Protein AF-A0A316QFT1-F1 (afdb_monomer_lite)

Radius of gyration: 55.77 Å; chains: 1; bounding box: 128×112×162 Å

Foldseek 3Di:
DVVVVVVVVVVVVVVVVVVVVPDDDDDDDDDDDDDDDDDDDDDDDDDDDPDDWDPLLPLPQDKDWPQQLDDQFWIKIQGSQRWIKIWGAFFGQWDADPVRGTDGQAQDWDFDADPNFIWTADPRRQKTAHQFADPDFGIWGDPPNKIKTKHWDDDPPFADPDTFGKDKDGDDDPVVLLVVDDPPDDRVSNVVSNPDGDRKMKIKGPCRGPQWIWMWIDDRNKIKIKTWRFDDDPFQKIKMKIAMDQWDWDQDPQQKIFTAGPPPRDGQKIWFQKWKAAPVGDIDSQKHWDWAAPDVRIIMIMIHHDSVVVPDPPGHDGMIIMTMIDGTQWFKFKEFPVDQQDQVRRPQKQKAFPGMKMFIFGDDDRDDQPWQFPWKKKKWWWADAPPQQWKKWKKFKWAQQDADDSRDYNVNLVVDDVSSTDPDTQFMDIDTSNVRCHPVRIDMDMTIDNVNVRCCSVDGPGRGMMMHTDDMPDGMMIIGDSNNDSVRGMMMMIIIRDDDDFFKWWWQQSGLRWTWFFDDVSAAFFGFTATAHDDQDDPNHGRQRRMWTWAWADDDDNFTKIWIAGQSFLQWTWFADLDDPFRFITTHGFDLASYPVRGDQRGIWTWRFRRARPVRFTKTWIWGHDLPRIFTFFHDNDNHTPGTIGGDNDDDSRRIITIGGDPDDKDWDKDWPFDDQEDEAQDKGFTDIGIGTRDHSGRWDKFKDKAAPVRHRDPQWGADGRRRIIHGHHFDKMWIWIDGPPDPDIDIHIHGYDYADDALFKKWWAQQPPRFTWFFPDLDAFGFIWTDHDDLQDLQSIWGWHDDDRQKTWTAGPPSRWTWFADPDPDAPATITTHHDDPQTRIWHWDADPVGWTWIFTPNQCVPDVPFGWTFFDDPTGTTTHGDDSRRTIDMGTLEAEAEEAEAPLQQVVVVVVVDGSVNLVVLLFDDDDVDDDDGAGPQRCCSNLASYGYDYHYDSDHQPQQQDDPPDPCSPPPVDDPQDQDDDDDPDDDPVVCLVVCPRPHALVSSQVSFDADPQHATEYEYQDQRGWDDPPDHIDRPQDDQKDFDEDDRGGTIYGHQPNQVDSVLSQVVSLVVVLRVLVRLVFAEDEDDPVCPQASRHPPDPDDDSRGYNDHDPSSSVSSSSRSCVRRVSSVD

pLDDT: mean 81.19, std 16.32, range [25.12, 98.06]

Sequence (1136 aa):
MKRRRQFKVIAFLLALVMLFGMMPVTALELETTTGEISTPEAETAVPSVDIFPNSDYVEENQTYEVIERREANVKHFRLEDGSCVAVSYGYPVHRKDANGEWQDIDNRLFSAAVSGKNVYSTADNRVTFSEHIGNGELMTLNENGYTVRLGYLAPSTGMIATRPAVAINNHISRETQLQTISPNSSEAEKLEQLHTVNNTTSVLYESVQQGIDLKYVLQANDIKEYIVVETPQSSYVYRFGLMLEGLEAELTAQGSIILRDTETDEEPYMIPAPFMVDANGVISTDVCYELEQIEDGAYILTVEADAAWFGQTERAYPVMIDPTIQQRAHTDTYITAANPDMAPFDDVVLWVGTNKIAYIRPSLNSIPQGSEVDFATLNIAYYFLNNVVDGTINVGIYQVNQNWNSSLTWNIASSMSNYGLSTTRLSYRTLRGDSGAYVSTPKWQSFVITDAVNSWFNGSTNNGVAIKRESGTLLDVVVYSLNYTTTYAPYFIIFYTEPVEEGVYRLRNAYSGLYLTTAGINYKTGAPLQQSSKTETVNGEINRAQLFKISYIQSYGYDQYYDIRPMTNSALGLDAPITGTDRSVKANTIATTDEWFDIPQTQRWVIETDGYSGNDLRRITLQNAFSDNGGYLTAPSSFTSGGAITTTTTPTLNSEWYLEPYTGEEMKGVRMTSYTYSLECGKTFDYDAFMYSSSVGVNGPVTYYVTNEDYSTTDKATIDTTTGLLTAIQPGTIRVRFTYAGTSTYWSIVVTLTTPFEDGIIHTLKNVSNNMLMKPQTADLNSTIIVNTYSNSQTSMMWKFEYVSDGYYKIKNDITGYYLRAPANNTSGASVTQSTYSSTYGLWRFIETTDGYYMIQSKNQYERNASSPLYISVSENDVVQSSYSTASKWDIRALTMNLTLYHDQAFSDMYSEIGVNAVDALNNILSYNKNNEEDYRSVEQFFKEEFGIKINLQINTTIYESFPYANDCLYKDDPDALCDNCKNEGSTTDTPYSHCVANHHHKSANKFVTCTPQSNISINVLLTGHMASCGYDGTSHTSKTTVLGRAEGVGYGNRCALFLSTFGDISDYNAVKLTFVHEILHLLNASHHYTSDDNIYCIHGSRRHSEDVTVPLLICDQCIDKVDAYKLRTFYNHNA

Secondary structure (DSSP, 8-state):
--HHHHHHHHHHHHHHHHHHTT----------------------PPP----PSPTT-------EE-GGG-BTTEEEEE-TTS-EEEEE-SS--EEE-TTS-EEE----EEEEEETTEEEEEETTSSEEEESS-SSS-SEEEEETTEEEEEEE---SS---SSPPPEEEEPPPPHHHHHHTS-TTS-HHHHHHHHS-----EEEEEEEEETTEEEEEEEETTEEEEEEEE-S--S--EEEEEEEEESEEEEE-TTS-EEEEETTT----EEEPPPEEEETT--EE--EEEEEEEEETTEEEEEEEE-HHHHT-TT--S-EEEE-EEB--SSEEEEEETTSTT---SS-SEEEEETTEEEEEE-----SPTT-EEEEEEEEEEEE--TT--S-EEEEEEEEE-S---TT--HHHHHHSGGGGEEEEEEEEEEEEGGG--BTTB-EEEEEE-HHHHHHHHTT-----EEEEEEEES--EEEEE-TTT-GGG--EEEEEEEPPPPSEEEEEEETTT--EEEE-SSTTSTTEEEEEE---SEETTEE-GGG-EEEEEEEEETTEEEEEEEETT-TTEEEE--SSSS--B-EEEE--SS--TTTS-GGG-EEEEEEEE-TT-PEEEEEEESSTTT-EEEE--S--STTPBPEEESS--GGGEEEEEE--SS--EEEEEEE--SEEETT-EEE-EEEEEESSTT----EEEEEE-TTS---SSEEE-TTT-EEEE-SSEEEEEEEEETT----EEEEEEEEPPPPTT-EEEEEETTT-PEEEESSSSTTPBEEEE---TT--TTEEEEEEEETTEEEEEETTT-PEEE--SS--TTPBPEEES--TTTS-EEEEE-TTS-EEEEEHHHHHH-TTS--EEEEETTEEEEESSSGGG-EEEEE-EEEEEEEE-HHHHHHHHTTT--HHHHHHHHHH---TT-S----HHHHHHHHH-PEEEEEE--SPP----SPTT-TTTT-TT---S-------TTS-HHHHHHTTSSS--THHHHHHSPP-SSSEEEEEE-S-S-EEE-SSSEEE----SEEEE-TTS-SEEEEEGGGSS-TT-HHHHHHHHHHHHHHHTT---B---GGGTTBTTBTT-SSS--SS--B--HHHHHHHHHHHHHHHHHH--

Structure (mmCIF, N/CA/C/O backbone):
data_AF-A0A316QFT1-F1
#
_entry.id   AF-A0A316QFT1-F1
#
loop_
_atom_site.group_PDB
_atom_site.id
_atom_site.type_symbol
_atom_site.label_atom_id
_atom_site.label_alt_id
_atom_site.label_comp_id
_atom_site.label_asym_id
_atom_site.label_entity_id
_atom_site.label_seq_id
_atom_site.pdbx_PDB_ins_code
_atom_site.Cartn_x
_atom_site.Cartn_y
_atom_site.Cartn_z
_atom_site.occupancy
_atom_site.B_iso_or_equiv
_atom_site.auth_seq_id
_atom_site.auth_comp_id
_atom_site.auth_asym_id
_atom_site.auth_atom_id
_atom_site.pdbx_PDB_model_num
ATOM 1 N N . MET A 1 1 ? -29.902 9.682 -53.697 1.00 46.84 1 MET A N 1
ATOM 2 C CA . MET A 1 1 ? -30.318 10.996 -53.141 1.00 46.84 1 MET A CA 1
ATOM 3 C C . MET A 1 1 ? -29.553 11.430 -51.871 1.00 46.84 1 MET A C 1
ATOM 5 O O . MET A 1 1 ? -29.430 12.629 -51.667 1.00 46.84 1 MET A O 1
ATOM 9 N N . LYS A 1 2 ? -28.952 10.525 -51.067 1.00 39.00 2 LYS A N 1
ATOM 10 C CA . LYS A 1 2 ? -28.128 10.876 -49.877 1.00 39.00 2 LYS A CA 1
ATOM 11 C C . LYS A 1 2 ? -26.758 11.533 -50.177 1.00 39.00 2 LYS A C 1
ATOM 13 O O . LYS A 1 2 ? -26.383 12.469 -49.482 1.00 39.00 2 LYS A O 1
ATOM 18 N N . ARG A 1 3 ? -26.065 11.161 -51.265 1.00 38.56 3 ARG A N 1
ATOM 19 C CA . ARG A 1 3 ? -24.744 11.739 -51.631 1.00 38.56 3 ARG A CA 1
ATOM 20 C C . ARG A 1 3 ? -24.765 13.238 -51.986 1.00 38.56 3 ARG A C 1
ATOM 22 O O . ARG A 1 3 ? -23.789 13.936 -51.753 1.00 38.56 3 ARG A O 1
ATOM 29 N N . ARG A 1 4 ? -25.889 13.769 -52.493 1.00 39.94 4 ARG A N 1
ATOM 30 C CA . ARG A 1 4 ? -26.030 15.201 -52.846 1.00 39.94 4 ARG A CA 1
ATOM 31 C C . ARG A 1 4 ? -26.276 16.117 -51.637 1.00 39.94 4 ARG A C 1
ATOM 33 O O . ARG A 1 4 ? -26.152 17.327 -51.785 1.00 39.94 4 ARG A O 1
ATOM 40 N N . ARG A 1 5 ? -26.634 15.570 -50.465 1.00 46.25 5 ARG A N 1
ATOM 41 C CA . ARG A 1 5 ? -26.865 16.347 -49.231 1.00 46.25 5 ARG A CA 1
ATOM 42 C C . ARG A 1 5 ? -25.566 16.534 -48.433 1.00 46.25 5 ARG A C 1
ATOM 44 O O . ARG A 1 5 ? -25.338 17.624 -47.935 1.00 46.25 5 ARG A O 1
ATOM 51 N N . GLN A 1 6 ? -24.680 15.532 -48.427 1.00 50.81 6 GLN A N 1
ATOM 52 C CA . GLN A 1 6 ? -23.357 15.602 -47.779 1.00 50.81 6 GLN A CA 1
ATOM 53 C C . GLN A 1 6 ? -22.409 16.599 -48.470 1.00 50.81 6 GLN A C 1
ATOM 55 O O . GLN A 1 6 ? -21.781 17.403 -47.792 1.00 50.81 6 GLN A O 1
ATOM 60 N N . PHE A 1 7 ? -22.401 16.660 -49.809 1.00 53.50 7 PHE A N 1
ATOM 61 C CA . PHE A 1 7 ? -21.609 17.666 -50.535 1.00 53.50 7 PHE A CA 1
ATOM 62 C C . PHE A 1 7 ? -22.077 19.111 -50.298 1.00 53.50 7 PHE A C 1
ATOM 64 O O . PHE A 1 7 ? -21.257 20.021 -50.320 1.00 53.50 7 PHE A O 1
ATOM 71 N N . LYS A 1 8 ? -23.373 19.339 -50.033 1.00 53.22 8 LYS A N 1
ATOM 72 C CA . LYS A 1 8 ? -23.894 20.683 -49.724 1.00 53.22 8 LYS A CA 1
ATOM 73 C C . LYS A 1 8 ? -23.515 21.152 -48.318 1.00 53.22 8 LYS A C 1
ATOM 75 O O . LYS A 1 8 ? -23.302 22.341 -48.139 1.00 53.22 8 LYS A O 1
ATOM 80 N N . VAL A 1 9 ? -23.409 20.237 -47.352 1.00 63.53 9 VAL A N 1
ATOM 81 C CA . VAL A 1 9 ? -22.991 20.556 -45.974 1.00 63.53 9 VAL A CA 1
ATOM 82 C C . VAL A 1 9 ? -21.488 20.826 -45.912 1.00 63.53 9 VAL A C 1
ATOM 84 O O . VAL A 1 9 ? -21.077 21.810 -45.309 1.00 63.53 9 VAL A O 1
ATOM 87 N N . ILE A 1 10 ? -20.682 20.027 -46.619 1.00 67.25 10 ILE A N 1
ATOM 88 C CA . ILE A 1 10 ? -19.230 20.240 -46.718 1.00 67.25 10 ILE A CA 1
ATOM 89 C C . ILE A 1 10 ? -18.922 21.551 -47.454 1.00 67.25 10 ILE A C 1
ATOM 91 O O . ILE A 1 10 ? -18.099 22.331 -46.988 1.00 67.25 10 ILE A O 1
ATOM 95 N N . ALA A 1 11 ? -19.632 21.850 -48.549 1.00 64.81 11 ALA A N 1
ATOM 96 C CA . ALA A 1 11 ? -19.480 23.123 -49.254 1.00 64.81 11 ALA A CA 1
ATOM 97 C C . ALA A 1 11 ? -19.944 24.333 -48.418 1.00 64.81 11 ALA A C 1
ATOM 99 O O . ALA A 1 11 ? -19.357 25.403 -48.534 1.00 64.81 11 ALA A O 1
ATOM 100 N N . PHE A 1 12 ? -20.962 24.173 -47.564 1.00 70.19 12 PHE A N 1
ATOM 101 C CA . PHE A 1 12 ? -21.423 25.232 -46.660 1.00 70.19 12 PHE A CA 1
ATOM 102 C C . PHE A 1 12 ? -20.420 25.500 -45.527 1.00 70.19 12 PHE A C 1
ATOM 104 O O . PHE A 1 12 ? -20.143 26.657 -45.236 1.00 70.19 12 PHE A O 1
ATOM 111 N N . LEU A 1 13 ? -19.815 24.453 -44.950 1.00 68.12 13 LEU A N 1
ATOM 112 C CA . LEU A 1 13 ? -18.750 24.575 -43.944 1.00 68.12 13 LEU A CA 1
ATOM 113 C C . LEU A 1 13 ? -17.473 25.199 -44.524 1.00 68.12 13 LEU A C 1
ATOM 115 O O . LEU A 1 13 ? -16.915 26.107 -43.919 1.00 68.12 13 LEU A O 1
ATOM 119 N N . LEU A 1 14 ? -17.057 24.787 -45.726 1.00 66.19 14 LEU A N 1
ATOM 120 C CA . LEU A 1 14 ? -15.913 25.391 -46.423 1.00 66.19 14 LEU A CA 1
ATOM 121 C C . LEU A 1 14 ? -16.162 26.860 -46.791 1.00 66.19 14 LEU A C 1
ATOM 123 O O . LEU A 1 14 ? -15.256 27.678 -46.661 1.00 66.19 14 LEU A O 1
ATOM 127 N N . ALA A 1 15 ? -17.387 27.217 -47.192 1.00 64.38 15 ALA A N 1
ATOM 128 C CA . ALA A 1 15 ? -17.753 28.610 -47.439 1.00 64.38 15 ALA A CA 1
ATOM 129 C C . ALA A 1 15 ? -17.742 29.451 -46.150 1.00 64.38 15 ALA A C 1
ATOM 131 O O . ALA A 1 15 ? -17.328 30.605 -46.194 1.00 64.38 15 ALA A O 1
ATOM 132 N N . LEU A 1 16 ? -18.142 28.877 -45.007 1.00 63.72 16 LEU A N 1
ATOM 133 C CA . LEU A 1 16 ? -18.109 29.557 -43.709 1.00 63.72 16 LEU A CA 1
ATOM 134 C C . LEU A 1 16 ? -16.666 29.816 -43.246 1.00 63.72 16 LEU A C 1
ATOM 136 O O . LEU A 1 16 ? -16.352 30.924 -42.827 1.00 63.72 16 LEU A O 1
ATOM 140 N N . VAL A 1 17 ? -15.772 28.833 -43.402 1.00 69.25 17 VAL A N 1
ATOM 141 C CA . VAL A 1 17 ? -14.338 28.966 -43.078 1.00 69.25 17 VAL A CA 1
ATOM 142 C C . VAL A 1 17 ? -13.660 30.013 -43.967 1.00 69.25 17 VAL A C 1
ATOM 144 O O . VAL A 1 17 ? -12.893 30.835 -43.470 1.00 69.25 17 VAL A O 1
ATOM 147 N N . MET A 1 18 ? -13.992 30.061 -45.262 1.00 62.19 18 MET A N 1
ATOM 148 C CA . MET A 1 18 ? -13.487 31.119 -46.147 1.00 62.19 18 MET A CA 1
ATOM 149 C C . MET A 1 18 ? -14.058 32.505 -45.800 1.00 62.19 18 MET A C 1
ATOM 151 O O . MET A 1 18 ? -13.341 33.491 -45.926 1.00 62.19 18 MET A O 1
ATOM 155 N N . LEU A 1 19 ? -15.305 32.599 -45.319 1.00 50.22 19 LEU A N 1
ATOM 156 C CA . LEU A 1 19 ? -15.924 33.861 -44.880 1.00 50.22 19 LEU A CA 1
ATOM 157 C C . LEU A 1 19 ? -15.293 34.424 -43.595 1.00 50.22 19 LEU A C 1
ATOM 159 O O . LEU A 1 19 ? -15.159 35.641 -43.482 1.00 50.22 19 LEU A O 1
ATOM 163 N N . PHE A 1 20 ? -14.859 33.568 -42.664 1.00 51.25 20 PHE A N 1
ATOM 164 C CA . PHE A 1 20 ? -14.132 33.995 -41.460 1.00 51.25 20 PHE A CA 1
ATOM 165 C C . PHE A 1 20 ? -12.661 34.349 -41.733 1.00 51.25 20 PHE A C 1
ATOM 167 O O . PHE A 1 20 ? -12.097 35.176 -41.023 1.00 51.25 20 PHE A O 1
ATOM 174 N N . GLY A 1 21 ? -12.057 33.807 -42.797 1.00 48.06 21 GLY A N 1
ATOM 175 C CA . GLY A 1 21 ? -10.686 34.133 -43.209 1.00 48.06 21 GLY A CA 1
ATOM 176 C C . GLY A 1 21 ? -10.513 35.472 -43.945 1.00 48.06 21 GLY A C 1
ATOM 177 O O . GLY A 1 21 ? -9.383 35.847 -44.242 1.00 48.06 21 GLY A O 1
ATOM 178 N N . MET A 1 22 ? -11.599 36.191 -44.266 1.00 42.53 22 MET A N 1
ATOM 179 C CA . MET A 1 22 ? -11.553 37.439 -45.053 1.00 42.53 22 MET A CA 1
ATOM 180 C C . MET A 1 22 ? -11.808 38.724 -44.245 1.00 42.53 22 MET A C 1
ATOM 182 O O . MET A 1 22 ? -11.908 39.795 -44.846 1.00 42.53 22 MET A O 1
ATOM 186 N N . MET A 1 23 ? -11.903 38.670 -42.911 1.00 40.00 23 MET A N 1
ATOM 187 C CA . MET A 1 23 ? -12.029 39.890 -42.100 1.00 40.00 23 MET A CA 1
ATOM 188 C C . MET A 1 23 ? -10.646 40.454 -41.722 1.00 40.00 23 MET A C 1
ATOM 190 O O . MET A 1 23 ? -9.882 39.765 -41.048 1.00 40.00 23 MET A O 1
ATOM 194 N N . PRO A 1 24 ? -10.300 41.696 -42.119 1.00 38.22 24 PRO A N 1
ATOM 195 C CA . PRO A 1 24 ? -9.057 42.330 -41.702 1.00 38.22 24 PRO A CA 1
ATOM 196 C C . PRO A 1 24 ? -9.189 42.808 -40.252 1.00 38.22 24 PRO A C 1
ATOM 198 O O . PRO A 1 24 ? -9.989 43.695 -39.955 1.00 38.22 24 PRO A O 1
ATOM 201 N N . VAL A 1 25 ? -8.402 42.232 -39.343 1.00 45.06 25 VAL A N 1
ATOM 202 C CA . VAL A 1 25 ? -8.298 42.719 -37.961 1.00 45.06 25 VAL A CA 1
ATOM 203 C C . VAL A 1 25 ? -7.339 43.908 -37.956 1.00 45.06 25 VAL A C 1
ATOM 205 O O . VAL A 1 25 ? -6.123 43.748 -37.887 1.00 45.06 25 VAL A O 1
ATOM 208 N N . THR A 1 26 ? -7.880 45.116 -38.095 1.00 41.53 26 THR A N 1
ATOM 209 C CA . THR A 1 26 ? -7.147 46.353 -37.807 1.00 41.53 26 THR A CA 1
ATOM 210 C C . THR A 1 26 ? -7.177 46.644 -36.313 1.00 41.53 26 THR A C 1
ATOM 212 O O . THR A 1 26 ? -8.236 46.599 -35.688 1.00 41.53 26 THR A O 1
ATOM 215 N N . ALA A 1 27 ? -5.999 46.972 -35.787 1.00 40.06 27 ALA A N 1
ATOM 216 C CA . ALA A 1 27 ? -5.745 47.468 -34.445 1.00 40.06 27 ALA A CA 1
ATOM 217 C C . ALA A 1 27 ? -6.644 48.656 -34.057 1.00 40.06 27 ALA A C 1
ATOM 219 O O . ALA A 1 27 ? -6.910 49.545 -34.867 1.00 40.06 27 ALA A O 1
ATOM 220 N N . LEU A 1 28 ? -7.048 48.679 -32.787 1.00 29.33 28 LEU A N 1
ATOM 221 C CA . LEU A 1 28 ? -7.590 49.842 -32.092 1.00 29.33 28 LEU A CA 1
ATOM 222 C C . LEU A 1 28 ? -6.838 49.964 -30.762 1.00 29.33 28 LEU A C 1
ATOM 224 O O . LEU A 1 28 ? -7.220 49.371 -29.757 1.00 29.33 28 LEU A O 1
ATOM 228 N N . GLU A 1 29 ? -5.731 50.705 -30.799 1.00 32.31 29 GLU A N 1
ATOM 229 C CA . GLU A 1 29 ? -5.154 51.362 -29.627 1.00 32.31 29 GLU A CA 1
ATOM 230 C C . GLU A 1 29 ? -6.054 52.540 -29.237 1.00 32.31 29 GLU A C 1
ATOM 232 O O . GLU A 1 29 ? -6.498 53.305 -30.098 1.00 32.31 29 GLU A O 1
ATOM 237 N N . LEU A 1 30 ? -6.291 52.717 -27.938 1.00 25.52 30 LEU A N 1
ATOM 238 C CA . LEU A 1 30 ? -6.751 53.989 -27.395 1.00 25.52 30 LEU A CA 1
ATOM 239 C C . LEU A 1 30 ? -5.875 54.343 -26.187 1.00 25.52 30 LEU A C 1
ATOM 241 O O . LEU A 1 30 ? -6.058 53.820 -25.090 1.00 25.52 30 LEU A O 1
ATOM 245 N N . GLU A 1 31 ? -4.896 55.215 -26.424 1.00 33.44 31 GLU A N 1
ATOM 246 C CA . GLU A 1 31 ? -4.186 55.963 -25.388 1.00 33.44 31 GLU A CA 1
ATOM 247 C C . GLU A 1 31 ? -5.145 56.929 -24.682 1.00 33.44 31 GLU A C 1
ATOM 249 O O . GLU A 1 31 ? -5.887 57.652 -25.348 1.00 33.44 31 GLU A O 1
ATOM 254 N N . THR A 1 32 ? -5.029 57.062 -23.358 1.00 25.80 32 THR A N 1
ATOM 255 C CA . THR A 1 32 ? -5.345 58.327 -22.674 1.00 25.80 32 THR A CA 1
ATOM 256 C C . THR A 1 32 ? -4.423 58.560 -21.474 1.00 25.80 32 THR A C 1
ATOM 258 O O . THR A 1 32 ? -4.616 57.998 -20.402 1.00 25.80 32 THR A O 1
ATOM 261 N N . THR A 1 33 ? -3.422 59.413 -21.713 1.00 26.67 33 THR A N 1
ATOM 262 C CA . THR A 1 33 ? -2.953 60.564 -20.907 1.00 26.67 33 THR A CA 1
ATOM 263 C C . THR A 1 33 ? -3.039 60.552 -19.375 1.00 26.67 33 THR A C 1
ATOM 265 O O . THR A 1 33 ? -4.108 60.595 -18.775 1.00 26.67 33 THR A O 1
ATOM 268 N N . THR A 1 34 ? -1.860 60.737 -18.778 1.00 35.00 34 THR A N 1
ATOM 269 C CA . THR A 1 34 ? -1.584 61.310 -17.453 1.00 35.00 34 THR A CA 1
ATOM 270 C C . THR A 1 34 ? -2.085 62.754 -17.302 1.00 35.00 34 THR A C 1
ATOM 272 O O . THR A 1 34 ? -1.806 63.594 -18.160 1.00 35.00 34 THR A O 1
ATOM 275 N N . GLY A 1 35 ? -2.717 63.069 -16.167 1.00 25.58 35 GLY A N 1
ATOM 276 C CA . GLY A 1 35 ? -3.002 64.434 -15.711 1.00 25.58 35 GLY A CA 1
ATOM 277 C C . GLY A 1 35 ? -3.596 64.445 -14.298 1.00 25.58 35 GLY A C 1
ATOM 278 O O . GLY A 1 35 ? -4.710 63.975 -14.096 1.00 25.58 35 GLY A O 1
ATOM 279 N N . GLU A 1 36 ? -2.825 64.949 -13.332 1.00 34.94 36 GLU A N 1
ATOM 280 C CA . GLU A 1 36 ? -3.187 65.159 -11.921 1.00 34.94 36 GLU A CA 1
ATOM 281 C C . GLU A 1 36 ? -4.442 66.038 -11.750 1.00 34.94 36 GLU A C 1
ATOM 283 O O . GLU A 1 36 ? -4.643 66.948 -12.548 1.00 34.94 36 GLU A O 1
ATOM 288 N N . ILE A 1 37 ? -5.227 65.824 -10.678 1.00 25.77 37 ILE A N 1
ATOM 289 C CA . ILE A 1 37 ? -5.786 66.863 -9.780 1.00 25.77 37 ILE A CA 1
ATOM 290 C C . ILE A 1 37 ? -6.430 66.200 -8.537 1.00 25.77 37 ILE A C 1
ATOM 292 O O . ILE A 1 37 ? -7.039 65.137 -8.591 1.00 25.77 37 ILE A O 1
ATOM 296 N N . SER A 1 38 ? -6.224 66.886 -7.416 1.00 27.23 38 SER A N 1
ATOM 297 C CA . SER A 1 38 ? -6.442 66.622 -5.988 1.00 27.23 38 SER A CA 1
ATOM 298 C C . SER A 1 38 ? -7.838 66.212 -5.473 1.00 27.23 38 SER A C 1
ATOM 300 O O . SER A 1 38 ? -8.869 66.671 -5.958 1.00 27.23 38 SER A O 1
ATOM 302 N N . THR A 1 39 ? -7.795 65.457 -4.366 1.00 31.78 39 THR A N 1
ATOM 303 C CA . THR A 1 39 ? -8.845 65.040 -3.403 1.00 31.78 39 THR A CA 1
ATOM 304 C C . THR A 1 39 ? -9.766 66.159 -2.878 1.00 31.78 39 THR A C 1
ATOM 306 O O . THR A 1 39 ? -9.342 67.315 -2.803 1.00 31.78 39 THR A O 1
ATOM 309 N N . PRO A 1 40 ? -10.982 65.807 -2.400 1.00 27.64 40 PRO A N 1
ATOM 310 C CA . PRO A 1 40 ? -11.165 65.692 -0.943 1.00 27.64 40 PRO A CA 1
ATOM 311 C C . PRO A 1 40 ? -11.987 64.472 -0.459 1.00 27.64 40 PRO A C 1
ATOM 313 O O . PRO A 1 40 ? -12.897 63.990 -1.127 1.00 27.64 40 PRO A O 1
ATOM 316 N N . GLU A 1 41 ? -11.620 64.028 0.748 1.00 27.69 41 GLU A N 1
ATOM 317 C CA . GLU A 1 41 ? -12.265 63.083 1.683 1.00 27.69 41 GLU A CA 1
ATOM 318 C C . GLU A 1 41 ? -13.754 63.437 1.963 1.00 27.69 41 GLU A C 1
ATOM 320 O O . GLU A 1 41 ? -14.154 64.577 1.754 1.00 27.69 41 GLU A O 1
ATOM 325 N N . ALA A 1 42 ? -14.664 62.596 2.472 1.00 32.03 42 ALA A N 1
ATOM 326 C CA . ALA A 1 42 ? -14.614 61.319 3.182 1.00 32.03 42 ALA A CA 1
ATOM 327 C C . ALA A 1 42 ? -15.995 60.628 3.086 1.00 32.03 42 ALA A C 1
ATOM 329 O O . ALA A 1 42 ? -17.012 61.303 3.214 1.00 32.03 42 ALA A O 1
ATOM 330 N N . GLU A 1 43 ? -16.030 59.298 2.989 1.00 28.44 43 GLU A N 1
ATOM 331 C CA . GLU A 1 43 ? -16.885 58.438 3.826 1.00 28.44 43 GLU A CA 1
ATOM 332 C C . GLU A 1 43 ? -16.374 56.995 3.704 1.00 28.44 43 GLU A C 1
ATOM 334 O O . GLU A 1 43 ? -16.131 56.479 2.615 1.00 28.44 43 GLU A O 1
ATOM 339 N N . THR A 1 44 ? -16.096 56.378 4.847 1.00 33.62 44 THR A N 1
ATOM 340 C CA . THR A 1 44 ? -15.363 55.117 4.995 1.00 33.62 44 THR A CA 1
ATOM 341 C C . THR A 1 44 ? -16.083 53.927 4.356 1.00 33.62 44 THR A C 1
ATOM 343 O O . THR A 1 44 ? -16.978 53.343 4.968 1.00 33.62 44 THR A O 1
ATOM 346 N N . ALA A 1 45 ? -15.629 53.514 3.171 1.00 29.09 45 ALA A N 1
ATOM 347 C CA . ALA A 1 45 ? -15.779 52.149 2.681 1.00 29.09 45 ALA A CA 1
ATOM 348 C C . ALA A 1 45 ? -14.603 51.307 3.204 1.00 29.09 45 ALA A C 1
ATOM 350 O O . ALA A 1 45 ? -13.436 51.648 3.015 1.00 29.09 45 ALA A O 1
ATOM 351 N N . VAL A 1 46 ? -14.931 50.224 3.904 1.00 28.97 46 VAL A N 1
ATOM 352 C CA . VAL A 1 46 ? -13.994 49.170 4.312 1.00 28.97 46 VAL A CA 1
ATOM 353 C C . VAL A 1 46 ? -13.297 48.632 3.051 1.00 28.97 46 VAL A C 1
ATOM 355 O O . VAL A 1 46 ? -14.002 48.353 2.080 1.00 28.97 46 VAL A O 1
ATOM 358 N N . PRO A 1 47 ? -11.959 48.487 3.016 1.00 29.22 47 PRO A N 1
ATOM 359 C CA . PRO A 1 47 ? -11.279 47.985 1.830 1.00 29.22 47 PRO A CA 1
ATOM 360 C C . PRO A 1 47 ? -11.706 46.537 1.568 1.00 29.22 47 PRO A C 1
ATOM 362 O O . PRO A 1 47 ? -11.516 45.659 2.412 1.00 29.22 47 PRO A O 1
ATOM 365 N N . SER A 1 48 ? -12.284 46.292 0.393 1.00 28.28 48 SER A N 1
ATOM 366 C CA . SER A 1 48 ? -12.330 44.962 -0.200 1.00 28.28 48 SER A CA 1
ATOM 367 C C . SER A 1 48 ? -10.889 44.535 -0.453 1.00 28.28 48 SER A C 1
ATOM 369 O O . SER A 1 48 ? -10.223 45.065 -1.338 1.00 28.28 48 SER A O 1
ATOM 371 N N . VAL A 1 49 ? -10.387 43.628 0.380 1.00 25.12 49 VAL A N 1
ATOM 372 C CA . VAL A 1 49 ? -9.144 42.915 0.099 1.00 25.12 49 VAL A CA 1
ATOM 373 C C . VAL A 1 49 ? -9.425 42.037 -1.116 1.00 25.12 49 VAL A C 1
ATOM 375 O O . VAL A 1 49 ? -10.222 41.105 -1.018 1.00 25.12 49 VAL A O 1
ATOM 378 N N . ASP A 1 50 ? -8.812 42.353 -2.253 1.00 31.62 50 ASP A N 1
ATOM 379 C CA . ASP A 1 50 ? -8.732 41.429 -3.380 1.00 31.62 50 ASP A CA 1
ATOM 380 C C . ASP A 1 50 ? -7.956 40.191 -2.905 1.00 31.62 50 ASP A C 1
ATOM 382 O O . ASP A 1 50 ? -6.780 40.269 -2.542 1.00 31.62 50 ASP A O 1
ATOM 386 N N . ILE A 1 51 ? -8.652 39.058 -2.802 1.00 33.94 51 ILE A N 1
ATOM 387 C CA . ILE A 1 51 ? -8.070 37.770 -2.418 1.00 33.94 51 ILE A CA 1
ATOM 388 C C . ILE A 1 51 ? -7.602 37.097 -3.708 1.00 33.94 51 ILE A C 1
ATOM 390 O O . ILE A 1 51 ? -8.420 36.714 -4.543 1.00 33.94 51 ILE A O 1
ATOM 394 N N . PHE A 1 52 ? -6.288 36.989 -3.877 1.00 42.19 52 PHE A N 1
ATOM 395 C CA . PHE A 1 52 ? -5.664 36.366 -5.041 1.00 42.19 52 PHE A CA 1
ATOM 396 C C . PHE A 1 52 ? -5.626 34.829 -4.890 1.00 42.19 52 PHE A C 1
ATOM 398 O O . PHE A 1 52 ? -5.508 34.346 -3.760 1.00 42.19 52 PHE A O 1
ATOM 405 N N . PRO A 1 53 ? -5.723 34.054 -5.993 1.00 53.78 53 PRO A N 1
ATOM 406 C CA . PRO A 1 53 ? -5.433 32.615 -5.994 1.00 53.78 53 PRO A CA 1
ATOM 407 C C . PRO A 1 53 ? -4.036 32.328 -5.428 1.00 53.78 53 PRO A C 1
ATOM 409 O O . PRO A 1 53 ? -3.203 33.233 -5.359 1.00 53.78 53 PRO A O 1
ATOM 412 N N . ASN A 1 54 ? -3.791 31.083 -5.000 1.00 51.56 54 ASN A N 1
ATOM 413 C CA . ASN A 1 54 ? -2.510 30.676 -4.419 1.00 51.56 54 ASN A CA 1
ATOM 414 C C . ASN A 1 54 ? -1.334 31.187 -5.280 1.00 51.56 54 ASN A C 1
ATOM 416 O O . ASN A 1 54 ? -1.245 30.842 -6.456 1.00 51.56 54 ASN A O 1
ATOM 420 N N . SER A 1 55 ? -0.446 32.009 -4.705 1.00 44.03 55 SER A N 1
ATOM 421 C CA . SER A 1 55 ? 0.723 32.568 -5.406 1.00 44.03 55 SER A CA 1
ATOM 422 C C . SER A 1 55 ? 1.734 31.498 -5.817 1.00 44.03 55 SER A C 1
ATOM 424 O O . SER A 1 55 ? 2.566 31.756 -6.680 1.00 44.03 55 SER A O 1
ATOM 426 N N . ASP A 1 56 ? 1.629 30.310 -5.215 1.00 44.22 56 ASP A N 1
ATOM 427 C CA . ASP A 1 56 ? 2.387 29.111 -5.568 1.00 44.22 56 ASP A CA 1
ATOM 428 C C . ASP A 1 56 ? 1.675 28.265 -6.642 1.00 44.22 56 ASP A C 1
ATOM 430 O O . ASP A 1 56 ? 2.070 27.121 -6.879 1.00 44.22 56 ASP A O 1
ATOM 434 N N . TYR A 1 57 ? 0.624 28.780 -7.301 1.00 42.66 57 TYR A N 1
ATOM 435 C CA . TYR A 1 57 ? 0.204 28.273 -8.612 1.00 42.66 57 TYR A CA 1
ATOM 436 C C . TYR A 1 57 ? 1.296 28.654 -9.616 1.00 42.66 57 TYR A C 1
ATOM 438 O O . TYR A 1 57 ? 1.188 29.607 -10.386 1.00 42.66 57 TYR A O 1
ATOM 446 N N . VAL A 1 58 ? 2.415 27.947 -9.518 1.00 44.41 58 VAL A N 1
ATOM 447 C CA . VAL A 1 58 ? 3.494 28.020 -10.479 1.00 44.41 58 VAL A CA 1
ATOM 448 C C . VAL A 1 58 ? 3.110 27.032 -11.563 1.00 44.41 58 VAL A C 1
ATOM 450 O O . VAL A 1 58 ? 3.139 25.820 -11.356 1.00 44.41 58 VAL A O 1
ATOM 453 N N . GLU A 1 59 ? 2.684 27.561 -12.703 1.00 41.81 59 GLU A N 1
ATOM 454 C CA . GLU A 1 59 ? 2.554 26.807 -13.944 1.00 41.81 59 GLU A CA 1
ATOM 455 C C . GLU A 1 59 ? 3.974 26.471 -14.435 1.00 41.81 59 GLU A C 1
ATOM 457 O O . GLU A 1 59 ? 4.471 27.006 -15.418 1.00 41.81 59 GLU A O 1
ATOM 462 N N . GLU A 1 60 ? 4.689 25.635 -13.685 1.00 49.12 60 GLU A N 1
ATOM 463 C CA . GLU A 1 60 ? 5.974 25.068 -14.092 1.00 49.12 60 GLU A CA 1
ATOM 464 C C . GLU A 1 60 ? 5.723 23.690 -14.697 1.00 49.12 60 GLU A C 1
ATOM 466 O O . GLU A 1 60 ? 6.221 22.659 -14.258 1.00 49.12 60 GLU A O 1
ATOM 471 N N . ASN A 1 61 ? 4.921 23.702 -15.757 1.00 56.06 61 ASN A N 1
ATOM 472 C CA . ASN A 1 61 ? 4.907 22.644 -16.746 1.00 56.06 61 ASN A CA 1
ATOM 473 C C . ASN A 1 61 ? 6.263 22.707 -17.475 1.00 56.06 61 ASN A C 1
ATOM 475 O O . ASN A 1 61 ? 6.422 23.438 -18.451 1.00 56.06 61 ASN A O 1
ATOM 479 N N . GLN A 1 62 ? 7.280 22.013 -16.964 1.00 68.06 62 GLN A N 1
ATOM 480 C CA . GLN A 1 62 ? 8.555 21.853 -17.662 1.00 68.06 62 GLN A CA 1
ATOM 481 C C . GLN A 1 62 ? 8.812 20.378 -17.932 1.00 68.06 62 GLN A C 1
ATOM 483 O O . GLN A 1 62 ? 8.663 19.542 -17.050 1.00 68.06 62 GLN A O 1
ATOM 488 N N . THR A 1 63 ? 9.235 20.067 -19.154 1.00 79.69 63 THR A N 1
ATOM 489 C CA . THR A 1 63 ? 9.779 18.755 -19.496 1.00 79.69 63 THR A CA 1
ATOM 490 C C . THR A 1 63 ? 11.165 18.597 -18.869 1.00 79.69 63 THR A C 1
ATOM 492 O O . THR A 1 63 ? 12.047 19.420 -19.129 1.00 79.69 63 THR A O 1
ATOM 495 N N . TYR A 1 64 ? 11.391 17.541 -18.087 1.00 82.38 64 TYR A N 1
ATOM 496 C CA . TYR A 1 64 ? 12.691 17.271 -17.456 1.00 82.38 64 TYR A CA 1
ATOM 497 C C . TYR A 1 64 ? 13.047 15.782 -17.448 1.00 82.38 64 TYR A C 1
ATOM 499 O O . TYR A 1 64 ? 12.199 14.917 -17.656 1.00 82.38 64 TYR A O 1
ATOM 507 N N . GLU A 1 65 ? 14.330 15.479 -17.241 1.00 87.38 65 GLU A N 1
ATOM 508 C CA . GLU A 1 65 ? 14.831 14.108 -17.099 1.00 87.38 65 GLU A CA 1
ATOM 509 C C . GLU A 1 65 ? 14.638 13.608 -15.659 1.00 87.38 65 GLU A C 1
ATOM 511 O O . GLU A 1 65 ? 15.046 14.270 -14.708 1.00 87.38 65 GLU A O 1
ATOM 516 N N . VAL A 1 66 ? 14.065 12.417 -15.507 1.00 87.56 66 VAL A N 1
ATOM 517 C CA . VAL A 1 66 ? 13.838 11.723 -14.232 1.00 87.56 66 VAL A CA 1
ATOM 518 C C . VAL A 1 66 ? 15.116 10.960 -13.858 1.00 87.56 66 VAL A C 1
ATOM 520 O O . VAL A 1 66 ? 15.313 9.806 -14.251 1.00 87.56 66 VAL A O 1
ATOM 523 N N . ILE A 1 67 ? 16.036 11.635 -13.163 1.00 86.69 67 ILE A N 1
ATOM 524 C CA . ILE A 1 67 ? 17.416 11.172 -12.911 1.00 86.69 67 ILE A CA 1
ATOM 525 C C . ILE A 1 67 ? 17.451 9.868 -12.102 1.00 86.69 67 ILE A C 1
ATOM 527 O O . ILE A 1 67 ? 18.274 8.989 -12.359 1.00 86.69 67 ILE A O 1
ATOM 531 N N . GLU A 1 68 ? 16.530 9.696 -11.160 1.00 82.38 68 GLU A N 1
ATOM 532 C CA . GLU A 1 68 ? 16.413 8.511 -10.310 1.00 82.38 68 GLU A CA 1
ATOM 533 C C . GLU A 1 68 ? 16.043 7.232 -11.082 1.00 82.38 68 GLU A C 1
ATOM 535 O O . GLU A 1 68 ? 16.161 6.132 -10.543 1.00 82.38 68 GLU A O 1
ATOM 540 N N . ARG A 1 69 ? 15.638 7.357 -12.355 1.00 84.06 69 ARG A N 1
ATOM 541 C CA . ARG A 1 69 ? 15.293 6.235 -13.246 1.00 84.06 69 ARG A CA 1
ATOM 542 C C . ARG A 1 69 ? 16.297 5.992 -14.359 1.00 84.06 69 ARG A C 1
ATOM 544 O O . ARG A 1 69 ? 16.010 5.277 -15.315 1.00 84.06 69 ARG A O 1
ATOM 551 N N . ARG A 1 70 ? 17.482 6.586 -14.268 1.00 90.44 70 ARG A N 1
ATOM 552 C CA . ARG A 1 70 ? 18.552 6.303 -15.221 1.00 90.44 70 ARG A CA 1
ATOM 553 C C . ARG A 1 70 ? 18.901 4.814 -15.203 1.00 90.44 70 ARG A C 1
ATOM 555 O O . ARG A 1 70 ? 19.123 4.221 -14.150 1.00 90.44 70 ARG A O 1
ATOM 562 N N . GLU A 1 71 ? 19.002 4.232 -16.391 1.00 90.25 71 GLU A N 1
ATOM 563 C CA . GLU A 1 71 ? 19.651 2.938 -16.623 1.00 90.25 71 GLU A CA 1
ATOM 564 C C . GLU A 1 71 ? 20.931 3.157 -17.431 1.00 90.25 71 GLU A C 1
ATOM 566 O O . GLU A 1 71 ? 21.126 4.234 -17.992 1.00 90.25 71 GLU A O 1
ATOM 571 N N . ALA A 1 72 ? 21.766 2.125 -17.586 1.00 89.81 72 ALA A N 1
ATOM 572 C CA . ALA A 1 72 ? 22.967 2.202 -18.421 1.00 89.81 72 ALA A CA 1
ATOM 573 C C . ALA A 1 72 ? 22.685 2.809 -19.806 1.00 89.81 72 ALA A C 1
ATOM 575 O O . ALA A 1 72 ? 23.460 3.627 -20.286 1.00 89.81 72 ALA A O 1
ATOM 576 N N . ASN A 1 73 ? 21.563 2.446 -20.434 1.00 90.19 73 ASN A N 1
ATOM 577 C CA . ASN A 1 73 ? 21.206 2.812 -21.804 1.00 90.19 73 ASN A CA 1
ATOM 578 C C . ASN A 1 73 ? 19.792 3.409 -21.942 1.00 90.19 73 ASN A C 1
ATOM 580 O O . ASN A 1 73 ? 19.252 3.416 -23.045 1.00 90.19 73 ASN A O 1
ATOM 584 N N . VAL A 1 74 ? 19.172 3.882 -20.855 1.00 92.00 74 VAL A N 1
ATOM 585 C CA . VAL A 1 74 ? 17.810 4.446 -20.894 1.00 92.00 74 VAL A CA 1
ATOM 586 C C . VAL A 1 74 ? 17.756 5.787 -20.170 1.00 92.00 74 VAL A C 1
ATOM 588 O O . VAL A 1 74 ? 18.278 5.923 -19.060 1.00 92.00 74 VAL A O 1
ATOM 591 N N . LYS A 1 75 ? 17.113 6.772 -20.806 1.00 92.50 75 LYS A N 1
ATOM 592 C CA . LYS A 1 75 ? 16.722 8.053 -20.201 1.00 92.50 75 LYS A CA 1
ATOM 593 C C . LYS A 1 75 ? 15.208 8.125 -20.070 1.00 92.50 75 LYS A C 1
ATOM 595 O O . LYS A 1 75 ? 14.496 7.773 -21.008 1.00 92.50 75 LYS A O 1
ATOM 600 N N . HIS A 1 76 ? 14.742 8.606 -18.922 1.00 91.31 76 HIS A N 1
ATOM 601 C CA . HIS A 1 76 ? 13.329 8.827 -18.639 1.00 91.31 76 HIS A CA 1
ATOM 602 C C . HIS A 1 76 ? 13.071 10.324 -18.582 1.00 91.31 76 HIS A C 1
ATOM 604 O O . HIS A 1 76 ? 13.817 11.050 -17.932 1.00 91.31 76 HIS A O 1
ATOM 610 N N . PHE A 1 77 ? 12.017 10.778 -19.243 1.00 89.75 77 PHE A N 1
ATOM 611 C CA . PHE A 1 77 ? 11.598 12.171 -19.253 1.00 89.75 77 PHE A CA 1
ATOM 612 C C . PHE A 1 77 ? 10.163 12.269 -18.765 1.00 89.75 77 PHE A C 1
ATOM 614 O O . PHE A 1 77 ? 9.328 11.464 -19.173 1.00 89.75 77 PHE A O 1
ATOM 621 N N . ARG A 1 78 ? 9.886 13.255 -17.914 1.00 84.69 78 ARG A N 1
ATOM 622 C CA . ARG A 1 78 ? 8.531 13.642 -17.529 1.00 84.69 78 ARG A CA 1
ATOM 623 C C . ARG A 1 78 ? 8.081 14.783 -18.434 1.00 84.69 78 ARG A C 1
ATOM 625 O O . ARG A 1 78 ? 8.830 15.746 -18.604 1.00 84.69 78 ARG A O 1
ATOM 632 N N . LEU A 1 79 ? 6.899 14.647 -19.026 1.00 83.69 79 LEU A N 1
ATOM 633 C CA . LEU A 1 79 ? 6.268 15.652 -19.881 1.00 83.69 79 LEU A CA 1
ATOM 634 C C . LEU A 1 79 ? 5.399 16.620 -19.067 1.00 83.69 79 LEU A C 1
ATOM 636 O O . LEU A 1 79 ? 5.088 16.375 -17.899 1.00 83.69 79 LEU A O 1
ATOM 640 N N . GLU A 1 80 ? 5.010 17.730 -19.693 1.00 74.31 80 GLU A N 1
ATOM 641 C CA . GLU A 1 80 ? 4.214 18.800 -19.084 1.00 74.31 80 GLU A CA 1
ATOM 642 C C . GLU A 1 80 ? 2.818 18.318 -18.643 1.00 74.31 80 GLU A C 1
ATOM 644 O O . GLU A 1 80 ? 2.288 18.783 -17.633 1.00 74.31 80 GLU A O 1
ATOM 649 N N . ASP A 1 81 ? 2.248 17.349 -19.362 1.00 67.31 81 ASP A N 1
ATOM 650 C CA . ASP A 1 81 ? 0.961 16.711 -19.054 1.00 67.31 81 ASP A CA 1
ATOM 651 C C . ASP A 1 81 ? 1.057 15.601 -17.988 1.00 67.31 81 ASP A C 1
ATOM 653 O O . ASP A 1 81 ? 0.048 15.031 -17.576 1.00 67.31 81 ASP A O 1
ATOM 657 N N . GLY A 1 82 ? 2.263 15.309 -17.492 1.00 69.94 82 GLY A N 1
ATOM 658 C CA . GLY A 1 82 ? 2.512 14.274 -16.492 1.00 69.94 82 GLY A CA 1
ATOM 659 C C . GLY A 1 82 ? 2.750 12.879 -17.066 1.00 69.94 82 GLY A C 1
ATOM 660 O O . GLY A 1 82 ? 3.146 11.995 -16.302 1.00 69.94 82 GLY A O 1
ATOM 661 N N . SER A 1 83 ? 2.590 12.675 -18.375 1.00 77.94 83 SER A N 1
ATOM 662 C CA . SER A 1 83 ? 3.032 11.449 -19.041 1.00 77.94 83 SER A CA 1
ATOM 663 C C . SER A 1 83 ? 4.562 11.354 -19.056 1.00 77.94 83 SER A C 1
ATOM 665 O O . SER A 1 83 ? 5.286 12.308 -18.746 1.00 77.94 83 SER A O 1
ATOM 667 N N . CYS A 1 84 ? 5.078 10.173 -19.372 1.00 86.19 84 CYS A N 1
ATOM 668 C CA . CYS A 1 84 ? 6.503 9.896 -19.403 1.00 86.19 84 CYS A CA 1
ATOM 669 C C . CYS A 1 84 ? 6.968 9.402 -20.764 1.00 86.19 84 CYS A C 1
ATOM 671 O O . CYS A 1 84 ? 6.244 8.734 -21.498 1.00 86.19 84 CYS A O 1
ATOM 673 N N . VAL A 1 85 ? 8.244 9.647 -21.052 1.00 91.12 85 VAL A N 1
ATOM 674 C CA . VAL A 1 85 ? 8.943 9.091 -22.209 1.00 91.12 85 VAL A CA 1
ATOM 675 C C . VAL A 1 85 ? 10.182 8.348 -21.745 1.00 91.12 85 VAL A C 1
ATOM 677 O O . VAL A 1 85 ? 11.040 8.924 -21.086 1.00 91.12 85 VAL A O 1
ATOM 680 N N . ALA A 1 86 ? 10.303 7.077 -22.110 1.00 92.00 86 ALA A N 1
ATOM 681 C CA . ALA A 1 86 ? 11.551 6.334 -22.013 1.00 92.00 86 ALA A CA 1
ATOM 682 C C . ALA A 1 86 ? 12.215 6.292 -23.390 1.00 92.00 86 ALA A C 1
ATOM 684 O O . ALA A 1 86 ? 11.615 5.836 -24.369 1.00 92.00 86 ALA A O 1
ATOM 685 N N . VAL A 1 87 ? 13.463 6.748 -23.459 1.00 93.19 87 VAL A N 1
ATOM 686 C CA . VAL A 1 87 ? 14.311 6.622 -24.644 1.00 93.19 87 VAL A CA 1
ATOM 687 C C . VAL A 1 87 ? 15.383 5.591 -24.344 1.00 93.19 87 VAL A C 1
ATOM 689 O O . VAL A 1 87 ? 16.251 5.814 -23.502 1.00 93.19 87 VAL A O 1
ATOM 692 N N . SER A 1 88 ? 15.287 4.444 -25.011 1.00 92.12 88 SER A N 1
ATOM 693 C CA . SER A 1 88 ? 16.198 3.314 -24.853 1.00 92.12 88 SER A CA 1
ATOM 694 C C . SER A 1 88 ? 17.150 3.263 -26.038 1.00 92.12 88 SER A C 1
ATOM 696 O O . SER A 1 88 ? 16.738 3.041 -27.180 1.00 92.12 88 SER A O 1
ATOM 698 N N . TYR A 1 89 ? 18.419 3.536 -25.762 1.00 90.44 89 TYR A N 1
ATOM 699 C CA . TYR A 1 89 ? 19.483 3.626 -26.748 1.00 90.44 89 TYR A CA 1
ATOM 700 C C . TYR A 1 89 ? 20.130 2.253 -26.953 1.00 90.44 89 TYR A C 1
ATOM 702 O O . TYR A 1 89 ? 20.295 1.480 -26.005 1.00 90.44 89 TYR A O 1
ATOM 710 N N . GLY A 1 90 ? 20.590 1.985 -28.180 1.00 85.19 90 GLY A N 1
ATOM 711 C CA . GLY A 1 90 ? 21.370 0.786 -28.512 1.00 85.19 90 GLY A CA 1
ATOM 712 C C . GLY A 1 90 ? 22.727 0.671 -27.814 1.00 85.19 90 GLY A C 1
ATOM 713 O O . GLY A 1 90 ? 23.379 -0.367 -27.905 1.00 85.19 90 GLY A O 1
ATOM 714 N N . TYR A 1 91 ? 23.142 1.712 -27.099 1.00 85.56 91 TYR A N 1
ATOM 715 C CA . TYR A 1 91 ? 24.437 1.841 -26.446 1.00 85.56 91 TYR A CA 1
ATOM 716 C C . TYR A 1 91 ? 24.297 2.496 -25.065 1.00 85.56 91 TYR A C 1
ATOM 718 O O . TYR A 1 91 ? 23.313 3.200 -24.820 1.00 85.56 91 TYR A O 1
ATOM 726 N N . PRO A 1 92 ? 25.276 2.311 -24.161 1.00 89.25 92 PRO A N 1
ATOM 727 C CA . PRO A 1 92 ? 25.270 2.985 -22.869 1.00 89.25 92 PRO A CA 1
ATOM 728 C C . PRO A 1 92 ? 25.324 4.516 -23.005 1.00 89.25 92 PRO A C 1
ATOM 730 O O . PRO A 1 92 ? 26.136 5.067 -23.748 1.00 89.25 92 PRO A O 1
ATOM 733 N N . VAL A 1 93 ? 24.474 5.217 -22.261 1.00 91.25 93 VAL A N 1
ATOM 734 C CA . VAL A 1 93 ? 24.447 6.685 -22.141 1.00 91.25 93 VAL A CA 1
ATOM 735 C C . VAL A 1 93 ? 24.738 7.155 -20.715 1.00 91.25 93 VAL A C 1
ATOM 737 O O . VAL A 1 93 ? 25.128 8.308 -20.534 1.00 91.25 93 VAL A O 1
ATOM 740 N N . HIS A 1 94 ? 24.632 6.257 -19.730 1.00 92.44 94 HIS A N 1
ATOM 741 C CA . HIS A 1 94 ? 25.013 6.496 -18.343 1.00 92.44 94 HIS A CA 1
ATOM 742 C C . HIS A 1 94 ? 26.046 5.474 -17.848 1.00 92.44 94 HIS A C 1
ATOM 744 O O . HIS A 1 94 ? 26.067 4.322 -18.285 1.00 92.44 94 HIS A O 1
ATOM 750 N N . ARG A 1 95 ? 26.870 5.886 -16.881 1.00 90.25 95 ARG A N 1
ATOM 751 C CA . ARG A 1 95 ? 27.822 5.041 -16.144 1.00 90.25 95 ARG A CA 1
ATOM 752 C C . ARG A 1 95 ? 27.663 5.286 -14.645 1.00 90.25 95 ARG A C 1
ATOM 754 O O . ARG A 1 95 ? 27.356 6.405 -14.240 1.00 90.25 95 ARG A O 1
ATOM 761 N N . LYS A 1 96 ? 27.847 4.249 -13.824 1.00 89.06 96 LYS A N 1
ATOM 762 C CA . LYS A 1 96 ? 27.827 4.404 -12.364 1.00 89.06 96 LYS A CA 1
ATOM 763 C C . LYS A 1 96 ? 29.088 5.110 -11.876 1.00 89.06 96 LYS A C 1
ATOM 765 O O . LYS A 1 96 ? 30.188 4.753 -12.292 1.00 89.06 96 LYS A O 1
ATOM 770 N N . ASP A 1 97 ? 28.923 6.076 -10.984 1.00 87.56 97 ASP A N 1
ATOM 771 C CA . ASP A 1 97 ? 30.030 6.697 -10.263 1.00 87.56 97 ASP A CA 1
ATOM 772 C C . ASP A 1 97 ? 30.479 5.860 -9.046 1.00 87.56 97 ASP A C 1
ATOM 774 O O . ASP A 1 97 ? 29.984 4.759 -8.794 1.00 87.56 97 ASP A O 1
ATOM 778 N N . ALA A 1 98 ? 31.430 6.389 -8.268 1.00 83.69 98 ALA A N 1
ATOM 779 C CA . ALA A 1 98 ? 31.977 5.721 -7.085 1.00 83.69 98 ALA A CA 1
ATOM 780 C C . ALA A 1 98 ? 30.947 5.468 -5.962 1.00 83.69 98 ALA A C 1
ATOM 782 O O . ALA A 1 98 ? 31.188 4.611 -5.111 1.00 83.69 98 ALA A O 1
ATOM 783 N N . ASN A 1 99 ? 29.817 6.184 -5.950 1.00 86.88 99 ASN A N 1
ATOM 784 C CA . ASN A 1 99 ? 28.719 5.979 -5.001 1.00 86.88 99 ASN A CA 1
ATOM 785 C C . ASN A 1 99 ? 27.673 4.983 -5.530 1.00 86.88 99 ASN A C 1
ATOM 787 O O . ASN A 1 99 ? 26.744 4.622 -4.809 1.00 86.88 99 ASN A O 1
ATOM 791 N N . GLY A 1 100 ? 27.827 4.518 -6.774 1.00 87.25 100 GLY A N 1
ATOM 792 C CA . GLY A 1 100 ? 26.879 3.636 -7.444 1.00 87.25 100 GLY A CA 1
ATOM 793 C C . GLY A 1 100 ? 25.713 4.365 -8.117 1.00 87.25 100 GLY A C 1
ATOM 794 O O . GLY A 1 100 ? 24.774 3.690 -8.546 1.00 87.25 100 GLY A O 1
ATOM 795 N N . GLU A 1 101 ? 25.764 5.697 -8.233 1.00 89.88 101 GLU A N 1
ATOM 796 C CA . GLU A 1 101 ? 24.730 6.516 -8.879 1.00 89.88 101 GLU A CA 1
ATOM 797 C C . GLU A 1 101 ? 24.987 6.660 -10.384 1.00 89.88 101 GLU A C 1
ATOM 799 O O . GLU A 1 101 ? 26.131 6.740 -10.830 1.00 89.88 101 GLU A O 1
ATOM 804 N N . TRP A 1 102 ? 23.925 6.693 -11.193 1.00 92.31 102 TRP A N 1
ATOM 805 C CA . TRP A 1 102 ? 24.031 6.812 -12.649 1.00 92.31 102 TRP A CA 1
ATOM 806 C C . TRP A 1 102 ? 24.292 8.255 -13.098 1.00 92.31 102 TRP A C 1
ATOM 808 O O . TRP A 1 102 ? 23.440 9.137 -12.963 1.00 92.31 102 TRP A O 1
ATOM 818 N N . GLN A 1 103 ? 25.441 8.470 -13.734 1.00 91.94 103 GLN A N 1
ATOM 819 C CA . GLN A 1 103 ? 25.845 9.747 -14.318 1.00 91.94 103 GLN A CA 1
ATOM 820 C C . GLN A 1 103 ? 25.859 9.673 -15.844 1.00 91.94 103 GLN A C 1
ATOM 822 O O . GLN A 1 103 ? 26.134 8.618 -16.412 1.00 91.94 103 GLN A O 1
ATOM 827 N N . ASP A 1 104 ? 25.591 10.796 -16.515 1.00 92.25 104 ASP A N 1
ATOM 828 C CA . ASP A 1 104 ? 25.802 10.929 -17.962 1.00 92.25 104 ASP A CA 1
ATOM 829 C C . ASP A 1 104 ? 27.247 10.580 -18.335 1.00 92.25 104 ASP A C 1
ATOM 831 O O . ASP A 1 104 ? 28.192 11.054 -17.702 1.00 92.25 104 ASP A O 1
ATOM 835 N N . ILE A 1 105 ? 27.429 9.774 -19.384 1.00 92.12 105 ILE A N 1
ATOM 836 C CA . ILE A 1 105 ? 28.767 9.480 -19.901 1.00 92.12 105 ILE A CA 1
ATOM 837 C C . ILE A 1 105 ? 29.362 10.755 -20.501 1.00 92.12 105 ILE A C 1
ATOM 839 O O . ILE A 1 105 ? 28.864 11.284 -21.498 1.00 92.12 105 ILE A O 1
ATOM 843 N N . ASP A 1 106 ? 30.474 11.199 -19.922 1.00 92.75 106 ASP A N 1
ATOM 844 C CA . ASP A 1 106 ? 31.278 12.318 -20.401 1.00 92.75 106 ASP A CA 1
ATOM 845 C C . ASP A 1 106 ? 32.656 11.814 -20.843 1.00 92.75 106 ASP A C 1
ATOM 847 O O . ASP A 1 106 ? 33.516 11.489 -20.024 1.00 92.75 106 ASP A O 1
ATOM 851 N N . ASN A 1 107 ? 32.863 11.742 -22.158 1.00 94.19 107 ASN A N 1
ATOM 852 C CA . ASN A 1 107 ? 34.109 11.267 -22.757 1.00 94.19 107 ASN A CA 1
ATOM 853 C C . ASN A 1 107 ? 35.076 12.416 -23.074 1.00 94.19 107 ASN A C 1
ATOM 855 O O . ASN A 1 107 ? 36.027 12.230 -23.840 1.00 94.19 107 ASN A O 1
ATOM 859 N N . ARG A 1 108 ? 34.853 13.629 -22.552 1.00 94.69 108 ARG A N 1
ATOM 860 C CA . ARG A 1 108 ? 35.820 14.719 -22.716 1.00 94.69 108 ARG A CA 1
ATOM 861 C C . ARG A 1 108 ? 37.145 14.343 -22.060 1.00 94.69 108 ARG A C 1
ATOM 863 O O . ARG A 1 108 ? 37.193 13.866 -20.929 1.00 94.69 108 ARG A O 1
ATOM 870 N N . LEU A 1 109 ? 38.224 14.600 -22.785 1.00 95.25 109 LEU A N 1
ATOM 871 C CA . LEU A 1 109 ? 39.587 14.355 -22.346 1.00 95.25 109 LEU A CA 1
ATOM 872 C C . LEU A 1 109 ? 40.226 15.641 -21.825 1.00 95.25 109 LEU A C 1
ATOM 874 O O . LEU A 1 109 ? 40.116 16.706 -22.442 1.00 95.25 109 LEU A O 1
ATOM 878 N N . PHE A 1 110 ? 40.935 15.519 -20.709 1.00 93.75 110 PHE A N 1
ATOM 879 C CA . PHE A 1 110 ? 41.658 16.595 -20.040 1.00 93.75 110 PHE A CA 1
ATOM 880 C C . PHE A 1 110 ? 43.119 16.186 -19.842 1.00 93.75 110 PHE A C 1
ATOM 882 O O . PHE A 1 110 ? 43.409 15.016 -19.598 1.00 93.75 110 PHE A O 1
ATOM 889 N N . SER A 1 111 ? 44.051 17.136 -19.930 1.00 91.50 111 SER A N 1
ATOM 890 C CA . SER A 1 111 ? 45.455 16.866 -19.596 1.00 91.50 111 SER A CA 1
ATOM 891 C C . SER A 1 111 ? 45.594 16.480 -18.121 1.00 91.50 111 SER A C 1
ATOM 893 O O . SER A 1 111 ? 45.121 17.197 -17.238 1.00 91.50 111 SER A O 1
ATOM 895 N N . ALA A 1 112 ? 46.271 15.366 -17.861 1.00 88.81 112 ALA A N 1
ATOM 896 C CA . ALA A 1 112 ? 46.480 14.783 -16.543 1.00 88.81 112 ALA A CA 1
ATOM 897 C C . ALA A 1 112 ? 47.878 14.144 -16.436 1.00 88.81 112 ALA A C 1
ATOM 899 O O . ALA A 1 112 ? 48.598 13.985 -17.422 1.00 88.81 112 ALA A O 1
ATOM 900 N N . ALA A 1 113 ? 48.269 13.763 -15.218 1.00 83.56 113 ALA A N 1
ATOM 901 C CA . ALA A 1 113 ? 49.483 12.991 -14.968 1.00 83.56 113 ALA A CA 1
ATOM 902 C C . ALA A 1 113 ? 49.135 11.726 -14.176 1.00 83.56 113 ALA A C 1
ATOM 904 O O . ALA A 1 113 ? 48.743 11.811 -13.012 1.00 83.56 113 ALA A O 1
ATOM 905 N N . VAL A 1 114 ? 49.302 10.557 -14.795 1.00 75.81 114 VAL A N 1
ATOM 906 C CA . VAL A 1 114 ? 49.022 9.249 -14.184 1.00 75.81 114 VAL A CA 1
ATOM 907 C C . VAL A 1 114 ? 50.337 8.489 -14.067 1.00 75.81 114 VAL A C 1
ATOM 909 O O . VAL A 1 114 ? 51.080 8.353 -15.038 1.00 75.81 114 VAL A O 1
ATOM 912 N N . SER A 1 115 ? 50.679 8.042 -12.855 1.00 72.25 115 SER A N 1
ATOM 913 C CA . SER A 1 115 ? 51.933 7.316 -12.573 1.00 72.25 115 SER A CA 1
ATOM 914 C C . SER A 1 115 ? 53.208 8.023 -13.079 1.00 72.25 115 SER A C 1
ATOM 916 O O . SER A 1 115 ? 54.175 7.379 -13.482 1.00 72.25 115 SER A O 1
ATOM 918 N N . GLY A 1 116 ? 53.217 9.364 -13.078 1.00 73.44 116 GLY A N 1
ATOM 919 C CA . GLY A 1 116 ? 54.351 10.186 -13.526 1.00 73.44 116 GLY A CA 1
ATOM 920 C C . GLY A 1 116 ? 54.489 10.357 -15.046 1.00 73.44 116 GLY A C 1
ATOM 921 O O . GLY A 1 116 ? 55.452 10.987 -15.483 1.00 73.44 116 GLY A O 1
ATOM 922 N N . LYS A 1 117 ? 53.550 9.834 -15.847 1.00 79.38 117 LYS A N 1
ATOM 923 C CA . LYS A 1 117 ? 53.452 10.065 -17.298 1.00 79.38 117 LYS A CA 1
ATOM 924 C C . LYS A 1 117 ? 52.368 11.109 -17.586 1.00 79.38 117 LYS A C 1
ATOM 926 O O . LYS A 1 117 ? 51.295 11.050 -16.988 1.00 79.38 117 LYS A O 1
ATOM 931 N N . ASN A 1 118 ? 52.632 12.031 -18.512 1.00 86.50 118 ASN A N 1
ATOM 932 C CA . ASN A 1 118 ? 51.603 12.951 -18.998 1.00 86.50 118 ASN A CA 1
ATOM 933 C C . ASN A 1 118 ? 50.665 12.216 -19.960 1.00 86.50 118 ASN A C 1
ATOM 935 O O . ASN A 1 118 ? 51.123 11.561 -20.902 1.00 86.50 118 ASN A O 1
ATOM 939 N N . VAL A 1 119 ? 49.365 12.332 -19.711 1.00 91.00 119 VAL A N 1
ATOM 940 C CA . VAL A 1 119 ? 48.305 11.668 -20.471 1.00 91.00 119 VAL A CA 1
ATOM 941 C C . VAL A 1 119 ? 47.119 12.608 -20.655 1.00 91.00 119 VAL A C 1
ATOM 943 O O . VAL A 1 119 ? 46.931 13.557 -19.896 1.00 91.00 119 VAL A O 1
ATOM 946 N N . TYR A 1 120 ? 46.271 12.302 -21.624 1.00 93.00 120 TYR A N 1
ATOM 947 C CA . TYR A 1 120 ? 44.917 12.825 -21.701 1.00 93.00 120 TYR A CA 1
ATOM 948 C C . TYR A 1 120 ? 43.967 11.806 -21.085 1.00 93.00 120 TYR A C 1
ATOM 950 O O . TYR A 1 120 ? 43.967 10.652 -21.498 1.00 93.00 120 TYR A O 1
ATOM 958 N N . SER A 1 121 ? 43.181 12.216 -20.096 1.00 93.75 121 SER A N 1
ATOM 959 C CA . SER A 1 121 ? 42.310 11.331 -19.322 1.00 93.75 121 SER A CA 1
ATOM 960 C C . SER A 1 121 ? 40.870 11.816 -19.349 1.00 93.75 121 SER A C 1
ATOM 962 O O . SER A 1 121 ? 40.624 13.026 -19.322 1.00 93.75 121 SER A O 1
ATOM 964 N N . THR A 1 122 ? 39.917 10.886 -19.341 1.00 93.62 122 THR A N 1
ATOM 965 C CA . THR A 1 122 ? 38.538 11.201 -18.952 1.00 93.62 122 THR A CA 1
ATOM 966 C C . THR A 1 122 ? 38.504 11.633 -17.483 1.00 93.62 122 THR A C 1
ATOM 968 O O . THR A 1 122 ? 39.400 11.289 -16.703 1.00 93.62 122 THR A O 1
ATOM 971 N N . ALA A 1 123 ? 37.497 12.417 -17.087 1.00 90.38 123 ALA A N 1
ATOM 972 C CA . ALA A 1 123 ? 37.401 12.958 -15.725 1.00 90.38 123 ALA A CA 1
ATOM 973 C C . ALA A 1 123 ? 37.285 11.864 -14.643 1.00 90.38 123 ALA A C 1
ATOM 975 O O . ALA A 1 123 ? 37.763 12.044 -13.524 1.00 90.38 123 ALA A O 1
ATOM 976 N N . ASP A 1 124 ? 36.688 10.724 -14.994 1.00 88.25 124 ASP A N 1
ATOM 977 C CA . ASP A 1 124 ? 36.564 9.527 -14.156 1.00 88.25 124 ASP A CA 1
ATOM 978 C C . ASP A 1 124 ? 37.809 8.616 -14.194 1.00 88.25 124 ASP A C 1
ATOM 980 O O . ASP A 1 124 ? 37.850 7.601 -13.504 1.00 88.25 124 ASP A O 1
ATOM 984 N N . ASN A 1 125 ? 38.843 8.979 -14.963 1.00 88.81 125 ASN A N 1
ATOM 985 C CA . ASN A 1 125 ? 40.052 8.186 -15.225 1.00 88.81 125 ASN A CA 1
ATOM 986 C C . ASN A 1 125 ? 39.803 6.808 -15.861 1.00 88.81 125 ASN A C 1
ATOM 988 O O . ASN A 1 125 ? 40.691 5.951 -15.834 1.00 88.81 125 ASN A O 1
ATOM 992 N N . ARG A 1 126 ? 38.624 6.598 -16.461 1.00 91.31 126 ARG A N 1
ATOM 993 C CA . ARG A 1 126 ? 38.292 5.366 -17.182 1.00 91.31 126 ARG A CA 1
ATOM 994 C C . ARG A 1 126 ? 39.220 5.139 -18.368 1.00 91.31 126 ARG A C 1
ATOM 996 O O . ARG A 1 126 ? 39.761 4.049 -18.508 1.00 91.31 126 ARG A O 1
ATOM 1003 N N . VAL A 1 127 ? 39.395 6.141 -19.232 1.00 93.75 127 VAL A N 1
ATOM 1004 C CA . VAL A 1 127 ? 40.239 6.019 -20.429 1.00 93.75 127 VAL A CA 1
ATOM 1005 C C . VAL A 1 127 ? 41.358 7.041 -20.388 1.00 93.75 127 VAL A C 1
ATOM 1007 O O . VAL A 1 127 ? 41.119 8.227 -20.153 1.00 93.75 127 VAL A O 1
ATOM 1010 N N . THR A 1 128 ? 42.579 6.585 -20.664 1.00 93.62 128 THR A N 1
ATOM 1011 C CA . THR A 1 128 ? 43.746 7.455 -20.816 1.00 93.62 128 THR A CA 1
ATOM 1012 C C . THR A 1 128 ? 44.447 7.228 -22.149 1.00 93.62 128 THR A C 1
ATOM 1014 O O . THR A 1 128 ? 44.552 6.100 -22.628 1.00 93.62 128 THR A O 1
ATOM 1017 N N . PHE A 1 129 ? 44.946 8.317 -22.724 1.00 92.56 129 PHE A N 1
ATOM 1018 C CA . PHE A 1 129 ? 45.707 8.362 -23.964 1.00 92.56 129 PHE A CA 1
ATOM 1019 C C . PHE A 1 129 ? 47.061 9.022 -23.713 1.00 92.56 129 PHE A C 1
ATOM 1021 O O . PHE A 1 129 ? 47.134 10.086 -23.097 1.00 92.56 129 PHE A O 1
ATOM 1028 N N . SER A 1 130 ? 48.149 8.422 -24.188 1.00 88.69 130 SER A N 1
ATOM 1029 C CA . SER A 1 130 ? 49.488 8.997 -24.017 1.00 88.69 130 SER A CA 1
ATOM 1030 C C . SER A 1 130 ? 49.638 10.311 -24.798 1.00 88.69 130 SER A C 1
ATOM 1032 O O . SER A 1 130 ? 49.239 10.391 -25.960 1.00 88.69 130 SER A O 1
ATOM 1034 N N . GLU A 1 131 ? 50.280 11.331 -24.212 1.00 84.38 131 GLU A N 1
ATOM 1035 C CA . GLU A 1 131 ? 50.642 12.556 -24.952 1.00 84.38 131 GLU A CA 1
ATOM 1036 C C . GLU A 1 131 ? 51.730 12.302 -26.014 1.00 84.38 131 GLU A C 1
ATOM 1038 O O . GLU A 1 131 ? 51.977 13.147 -26.880 1.00 84.38 131 GLU A O 1
ATOM 1043 N N . HIS A 1 132 ? 52.433 11.165 -25.938 1.00 75.00 132 HIS A N 1
ATOM 1044 C CA . HIS A 1 132 ? 53.565 10.833 -26.802 1.00 75.00 132 HIS A CA 1
ATOM 1045 C C . HIS A 1 132 ? 53.494 9.395 -27.319 1.00 75.00 132 HIS A C 1
ATOM 1047 O O . HIS A 1 132 ? 53.205 8.463 -26.569 1.00 75.00 132 HIS A O 1
ATOM 1053 N N . ILE A 1 133 ? 53.854 9.213 -28.589 1.00 71.62 133 ILE A N 1
ATOM 1054 C CA . ILE A 1 133 ? 53.965 7.899 -29.230 1.00 71.62 133 ILE A CA 1
ATOM 1055 C C . ILE A 1 133 ? 55.377 7.342 -29.012 1.00 71.62 133 ILE A C 1
ATOM 1057 O O . ILE A 1 133 ? 56.368 8.034 -29.255 1.00 71.62 133 ILE A O 1
ATOM 1061 N N . GLY A 1 134 ? 55.475 6.090 -28.565 1.00 64.56 134 GLY A N 1
ATOM 1062 C CA . GLY A 1 134 ? 56.722 5.341 -28.389 1.00 64.56 134 GLY A CA 1
ATOM 1063 C C . GLY A 1 134 ? 56.448 3.842 -28.223 1.00 64.56 134 GLY A C 1
ATOM 1064 O O . GLY A 1 134 ? 55.300 3.423 -28.313 1.00 64.56 134 GLY A O 1
ATOM 1065 N N . ASN A 1 135 ? 57.482 3.038 -27.948 1.00 55.53 135 ASN A N 1
ATOM 1066 C CA . ASN A 1 135 ? 57.320 1.614 -27.612 1.00 55.53 135 ASN A CA 1
ATOM 1067 C C . ASN A 1 135 ? 56.719 1.487 -26.199 1.00 55.53 135 ASN A C 1
ATOM 1069 O O . ASN A 1 135 ? 57.454 1.377 -25.217 1.00 55.53 135 ASN A O 1
ATOM 1073 N N . GLY A 1 136 ? 55.396 1.588 -26.088 1.00 63.50 136 GLY A N 1
ATOM 1074 C CA . GLY A 1 136 ? 54.668 1.549 -24.822 1.00 63.50 136 GLY A CA 1
ATOM 1075 C C . GLY A 1 136 ? 53.159 1.728 -25.003 1.00 63.50 136 GLY A C 1
ATOM 1076 O O . GLY A 1 136 ? 52.653 1.751 -26.120 1.00 63.50 136 GLY A O 1
ATOM 1077 N N . GLU A 1 137 ? 52.450 1.842 -23.885 1.00 73.44 137 GLU A N 1
ATOM 1078 C CA . GLU A 1 137 ? 50.988 1.976 -23.825 1.00 73.44 137 GLU A CA 1
ATOM 1079 C C . GLU A 1 137 ? 50.533 3.295 -24.463 1.00 73.44 137 GLU A C 1
ATOM 1081 O O . GLU A 1 137 ? 50.965 4.372 -24.043 1.00 73.44 137 GLU A O 1
ATOM 1086 N N . LEU A 1 138 ? 49.668 3.204 -25.473 1.00 86.56 138 LEU A N 1
ATOM 1087 C CA . LEU A 1 138 ? 49.081 4.350 -26.167 1.00 86.56 138 LEU A CA 1
ATOM 1088 C C . LEU A 1 138 ? 47.687 4.665 -25.619 1.00 86.56 138 LEU A C 1
ATOM 1090 O O . LEU A 1 138 ? 47.397 5.829 -25.348 1.00 86.56 138 LEU A O 1
ATOM 1094 N N . MET A 1 139 ? 46.875 3.626 -25.414 1.00 91.25 139 MET A N 1
ATOM 1095 C CA . MET A 1 139 ? 45.537 3.683 -24.831 1.00 91.25 139 MET A CA 1
ATOM 1096 C C . MET A 1 139 ? 45.467 2.741 -23.625 1.00 91.25 139 MET A C 1
ATOM 1098 O O . MET A 1 139 ? 45.953 1.612 -23.699 1.00 91.25 139 MET A O 1
ATOM 1102 N N . THR A 1 140 ? 44.855 3.203 -22.535 1.00 92.75 140 THR A N 1
ATOM 1103 C CA . THR A 1 140 ? 44.505 2.369 -21.378 1.00 92.75 140 THR A CA 1
ATOM 1104 C C . THR A 1 140 ? 43.038 2.581 -21.019 1.00 92.75 140 THR A C 1
ATOM 1106 O O . THR A 1 140 ? 42.634 3.722 -20.795 1.00 92.75 140 THR A O 1
ATOM 1109 N N . LEU A 1 141 ? 42.277 1.492 -20.907 1.00 93.25 141 LEU A N 1
ATOM 1110 C CA . LEU A 1 141 ? 40.920 1.420 -20.367 1.00 93.25 141 LEU A CA 1
ATOM 1111 C C . LEU A 1 141 ? 40.968 0.731 -18.996 1.00 93.25 141 LEU A C 1
ATOM 1113 O O . LEU A 1 141 ? 41.431 -0.402 -18.907 1.00 93.25 141 LEU A O 1
ATOM 1117 N N . ASN A 1 142 ? 40.470 1.402 -17.958 1.00 91.69 142 ASN A N 1
ATOM 1118 C CA . ASN A 1 142 ? 40.282 0.865 -16.612 1.00 91.69 142 ASN A CA 1
ATOM 1119 C C . ASN A 1 142 ? 38.795 0.934 -16.248 1.00 91.69 142 ASN A C 1
ATOM 1121 O O . ASN A 1 142 ? 38.260 2.024 -16.038 1.00 91.69 142 ASN A O 1
ATOM 1125 N N . GLU A 1 143 ? 38.114 -0.205 -16.162 1.00 87.56 143 GLU A N 1
ATOM 1126 C CA . GLU A 1 143 ? 36.685 -0.250 -15.830 1.00 87.56 143 GLU A CA 1
ATOM 1127 C C . GLU A 1 143 ? 36.292 -1.628 -15.284 1.00 87.56 143 GLU A C 1
ATOM 1129 O O . GLU A 1 143 ? 36.799 -2.648 -15.740 1.00 87.56 143 GLU A O 1
ATOM 1134 N N . ASN A 1 144 ? 35.378 -1.661 -14.306 1.00 82.38 144 ASN A N 1
ATOM 1135 C CA . ASN A 1 144 ? 34.844 -2.890 -13.693 1.00 82.38 144 ASN A CA 1
ATOM 1136 C C . ASN A 1 144 ? 35.904 -3.844 -13.103 1.00 82.38 144 ASN A C 1
ATOM 1138 O O . ASN A 1 144 ? 35.663 -5.037 -12.985 1.00 82.38 144 ASN A O 1
ATOM 1142 N N . GLY A 1 145 ? 37.066 -3.321 -12.701 1.00 86.69 145 GLY A N 1
ATOM 1143 C CA . GLY A 1 145 ? 38.176 -4.129 -12.180 1.00 86.69 145 GLY A CA 1
ATOM 1144 C C . GLY A 1 145 ? 39.111 -4.689 -13.257 1.00 86.69 145 GLY A C 1
ATOM 1145 O O . GLY A 1 145 ? 40.121 -5.290 -12.903 1.00 86.69 145 GLY A O 1
ATOM 1146 N N . TYR A 1 146 ? 38.823 -4.437 -14.537 1.00 92.69 146 TYR A N 1
ATOM 1147 C CA . TYR A 1 146 ? 39.667 -4.823 -15.664 1.00 92.69 146 TYR A CA 1
ATOM 1148 C C . TYR A 1 146 ? 40.552 -3.677 -16.133 1.00 92.69 146 TYR A C 1
ATOM 1150 O O . TYR A 1 146 ? 40.145 -2.509 -16.109 1.00 92.69 146 TYR A O 1
ATOM 1158 N N . THR A 1 147 ? 41.716 -4.043 -16.668 1.00 93.88 147 THR A N 1
ATOM 1159 C CA . THR A 1 147 ? 42.606 -3.124 -17.379 1.00 93.88 147 THR A CA 1
ATOM 1160 C C . THR A 1 147 ? 42.869 -3.652 -18.786 1.00 93.88 147 THR A C 1
ATOM 1162 O O . THR A 1 147 ? 43.355 -4.770 -18.940 1.00 93.88 147 THR A O 1
ATOM 1165 N N . VAL A 1 148 ? 42.613 -2.838 -19.812 1.00 93.38 148 VAL A N 1
ATOM 1166 C CA . VAL A 1 148 ? 42.986 -3.117 -21.208 1.00 93.38 148 VAL A CA 1
ATOM 1167 C C . VAL A 1 148 ? 43.961 -2.047 -21.675 1.00 93.38 148 VAL A C 1
ATOM 1169 O O . VAL A 1 148 ? 43.624 -0.865 -21.678 1.00 93.38 148 VAL A O 1
ATOM 1172 N N . ARG A 1 149 ? 45.172 -2.441 -22.078 1.00 92.56 149 ARG A N 1
ATOM 1173 C CA . ARG A 1 149 ? 46.186 -1.524 -22.616 1.00 92.56 149 ARG A CA 1
ATOM 1174 C C . ARG A 1 149 ? 46.547 -1.907 -24.038 1.00 92.56 149 ARG A C 1
ATOM 1176 O O . ARG A 1 149 ? 46.849 -3.067 -24.308 1.00 92.56 149 ARG A O 1
ATOM 1183 N N . LEU A 1 150 ? 46.570 -0.917 -24.922 1.00 90.69 150 LEU A N 1
ATOM 1184 C CA . LEU A 1 150 ? 46.894 -1.079 -26.334 1.00 90.69 150 LEU A CA 1
ATOM 1185 C C . LEU A 1 150 ? 48.029 -0.129 -26.725 1.00 90.69 150 LEU A C 1
ATOM 1187 O O . LEU A 1 150 ? 48.037 1.039 -26.329 1.00 90.69 150 LEU A O 1
ATOM 1191 N N . GLY A 1 151 ? 49.005 -0.614 -27.493 1.00 89.25 151 GLY A N 1
ATOM 1192 C CA . GLY A 1 151 ? 50.135 0.193 -27.961 1.00 89.25 151 GLY A CA 1
ATOM 1193 C C . GLY A 1 151 ? 50.602 -0.194 -29.360 1.00 89.25 151 GLY A C 1
ATOM 1194 O O . GLY A 1 151 ? 50.768 -1.376 -29.648 1.00 89.25 151 GLY A O 1
ATOM 1195 N N . TYR A 1 152 ? 50.847 0.793 -30.223 1.00 87.31 152 TYR A N 1
ATOM 1196 C CA . TYR A 1 152 ? 51.310 0.565 -31.595 1.00 87.31 152 TYR A CA 1
ATOM 1197 C C . TYR A 1 152 ? 52.785 0.136 -31.642 1.00 87.31 152 TYR A C 1
ATOM 1199 O O . TYR A 1 152 ? 53.662 0.817 -31.107 1.00 87.31 152 TYR A O 1
ATOM 1207 N N . LEU A 1 153 ? 53.072 -0.978 -32.319 1.00 86.19 153 LEU A N 1
ATOM 1208 C CA . LEU A 1 153 ? 54.415 -1.540 -32.474 1.00 86.19 153 LEU A CA 1
ATOM 1209 C C . LEU A 1 153 ? 54.974 -1.196 -33.860 1.00 86.19 153 LEU A C 1
ATOM 1211 O O . LEU A 1 153 ? 54.945 -2.008 -34.787 1.00 86.19 153 LEU A O 1
ATOM 1215 N N . ALA A 1 154 ? 55.500 0.022 -34.004 1.00 73.06 154 ALA A N 1
ATOM 1216 C CA . ALA A 1 154 ? 56.070 0.483 -35.268 1.00 73.06 154 ALA A CA 1
ATOM 1217 C C . ALA A 1 154 ? 57.308 -0.349 -35.689 1.00 73.06 154 ALA A C 1
ATOM 1219 O O . ALA A 1 154 ? 58.164 -0.660 -34.852 1.00 73.06 154 ALA A O 1
ATOM 1220 N N . PRO A 1 155 ? 57.472 -0.675 -36.987 1.00 70.25 155 PRO A N 1
ATOM 1221 C CA . PRO A 1 155 ? 58.674 -1.338 -37.479 1.00 70.25 155 PRO A CA 1
ATOM 1222 C C . PRO A 1 155 ? 59.913 -0.443 -37.304 1.00 70.25 155 PRO A C 1
ATOM 1224 O O . PRO A 1 155 ? 59.876 0.770 -37.500 1.00 70.25 155 PRO A O 1
ATOM 1227 N N . SER A 1 156 ? 61.062 -1.052 -36.993 1.00 61.59 156 SER A N 1
ATOM 1228 C CA . SER A 1 156 ? 62.335 -0.356 -36.716 1.00 61.59 156 SER A CA 1
ATOM 1229 C C . SER A 1 156 ? 62.920 0.428 -37.905 1.00 61.59 156 SER A C 1
ATOM 1231 O O . SER A 1 156 ? 63.890 1.168 -37.745 1.00 61.59 156 SER A O 1
ATOM 1233 N N . THR A 1 157 ? 62.332 0.296 -39.097 1.00 55.50 157 THR A N 1
ATOM 1234 C CA . THR A 1 157 ? 62.731 0.988 -40.331 1.00 55.50 157 THR A CA 1
ATOM 1235 C C . THR A 1 157 ? 61.572 1.889 -40.763 1.00 55.50 157 THR A C 1
ATOM 1237 O O . THR A 1 157 ? 60.510 1.375 -41.088 1.00 55.50 157 THR A O 1
ATOM 1240 N N . GLY A 1 158 ? 61.758 3.217 -40.762 1.00 53.88 158 GLY A N 1
ATOM 1241 C CA . GLY A 1 158 ? 60.714 4.180 -41.165 1.00 53.88 158 GLY A CA 1
ATOM 1242 C C . GLY A 1 158 ? 60.123 5.057 -40.051 1.00 53.88 158 GLY A C 1
ATOM 1243 O O . GLY A 1 158 ? 59.161 5.777 -40.309 1.00 53.88 158 GLY A O 1
ATOM 1244 N N . MET A 1 159 ? 60.692 5.049 -38.837 1.00 54.03 159 MET A N 1
ATOM 1245 C CA . MET A 1 159 ? 60.283 5.982 -37.775 1.00 54.03 159 MET A CA 1
ATOM 1246 C C . MET A 1 159 ? 60.575 7.439 -38.173 1.00 54.03 159 MET A C 1
ATOM 1248 O O . MET A 1 159 ? 61.709 7.785 -38.515 1.00 54.03 159 MET A O 1
ATOM 1252 N N . ILE A 1 160 ? 59.562 8.304 -38.102 1.00 54.06 160 ILE A N 1
ATOM 1253 C CA . ILE A 1 160 ? 59.710 9.745 -38.334 1.00 54.06 160 ILE A CA 1
ATOM 1254 C C . ILE A 1 160 ? 60.328 10.388 -37.079 1.00 54.06 160 ILE A C 1
ATOM 1256 O O . ILE A 1 160 ? 59.858 10.191 -35.964 1.00 54.06 160 ILE A O 1
ATOM 1260 N N . ALA A 1 161 ? 61.403 11.165 -37.252 1.00 50.59 161 ALA A N 1
ATOM 1261 C CA . ALA A 1 161 ? 62.204 11.744 -36.163 1.00 50.59 161 ALA A CA 1
ATOM 1262 C C . ALA A 1 161 ? 61.572 12.975 -35.465 1.00 50.59 161 ALA A C 1
ATOM 1264 O O . ALA A 1 161 ? 62.208 13.592 -34.609 1.00 50.59 161 ALA A O 1
ATOM 1265 N N . THR A 1 162 ? 60.344 13.356 -35.820 1.00 53.53 162 THR A N 1
ATOM 1266 C CA . THR A 1 162 ? 59.634 14.523 -35.268 1.00 53.53 162 THR A CA 1
ATOM 1267 C C . THR A 1 162 ? 58.398 14.094 -34.500 1.00 53.53 162 THR A C 1
ATOM 1269 O O . THR A 1 162 ? 57.595 13.323 -35.012 1.00 53.53 162 THR A O 1
ATOM 1272 N N . ARG A 1 163 ? 58.264 14.618 -33.272 1.00 58.38 163 ARG A N 1
ATOM 1273 C CA . ARG A 1 163 ? 57.156 14.336 -32.348 1.00 58.38 163 ARG A CA 1
ATOM 1274 C C . ARG A 1 163 ? 55.823 14.663 -33.036 1.00 58.38 163 ARG A C 1
ATOM 1276 O O . ARG A 1 163 ? 55.630 15.836 -33.362 1.00 58.38 163 ARG A O 1
ATOM 1283 N N . PRO A 1 164 ? 54.936 13.684 -33.254 1.00 58.72 164 PRO A N 1
ATOM 1284 C CA . PRO A 1 164 ? 53.650 13.957 -33.869 1.00 58.72 164 PRO A CA 1
ATOM 1285 C C . PRO A 1 164 ? 52.765 14.788 -32.938 1.00 58.72 164 PRO A C 1
ATOM 1287 O O . PRO A 1 164 ? 52.848 14.660 -31.713 1.00 58.72 164 PRO A O 1
ATOM 1290 N N . ALA A 1 165 ? 51.957 15.677 -33.516 1.00 67.50 165 ALA A N 1
ATOM 1291 C CA . ALA A 1 165 ? 50.949 16.414 -32.770 1.00 67.50 165 ALA A CA 1
ATOM 1292 C C . ALA A 1 165 ? 49.790 15.468 -32.424 1.00 67.50 165 ALA A C 1
ATOM 1294 O O . ALA A 1 165 ? 49.375 14.662 -33.254 1.00 67.50 165 ALA A O 1
ATOM 1295 N N . VAL A 1 166 ? 49.278 15.566 -31.195 1.00 85.25 166 VAL A N 1
ATOM 1296 C CA . VAL A 1 166 ? 48.036 14.898 -30.791 1.00 85.25 166 VAL A CA 1
ATOM 1297 C C . VAL A 1 166 ? 46.916 15.926 -30.883 1.00 85.25 166 VAL A C 1
ATOM 1299 O O . VAL A 1 166 ? 46.957 16.939 -30.182 1.00 85.25 166 VAL A O 1
ATOM 1302 N N . ALA A 1 167 ? 45.934 15.697 -31.752 1.00 89.50 167 ALA A N 1
ATOM 1303 C CA . ALA A 1 167 ? 44.766 16.564 -31.875 1.00 89.50 167 ALA A CA 1
ATOM 1304 C C . ALA A 1 167 ? 43.567 15.943 -31.150 1.00 89.50 167 ALA A C 1
ATOM 1306 O O . ALA A 1 167 ? 43.168 14.817 -31.446 1.00 89.50 167 ALA A O 1
ATOM 1307 N N . ILE A 1 168 ? 42.983 16.686 -30.207 1.00 91.69 168 ILE A N 1
ATOM 1308 C CA . ILE A 1 168 ? 41.808 16.257 -29.439 1.00 91.69 168 ILE A CA 1
ATOM 1309 C C . ILE A 1 168 ? 40.619 17.116 -29.826 1.00 91.69 168 ILE A C 1
ATOM 1311 O O . ILE A 1 168 ? 40.663 18.340 -29.704 1.00 91.69 168 ILE A O 1
ATOM 1315 N N . ASN A 1 169 ? 39.534 16.458 -30.220 1.00 94.12 169 ASN A N 1
ATOM 1316 C CA . ASN A 1 169 ? 38.248 17.097 -30.459 1.00 94.12 169 ASN A CA 1
ATOM 1317 C C . ASN A 1 169 ? 37.246 16.555 -29.441 1.00 94.12 169 ASN A C 1
ATOM 1319 O O . ASN A 1 169 ? 36.677 15.481 -29.634 1.00 94.12 169 ASN A O 1
ATOM 1323 N N . ASN A 1 170 ? 37.077 17.290 -28.344 1.00 94.31 170 ASN A N 1
ATOM 1324 C CA . ASN A 1 170 ? 36.085 17.001 -27.312 1.00 94.31 170 ASN A CA 1
ATOM 1325 C C . ASN A 1 170 ? 34.676 17.388 -27.783 1.00 94.31 170 ASN A C 1
ATOM 1327 O O . ASN A 1 170 ? 34.502 18.406 -28.458 1.00 94.31 170 ASN A O 1
ATOM 1331 N N . HIS A 1 171 ? 33.662 16.636 -27.351 1.00 90.69 171 HIS A N 1
ATOM 1332 C CA . HIS A 1 171 ? 32.275 17.090 -27.452 1.00 90.69 171 HIS A CA 1
ATOM 1333 C C . HIS A 1 171 ? 31.991 18.285 -26.524 1.00 90.69 171 HIS A C 1
ATOM 1335 O O . HIS A 1 171 ? 32.721 18.565 -25.568 1.00 90.69 171 HIS A O 1
ATOM 1341 N N . ILE A 1 172 ? 30.884 18.985 -26.790 1.00 88.50 172 ILE A N 1
ATOM 1342 C CA . ILE A 1 172 ? 30.340 20.001 -25.879 1.00 88.50 172 ILE A CA 1
ATOM 1343 C C . ILE A 1 172 ? 29.805 19.341 -24.601 1.00 88.50 172 ILE A C 1
ATOM 1345 O O . ILE A 1 172 ? 29.277 18.228 -24.655 1.00 88.50 172 ILE A O 1
ATOM 1349 N N . SER A 1 173 ? 29.929 20.013 -23.453 1.00 87.31 173 SER A N 1
ATOM 1350 C CA . SER A 1 173 ? 29.436 19.476 -22.177 1.00 87.31 173 SER A CA 1
ATOM 1351 C C . SER A 1 173 ? 27.913 19.336 -22.180 1.00 87.31 173 SER A C 1
ATOM 1353 O O . SER A 1 173 ? 27.215 20.082 -22.871 1.00 87.31 173 SER A O 1
ATOM 1355 N N . ARG A 1 174 ? 27.389 18.416 -21.362 1.00 85.50 174 ARG A N 1
ATOM 1356 C CA . ARG A 1 174 ? 25.940 18.255 -21.180 1.00 85.50 174 ARG A CA 1
ATOM 1357 C C . ARG A 1 174 ? 25.281 19.541 -20.679 1.00 85.50 174 ARG A C 1
ATOM 1359 O O . ARG A 1 174 ? 24.246 19.929 -21.200 1.00 85.50 174 ARG A O 1
ATOM 1366 N N . GLU A 1 175 ? 25.914 20.252 -19.750 1.00 84.94 175 GLU A N 1
ATOM 1367 C CA . GLU A 1 175 ? 25.432 21.552 -19.263 1.00 84.94 175 GLU A CA 1
ATOM 1368 C C . GLU A 1 175 ? 25.266 22.569 -20.405 1.00 84.94 175 GLU A C 1
ATOM 1370 O O . GLU A 1 175 ? 24.221 23.203 -20.530 1.00 84.94 175 GLU A O 1
ATOM 1375 N N . THR A 1 176 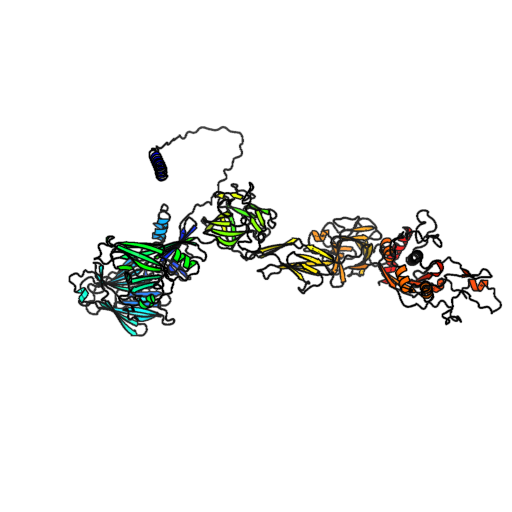? 26.259 22.679 -21.295 1.00 85.44 176 THR A N 1
ATOM 1376 C CA . THR A 1 176 ? 26.170 23.567 -22.461 1.00 85.44 176 THR A CA 1
ATOM 1377 C C . THR A 1 176 ? 25.102 23.101 -23.450 1.00 85.44 176 THR A C 1
ATOM 1379 O O . THR A 1 176 ? 24.409 23.943 -24.008 1.00 85.44 176 THR A O 1
ATOM 1382 N N . GLN A 1 177 ? 24.922 21.789 -23.650 1.00 80.56 177 GLN A N 1
ATOM 1383 C CA . GLN A 1 177 ? 23.830 21.255 -24.481 1.00 80.56 177 GLN A CA 1
ATOM 1384 C C . GLN A 1 177 ? 22.463 21.688 -23.935 1.00 80.56 177 GLN A C 1
ATOM 1386 O O . GLN A 1 177 ? 21.647 22.223 -24.681 1.00 80.56 177 GLN A O 1
ATOM 1391 N N . LEU A 1 178 ? 22.237 21.538 -22.628 1.00 81.44 178 LEU A N 1
ATOM 1392 C CA . LEU A 1 178 ? 20.972 21.900 -21.983 1.00 81.44 178 LEU A CA 1
ATOM 1393 C C . LEU A 1 178 ? 20.695 23.412 -22.031 1.00 81.44 178 LEU A C 1
ATOM 1395 O O . LEU A 1 178 ? 19.554 23.820 -22.222 1.00 81.44 178 LEU A O 1
ATOM 1399 N N . GLN A 1 179 ? 21.729 24.256 -21.952 1.00 82.50 179 GLN A N 1
ATOM 1400 C CA . GLN A 1 179 ? 21.591 25.716 -22.079 1.00 82.50 179 GLN A CA 1
ATOM 1401 C C . GLN A 1 179 ? 21.165 26.184 -23.480 1.00 82.50 179 GLN A C 1
ATOM 1403 O O . GLN A 1 179 ? 20.711 27.318 -23.630 1.00 82.50 179 GLN A O 1
ATOM 1408 N N . THR A 1 180 ? 21.313 25.347 -24.513 1.00 78.00 180 THR A N 1
ATOM 1409 C CA . THR A 1 180 ? 20.871 25.696 -25.875 1.00 78.00 180 THR A CA 1
ATOM 1410 C C . THR A 1 180 ? 19.373 25.495 -26.104 1.00 78.00 180 THR A C 1
ATOM 1412 O O . THR A 1 180 ? 18.855 25.955 -27.123 1.00 78.00 180 THR A O 1
ATOM 1415 N N . ILE A 1 181 ? 18.669 24.866 -25.155 1.00 81.06 181 ILE A N 1
ATOM 1416 C CA . ILE A 1 181 ? 17.231 24.620 -25.249 1.00 81.06 181 ILE A CA 1
ATOM 1417 C C . ILE A 1 181 ? 16.482 25.935 -25.033 1.00 81.06 181 ILE A C 1
ATOM 1419 O O . ILE A 1 181 ? 16.521 26.536 -23.960 1.00 81.06 181 ILE A O 1
ATOM 1423 N N . SER A 1 182 ? 15.795 26.407 -26.075 1.00 77.44 182 SER A N 1
ATOM 1424 C CA . SER A 1 182 ? 15.021 27.647 -25.998 1.00 77.44 182 SER A CA 1
ATOM 1425 C C . SER A 1 182 ? 13.762 27.436 -25.142 1.00 77.44 182 SER A C 1
ATOM 1427 O O . SER A 1 182 ? 13.010 26.496 -25.424 1.00 77.44 182 SER A O 1
ATOM 1429 N N . PRO A 1 183 ? 13.456 28.334 -24.183 1.00 72.25 183 PRO A N 1
ATOM 1430 C CA . PRO A 1 183 ? 12.234 28.264 -23.373 1.00 72.25 183 PRO A CA 1
ATOM 1431 C C . PRO A 1 183 ? 10.939 28.264 -24.200 1.00 72.25 183 PRO A C 1
ATOM 1433 O O . PRO A 1 183 ? 9.929 27.730 -23.759 1.00 72.25 183 PRO A O 1
ATOM 1436 N N . ASN A 1 184 ? 10.980 28.839 -25.409 1.00 78.00 184 ASN A N 1
ATOM 1437 C CA . ASN A 1 184 ? 9.829 28.969 -26.309 1.00 78.00 184 ASN A CA 1
ATOM 1438 C C . ASN A 1 184 ? 9.675 27.796 -27.296 1.00 78.00 184 ASN A C 1
ATOM 1440 O O . ASN A 1 184 ? 8.845 27.878 -28.200 1.00 78.00 184 ASN A O 1
ATOM 1444 N N . SER A 1 185 ? 10.508 26.756 -27.197 1.00 81.00 185 SER A N 1
ATOM 1445 C CA . SER A 1 185 ? 10.400 25.578 -28.069 1.00 81.00 185 SER A CA 1
ATOM 1446 C C . SER A 1 185 ? 9.142 24.779 -27.724 1.00 81.00 185 SER A C 1
ATOM 1448 O O . SER A 1 185 ? 8.729 24.742 -26.564 1.00 81.00 185 SER A O 1
ATOM 1450 N N . SER A 1 186 ? 8.546 24.117 -28.713 1.00 82.88 186 SER A N 1
ATOM 1451 C CA . SER A 1 186 ? 7.474 23.146 -28.464 1.00 82.88 186 SER A CA 1
ATOM 1452 C C . SER A 1 186 ? 7.973 21.976 -27.607 1.00 82.88 186 SER A C 1
ATOM 1454 O O . SER A 1 186 ? 9.165 21.672 -27.602 1.00 82.88 186 SER A O 1
ATOM 1456 N N . GLU A 1 187 ? 7.073 21.284 -26.907 1.00 80.12 187 GLU A N 1
ATOM 1457 C CA . GLU A 1 187 ? 7.429 20.125 -26.073 1.00 80.12 187 GLU A CA 1
ATOM 1458 C C . GLU A 1 187 ? 8.181 19.038 -26.858 1.00 80.12 187 GLU A C 1
ATOM 1460 O O . GLU A 1 187 ? 9.197 18.525 -26.394 1.00 80.12 187 GLU A O 1
ATOM 1465 N N . ALA A 1 188 ? 7.761 18.766 -28.097 1.00 79.06 188 ALA A N 1
ATOM 1466 C CA . ALA A 1 188 ? 8.461 17.836 -28.979 1.00 79.06 188 ALA A CA 1
ATOM 1467 C C . ALA A 1 188 ? 9.898 18.295 -29.294 1.00 79.06 188 ALA A C 1
ATOM 1469 O O . ALA A 1 188 ? 10.815 17.483 -29.285 1.00 79.06 188 ALA A O 1
ATOM 1470 N N . GLU A 1 189 ? 10.124 19.592 -29.533 1.00 83.25 189 GLU A N 1
ATOM 1471 C CA . GLU A 1 189 ? 11.472 20.132 -29.768 1.00 83.25 189 GLU A CA 1
ATOM 1472 C C . GLU A 1 189 ? 12.342 20.081 -28.506 1.00 83.25 189 GLU A C 1
ATOM 1474 O O . GLU A 1 189 ? 13.532 19.774 -28.605 1.00 83.25 189 GLU A O 1
ATOM 1479 N N . LYS A 1 190 ? 11.760 20.347 -27.325 1.00 84.00 190 LYS A N 1
ATOM 1480 C CA . LYS A 1 190 ? 12.455 20.200 -26.037 1.00 84.00 190 LYS A CA 1
ATOM 1481 C C . LYS A 1 190 ? 12.880 18.748 -25.829 1.00 84.00 190 LYS A C 1
ATOM 1483 O O . LYS A 1 190 ? 14.050 18.498 -25.554 1.00 84.00 190 LYS A O 1
ATOM 1488 N N . LEU A 1 191 ? 11.960 17.798 -26.008 1.00 84.25 191 LEU A N 1
ATOM 1489 C CA . LEU A 1 191 ? 12.225 16.367 -25.862 1.00 84.25 191 LEU A CA 1
ATOM 1490 C C . LEU A 1 191 ? 13.306 15.889 -26.840 1.00 84.25 191 LEU A C 1
ATOM 1492 O O . LEU A 1 191 ? 14.251 15.227 -26.418 1.00 84.25 191 LEU A O 1
ATOM 1496 N N . GLU A 1 192 ? 13.226 16.291 -28.113 1.00 83.69 192 GLU A N 1
ATOM 1497 C CA . GLU A 1 192 ? 14.238 15.949 -29.122 1.00 83.69 192 GLU A CA 1
ATOM 1498 C C . GLU A 1 192 ? 15.645 16.430 -28.729 1.00 83.69 192 GLU A C 1
ATOM 1500 O O . GLU A 1 192 ? 16.639 15.721 -28.906 1.00 83.69 192 GLU A O 1
ATOM 1505 N N . GLN A 1 193 ? 15.755 17.624 -28.146 1.00 83.69 193 GLN A N 1
ATOM 1506 C CA . GLN A 1 193 ? 17.034 18.156 -27.672 1.00 83.69 193 GLN A CA 1
ATOM 1507 C C . GLN A 1 193 ? 17.501 17.477 -26.376 1.00 83.69 193 GLN A C 1
ATOM 1509 O O . GLN A 1 193 ? 18.684 17.158 -26.243 1.00 83.69 193 GLN A O 1
ATOM 1514 N N . LEU A 1 194 ? 16.585 17.202 -25.442 1.00 85.44 194 LEU A N 1
ATOM 1515 C CA . LEU A 1 194 ? 16.875 16.531 -24.173 1.00 85.44 194 LEU A CA 1
ATOM 1516 C C . LEU A 1 194 ? 17.362 15.095 -24.380 1.00 85.44 194 LEU A C 1
ATOM 1518 O O . LEU A 1 194 ? 18.341 14.692 -23.746 1.00 85.44 194 LEU A O 1
ATOM 1522 N N . HIS A 1 195 ? 16.736 14.334 -25.280 1.00 86.12 195 HIS A N 1
ATOM 1523 C CA . HIS A 1 195 ? 17.131 12.951 -25.553 1.00 86.12 195 HIS A CA 1
ATOM 1524 C C . HIS A 1 195 ? 18.321 12.821 -26.504 1.00 86.12 195 HIS A C 1
ATOM 1526 O O . HIS A 1 195 ? 18.828 11.719 -26.706 1.00 86.12 195 HIS A O 1
ATOM 1532 N N . THR A 1 196 ? 18.801 13.913 -27.102 1.00 83.56 196 THR A N 1
ATOM 1533 C CA . THR A 1 196 ? 19.993 13.850 -27.951 1.00 83.56 196 THR A CA 1
ATOM 1534 C C . THR A 1 196 ? 21.224 13.686 -27.063 1.00 83.56 196 THR A C 1
ATOM 1536 O O . THR A 1 196 ? 21.527 14.539 -26.227 1.00 83.56 196 THR A O 1
ATOM 1539 N N . VAL A 1 197 ? 21.952 12.582 -27.247 1.00 83.06 197 VAL A N 1
ATOM 1540 C CA . VAL A 1 197 ? 23.179 12.281 -26.498 1.00 83.06 197 VAL A CA 1
ATOM 1541 C C . VAL A 1 197 ? 24.389 12.566 -27.376 1.00 83.06 197 VAL A C 1
ATOM 1543 O O . VAL A 1 197 ? 24.584 11.922 -28.404 1.00 83.06 197 VAL A O 1
ATOM 1546 N N . ASN A 1 198 ? 25.227 13.513 -26.953 1.00 85.62 198 ASN A N 1
ATOM 1547 C CA . ASN A 1 198 ? 26.529 13.758 -27.564 1.00 85.62 198 ASN A CA 1
ATOM 1548 C C . ASN A 1 198 ? 27.637 13.581 -26.522 1.00 85.62 198 ASN A C 1
ATOM 1550 O O . ASN A 1 198 ? 27.868 14.463 -25.693 1.00 85.62 198 ASN A O 1
ATOM 1554 N N . ASN A 1 199 ? 28.299 12.428 -26.604 1.00 88.44 199 ASN A N 1
ATOM 1555 C CA . ASN A 1 199 ? 29.413 12.004 -25.761 1.00 88.44 199 ASN A CA 1
ATOM 1556 C C . ASN A 1 199 ? 30.604 11.513 -26.608 1.00 88.44 199 ASN A C 1
ATOM 1558 O O . ASN A 1 199 ? 31.311 10.583 -26.223 1.00 88.44 199 ASN A O 1
ATOM 1562 N N . THR A 1 200 ? 30.789 12.080 -27.807 1.00 90.81 200 THR A N 1
ATOM 1563 C CA . THR A 1 200 ? 31.831 11.640 -28.747 1.00 90.81 200 THR A CA 1
ATOM 1564 C C . THR A 1 200 ? 33.085 12.504 -28.648 1.00 90.81 200 THR A C 1
ATOM 1566 O O . THR A 1 200 ? 33.027 13.706 -28.889 1.00 90.81 200 THR A O 1
ATOM 1569 N N . THR A 1 201 ? 34.232 11.895 -28.367 1.00 93.69 201 THR A N 1
ATOM 1570 C CA . THR A 1 201 ? 35.538 12.573 -28.365 1.00 93.69 201 THR A CA 1
ATOM 1571 C C . THR A 1 201 ? 36.493 11.842 -29.292 1.00 93.69 201 THR A C 1
ATOM 1573 O O . THR A 1 201 ? 36.574 10.620 -29.243 1.00 93.69 201 THR A O 1
ATOM 1576 N N . SER A 1 202 ? 37.249 12.568 -30.121 1.00 94.00 202 SER A N 1
ATOM 1577 C CA . SER A 1 202 ? 38.278 11.959 -30.974 1.00 94.00 202 SER A CA 1
ATOM 1578 C C . SER A 1 202 ? 39.689 12.387 -30.591 1.00 94.00 202 SER A C 1
ATOM 1580 O O . SER A 1 202 ? 39.911 13.574 -30.347 1.00 94.00 202 SER A O 1
ATOM 1582 N N . VAL A 1 203 ? 40.637 11.456 -30.666 1.00 93.31 203 VAL A N 1
ATOM 1583 C CA . VAL A 1 203 ? 42.081 11.686 -30.532 1.00 93.31 203 VAL A CA 1
ATOM 1584 C C . VAL A 1 203 ? 42.752 11.285 -31.839 1.00 93.31 203 VAL A C 1
ATOM 1586 O O . VAL A 1 203 ? 42.578 10.158 -32.284 1.00 93.31 203 VAL A O 1
ATOM 1589 N N . LEU A 1 204 ? 43.503 12.185 -32.466 1.00 92.00 204 LEU A N 1
ATOM 1590 C CA . LEU A 1 204 ? 44.269 11.905 -33.680 1.00 92.00 204 LEU A CA 1
ATOM 1591 C C . LEU A 1 204 ? 45.764 11.987 -33.378 1.00 92.00 204 LEU A C 1
ATOM 1593 O O . LEU A 1 204 ? 46.253 13.018 -32.918 1.00 92.00 204 LEU A O 1
ATOM 1597 N N . TYR A 1 205 ? 46.464 10.900 -33.672 1.00 88.81 205 TYR A N 1
ATOM 1598 C CA . TYR A 1 205 ? 47.910 10.770 -33.676 1.00 88.81 205 TYR A CA 1
ATOM 1599 C C . TYR A 1 205 ? 48.399 10.795 -35.123 1.00 88.81 205 TYR A C 1
ATOM 1601 O O . TYR A 1 205 ? 48.315 9.795 -35.836 1.00 88.81 205 TYR A O 1
ATOM 1609 N N . GLU A 1 206 ? 48.896 11.944 -35.563 1.00 86.38 206 GLU A N 1
ATOM 1610 C CA . GLU A 1 206 ? 49.353 12.128 -36.943 1.00 86.38 206 GLU A CA 1
ATOM 1611 C C . GLU A 1 206 ? 50.704 11.437 -37.175 1.00 86.38 206 GLU A C 1
ATOM 1613 O O . GLU A 1 206 ? 51.563 11.433 -36.302 1.00 86.38 206 GLU A O 1
ATOM 1618 N N . SER A 1 207 ? 50.954 10.905 -38.369 1.00 82.44 207 SER A N 1
ATOM 1619 C CA . SER A 1 207 ? 52.272 10.447 -38.824 1.00 82.44 207 SER A CA 1
ATOM 1620 C C . SER A 1 207 ? 52.979 9.467 -37.872 1.00 82.44 207 SER A C 1
ATOM 1622 O O . SER A 1 207 ? 54.190 9.574 -37.647 1.00 82.44 207 SER A O 1
ATOM 1624 N N . VAL A 1 208 ? 52.247 8.491 -37.319 1.00 82.56 208 VAL A N 1
ATOM 1625 C CA . VAL A 1 208 ? 52.810 7.450 -36.427 1.00 82.56 208 VAL A CA 1
ATOM 1626 C C . VAL A 1 208 ? 53.831 6.569 -37.155 1.00 82.56 208 VAL A C 1
ATOM 1628 O O . VAL A 1 208 ? 54.781 6.052 -36.568 1.00 82.56 208 VAL A O 1
ATOM 1631 N N . GLN A 1 209 ? 53.635 6.439 -38.464 1.00 82.69 209 GLN A N 1
ATOM 1632 C CA . GLN A 1 209 ? 54.525 5.876 -39.468 1.00 82.69 209 GLN A CA 1
ATOM 1633 C C . GLN A 1 209 ? 54.312 6.691 -40.755 1.00 82.69 209 GLN A C 1
ATOM 1635 O O . GLN A 1 209 ? 53.306 7.383 -40.900 1.00 82.69 209 GLN A O 1
ATOM 1640 N N . GLN A 1 210 ? 55.253 6.658 -41.702 1.00 83.50 210 GLN A N 1
ATOM 1641 C CA . GLN A 1 210 ? 55.104 7.386 -42.965 1.00 83.50 210 GLN A CA 1
ATOM 1642 C C . GLN A 1 210 ? 53.775 7.060 -43.676 1.00 83.50 210 GLN A C 1
ATOM 1644 O O . GLN A 1 210 ? 53.586 5.956 -44.177 1.00 83.50 210 GLN A O 1
ATOM 1649 N N . GLY A 1 211 ? 52.883 8.054 -43.762 1.00 87.25 211 GLY A N 1
ATOM 1650 C CA . GLY A 1 211 ? 51.572 7.922 -44.403 1.00 87.25 211 GLY A CA 1
ATOM 1651 C C . GLY A 1 211 ? 50.531 7.147 -43.590 1.00 87.25 211 GLY A C 1
ATOM 1652 O O . GLY A 1 211 ? 49.542 6.725 -44.185 1.00 87.25 211 GLY A O 1
ATOM 1653 N N . ILE A 1 212 ? 50.762 6.946 -42.286 1.00 89.44 212 ILE A N 1
ATOM 1654 C CA . ILE A 1 212 ? 49.845 6.283 -41.352 1.00 89.44 212 ILE A CA 1
ATOM 1655 C C . ILE A 1 212 ? 49.562 7.206 -40.167 1.00 89.44 212 ILE A C 1
ATOM 1657 O O . ILE A 1 212 ? 50.497 7.604 -39.464 1.00 89.44 212 ILE A O 1
ATOM 1661 N N . ASP A 1 213 ? 48.283 7.444 -39.901 1.00 90.44 213 ASP A N 1
ATOM 1662 C CA . ASP A 1 213 ? 47.799 8.086 -38.679 1.00 90.44 213 ASP A CA 1
ATOM 1663 C C . ASP A 1 213 ? 47.009 7.070 -37.837 1.00 90.44 213 ASP A C 1
ATOM 1665 O O . ASP A 1 213 ? 46.442 6.113 -38.370 1.00 90.44 213 ASP A O 1
ATOM 1669 N N . LEU A 1 214 ? 46.949 7.280 -36.520 1.00 90.12 214 LEU A N 1
ATOM 1670 C CA . LEU A 1 214 ? 46.042 6.541 -35.634 1.00 90.12 214 LEU A CA 1
ATOM 1671 C C . LEU A 1 214 ? 44.994 7.493 -35.086 1.00 90.12 214 LEU A C 1
ATOM 1673 O O . LEU A 1 214 ? 45.324 8.508 -34.474 1.00 90.12 214 LEU A O 1
ATOM 1677 N N . LYS A 1 215 ? 43.721 7.165 -35.272 1.00 91.38 215 LYS A N 1
ATOM 1678 C CA . LYS A 1 215 ? 42.616 7.946 -34.726 1.00 91.38 215 LYS A CA 1
ATOM 1679 C C . LYS A 1 215 ? 41.811 7.094 -33.764 1.00 91.38 215 LYS A C 1
ATOM 1681 O O . LYS A 1 215 ? 41.292 6.063 -34.156 1.00 91.38 215 LYS A O 1
ATOM 1686 N N . TYR A 1 216 ? 41.624 7.576 -32.546 1.00 91.56 216 TYR A N 1
ATOM 1687 C CA . TYR A 1 216 ? 40.708 6.990 -31.579 1.00 91.56 216 TYR A CA 1
ATOM 1688 C C . TYR A 1 216 ? 39.426 7.808 -31.494 1.00 91.56 216 TYR A C 1
ATOM 1690 O O . TYR A 1 216 ? 39.466 9.038 -31.560 1.00 91.56 216 TYR A O 1
ATOM 1698 N N . VAL A 1 217 ? 38.286 7.146 -31.332 1.00 91.19 217 VAL A N 1
ATOM 1699 C CA . VAL A 1 217 ? 36.995 7.780 -31.057 1.00 91.19 217 VAL A CA 1
ATOM 1700 C C . VAL A 1 217 ? 36.375 7.111 -29.839 1.00 91.19 217 VAL A C 1
ATOM 1702 O O . VAL A 1 217 ? 36.021 5.936 -29.883 1.00 91.19 217 VAL A O 1
ATOM 1705 N N . LEU A 1 218 ? 36.244 7.879 -28.760 1.00 91.94 218 LEU A N 1
ATOM 1706 C CA . LEU A 1 218 ? 35.432 7.524 -27.604 1.00 91.94 218 LEU A CA 1
ATOM 1707 C C . LEU A 1 218 ? 33.985 7.883 -27.905 1.00 91.94 218 LEU A C 1
ATOM 1709 O O . LEU A 1 218 ? 33.702 9.039 -28.222 1.00 91.94 218 LEU A O 1
ATOM 1713 N N . GLN A 1 219 ? 33.077 6.925 -27.793 1.00 88.12 219 GLN A N 1
ATOM 1714 C CA . GLN A 1 219 ? 31.646 7.158 -27.953 1.00 88.12 219 GLN A CA 1
ATOM 1715 C C . GLN A 1 219 ? 30.892 6.154 -27.089 1.00 88.12 219 GLN A C 1
ATOM 1717 O O . GLN A 1 219 ? 31.171 4.963 -27.174 1.00 88.12 219 GLN A O 1
ATOM 1722 N N . ALA A 1 220 ? 29.944 6.608 -26.261 1.00 88.19 220 ALA A N 1
ATOM 1723 C CA . ALA A 1 220 ? 29.367 5.751 -25.219 1.00 88.19 220 ALA A CA 1
ATOM 1724 C C . ALA A 1 220 ? 30.482 5.096 -24.370 1.00 88.19 220 ALA A C 1
ATOM 1726 O O . ALA A 1 220 ? 31.392 5.798 -23.919 1.00 88.19 220 ALA A O 1
ATOM 1727 N N . ASN A 1 221 ? 30.432 3.776 -24.178 1.00 87.31 221 ASN A N 1
ATOM 1728 C CA . ASN A 1 221 ? 31.504 2.997 -23.554 1.00 87.31 221 ASN A CA 1
ATOM 1729 C C . ASN A 1 221 ? 32.520 2.437 -24.566 1.00 87.31 221 ASN A C 1
ATOM 1731 O O . ASN A 1 221 ? 33.524 1.861 -24.148 1.00 87.31 221 ASN A O 1
ATOM 1735 N N . ASP A 1 222 ? 32.317 2.649 -25.864 1.00 87.25 222 ASP A N 1
ATOM 1736 C CA . ASP A 1 222 ? 33.154 2.076 -26.913 1.00 87.25 222 ASP A CA 1
ATOM 1737 C C . ASP A 1 222 ? 34.413 2.916 -27.154 1.00 87.25 222 ASP A C 1
ATOM 1739 O O . ASP A 1 222 ? 34.415 4.149 -27.030 1.00 87.25 222 ASP A O 1
ATOM 1743 N N . ILE A 1 223 ? 35.487 2.233 -27.554 1.00 89.62 223 ILE A N 1
ATOM 1744 C CA . ILE A 1 223 ? 36.731 2.856 -28.004 1.00 89.62 223 ILE A CA 1
ATOM 1745 C C . ILE A 1 223 ? 37.023 2.347 -29.408 1.00 89.62 223 ILE A C 1
ATOM 1747 O O . ILE A 1 223 ? 37.481 1.221 -29.587 1.00 89.62 223 ILE A O 1
ATOM 1751 N N . LYS A 1 224 ? 36.755 3.180 -30.411 1.00 86.44 224 LYS A N 1
ATOM 1752 C CA . LYS A 1 224 ? 37.080 2.870 -31.805 1.00 86.44 224 LYS A CA 1
ATOM 1753 C C . LYS A 1 224 ? 38.491 3.307 -32.122 1.00 86.44 224 LYS A C 1
ATOM 1755 O O . LYS A 1 224 ? 38.817 4.462 -31.862 1.00 86.44 224 LYS A O 1
ATOM 1760 N N . GLU A 1 225 ? 39.292 2.446 -32.721 1.00 87.88 225 GLU A N 1
ATOM 1761 C CA . GLU A 1 225 ? 40.584 2.790 -33.295 1.00 87.88 225 GLU A CA 1
ATOM 1762 C C . GLU A 1 225 ? 40.479 2.731 -34.823 1.00 87.88 225 GLU A C 1
ATOM 1764 O O . GLU A 1 225 ? 39.863 1.846 -35.398 1.00 87.88 225 GLU A O 1
ATOM 1769 N N . TYR A 1 226 ? 41.071 3.706 -35.500 1.00 89.31 226 TYR A N 1
ATOM 1770 C CA . TYR A 1 226 ? 41.204 3.736 -36.946 1.00 89.31 226 TYR A CA 1
ATOM 1771 C C . TYR A 1 226 ? 42.683 3.832 -37.291 1.00 89.31 226 TYR A C 1
ATOM 1773 O O . TYR A 1 226 ? 43.351 4.804 -36.925 1.00 89.31 226 TYR A O 1
ATOM 1781 N N . ILE A 1 227 ? 43.166 2.866 -38.062 1.00 92.06 227 ILE A N 1
ATOM 1782 C CA . ILE A 1 227 ? 44.427 2.967 -38.788 1.00 92.06 227 ILE A CA 1
ATOM 1783 C C . ILE A 1 227 ? 44.112 3.706 -40.083 1.00 92.06 227 ILE A C 1
ATOM 1785 O O . ILE A 1 227 ? 43.444 3.177 -40.975 1.00 92.06 227 ILE A O 1
ATOM 1789 N N . VAL A 1 228 ? 44.543 4.960 -40.168 1.00 92.88 228 VAL A N 1
ATOM 1790 C CA . VAL A 1 228 ? 44.281 5.820 -41.320 1.00 92.88 228 VAL A CA 1
ATOM 1791 C C . VAL A 1 228 ? 45.482 5.751 -42.248 1.00 92.88 228 VAL A C 1
ATOM 1793 O O . VAL A 1 228 ? 46.558 6.268 -41.959 1.00 92.88 228 VAL A O 1
ATOM 1796 N N . VAL A 1 229 ? 45.299 5.080 -43.376 1.00 93.56 229 VAL A N 1
ATOM 1797 C CA . VAL A 1 229 ? 46.294 4.963 -44.434 1.00 93.56 229 VAL A CA 1
ATOM 1798 C C . VAL A 1 229 ? 46.095 6.130 -45.394 1.00 93.56 229 VAL A C 1
ATOM 1800 O O . VAL A 1 229 ? 45.177 6.117 -46.209 1.00 93.56 229 VAL A O 1
ATOM 1803 N N . GLU A 1 230 ? 46.944 7.149 -45.301 1.00 92.00 230 GLU A N 1
ATOM 1804 C CA . GLU A 1 230 ? 46.846 8.399 -46.076 1.00 92.00 230 GLU A CA 1
ATOM 1805 C C . GLU A 1 230 ? 47.355 8.249 -47.514 1.00 92.00 230 GLU A C 1
ATOM 1807 O O . GLU A 1 230 ? 46.931 8.948 -48.433 1.00 92.00 230 GLU A O 1
ATOM 1812 N N . THR A 1 231 ? 48.292 7.326 -47.731 1.00 90.19 231 THR A N 1
ATOM 1813 C CA . THR A 1 231 ? 48.913 7.081 -49.040 1.00 90.19 231 THR A CA 1
ATOM 1814 C C . THR A 1 231 ? 49.261 5.602 -49.212 1.00 90.19 231 THR A C 1
ATOM 1816 O O . THR A 1 231 ? 49.442 4.913 -48.203 1.00 90.19 231 THR A O 1
ATOM 1819 N N . PRO A 1 232 ? 49.388 5.096 -50.457 1.00 90.81 232 PRO A N 1
ATOM 1820 C CA . PRO A 1 232 ? 49.773 3.710 -50.714 1.00 90.81 232 PRO A CA 1
ATOM 1821 C C . PRO A 1 232 ? 51.035 3.283 -49.957 1.00 90.81 232 PRO A C 1
ATOM 1823 O O . PRO A 1 232 ? 52.039 3.997 -49.955 1.00 90.81 232 PRO A O 1
ATOM 1826 N N . GLN A 1 233 ? 50.989 2.093 -49.359 1.00 89.75 233 GLN A N 1
ATOM 1827 C CA . GLN A 1 233 ? 52.069 1.530 -48.548 1.00 89.75 233 GLN A CA 1
ATOM 1828 C C . GLN A 1 233 ? 52.731 0.337 -49.243 1.00 89.75 233 GLN A C 1
ATOM 1830 O O . GLN A 1 233 ? 52.152 -0.296 -50.126 1.00 89.75 233 GLN A O 1
ATOM 1835 N N . SER A 1 234 ? 53.958 0.012 -48.827 1.00 86.81 234 SER A N 1
ATOM 1836 C CA . SER A 1 234 ? 54.666 -1.199 -49.268 1.00 86.81 234 SER A CA 1
ATOM 1837 C C . SER A 1 234 ? 54.198 -2.473 -48.553 1.00 86.81 234 SER A C 1
ATOM 1839 O O . SER A 1 234 ? 54.452 -3.568 -49.048 1.00 86.81 234 SER A O 1
ATOM 1841 N N . SER A 1 235 ? 53.539 -2.328 -47.402 1.00 89.44 235 SER A N 1
ATOM 1842 C CA . SER A 1 235 ? 52.926 -3.388 -46.600 1.00 89.44 235 SER A CA 1
ATOM 1843 C C . SER A 1 235 ? 51.714 -2.814 -45.863 1.00 89.44 235 SER A C 1
ATOM 1845 O O . SER A 1 235 ? 51.764 -1.661 -45.433 1.00 89.44 235 SER A O 1
ATOM 1847 N N . TYR A 1 236 ? 50.662 -3.614 -45.699 1.00 92.56 236 TYR A N 1
ATOM 1848 C CA . TYR A 1 236 ? 49.427 -3.255 -44.987 1.00 92.56 236 TYR A CA 1
ATOM 1849 C C . TYR A 1 236 ? 49.225 -4.157 -43.759 1.00 92.56 236 TYR A C 1
ATOM 1851 O O . TYR A 1 236 ? 48.134 -4.662 -43.507 1.00 92.56 236 TYR A O 1
ATOM 1859 N N . VAL A 1 237 ? 50.322 -4.387 -43.030 1.00 92.31 237 VAL A N 1
ATOM 1860 C CA . VAL A 1 237 ? 50.372 -5.180 -41.796 1.00 92.31 237 VAL A CA 1
ATOM 1861 C C . VAL A 1 237 ? 50.733 -4.260 -40.636 1.00 92.31 237 VAL A C 1
ATOM 1863 O O . VAL A 1 237 ? 51.787 -3.617 -40.658 1.00 92.31 237 VAL A O 1
ATOM 1866 N N . TYR A 1 238 ? 49.885 -4.228 -39.614 1.00 90.94 238 TYR A N 1
ATOM 1867 C CA . TYR A 1 238 ? 50.011 -3.346 -38.454 1.00 90.94 238 TYR A CA 1
ATOM 1868 C C . TYR A 1 238 ? 49.955 -4.171 -37.170 1.00 90.94 238 TYR A C 1
ATOM 1870 O O . TYR A 1 238 ? 49.119 -5.060 -37.051 1.00 90.94 238 TYR A O 1
ATOM 1878 N N . ARG A 1 239 ? 50.852 -3.914 -36.212 1.00 91.44 239 ARG A N 1
ATOM 1879 C CA . ARG A 1 239 ? 50.970 -4.716 -34.982 1.00 91.44 239 ARG A CA 1
ATOM 1880 C C . ARG A 1 239 ? 50.749 -3.857 -33.749 1.00 91.44 239 ARG A C 1
ATOM 1882 O O . ARG A 1 239 ? 51.299 -2.760 -33.653 1.00 91.44 239 ARG A O 1
ATOM 1889 N N . PHE A 1 240 ? 50.018 -4.399 -32.786 1.00 91.62 240 PHE A N 1
ATOM 1890 C CA . PHE A 1 240 ? 49.706 -3.763 -31.517 1.00 91.62 240 PHE A CA 1
ATOM 1891 C C . PHE A 1 240 ? 50.030 -4.707 -30.363 1.00 91.62 240 PHE A C 1
ATOM 1893 O O . PHE A 1 240 ? 49.727 -5.895 -30.419 1.00 91.62 240 PHE A O 1
ATOM 1900 N N . GLY A 1 241 ? 50.651 -4.183 -29.310 1.00 92.19 241 GLY A N 1
ATOM 1901 C CA . GLY A 1 241 ? 50.745 -4.886 -28.036 1.00 92.19 241 GLY A CA 1
ATOM 1902 C C . GLY A 1 241 ? 49.436 -4.718 -27.273 1.00 92.19 241 GLY A C 1
ATOM 1903 O O . GLY A 1 241 ? 49.033 -3.579 -27.035 1.00 92.19 241 GLY A O 1
ATOM 1904 N N . LEU A 1 242 ? 48.802 -5.828 -26.900 1.00 93.31 242 LEU A N 1
ATOM 1905 C CA . LEU A 1 242 ? 47.574 -5.887 -26.109 1.00 93.31 242 LEU A CA 1
ATOM 1906 C C . LEU A 1 242 ? 47.895 -6.504 -24.742 1.00 93.31 242 LEU A C 1
ATOM 1908 O O . LEU A 1 242 ? 48.282 -7.667 -24.662 1.00 93.31 242 LEU A O 1
ATOM 1912 N N . MET A 1 243 ? 47.758 -5.721 -23.672 1.00 94.00 243 MET A N 1
ATOM 1913 C CA . MET A 1 243 ? 47.965 -6.173 -22.292 1.00 94.00 243 MET A CA 1
ATOM 1914 C C . MET A 1 243 ? 46.644 -6.118 -21.525 1.00 94.00 243 MET A C 1
ATOM 1916 O O . MET A 1 243 ? 45.966 -5.091 -21.536 1.00 94.00 243 MET A O 1
ATOM 1920 N N . LEU A 1 244 ? 46.298 -7.217 -20.863 1.00 94.88 244 LEU A N 1
ATOM 1921 C CA . LEU A 1 244 ? 45.035 -7.446 -20.176 1.00 94.88 244 LEU A CA 1
ATOM 1922 C C . LEU A 1 244 ? 45.288 -7.797 -18.705 1.00 94.88 244 LEU A C 1
ATOM 1924 O O . LEU A 1 244 ? 46.112 -8.656 -18.397 1.00 94.88 244 LEU A O 1
ATOM 1928 N N . GLU A 1 245 ? 44.555 -7.155 -17.798 1.00 94.62 245 GLU A N 1
ATOM 1929 C CA . GLU A 1 245 ? 44.481 -7.527 -16.381 1.00 94.62 245 GLU A CA 1
ATOM 1930 C C . GLU A 1 245 ? 43.040 -7.958 -16.068 1.00 94.62 245 GLU A C 1
ATOM 1932 O O . GLU A 1 245 ? 42.103 -7.195 -16.311 1.00 94.62 245 GLU A O 1
ATOM 1937 N N . GLY A 1 246 ? 42.862 -9.185 -15.561 1.00 92.00 246 GLY A N 1
ATOM 1938 C CA . GLY A 1 246 ? 41.549 -9.785 -15.267 1.00 92.00 246 GLY A CA 1
ATOM 1939 C C . GLY A 1 246 ? 40.780 -10.327 -16.484 1.00 92.00 246 GLY A C 1
ATOM 1940 O O . GLY A 1 246 ? 39.677 -10.841 -16.316 1.00 92.00 246 GLY A O 1
ATOM 1941 N N . LEU A 1 247 ? 41.351 -10.232 -17.693 1.00 94.69 247 LEU A N 1
ATOM 1942 C CA . LEU A 1 247 ? 40.749 -10.707 -18.945 1.00 94.69 247 LEU A CA 1
ATOM 1943 C C . LEU A 1 247 ? 41.709 -11.608 -19.738 1.00 94.69 247 LEU A C 1
ATOM 1945 O O . LEU A 1 247 ? 42.923 -11.392 -19.737 1.00 94.69 247 LEU A O 1
ATOM 1949 N N . GLU A 1 248 ? 41.152 -12.555 -20.487 1.00 94.31 248 GLU A N 1
ATOM 1950 C CA . GLU A 1 248 ? 41.833 -13.336 -21.527 1.00 94.31 248 GLU A CA 1
ATOM 1951 C C . GLU A 1 248 ? 41.222 -13.072 -22.912 1.00 94.31 248 GLU A C 1
ATOM 1953 O O . GLU A 1 248 ? 40.046 -12.726 -23.013 1.00 94.31 248 GLU A O 1
ATOM 1958 N N . ALA A 1 249 ? 42.017 -13.185 -23.982 1.00 94.00 249 ALA A N 1
ATOM 1959 C CA . ALA A 1 249 ? 41.581 -12.872 -25.345 1.00 94.00 249 ALA A CA 1
ATOM 1960 C C . ALA A 1 249 ? 41.505 -14.123 -26.228 1.00 94.00 249 ALA A C 1
ATOM 1962 O O . ALA A 1 249 ? 42.472 -14.879 -26.322 1.00 94.00 249 ALA A O 1
ATOM 1963 N N . GLU A 1 250 ? 40.393 -14.288 -26.945 1.00 92.75 250 GLU A N 1
ATOM 1964 C CA . GLU A 1 250 ? 40.151 -15.412 -27.855 1.00 92.75 250 GLU A CA 1
ATOM 1965 C C . GLU A 1 250 ? 39.718 -14.917 -29.243 1.00 92.75 250 GLU A C 1
ATOM 1967 O O . GLU A 1 250 ? 38.715 -14.218 -29.372 1.00 92.75 250 GLU A O 1
ATOM 1972 N N . LEU A 1 251 ? 40.451 -15.301 -30.296 1.00 92.38 251 LEU A N 1
ATOM 1973 C CA . LEU A 1 251 ? 40.061 -15.055 -31.691 1.00 92.38 251 LEU A CA 1
ATOM 1974 C C . LEU A 1 251 ? 39.024 -16.098 -32.142 1.00 92.38 251 LEU A C 1
ATOM 1976 O O . LEU A 1 251 ? 39.314 -17.295 -32.181 1.00 92.38 251 LEU A O 1
ATOM 1980 N N . THR A 1 252 ? 37.831 -15.647 -32.522 1.00 86.50 252 THR A N 1
ATOM 1981 C CA . THR A 1 252 ? 36.714 -16.504 -32.937 1.00 86.50 252 THR A CA 1
ATOM 1982 C C . THR A 1 252 ? 36.855 -16.986 -34.384 1.00 86.50 252 THR A C 1
ATOM 1984 O O . THR A 1 252 ? 37.567 -16.403 -35.205 1.00 86.50 252 THR A O 1
ATOM 1987 N N . ALA A 1 253 ? 36.092 -18.023 -34.752 1.00 79.50 253 ALA A N 1
ATOM 1988 C CA . ALA A 1 253 ? 36.015 -18.506 -36.136 1.00 79.50 253 ALA A CA 1
ATOM 1989 C C . ALA A 1 253 ? 35.420 -17.472 -37.116 1.00 79.50 253 ALA A C 1
ATOM 1991 O O . ALA A 1 253 ? 35.543 -17.631 -38.330 1.00 79.50 253 ALA A O 1
ATOM 1992 N N . GLN A 1 254 ? 34.756 -16.440 -36.594 1.00 73.19 254 GLN A N 1
ATOM 1993 C CA . GLN A 1 254 ? 34.129 -15.355 -37.343 1.00 73.19 254 GLN A CA 1
ATOM 1994 C C . GLN A 1 254 ? 35.060 -14.139 -37.502 1.00 73.19 254 GLN A C 1
ATOM 1996 O O . GLN A 1 254 ? 34.703 -13.204 -38.213 1.00 73.19 254 GLN A O 1
ATOM 2001 N N . GLY A 1 255 ? 36.253 -14.156 -36.891 1.00 81.94 255 GLY A N 1
ATOM 2002 C CA . GLY A 1 255 ? 37.275 -13.113 -37.032 1.00 81.94 255 GLY A CA 1
ATOM 2003 C C . GLY A 1 255 ? 37.209 -11.985 -35.996 1.00 81.94 255 GLY A C 1
ATOM 2004 O O . GLY A 1 255 ? 38.004 -11.054 -36.083 1.00 81.94 255 GLY A O 1
ATOM 2005 N N . SER A 1 256 ? 36.294 -12.063 -35.025 1.00 86.38 256 SER A N 1
ATOM 2006 C CA . SER A 1 256 ? 36.238 -11.183 -33.847 1.00 86.38 256 SER A CA 1
ATOM 2007 C C . SER A 1 256 ? 37.158 -11.694 -32.731 1.00 86.38 256 SER A C 1
ATOM 2009 O O . SER A 1 256 ? 37.506 -12.871 -32.705 1.00 86.38 256 SER A O 1
ATOM 2011 N N . ILE A 1 257 ? 37.547 -10.833 -31.791 1.00 90.50 257 ILE A N 1
ATOM 2012 C CA . ILE A 1 257 ? 38.278 -11.214 -30.576 1.00 90.50 257 ILE A CA 1
ATOM 2013 C C . ILE A 1 257 ? 37.379 -10.961 -29.368 1.00 90.50 257 ILE A C 1
ATOM 2015 O O . ILE A 1 257 ? 36.962 -9.829 -29.131 1.00 90.50 257 ILE A O 1
ATOM 2019 N N . ILE A 1 258 ? 37.085 -12.000 -28.596 1.00 89.06 258 ILE A N 1
ATOM 2020 C CA . ILE A 1 258 ? 36.333 -11.902 -27.341 1.00 89.06 258 ILE A CA 1
ATOM 2021 C C . ILE A 1 258 ? 37.314 -11.666 -26.197 1.00 89.06 258 ILE A C 1
ATOM 2023 O O . ILE A 1 258 ? 38.340 -12.343 -26.132 1.00 89.06 258 ILE A O 1
ATOM 2027 N N . LEU A 1 259 ? 37.007 -10.720 -25.304 1.00 91.44 259 LEU A N 1
ATOM 2028 C CA . LEU A 1 259 ? 37.743 -10.520 -24.056 1.00 91.44 259 LEU A CA 1
ATOM 2029 C C . LEU A 1 259 ? 36.900 -11.068 -22.902 1.00 91.44 259 LEU A C 1
ATOM 2031 O O . LEU A 1 259 ? 35.866 -10.493 -22.562 1.00 91.44 259 LEU A O 1
ATOM 2035 N N . ARG A 1 260 ? 37.336 -12.190 -22.335 1.00 89.62 260 ARG A N 1
ATOM 2036 C CA . ARG A 1 260 ? 36.604 -13.000 -21.356 1.00 89.62 260 ARG A CA 1
ATOM 2037 C C . ARG A 1 260 ? 37.177 -12.796 -19.958 1.00 89.62 260 ARG A C 1
ATOM 2039 O O . ARG A 1 260 ? 38.393 -12.741 -19.793 1.00 89.62 260 ARG A O 1
ATOM 2046 N N . ASP A 1 261 ? 36.313 -12.669 -18.959 1.00 90.50 261 ASP A N 1
ATOM 2047 C CA . ASP A 1 261 ? 36.709 -12.587 -17.554 1.00 90.50 261 ASP A CA 1
ATOM 2048 C C . ASP A 1 261 ? 37.293 -13.922 -17.073 1.00 90.50 261 ASP A C 1
ATOM 2050 O O . ASP A 1 261 ? 36.688 -14.984 -17.230 1.00 90.50 261 ASP A O 1
ATOM 2054 N N . THR A 1 262 ? 38.474 -13.856 -16.456 1.00 89.69 262 THR A N 1
ATOM 2055 C CA . THR A 1 262 ? 39.242 -15.047 -16.058 1.00 89.69 262 THR A CA 1
ATOM 2056 C C . THR A 1 262 ? 38.654 -15.824 -14.868 1.00 89.69 262 THR A C 1
ATOM 2058 O O . THR A 1 262 ? 39.115 -16.927 -14.579 1.00 89.69 262 THR A O 1
ATOM 2061 N N . GLU A 1 263 ? 37.672 -15.270 -14.148 1.00 89.69 263 GLU A N 1
ATOM 2062 C CA . GLU A 1 263 ? 37.045 -15.881 -12.965 1.00 89.69 263 GLU A CA 1
ATOM 2063 C C . GLU A 1 263 ? 35.612 -16.391 -13.219 1.00 89.69 263 GLU A C 1
ATOM 2065 O O . GLU A 1 263 ? 35.214 -17.423 -12.672 1.00 89.69 263 GLU A O 1
ATOM 2070 N N . THR A 1 264 ? 34.829 -15.670 -14.020 1.00 87.38 264 THR A N 1
ATOM 2071 C CA . THR A 1 264 ? 33.371 -15.808 -14.180 1.00 87.38 264 THR A CA 1
ATOM 2072 C C . THR A 1 264 ? 32.946 -16.322 -15.549 1.00 87.38 264 THR A C 1
ATOM 2074 O O . THR A 1 264 ? 31.795 -16.739 -15.679 1.00 87.38 264 THR A O 1
ATOM 2077 N N . ASP A 1 265 ? 33.850 -16.337 -16.537 1.00 79.81 265 ASP A N 1
ATOM 2078 C CA . ASP A 1 265 ? 33.569 -16.714 -17.932 1.00 79.81 265 ASP A CA 1
ATOM 2079 C C . ASP A 1 265 ? 32.648 -15.718 -18.677 1.00 79.81 265 ASP A C 1
ATOM 2081 O O . ASP A 1 265 ? 32.198 -15.995 -19.789 1.00 79.81 265 ASP A O 1
ATOM 2085 N N . GLU A 1 266 ? 32.354 -14.551 -18.086 1.00 82.00 266 GLU A N 1
ATOM 2086 C CA . GLU A 1 266 ? 31.594 -13.482 -18.744 1.00 82.00 266 GLU A CA 1
ATOM 2087 C C . GLU A 1 266 ? 32.411 -12.827 -19.874 1.00 82.00 266 GLU A C 1
ATOM 2089 O O . GLU A 1 266 ? 33.637 -12.777 -19.825 1.00 82.00 266 GLU A O 1
ATOM 2094 N N . GLU A 1 267 ? 31.734 -12.286 -20.892 1.00 84.62 267 GLU A N 1
ATOM 2095 C CA . GLU A 1 267 ? 32.352 -11.672 -22.082 1.00 84.62 267 GLU A CA 1
ATOM 2096 C C . GLU A 1 267 ? 32.115 -10.143 -22.084 1.00 84.62 267 GLU A C 1
ATOM 2098 O O . GLU A 1 267 ? 31.307 -9.639 -22.872 1.00 84.62 267 GLU A O 1
ATOM 2103 N N . PRO A 1 268 ? 32.741 -9.373 -21.167 1.00 79.88 268 PRO A N 1
ATOM 2104 C CA . PRO A 1 268 ? 32.421 -7.959 -20.955 1.00 79.88 268 PRO A CA 1
ATOM 2105 C C . PRO A 1 268 ? 32.792 -7.044 -22.130 1.00 79.88 268 PRO A C 1
ATOM 2107 O O . PRO A 1 268 ? 32.209 -5.963 -22.252 1.00 79.88 268 PRO A O 1
ATOM 2110 N N . TYR A 1 269 ? 33.739 -7.454 -22.983 1.00 85.00 269 TYR A N 1
ATOM 2111 C CA . TYR A 1 269 ? 34.190 -6.680 -24.141 1.00 85.00 269 TYR A CA 1
ATOM 2112 C C . TYR A 1 269 ? 34.457 -7.569 -25.362 1.00 85.00 269 TYR A C 1
ATOM 2114 O O . TYR A 1 269 ? 34.812 -8.742 -25.251 1.00 85.00 269 TYR A O 1
ATOM 2122 N N . MET A 1 270 ? 34.359 -6.969 -26.546 1.00 84.94 270 MET A N 1
ATOM 2123 C CA . MET A 1 270 ? 34.664 -7.603 -27.830 1.00 84.94 270 MET A CA 1
ATOM 2124 C C . MET A 1 270 ? 35.415 -6.627 -28.736 1.00 84.94 270 MET A C 1
ATOM 2126 O O . MET A 1 270 ? 35.110 -5.432 -28.745 1.00 84.94 270 MET A O 1
ATOM 2130 N N . ILE A 1 271 ? 36.337 -7.157 -29.542 1.00 87.25 271 ILE A N 1
ATOM 2131 C CA . ILE A 1 271 ? 36.888 -6.500 -30.727 1.00 87.25 271 ILE A CA 1
ATOM 2132 C C . ILE A 1 271 ? 36.232 -7.126 -31.967 1.00 87.25 271 ILE A C 1
ATOM 2134 O O . ILE A 1 271 ? 36.475 -8.304 -32.235 1.00 87.25 271 ILE A O 1
ATOM 2138 N N . PRO A 1 272 ? 35.355 -6.420 -32.707 1.00 82.50 272 PRO A N 1
ATOM 2139 C CA . PRO A 1 272 ? 34.669 -6.988 -33.857 1.00 82.50 272 PRO A CA 1
ATOM 2140 C C . PRO A 1 272 ? 35.662 -7.227 -34.996 1.00 82.50 272 PRO A C 1
ATOM 2142 O O . PRO A 1 272 ? 36.732 -6.624 -35.027 1.00 82.50 272 PRO A O 1
ATOM 2145 N N . ALA A 1 273 ? 35.298 -8.093 -35.944 1.00 83.38 273 ALA A N 1
ATOM 2146 C CA . ALA A 1 273 ? 36.136 -8.358 -37.108 1.00 83.38 273 ALA A CA 1
ATOM 2147 C C . ALA A 1 273 ? 36.467 -7.050 -37.861 1.00 83.38 273 ALA A C 1
ATOM 2149 O O . ALA A 1 273 ? 35.580 -6.204 -38.036 1.00 83.38 273 ALA A O 1
ATOM 2150 N N . PRO A 1 274 ? 37.718 -6.870 -38.318 1.00 86.50 274 PRO A N 1
ATOM 2151 C CA . PRO A 1 274 ? 38.132 -5.620 -38.921 1.00 86.50 274 PRO A CA 1
ATOM 2152 C C . PRO A 1 274 ? 37.569 -5.500 -40.336 1.00 86.50 274 PRO A C 1
ATOM 2154 O O . PRO A 1 274 ? 37.397 -6.478 -41.063 1.00 86.50 274 PRO A O 1
ATOM 2157 N N . PHE A 1 275 ? 37.344 -4.268 -40.764 1.00 85.44 275 PHE A N 1
ATOM 2158 C CA . PHE A 1 275 ? 37.028 -3.948 -42.150 1.00 85.44 275 PHE A CA 1
ATOM 2159 C C . PHE A 1 275 ? 37.724 -2.650 -42.545 1.00 85.44 275 PHE A C 1
ATOM 2161 O O . PHE A 1 275 ? 38.277 -1.933 -41.707 1.00 85.44 275 PHE A O 1
ATOM 2168 N N . MET A 1 276 ? 37.706 -2.350 -43.840 1.00 87.75 276 MET A N 1
ATOM 2169 C CA . MET A 1 276 ? 38.351 -1.163 -44.387 1.00 87.75 276 MET A CA 1
ATOM 2170 C C . MET A 1 276 ? 37.459 -0.396 -45.357 1.00 87.75 276 MET A C 1
ATOM 2172 O O . MET A 1 276 ? 36.682 -0.986 -46.107 1.00 87.75 276 MET A O 1
ATOM 2176 N N . VAL A 1 277 ? 37.588 0.934 -45.359 1.00 85.44 277 VAL A N 1
ATOM 2177 C CA . VAL A 1 277 ? 36.761 1.856 -46.162 1.00 85.44 277 VAL A CA 1
ATOM 2178 C C . VAL A 1 277 ? 37.635 2.919 -46.828 1.00 85.44 277 VAL A C 1
ATOM 2180 O O . VAL A 1 277 ? 38.519 3.460 -46.171 1.00 85.44 277 VAL A O 1
ATOM 2183 N N . ASP A 1 278 ? 37.446 3.220 -48.123 1.00 85.44 278 ASP A N 1
ATOM 2184 C CA . ASP A 1 278 ? 38.096 4.408 -48.736 1.00 85.44 278 ASP A CA 1
ATOM 2185 C C . ASP A 1 278 ? 37.318 5.705 -48.510 1.00 85.44 278 ASP A C 1
ATOM 2187 O O . ASP A 1 278 ? 36.152 5.715 -48.122 1.00 85.44 278 ASP A O 1
ATOM 2191 N N . ALA A 1 279 ? 37.954 6.818 -48.873 1.00 84.75 279 ALA A N 1
ATOM 2192 C CA . ALA A 1 279 ? 37.357 8.141 -48.974 1.00 84.75 279 ALA A CA 1
ATOM 2193 C C . ALA A 1 279 ? 36.101 8.238 -49.875 1.00 84.75 279 ALA A C 1
ATOM 2195 O O . ALA A 1 279 ? 35.352 9.204 -49.739 1.00 84.75 279 ALA A O 1
ATOM 2196 N N . ASN A 1 280 ? 35.835 7.271 -50.766 1.00 79.56 280 ASN A N 1
ATOM 2197 C CA . ASN A 1 280 ? 34.603 7.218 -51.566 1.00 79.56 280 ASN A CA 1
ATOM 2198 C C . ASN A 1 280 ? 33.494 6.370 -50.906 1.00 79.56 280 ASN A C 1
ATOM 2200 O O . ASN A 1 280 ? 32.382 6.297 -51.435 1.00 79.56 280 ASN A O 1
ATOM 2204 N N . GLY A 1 281 ? 33.765 5.746 -49.755 1.00 72.81 281 GLY A N 1
ATOM 2205 C CA . GLY A 1 281 ? 32.825 4.904 -49.017 1.00 72.81 281 GLY A CA 1
ATOM 2206 C C . GLY A 1 281 ? 32.763 3.446 -49.485 1.00 72.81 281 GLY A C 1
ATOM 2207 O O . GLY A 1 281 ? 31.798 2.754 -49.162 1.00 72.81 281 GLY A O 1
ATOM 2208 N N . VAL A 1 282 ? 33.745 2.964 -50.254 1.00 78.12 282 VAL A N 1
ATOM 2209 C CA . VAL A 1 282 ? 33.843 1.555 -50.670 1.00 78.12 282 VAL A CA 1
ATOM 2210 C C . VAL A 1 282 ? 34.395 0.717 -49.519 1.00 78.12 282 VAL A C 1
ATOM 2212 O O . VAL A 1 282 ? 35.552 0.894 -49.127 1.00 78.12 282 VAL A O 1
ATOM 2215 N N . ILE A 1 283 ? 33.565 -0.202 -49.016 1.00 80.00 283 ILE A N 1
ATOM 2216 C CA . ILE A 1 283 ? 33.864 -1.129 -47.914 1.00 80.00 283 ILE A CA 1
ATOM 2217 C C . ILE A 1 283 ? 34.457 -2.440 -48.458 1.00 80.00 283 ILE A C 1
ATOM 2219 O O . ILE A 1 283 ? 33.964 -2.970 -49.455 1.00 80.00 283 ILE A O 1
ATOM 2223 N N . SER A 1 284 ? 35.461 -2.992 -47.776 1.00 83.38 284 SER A N 1
ATOM 2224 C CA . SER A 1 284 ? 35.902 -4.386 -47.911 1.00 83.38 284 SER A CA 1
ATOM 2225 C C . SER A 1 284 ? 36.105 -5.022 -46.533 1.00 83.38 284 SER A C 1
ATOM 2227 O O . SER A 1 284 ? 36.557 -4.363 -45.596 1.00 83.38 284 SER A O 1
ATOM 2229 N N . THR A 1 285 ? 35.764 -6.306 -46.432 1.00 84.19 285 THR A N 1
ATOM 2230 C CA . THR A 1 285 ? 36.011 -7.177 -45.272 1.00 84.19 285 THR A CA 1
ATOM 2231 C C . THR A 1 285 ? 37.258 -8.045 -45.465 1.00 84.19 285 THR A C 1
ATOM 2233 O O . THR A 1 285 ? 37.459 -8.993 -44.717 1.00 84.19 285 THR A O 1
ATOM 2236 N N . ASP A 1 286 ? 38.083 -7.767 -46.481 1.00 89.75 286 ASP A N 1
ATOM 2237 C CA . ASP A 1 286 ? 39.331 -8.491 -46.768 1.00 89.75 286 ASP A CA 1
ATOM 2238 C C . ASP A 1 286 ? 40.459 -8.002 -45.837 1.00 89.75 286 ASP A C 1
ATOM 2240 O O . ASP A 1 286 ? 41.531 -7.565 -46.266 1.00 89.75 286 ASP A O 1
ATOM 2244 N N . VAL A 1 287 ? 40.164 -8.012 -44.537 1.00 89.88 287 VAL A N 1
ATOM 2245 C CA . VAL A 1 287 ? 41.052 -7.665 -43.428 1.00 89.88 287 VAL A CA 1
ATOM 2246 C C . VAL A 1 287 ? 40.848 -8.718 -42.347 1.00 89.88 287 VAL A C 1
ATOM 2248 O O . VAL A 1 287 ? 39.717 -9.116 -42.078 1.00 89.88 287 VAL A O 1
ATOM 2251 N N . CYS A 1 288 ? 41.918 -9.176 -41.711 1.00 90.75 288 CYS A N 1
ATOM 2252 C CA . CYS A 1 288 ? 41.828 -10.161 -40.638 1.00 90.75 288 CYS A CA 1
ATOM 2253 C C . CYS A 1 288 ? 42.763 -9.839 -39.475 1.00 90.75 288 CYS A C 1
ATOM 2255 O O . CYS A 1 288 ? 43.748 -9.110 -39.623 1.00 90.75 288 CYS A O 1
ATOM 2257 N N . TYR A 1 289 ? 42.444 -10.415 -38.316 1.00 93.44 289 TYR A N 1
ATOM 2258 C CA . TYR A 1 289 ? 43.332 -10.423 -37.164 1.00 93.44 289 TYR A CA 1
ATOM 2259 C C . TYR A 1 289 ? 44.158 -11.704 -37.103 1.00 93.44 289 TYR A C 1
ATOM 2261 O O . TYR A 1 289 ? 43.643 -12.798 -37.331 1.00 93.44 289 TYR A O 1
ATOM 2269 N N . GLU A 1 290 ? 45.410 -11.565 -36.683 1.00 95.25 290 GLU A N 1
ATOM 2270 C CA . GLU A 1 290 ? 46.165 -12.641 -36.048 1.00 95.25 290 GLU A CA 1
ATOM 2271 C C . GLU A 1 290 ? 46.425 -12.258 -34.589 1.00 95.25 290 GLU A C 1
ATOM 2273 O O . GLU A 1 290 ? 46.821 -11.125 -34.298 1.00 95.25 290 GLU A O 1
ATOM 2278 N N . LEU A 1 291 ? 46.208 -13.198 -33.670 1.00 95.94 291 LEU A N 1
ATOM 2279 C CA . LEU A 1 291 ? 46.404 -12.993 -32.238 1.00 95.94 291 LEU A CA 1
ATOM 2280 C C . LEU A 1 291 ? 47.470 -13.967 -31.725 1.00 95.94 291 LEU A C 1
ATOM 2282 O O . LEU A 1 291 ? 47.269 -15.180 -31.727 1.00 95.94 291 LEU A O 1
ATOM 2286 N N . GLU A 1 292 ? 48.611 -13.433 -31.292 1.00 96.00 292 GLU A N 1
ATOM 2287 C CA . GLU A 1 292 ? 49.730 -14.204 -30.742 1.00 96.00 292 GLU A CA 1
ATOM 2288 C C . GLU A 1 292 ? 49.849 -13.932 -29.241 1.00 96.00 292 GLU A C 1
ATOM 2290 O O . GLU A 1 292 ? 50.159 -12.812 -28.837 1.00 96.00 292 GLU A O 1
ATOM 2295 N N . GLN A 1 293 ? 49.625 -14.940 -28.398 1.00 94.88 293 GLN A N 1
ATOM 2296 C CA . GLN A 1 293 ? 49.883 -14.817 -26.964 1.00 94.88 293 GLN A CA 1
ATOM 2297 C C . GLN A 1 293 ? 51.385 -14.947 -26.686 1.00 94.88 293 GLN A C 1
ATOM 2299 O O . GLN A 1 293 ? 52.018 -15.920 -27.098 1.00 94.88 293 GLN A O 1
ATOM 2304 N N . ILE A 1 294 ? 51.950 -13.974 -25.973 1.00 93.94 294 ILE A N 1
ATOM 2305 C CA . ILE A 1 294 ? 53.373 -13.937 -25.616 1.00 93.94 294 ILE A CA 1
ATOM 2306 C C . ILE A 1 294 ? 53.581 -14.494 -24.207 1.00 93.94 294 ILE A C 1
ATOM 2308 O O . ILE A 1 294 ? 54.441 -15.350 -24.010 1.00 93.94 294 ILE A O 1
ATOM 2312 N N . GLU A 1 295 ? 52.773 -14.036 -23.249 1.00 91.94 295 GLU A N 1
ATOM 2313 C CA . GLU A 1 295 ? 52.721 -14.495 -21.853 1.00 91.94 295 GLU A CA 1
ATOM 2314 C C . GLU A 1 295 ? 51.276 -14.332 -21.325 1.00 91.94 295 GLU A C 1
ATOM 2316 O O . GLU A 1 295 ? 50.398 -13.839 -22.040 1.00 91.94 295 GLU A O 1
ATOM 2321 N N . ASP A 1 296 ? 50.994 -14.753 -20.089 1.00 89.38 296 ASP A N 1
ATOM 2322 C CA . ASP A 1 296 ? 49.664 -14.600 -19.481 1.00 89.38 296 ASP A CA 1
ATOM 2323 C C . ASP A 1 296 ? 49.228 -13.123 -19.484 1.00 89.38 296 ASP A C 1
ATOM 2325 O O . ASP A 1 296 ? 49.941 -12.248 -18.992 1.00 89.38 296 ASP A O 1
ATOM 2329 N N . GLY A 1 297 ? 48.064 -12.841 -20.081 1.00 89.75 297 GLY A N 1
ATOM 2330 C CA . GLY A 1 297 ? 47.532 -11.482 -20.218 1.00 89.75 297 GLY A CA 1
ATOM 2331 C C . GLY A 1 297 ? 48.264 -10.583 -21.228 1.00 89.75 297 GLY A C 1
ATOM 2332 O O . GLY A 1 297 ? 47.890 -9.424 -21.363 1.00 89.75 297 GLY A O 1
ATOM 2333 N N . ALA A 1 298 ? 49.276 -11.065 -21.962 1.00 94.31 298 ALA A N 1
ATOM 2334 C CA . ALA A 1 298 ? 50.040 -10.263 -22.922 1.00 94.31 298 ALA A CA 1
ATOM 2335 C C . ALA A 1 298 ? 50.023 -10.873 -24.332 1.00 94.31 298 ALA A C 1
ATOM 2337 O O . ALA A 1 298 ? 50.505 -11.985 -24.554 1.00 94.31 298 ALA A O 1
ATOM 2338 N N . TYR A 1 299 ? 49.528 -10.106 -25.305 1.00 95.62 299 TYR A N 1
ATOM 2339 C CA . TYR A 1 299 ? 49.306 -10.538 -26.684 1.00 95.62 299 TYR A CA 1
ATOM 2340 C C . TYR A 1 299 ? 49.902 -9.550 -27.693 1.00 95.62 299 TYR A C 1
ATOM 2342 O O . TYR A 1 299 ? 50.046 -8.354 -27.422 1.00 95.62 299 TYR A O 1
ATOM 2350 N N . ILE A 1 300 ? 50.203 -10.040 -28.893 1.00 94.62 300 ILE A N 1
ATOM 2351 C CA . ILE A 1 300 ? 50.412 -9.224 -30.086 1.00 94.62 300 ILE A CA 1
ATOM 2352 C C . ILE A 1 300 ? 49.201 -9.406 -30.999 1.00 94.62 300 ILE A C 1
ATOM 2354 O O . ILE A 1 300 ? 48.957 -10.497 -31.512 1.00 94.62 300 ILE A O 1
ATOM 2358 N N . LEU A 1 301 ? 48.469 -8.316 -31.211 1.00 93.94 301 LEU A N 1
ATOM 2359 C CA . LEU A 1 301 ? 47.383 -8.217 -32.176 1.00 93.94 301 LEU A CA 1
ATOM 2360 C C . LEU A 1 301 ? 47.941 -7.701 -33.504 1.00 93.94 301 LEU A C 1
ATOM 2362 O O . LEU A 1 301 ? 48.455 -6.584 -33.576 1.00 93.94 301 LEU A O 1
ATOM 2366 N N . THR A 1 302 ? 47.844 -8.504 -34.556 1.00 94.19 302 THR A N 1
ATOM 2367 C CA . THR A 1 302 ? 48.246 -8.125 -35.914 1.00 94.19 302 THR A CA 1
ATOM 2368 C C . THR A 1 302 ? 47.005 -7.904 -36.766 1.00 94.19 302 THR A C 1
ATOM 2370 O O . THR A 1 302 ? 46.143 -8.772 -36.830 1.00 94.19 302 THR A O 1
ATOM 2373 N N . VAL A 1 303 ? 46.923 -6.751 -37.425 1.00 93.75 303 VAL A N 1
ATOM 2374 C CA . VAL A 1 303 ? 45.892 -6.413 -38.410 1.00 93.75 303 VAL A CA 1
ATOM 2375 C C . VAL A 1 303 ? 46.521 -6.516 -39.793 1.00 93.75 303 VAL A C 1
ATOM 2377 O O . VAL A 1 303 ? 47.447 -5.762 -40.104 1.00 93.75 303 VAL A O 1
ATOM 2380 N N . GLU A 1 304 ? 46.035 -7.440 -40.616 1.00 94.31 304 GLU A N 1
ATOM 2381 C CA . GLU A 1 304 ? 46.499 -7.642 -41.990 1.00 94.31 304 GLU A CA 1
ATOM 2382 C C . GLU A 1 304 ? 45.373 -7.325 -42.973 1.00 94.31 304 GLU A C 1
ATOM 2384 O O . GLU A 1 304 ? 44.293 -7.909 -42.899 1.00 94.31 304 GLU A O 1
ATOM 2389 N N . ALA A 1 305 ? 45.625 -6.388 -43.889 1.00 92.81 305 ALA A N 1
ATOM 2390 C CA . ALA A 1 305 ? 44.676 -5.987 -44.923 1.00 92.81 305 ALA A CA 1
ATOM 2391 C C . ALA A 1 305 ? 45.164 -6.376 -46.329 1.00 92.81 305 ALA A C 1
ATOM 2393 O O . ALA A 1 305 ? 46.354 -6.262 -46.636 1.00 92.81 305 ALA A O 1
ATOM 2394 N N . ASP A 1 306 ? 44.246 -6.802 -47.205 1.00 92.69 306 ASP A N 1
ATOM 2395 C CA . ASP A 1 306 ? 44.596 -7.312 -48.536 1.00 92.69 306 ASP A CA 1
ATOM 2396 C C . ASP A 1 306 ? 45.212 -6.233 -49.448 1.00 92.69 306 ASP A C 1
ATOM 2398 O O . ASP A 1 306 ? 44.549 -5.317 -49.949 1.00 92.69 306 ASP A O 1
ATOM 2402 N N . ALA A 1 307 ? 46.504 -6.391 -49.745 1.00 91.44 307 ALA A N 1
ATOM 2403 C CA . ALA A 1 307 ? 47.251 -5.517 -50.642 1.00 91.44 307 ALA A CA 1
ATOM 2404 C C . ALA A 1 307 ? 46.679 -5.465 -52.074 1.00 91.44 307 ALA A C 1
ATOM 2406 O O . ALA A 1 307 ? 46.835 -4.444 -52.753 1.00 91.44 307 ALA A O 1
ATOM 2407 N N . ALA A 1 308 ? 46.020 -6.528 -52.555 1.00 90.38 308 ALA A N 1
ATOM 2408 C CA . ALA A 1 308 ? 45.412 -6.554 -53.884 1.00 90.38 308 ALA A CA 1
ATOM 2409 C C . ALA A 1 308 ? 44.242 -5.569 -53.991 1.00 90.38 308 ALA A C 1
ATOM 2411 O O . ALA A 1 308 ? 44.059 -4.937 -55.036 1.00 90.38 308 ALA A O 1
ATOM 2412 N N . TRP A 1 309 ? 43.491 -5.387 -52.905 1.00 90.31 309 TRP A N 1
ATOM 2413 C CA . TRP A 1 309 ? 42.407 -4.417 -52.844 1.00 90.31 309 TRP A CA 1
ATOM 2414 C C . TRP A 1 309 ? 42.923 -2.972 -52.836 1.00 90.31 309 TRP A C 1
ATOM 2416 O O . TRP A 1 309 ? 42.425 -2.129 -53.584 1.00 90.31 309 TRP A O 1
ATOM 2426 N N . PHE A 1 310 ? 44.000 -2.694 -52.093 1.00 89.31 310 PHE A N 1
ATOM 2427 C CA . PHE A 1 310 ? 44.679 -1.392 -52.147 1.00 89.31 310 PHE A CA 1
ATOM 2428 C C . PHE A 1 310 ? 45.291 -1.079 -53.522 1.00 89.31 310 PHE A C 1
ATOM 2430 O O . PHE A 1 310 ? 45.400 0.087 -53.896 1.00 89.31 310 PHE A O 1
ATOM 2437 N N . GLY A 1 311 ? 45.688 -2.102 -54.287 1.00 84.31 311 GLY A N 1
ATOM 2438 C CA . GLY A 1 311 ? 46.296 -1.959 -55.614 1.00 84.31 311 GLY A CA 1
ATOM 2439 C C . GLY A 1 311 ? 45.330 -1.607 -56.755 1.00 84.31 311 GLY A C 1
ATOM 2440 O O . GLY A 1 311 ? 45.773 -1.459 -57.897 1.00 84.31 311 GLY A O 1
ATOM 2441 N N . GLN A 1 312 ? 44.025 -1.490 -56.489 1.00 88.25 312 GLN A N 1
ATOM 2442 C CA . GLN A 1 312 ? 43.022 -1.161 -57.506 1.00 88.25 312 GLN A CA 1
ATOM 2443 C C . GLN A 1 312 ? 43.144 0.302 -57.968 1.00 88.25 312 GLN A C 1
ATOM 2445 O O . GLN A 1 312 ? 43.265 1.220 -57.164 1.00 88.25 312 GLN A O 1
ATOM 2450 N N . THR A 1 313 ? 43.055 0.553 -59.280 1.00 85.12 313 THR A N 1
ATOM 2451 C CA . THR A 1 313 ? 43.223 1.902 -59.870 1.00 85.12 313 THR A CA 1
ATOM 2452 C C . THR A 1 313 ? 42.168 2.919 -59.434 1.00 85.12 313 THR A C 1
ATOM 2454 O O . THR A 1 313 ? 42.386 4.118 -59.577 1.00 85.12 313 THR A O 1
ATOM 2457 N N . GLU A 1 314 ? 41.021 2.452 -58.941 1.00 85.25 314 GLU A N 1
ATOM 2458 C CA . GLU A 1 314 ? 39.902 3.283 -58.478 1.00 85.25 314 GLU A CA 1
ATOM 2459 C C . GLU A 1 314 ? 39.987 3.610 -56.977 1.00 85.25 314 GLU A C 1
ATOM 2461 O O . GLU A 1 314 ? 39.139 4.339 -56.460 1.00 85.25 314 GLU A O 1
ATOM 2466 N N . ARG A 1 315 ? 41.004 3.089 -56.274 1.00 91.00 315 ARG A N 1
ATOM 2467 C CA . ARG A 1 315 ? 41.136 3.225 -54.826 1.00 91.00 315 ARG A CA 1
ATOM 2468 C C . ARG A 1 315 ? 41.374 4.679 -54.419 1.00 91.00 315 ARG A C 1
ATOM 2470 O O . ARG A 1 315 ? 42.348 5.300 -54.847 1.00 91.00 315 ARG A O 1
ATOM 2477 N N . ALA A 1 316 ? 40.503 5.204 -53.560 1.00 90.50 316 ALA A N 1
ATOM 2478 C CA . ALA A 1 316 ? 40.653 6.538 -52.988 1.00 90.50 316 ALA A CA 1
ATOM 2479 C C . ALA A 1 316 ? 41.317 6.485 -51.603 1.00 90.50 316 ALA A C 1
ATOM 2481 O O . ALA A 1 316 ? 41.123 5.544 -50.840 1.00 90.50 316 ALA A O 1
ATOM 2482 N N . TYR A 1 317 ? 42.099 7.511 -51.279 1.00 88.88 317 TYR A N 1
ATOM 2483 C CA . TYR A 1 317 ? 42.757 7.676 -49.981 1.00 88.88 317 TYR A CA 1
ATOM 2484 C C . TYR A 1 317 ? 42.247 8.969 -49.304 1.00 88.88 317 TYR A C 1
ATOM 2486 O O . TYR A 1 317 ? 41.871 9.898 -50.030 1.00 88.88 317 TYR A O 1
ATOM 2494 N N . PRO A 1 318 ? 42.216 9.055 -47.960 1.00 91.75 318 PRO A N 1
ATOM 2495 C CA . PRO A 1 318 ? 42.671 8.037 -47.012 1.00 91.75 318 PRO A CA 1
ATOM 2496 C C . PRO A 1 318 ? 41.772 6.796 -46.961 1.00 91.75 318 PRO A C 1
ATOM 2498 O O . PRO A 1 318 ? 40.581 6.851 -47.272 1.00 91.75 318 PRO A O 1
ATOM 2501 N N . VAL A 1 319 ? 42.370 5.671 -46.573 1.00 90.69 319 VAL A N 1
ATOM 2502 C CA . VAL A 1 319 ? 41.677 4.417 -46.258 1.00 90.69 319 VAL A CA 1
ATOM 2503 C C . VAL A 1 319 ? 41.685 4.224 -44.751 1.00 90.69 319 VAL A C 1
ATOM 2505 O O . VAL A 1 319 ? 42.742 4.300 -44.137 1.00 90.69 319 VAL A O 1
ATOM 2508 N N . MET A 1 320 ? 40.529 3.955 -44.156 1.00 89.19 320 MET A N 1
ATOM 2509 C CA . MET A 1 320 ? 40.402 3.692 -42.722 1.00 89.19 320 MET A CA 1
ATOM 2510 C C . MET A 1 320 ? 40.239 2.191 -42.496 1.00 89.19 320 MET A C 1
ATOM 2512 O O . MET A 1 320 ? 39.351 1.598 -43.106 1.00 89.19 320 MET A O 1
ATOM 2516 N N . ILE A 1 321 ? 41.084 1.598 -41.650 1.00 88.00 321 ILE A N 1
ATOM 2517 C CA . ILE A 1 321 ? 40.976 0.212 -41.169 1.00 88.00 321 ILE A CA 1
ATOM 2518 C C . ILE A 1 321 ? 40.600 0.271 -39.685 1.00 88.00 321 ILE A C 1
ATOM 2520 O O . ILE A 1 321 ? 41.286 0.949 -38.924 1.00 88.00 321 ILE A O 1
ATOM 2524 N N . ASP A 1 322 ? 39.519 -0.394 -39.285 1.00 74.31 322 ASP A N 1
ATOM 2525 C CA . ASP A 1 322 ? 38.896 -0.222 -37.961 1.00 74.31 322 ASP A CA 1
ATOM 2526 C C . ASP A 1 322 ? 39.061 -1.473 -37.076 1.00 74.31 322 ASP A C 1
ATOM 2528 O O . ASP A 1 322 ? 38.470 -2.513 -37.376 1.00 74.31 322 ASP A O 1
ATOM 2532 N N . PRO A 1 323 ? 39.868 -1.408 -36.001 1.00 59.22 323 PRO A N 1
ATOM 2533 C CA . PRO A 1 323 ? 39.635 -2.190 -34.789 1.00 59.22 323 PRO A CA 1
ATOM 2534 C C . PRO A 1 323 ? 38.865 -1.385 -33.725 1.00 59.22 323 PRO A C 1
ATOM 2536 O O . PRO A 1 323 ? 39.288 -0.315 -33.301 1.00 59.22 323 PRO A O 1
ATOM 2539 N N . THR A 1 324 ? 37.760 -1.919 -33.201 1.00 70.75 324 THR A N 1
ATOM 2540 C CA . THR A 1 324 ? 36.960 -1.255 -32.149 1.00 70.75 324 THR A CA 1
ATOM 2541 C C . THR A 1 324 ? 36.890 -2.113 -30.883 1.00 70.75 324 THR A C 1
ATOM 2543 O O . THR A 1 324 ? 36.697 -3.302 -30.995 1.00 70.75 324 THR A O 1
ATOM 2546 N N . ILE A 1 325 ? 36.945 -1.558 -29.671 1.00 68.62 325 ILE A N 1
ATOM 2547 C CA . ILE A 1 325 ? 36.505 -2.260 -28.447 1.00 68.62 325 ILE A CA 1
ATOM 2548 C C . ILE A 1 325 ? 35.067 -1.829 -28.135 1.00 68.62 325 ILE A C 1
ATOM 2550 O O . ILE A 1 325 ? 34.828 -0.631 -27.957 1.00 68.62 325 ILE A O 1
ATOM 2554 N N . GLN A 1 326 ? 34.121 -2.774 -28.086 1.00 69.44 326 GLN A N 1
ATOM 2555 C CA . GLN A 1 326 ? 32.685 -2.500 -27.905 1.00 69.44 326 GLN A CA 1
ATOM 2556 C C . GLN A 1 326 ? 32.104 -3.072 -26.610 1.00 69.44 326 GLN A C 1
ATOM 2558 O O . GLN A 1 326 ? 32.489 -4.159 -26.174 1.00 69.44 326 GLN A O 1
ATOM 2563 N N . GLN A 1 327 ? 31.100 -2.375 -26.069 1.00 64.44 327 GLN A N 1
ATOM 2564 C CA . GLN A 1 327 ? 30.217 -2.849 -25.003 1.00 64.44 327 GLN A CA 1
ATOM 2565 C C . GLN A 1 327 ? 28.740 -2.646 -25.401 1.00 64.44 327 GLN A C 1
ATOM 2567 O O . GLN A 1 327 ? 28.198 -1.539 -25.341 1.00 64.44 327 GLN A O 1
ATOM 2572 N N . ARG A 1 328 ? 28.062 -3.727 -25.815 1.00 65.56 328 ARG A N 1
ATOM 2573 C CA . ARG A 1 328 ? 26.675 -3.686 -26.330 1.00 65.56 328 ARG A CA 1
ATOM 2574 C C . ARG A 1 328 ? 25.639 -3.469 -25.212 1.00 65.56 328 ARG A C 1
ATOM 2576 O O . ARG A 1 328 ? 25.743 -4.073 -24.150 1.00 65.56 328 ARG A O 1
ATOM 2583 N N . ALA A 1 329 ? 24.585 -2.687 -25.486 1.00 70.81 329 ALA A N 1
ATOM 2584 C CA . ALA A 1 329 ? 23.434 -2.514 -24.576 1.00 70.81 329 ALA A CA 1
ATOM 2585 C C . ALA A 1 329 ? 22.108 -3.114 -25.094 1.00 70.81 329 ALA A C 1
ATOM 2587 O O . ALA A 1 329 ? 21.159 -3.321 -24.334 1.00 70.81 329 ALA A O 1
ATOM 2588 N N . HIS A 1 330 ? 22.016 -3.394 -26.392 1.00 82.31 330 HIS A N 1
ATOM 2589 C CA . HIS A 1 330 ? 20.914 -4.129 -27.018 1.00 82.31 330 HIS A CA 1
ATOM 2590 C C . HIS A 1 330 ? 21.440 -5.412 -27.664 1.00 82.31 330 HIS A C 1
ATOM 2592 O O . HIS A 1 330 ? 22.646 -5.641 -27.736 1.00 82.31 330 HIS A O 1
ATOM 2598 N N . THR A 1 331 ? 20.533 -6.258 -28.146 1.00 88.00 331 THR A N 1
ATOM 2599 C CA . THR A 1 331 ? 20.897 -7.457 -28.907 1.00 88.00 331 THR A CA 1
ATOM 2600 C C . THR A 1 331 ? 20.294 -7.382 -30.303 1.00 88.00 331 THR A C 1
ATOM 2602 O O . THR A 1 331 ? 19.097 -7.125 -30.436 1.00 88.00 331 THR A O 1
ATOM 2605 N N . ASP A 1 332 ? 21.081 -7.659 -31.340 1.00 91.62 332 ASP A N 1
ATOM 2606 C CA . ASP A 1 332 ? 20.605 -7.797 -32.714 1.00 91.62 332 ASP A CA 1
ATOM 2607 C C . ASP A 1 332 ? 21.301 -8.947 -33.458 1.00 91.62 332 ASP A C 1
ATOM 2609 O O . ASP A 1 332 ? 22.312 -9.482 -33.012 1.00 91.62 332 ASP A O 1
ATOM 2613 N N . THR A 1 333 ? 20.687 -9.398 -34.551 1.00 93.06 333 THR A N 1
ATOM 2614 C CA . THR A 1 333 ? 21.284 -10.314 -35.535 1.00 93.06 333 THR A CA 1
ATOM 2615 C C . THR A 1 333 ? 20.393 -10.383 -36.780 1.00 93.06 333 THR A C 1
ATOM 2617 O O . THR A 1 333 ? 19.311 -9.791 -36.824 1.00 93.06 333 THR A O 1
ATOM 2620 N N . TYR A 1 334 ? 20.801 -11.126 -37.804 1.00 94.94 334 TYR A N 1
ATOM 2621 C CA . TYR A 1 334 ? 19.928 -11.504 -38.909 1.00 94.94 334 TYR A CA 1
ATOM 2622 C C . TYR A 1 334 ? 20.110 -12.976 -39.273 1.00 94.94 334 TYR A C 1
ATOM 2624 O O . TYR A 1 334 ? 21.074 -13.625 -38.896 1.00 94.94 334 TYR A O 1
ATOM 2632 N N . ILE A 1 335 ? 19.172 -13.522 -40.034 1.00 95.56 335 ILE A N 1
ATOM 2633 C CA . ILE A 1 335 ? 19.285 -14.864 -40.610 1.00 95.56 335 ILE A CA 1
ATOM 2634 C C . ILE A 1 335 ? 19.244 -14.769 -42.128 1.00 95.56 335 ILE A C 1
ATOM 2636 O O . ILE A 1 335 ? 18.584 -13.887 -42.679 1.00 95.56 335 ILE A O 1
ATOM 2640 N N . THR A 1 336 ? 19.907 -15.694 -42.820 1.00 93.94 336 THR A N 1
ATOM 2641 C CA . THR A 1 336 ? 19.942 -15.725 -44.287 1.00 93.94 336 THR A CA 1
ATOM 2642 C C . THR A 1 336 ? 19.868 -17.147 -44.828 1.00 93.94 336 THR A C 1
ATOM 2644 O O . THR A 1 336 ? 20.616 -18.024 -44.409 1.00 93.94 336 THR A O 1
ATOM 2647 N N . ALA A 1 337 ? 19.003 -17.383 -45.818 1.00 93.25 337 ALA A N 1
ATOM 2648 C CA . ALA A 1 337 ? 18.941 -18.685 -46.492 1.00 93.25 337 ALA A CA 1
ATOM 2649 C C . ALA A 1 337 ? 20.135 -18.940 -47.428 1.00 93.25 337 ALA A C 1
ATOM 2651 O O . ALA A 1 337 ? 20.317 -20.062 -47.892 1.00 93.25 337 ALA A O 1
ATOM 2652 N N . ALA A 1 338 ? 20.919 -17.905 -47.756 1.00 91.88 338 ALA A N 1
ATOM 2653 C CA . ALA A 1 338 ? 22.098 -18.055 -48.610 1.00 91.88 338 ALA A CA 1
ATOM 2654 C C . ALA A 1 338 ? 23.218 -18.838 -47.906 1.00 91.88 338 ALA A C 1
ATOM 2656 O O . ALA A 1 338 ? 23.981 -19.534 -48.570 1.00 91.88 338 ALA A O 1
ATOM 2657 N N . ASN A 1 339 ? 23.279 -18.747 -46.574 1.00 90.12 339 ASN A N 1
ATOM 2658 C CA . ASN A 1 339 ? 24.172 -19.532 -45.730 1.00 90.12 339 ASN A CA 1
ATOM 2659 C C . ASN A 1 339 ? 23.399 -20.025 -44.488 1.00 90.12 339 ASN A C 1
ATOM 2661 O O . ASN A 1 339 ? 23.428 -19.362 -43.450 1.00 90.12 339 ASN A O 1
ATOM 2665 N N . PRO A 1 340 ? 22.642 -21.138 -44.601 1.00 92.12 340 PRO A N 1
ATOM 2666 C CA . PRO A 1 340 ? 21.626 -21.501 -43.613 1.00 92.12 340 PRO A CA 1
ATOM 2667 C C . PRO A 1 340 ? 22.122 -21.815 -42.195 1.00 92.12 340 PRO A C 1
ATOM 2669 O O . PRO A 1 340 ? 21.336 -21.726 -41.249 1.00 92.12 340 PRO A O 1
ATOM 2672 N N . ASP A 1 341 ? 23.397 -22.185 -42.059 1.00 92.31 341 ASP A N 1
ATOM 2673 C CA . ASP A 1 341 ? 24.043 -22.564 -40.795 1.00 92.31 341 ASP A CA 1
ATOM 2674 C C . ASP A 1 341 ? 24.874 -21.423 -40.180 1.00 92.31 341 ASP A C 1
ATOM 2676 O O . ASP A 1 341 ? 25.466 -21.589 -39.118 1.00 92.31 341 ASP A O 1
ATOM 2680 N N . MET A 1 342 ? 24.917 -20.254 -40.826 1.00 87.12 342 MET A N 1
ATOM 2681 C CA . MET A 1 342 ? 25.621 -19.077 -40.318 1.00 87.12 342 MET A CA 1
ATOM 2682 C C . MET A 1 342 ? 24.814 -18.385 -39.219 1.00 87.12 342 MET A C 1
ATOM 2684 O O . MET A 1 342 ? 23.621 -18.127 -39.398 1.00 87.12 342 MET A O 1
ATOM 2688 N N . ALA A 1 343 ? 25.490 -18.038 -38.123 1.00 87.31 343 ALA A N 1
ATOM 2689 C CA . ALA A 1 343 ? 24.987 -17.167 -37.065 1.00 87.31 343 ALA A CA 1
ATOM 2690 C C . ALA A 1 343 ? 25.734 -15.818 -37.129 1.00 87.31 343 ALA A C 1
ATOM 2692 O O . ALA A 1 343 ? 26.816 -15.693 -36.556 1.00 87.31 343 ALA A O 1
ATOM 2693 N N . PRO A 1 344 ? 25.226 -14.817 -37.871 1.00 84.12 344 PRO A N 1
ATOM 2694 C CA . PRO A 1 344 ? 25.913 -13.543 -38.076 1.00 84.12 344 PRO A CA 1
ATOM 2695 C C . PRO A 1 344 ? 25.634 -12.572 -36.918 1.00 84.12 344 PRO A C 1
ATOM 2697 O O . PRO A 1 344 ? 25.081 -11.490 -37.100 1.00 84.12 344 PRO A O 1
ATOM 2700 N N . PHE A 1 345 ? 25.948 -12.995 -35.695 1.00 80.00 345 PHE A N 1
ATOM 2701 C CA . PHE A 1 345 ? 25.745 -12.194 -34.484 1.00 80.00 345 PHE A CA 1
ATOM 2702 C C . PHE A 1 345 ? 26.770 -11.059 -34.326 1.00 80.00 345 PHE A C 1
ATOM 2704 O O . PHE A 1 345 ? 26.477 -10.036 -33.706 1.00 80.00 345 PHE A O 1
ATOM 2711 N N . ASP A 1 346 ? 27.947 -11.230 -34.925 1.00 71.94 346 ASP A N 1
ATOM 2712 C CA . ASP A 1 346 ? 29.064 -10.276 -34.868 1.00 71.94 346 ASP A CA 1
ATOM 2713 C C . ASP A 1 346 ? 29.228 -9.475 -36.162 1.00 71.94 346 ASP A C 1
ATOM 2715 O O . ASP A 1 346 ? 30.194 -8.736 -36.336 1.00 71.94 346 ASP A O 1
ATOM 2719 N N . ASP A 1 347 ? 28.276 -9.619 -37.083 1.00 80.25 347 ASP A N 1
ATOM 2720 C CA . ASP A 1 347 ? 28.306 -8.937 -38.369 1.00 80.25 347 ASP A CA 1
ATOM 2721 C C . ASP A 1 347 ? 28.005 -7.440 -38.176 1.00 80.25 347 ASP A C 1
ATOM 2723 O O . ASP A 1 347 ? 27.178 -7.055 -37.344 1.00 80.25 347 ASP A O 1
ATOM 2727 N N . VAL A 1 348 ? 28.654 -6.575 -38.957 1.00 74.88 348 VAL A N 1
ATOM 2728 C CA . VAL A 1 348 ? 28.495 -5.106 -38.855 1.00 74.88 348 VAL A CA 1
ATOM 2729 C C . VAL A 1 348 ? 27.277 -4.582 -39.625 1.00 74.88 348 VAL A C 1
ATOM 2731 O O . VAL A 1 348 ? 27.002 -3.382 -39.665 1.00 74.88 348 VAL A O 1
ATOM 2734 N N . VAL A 1 349 ? 26.515 -5.480 -40.247 1.00 84.44 349 VAL A N 1
ATOM 2735 C CA . VAL A 1 349 ? 25.338 -5.171 -41.061 1.00 84.44 349 VAL A CA 1
ATOM 2736 C C . VAL A 1 349 ? 24.188 -6.116 -40.740 1.00 84.44 349 VAL A C 1
ATOM 2738 O O . VAL A 1 349 ? 24.380 -7.314 -40.560 1.00 84.44 349 VAL A O 1
ATOM 2741 N N . LEU A 1 350 ? 22.962 -5.593 -40.743 1.00 91.62 350 LEU A N 1
ATOM 2742 C CA . LEU A 1 350 ? 21.747 -6.397 -40.660 1.00 91.62 350 LEU A CA 1
ATOM 2743 C C . LEU A 1 350 ? 21.044 -6.395 -42.012 1.00 91.62 350 LEU A C 1
ATOM 2745 O O . LEU A 1 350 ? 20.523 -5.371 -42.465 1.00 91.62 350 LEU A O 1
ATOM 2749 N N . TRP A 1 351 ? 20.994 -7.551 -42.666 1.00 93.75 351 TRP A N 1
ATOM 2750 C CA . TRP A 1 351 ? 20.326 -7.667 -43.956 1.00 93.75 351 TRP A CA 1
ATOM 2751 C C . TRP A 1 351 ? 18.839 -7.997 -43.814 1.00 93.75 351 TRP A C 1
ATOM 2753 O O . TRP A 1 351 ? 18.458 -8.973 -43.168 1.00 93.75 351 TRP A O 1
ATOM 2763 N N . VAL A 1 352 ? 17.997 -7.248 -44.528 1.00 96.31 352 VAL A N 1
ATOM 2764 C CA . VAL A 1 352 ? 16.555 -7.504 -44.639 1.00 96.31 352 VAL A CA 1
ATOM 2765 C C . VAL A 1 352 ? 16.194 -7.702 -46.104 1.00 96.31 352 VAL A C 1
ATOM 2767 O O . VAL A 1 352 ? 16.507 -6.862 -46.944 1.00 96.31 352 VAL A O 1
ATOM 2770 N N . GLY A 1 353 ? 15.521 -8.806 -46.432 1.00 94.44 353 GLY A N 1
ATOM 2771 C CA . GLY A 1 353 ? 15.353 -9.189 -47.829 1.00 94.44 353 GLY A CA 1
ATOM 2772 C C . GLY A 1 353 ? 14.441 -10.381 -48.068 1.00 94.44 353 GLY A C 1
ATOM 2773 O O . GLY A 1 353 ? 13.779 -10.878 -47.161 1.00 94.44 353 GLY A O 1
ATOM 2774 N N . THR A 1 354 ? 14.392 -10.859 -49.313 1.00 87.38 354 THR A N 1
ATOM 2775 C CA . THR A 1 354 ? 13.470 -11.948 -49.717 1.00 87.38 354 THR A CA 1
ATOM 2776 C C . THR A 1 354 ? 13.702 -13.246 -48.933 1.00 87.38 354 THR A C 1
ATOM 2778 O O . THR A 1 354 ? 12.744 -13.948 -48.633 1.00 87.38 354 THR A O 1
ATOM 2781 N N . ASN A 1 355 ? 14.948 -13.521 -48.544 1.00 90.38 355 ASN A N 1
ATOM 2782 C CA . ASN A 1 355 ? 15.336 -14.665 -47.715 1.00 90.38 355 ASN A CA 1
ATOM 2783 C C . ASN A 1 355 ? 16.225 -14.232 -46.537 1.00 90.38 355 ASN A C 1
ATOM 2785 O O . ASN A 1 355 ? 17.154 -14.952 -46.167 1.00 90.38 355 ASN A O 1
ATOM 2789 N N . LYS A 1 356 ? 15.994 -13.020 -46.013 1.00 95.44 356 LYS A N 1
ATOM 2790 C CA . LYS A 1 356 ? 16.777 -12.438 -44.918 1.00 95.44 356 LYS A CA 1
ATOM 2791 C C . LYS A 1 356 ? 15.862 -11.710 -43.934 1.00 95.44 356 LYS A C 1
ATOM 2793 O O . LYS A 1 356 ? 15.017 -10.922 -44.365 1.00 95.44 356 LYS A O 1
ATOM 2798 N N . ILE A 1 357 ? 16.001 -11.997 -42.642 1.00 96.81 357 ILE A N 1
ATOM 2799 C CA . ILE A 1 357 ? 15.179 -11.417 -41.566 1.00 96.81 357 ILE A CA 1
ATOM 2800 C C . ILE A 1 357 ? 16.117 -10.910 -40.476 1.00 96.81 357 ILE A C 1
ATOM 2802 O O . ILE A 1 357 ? 16.949 -11.681 -40.005 1.00 96.81 357 ILE A O 1
ATOM 2806 N N . ALA A 1 358 ? 15.964 -9.649 -40.076 1.00 97.00 358 ALA A N 1
ATOM 2807 C CA . ALA A 1 358 ? 16.718 -9.059 -38.971 1.00 97.00 358 ALA A CA 1
ATOM 2808 C C . ALA A 1 358 ? 15.904 -9.115 -37.671 1.00 97.00 358 ALA A C 1
ATOM 2810 O O . ALA A 1 358 ? 14.689 -8.927 -37.706 1.00 97.00 358 ALA A O 1
ATOM 2811 N N . TYR A 1 359 ? 16.569 -9.348 -36.544 1.00 96.81 359 TYR A N 1
ATOM 2812 C CA . TYR A 1 359 ? 16.004 -9.440 -35.197 1.00 96.81 359 TYR A CA 1
ATOM 2813 C C . TYR A 1 359 ? 16.673 -8.391 -34.312 1.00 96.81 359 TYR A C 1
ATOM 2815 O O . TYR A 1 359 ? 17.890 -8.243 -34.357 1.00 96.81 359 TYR A O 1
ATOM 2823 N N . ILE A 1 360 ? 15.884 -7.663 -33.520 1.00 94.88 360 ILE A N 1
ATOM 2824 C CA . ILE A 1 360 ? 16.366 -6.629 -32.597 1.00 94.88 360 ILE A CA 1
ATOM 2825 C C . ILE A 1 360 ? 15.601 -6.768 -31.279 1.00 94.88 360 ILE A C 1
ATOM 2827 O O . ILE A 1 360 ? 14.367 -6.744 -31.268 1.00 94.88 360 ILE A O 1
ATOM 2831 N N . ARG A 1 361 ? 16.319 -6.894 -30.161 1.00 92.50 361 ARG A N 1
ATOM 2832 C CA . ARG A 1 361 ? 15.760 -6.964 -28.806 1.00 92.50 361 ARG A CA 1
ATOM 2833 C C . ARG A 1 361 ? 16.316 -5.824 -27.944 1.00 92.50 361 ARG A C 1
ATOM 2835 O O . ARG A 1 361 ? 17.528 -5.793 -27.714 1.00 92.50 361 ARG A O 1
ATOM 2842 N N . PRO A 1 362 ? 15.453 -4.914 -27.455 1.00 89.00 362 PRO A N 1
ATOM 2843 C CA . PRO A 1 362 ? 15.877 -3.878 -26.525 1.00 89.00 362 PRO A CA 1
ATOM 2844 C C . PRO A 1 362 ? 16.068 -4.442 -25.115 1.00 89.00 362 PRO A C 1
ATOM 2846 O O . PRO A 1 362 ? 15.354 -5.364 -24.711 1.00 89.00 362 PRO A O 1
ATOM 2849 N N . SER A 1 363 ? 16.980 -3.835 -24.357 1.00 83.19 363 SER A N 1
ATOM 2850 C CA . SER A 1 363 ? 17.069 -3.991 -22.900 1.00 83.19 363 SER A CA 1
ATOM 2851 C C . SER A 1 363 ? 16.246 -2.877 -22.241 1.00 83.19 363 SER A C 1
ATOM 2853 O O . SER A 1 363 ? 16.559 -1.701 -22.435 1.00 83.19 363 SER A O 1
ATOM 2855 N N . LEU A 1 364 ? 15.157 -3.242 -21.551 1.00 74.94 364 LEU A N 1
ATOM 2856 C CA . LEU A 1 364 ? 14.171 -2.331 -20.950 1.00 74.94 364 LEU A CA 1
ATOM 2857 C C . LEU A 1 364 ? 13.747 -2.881 -19.585 1.00 74.94 364 LEU A C 1
ATOM 2859 O O . LEU A 1 364 ? 12.989 -3.851 -19.554 1.00 74.94 364 LEU A O 1
ATOM 2863 N N . ASN A 1 365 ? 14.209 -2.281 -18.482 1.00 67.94 365 ASN A N 1
ATOM 2864 C CA . ASN A 1 365 ? 13.917 -2.802 -17.141 1.00 67.94 365 ASN A CA 1
ATOM 2865 C C . ASN A 1 365 ? 13.258 -1.782 -16.193 1.00 67.94 365 ASN A C 1
ATOM 2867 O O . ASN A 1 365 ? 12.730 -2.204 -15.168 1.00 67.94 365 ASN A O 1
ATOM 2871 N N . SER A 1 366 ? 13.259 -0.476 -16.494 1.00 70.38 366 SER A N 1
ATOM 2872 C CA . SER A 1 366 ? 12.875 0.565 -15.515 1.00 70.38 366 SER A CA 1
ATOM 2873 C C . SER A 1 366 ? 11.526 1.268 -15.734 1.00 70.38 366 SER A C 1
ATOM 2875 O O . SER A 1 366 ? 11.186 2.170 -14.966 1.00 70.38 366 SER A O 1
ATOM 2877 N N . ILE A 1 367 ? 10.717 0.871 -16.727 1.00 76.50 367 ILE A N 1
ATOM 2878 C CA . ILE A 1 367 ? 9.324 1.351 -16.799 1.00 76.50 367 ILE A CA 1
ATOM 2879 C C . ILE A 1 367 ? 8.524 0.691 -15.657 1.00 76.50 367 ILE A C 1
ATOM 2881 O O . ILE A 1 367 ? 8.508 -0.542 -15.585 1.00 76.50 367 ILE A O 1
ATOM 2885 N N . PRO A 1 368 ? 7.861 1.466 -14.769 1.00 73.06 368 PRO A N 1
ATOM 2886 C CA . PRO A 1 368 ? 7.133 0.912 -13.630 1.00 73.06 368 PRO A CA 1
ATOM 2887 C C . PRO A 1 368 ? 6.055 -0.093 -14.046 1.00 73.06 368 PRO A C 1
ATOM 2889 O O . PRO A 1 368 ? 5.319 0.124 -15.013 1.00 73.06 368 PRO A O 1
ATOM 2892 N N . GLN A 1 369 ? 5.929 -1.185 -13.294 1.00 65.88 369 GLN A N 1
ATOM 2893 C CA . GLN A 1 369 ? 4.899 -2.193 -13.535 1.00 65.88 369 GLN A CA 1
ATOM 2894 C C . GLN A 1 369 ? 3.495 -1.577 -13.402 1.00 65.88 369 GLN A C 1
ATOM 2896 O O . GLN A 1 369 ? 3.239 -0.800 -12.489 1.00 65.88 369 GLN A O 1
ATOM 2901 N N . GLY A 1 370 ? 2.584 -1.930 -14.313 1.00 65.44 370 GLY A N 1
ATOM 2902 C CA . GLY A 1 370 ? 1.233 -1.356 -14.357 1.00 65.44 370 GLY A CA 1
ATOM 2903 C C . GLY A 1 370 ? 1.132 -0.014 -15.091 1.00 65.44 370 GLY A C 1
ATOM 2904 O O . GLY A 1 370 ? 0.031 0.525 -15.182 1.00 65.44 370 GLY A O 1
ATOM 2905 N N . SER A 1 371 ? 2.245 0.504 -15.631 1.00 75.38 371 SER A N 1
ATOM 2906 C CA . SER A 1 371 ? 2.222 1.629 -16.575 1.00 75.38 371 SER A CA 1
ATOM 2907 C C . SER A 1 371 ? 1.482 1.259 -17.853 1.00 75.38 371 SER A C 1
ATOM 2909 O O . SER A 1 371 ? 1.641 0.158 -18.385 1.00 75.38 371 SER A O 1
ATOM 2911 N N . GLU A 1 372 ? 0.708 2.205 -18.364 1.00 77.25 372 GLU A N 1
ATOM 2912 C CA . GLU A 1 372 ? 0.047 2.093 -19.654 1.00 77.25 372 GLU A CA 1
ATOM 2913 C C . GLU A 1 372 ? 0.968 2.637 -20.743 1.00 77.25 372 GLU A C 1
ATOM 2915 O O . GLU A 1 372 ? 1.458 3.757 -20.634 1.00 77.25 372 GLU A O 1
ATOM 2920 N N . VAL A 1 373 ? 1.242 1.845 -21.785 1.00 85.12 373 VAL A N 1
ATOM 2921 C CA . VAL A 1 373 ? 2.047 2.315 -22.919 1.00 85.12 373 VAL A CA 1
ATOM 2922 C C . VAL A 1 373 ? 1.125 2.926 -23.961 1.00 85.12 373 VAL A C 1
ATOM 2924 O O . VAL A 1 373 ? 0.460 2.210 -24.717 1.00 85.12 373 VAL A O 1
ATOM 2927 N N . ASP A 1 374 ? 1.158 4.251 -24.032 1.00 83.50 374 ASP A N 1
ATOM 2928 C CA . ASP A 1 374 ? 0.361 5.062 -24.948 1.00 83.50 374 ASP A CA 1
ATOM 2929 C C . ASP A 1 374 ? 0.838 4.888 -26.396 1.00 83.50 374 ASP A C 1
ATOM 2931 O O . ASP A 1 374 ? 0.062 4.690 -27.338 1.00 83.50 374 ASP A O 1
ATOM 2935 N N . PHE A 1 375 ? 2.157 4.942 -26.594 1.00 89.12 375 PHE A N 1
ATOM 2936 C CA . PHE A 1 375 ? 2.761 4.902 -27.919 1.00 89.12 375 PHE A CA 1
ATOM 2937 C C . PHE A 1 375 ? 4.216 4.448 -27.858 1.00 89.12 375 PHE A C 1
ATOM 2939 O O . PHE A 1 375 ? 4.992 4.951 -27.058 1.00 89.12 375 PHE A O 1
ATOM 2946 N N . ALA A 1 376 ? 4.634 3.543 -28.743 1.00 93.00 376 ALA A N 1
ATOM 2947 C CA . ALA A 1 376 ? 6.036 3.146 -28.818 1.00 93.00 376 ALA A CA 1
ATOM 2948 C C . ALA A 1 376 ? 6.540 3.022 -30.254 1.00 93.00 376 ALA A C 1
ATOM 2950 O O . ALA A 1 376 ? 5.830 2.545 -31.146 1.00 93.00 376 ALA A O 1
ATOM 2951 N N . THR A 1 377 ? 7.800 3.402 -30.470 1.00 95.31 377 THR A N 1
ATOM 2952 C CA . THR A 1 377 ? 8.470 3.310 -31.769 1.00 95.31 377 THR A CA 1
ATOM 2953 C C . THR A 1 377 ? 9.838 2.652 -31.689 1.00 95.31 377 THR A C 1
ATOM 2955 O O . THR A 1 377 ? 10.591 2.871 -30.747 1.00 95.31 377 THR A O 1
ATOM 2958 N N . LEU A 1 378 ? 10.159 1.875 -32.725 1.00 95.50 378 LEU A N 1
ATOM 2959 C CA . LEU A 1 378 ? 11.515 1.474 -33.089 1.00 95.50 378 LEU A CA 1
ATOM 2960 C C . LEU A 1 378 ? 12.015 2.420 -34.186 1.00 95.50 378 LEU A C 1
ATOM 2962 O O . LEU A 1 378 ? 11.373 2.540 -35.234 1.00 95.50 378 LEU A O 1
ATOM 2966 N N . ASN A 1 379 ? 13.166 3.045 -33.969 1.00 94.06 379 ASN A N 1
ATOM 2967 C CA . ASN A 1 379 ? 13.824 3.935 -34.917 1.00 94.06 379 ASN A CA 1
ATOM 2968 C C . ASN A 1 379 ? 15.092 3.262 -35.447 1.00 94.06 379 ASN A C 1
ATOM 2970 O O . ASN A 1 379 ? 15.954 2.867 -34.666 1.00 94.06 379 ASN A O 1
ATOM 2974 N N . ILE A 1 380 ? 15.190 3.108 -36.771 1.00 94.12 380 ILE A N 1
ATOM 2975 C CA . ILE A 1 380 ? 16.328 2.454 -37.432 1.00 94.12 380 ILE A CA 1
ATOM 2976 C C . ILE A 1 380 ? 16.919 3.322 -38.540 1.00 94.12 380 ILE A C 1
ATOM 2978 O O . ILE A 1 380 ? 16.185 3.989 -39.274 1.00 94.12 380 ILE A O 1
ATOM 2982 N N . ALA A 1 381 ? 18.237 3.261 -38.704 1.00 93.38 381 ALA A N 1
ATOM 2983 C CA . ALA A 1 381 ? 18.933 3.809 -39.860 1.00 93.38 381 ALA A CA 1
ATOM 2984 C C . ALA A 1 381 ? 19.126 2.720 -40.928 1.00 93.38 381 ALA A C 1
ATOM 2986 O O . ALA A 1 381 ? 19.530 1.598 -40.615 1.00 93.38 381 ALA A O 1
ATOM 2987 N N . TYR A 1 382 ? 18.851 3.045 -42.191 1.00 94.31 382 TYR A N 1
ATOM 2988 C CA . TYR A 1 382 ? 18.988 2.121 -43.317 1.00 94.31 382 TYR A CA 1
ATOM 2989 C C . TYR A 1 382 ? 19.723 2.747 -44.504 1.00 94.31 382 TYR A C 1
ATOM 2991 O O . TYR A 1 382 ? 19.749 3.972 -44.677 1.00 94.31 382 TYR A O 1
ATOM 2999 N N . TYR A 1 383 ? 20.278 1.881 -45.351 1.00 93.25 383 TYR A N 1
ATOM 3000 C CA . TYR A 1 383 ? 20.892 2.255 -46.620 1.00 93.25 383 TYR A CA 1
ATOM 3001 C C . TYR A 1 383 ? 20.791 1.141 -47.678 1.00 93.25 383 TYR A C 1
ATOM 3003 O O . TYR A 1 383 ? 20.499 -0.022 -47.387 1.00 93.25 383 TYR A O 1
ATOM 3011 N N . PHE A 1 384 ? 21.057 1.518 -48.926 1.00 91.56 384 PHE A N 1
ATOM 3012 C CA . PHE A 1 384 ? 21.246 0.639 -50.073 1.00 91.56 384 PHE A CA 1
ATOM 3013 C C . PHE A 1 384 ? 22.676 0.755 -50.609 1.00 91.56 384 PHE A C 1
ATOM 3015 O O . PHE A 1 384 ? 23.386 1.730 -50.355 1.00 91.56 384 PHE A O 1
ATOM 3022 N N . LEU A 1 385 ? 23.090 -0.240 -51.393 1.00 86.19 385 LEU A N 1
ATOM 3023 C CA . LEU A 1 385 ? 24.340 -0.175 -52.147 1.00 86.19 385 LEU A CA 1
ATOM 3024 C C . LEU A 1 385 ? 24.300 0.991 -53.153 1.00 86.19 385 LEU A C 1
ATOM 3026 O O . LEU A 1 385 ? 23.250 1.284 -53.722 1.00 86.19 385 LEU A O 1
ATOM 3030 N N . ASN A 1 386 ? 25.449 1.628 -53.409 1.00 82.06 386 ASN A N 1
ATOM 3031 C CA . ASN A 1 386 ? 25.558 2.863 -54.209 1.00 82.06 386 ASN A CA 1
ATOM 3032 C C . ASN A 1 386 ? 25.001 2.760 -55.644 1.00 82.06 386 ASN A C 1
ATOM 3034 O O . ASN A 1 386 ? 24.702 3.772 -56.271 1.00 82.06 386 ASN A O 1
ATOM 3038 N N . ASN A 1 387 ? 24.862 1.549 -56.185 1.00 82.88 387 ASN A N 1
ATOM 3039 C CA . ASN A 1 387 ? 24.289 1.295 -57.508 1.00 82.88 387 ASN A CA 1
ATOM 3040 C C . ASN A 1 387 ? 22.747 1.274 -57.528 1.00 82.88 387 ASN A C 1
ATOM 3042 O O . ASN A 1 387 ? 22.151 1.201 -58.604 1.00 82.88 387 ASN A O 1
ATOM 3046 N N . VAL A 1 388 ? 22.092 1.319 -56.366 1.00 86.88 388 VAL A N 1
ATOM 3047 C CA . VAL A 1 388 ? 20.633 1.344 -56.236 1.00 86.88 388 VAL A CA 1
ATOM 3048 C C . VAL A 1 388 ? 20.152 2.793 -56.252 1.00 86.88 388 VAL A C 1
ATOM 3050 O O . VAL A 1 388 ? 20.169 3.473 -55.234 1.00 86.88 388 VAL A O 1
ATOM 3053 N N . VAL A 1 389 ? 19.711 3.257 -57.421 1.00 89.00 389 VAL A N 1
ATOM 3054 C CA . VAL A 1 389 ? 19.280 4.653 -57.645 1.00 89.00 389 VAL A CA 1
ATOM 3055 C C . VAL A 1 389 ? 17.761 4.823 -57.808 1.00 89.00 389 VAL A C 1
ATOM 3057 O O . VAL A 1 389 ? 17.277 5.945 -57.920 1.00 89.00 389 VAL A O 1
ATOM 3060 N N . ASP A 1 390 ? 17.005 3.720 -57.850 1.00 91.25 390 ASP A N 1
ATOM 3061 C CA . ASP A 1 390 ? 15.542 3.677 -57.997 1.00 91.25 390 ASP A CA 1
ATOM 3062 C C . ASP A 1 390 ? 14.991 2.367 -57.393 1.00 91.25 390 ASP A C 1
ATOM 3064 O O . ASP A 1 390 ? 15.744 1.435 -57.107 1.00 91.25 390 ASP A O 1
ATOM 3068 N N . GLY A 1 391 ? 13.675 2.278 -57.205 1.00 93.06 391 GLY A N 1
ATOM 3069 C CA . GLY A 1 391 ? 12.964 1.113 -56.691 1.00 93.06 391 GLY A CA 1
ATOM 3070 C C . GLY A 1 391 ? 12.553 1.236 -55.226 1.00 93.06 391 GLY A C 1
ATOM 3071 O O . GLY A 1 391 ? 12.903 2.181 -54.517 1.00 93.06 391 GLY A O 1
ATOM 3072 N N . THR A 1 392 ? 11.768 0.265 -54.763 1.00 95.31 392 THR A N 1
ATOM 3073 C CA . THR A 1 392 ? 11.235 0.244 -53.397 1.00 95.31 392 THR A CA 1
ATOM 3074 C C . THR A 1 392 ? 11.343 -1.136 -52.766 1.00 95.31 392 THR A C 1
ATOM 3076 O O . THR A 1 392 ? 11.254 -2.156 -53.452 1.00 95.31 392 THR A O 1
ATOM 3079 N N . ILE A 1 393 ? 11.492 -1.172 -51.445 1.00 96.31 393 ILE A N 1
ATOM 3080 C CA . ILE A 1 393 ? 11.321 -2.368 -50.622 1.00 96.31 393 ILE A CA 1
ATOM 3081 C C . ILE A 1 393 ? 10.343 -2.053 -49.498 1.00 96.31 393 ILE A C 1
ATOM 3083 O O . ILE A 1 393 ? 10.447 -1.042 -48.806 1.00 96.31 393 ILE A O 1
ATOM 3087 N N . ASN A 1 394 ? 9.362 -2.925 -49.339 1.00 96.56 394 ASN A N 1
ATOM 3088 C CA . ASN A 1 394 ? 8.350 -2.816 -48.310 1.00 96.56 394 ASN A CA 1
ATOM 3089 C C . ASN A 1 394 ? 8.708 -3.759 -47.171 1.00 96.56 394 ASN A C 1
ATOM 3091 O O . ASN A 1 394 ? 8.820 -4.969 -47.393 1.00 96.56 394 ASN A O 1
ATOM 3095 N N . VAL A 1 395 ? 8.882 -3.210 -45.974 1.00 97.38 395 VAL A N 1
ATOM 3096 C CA . VAL A 1 395 ? 9.283 -3.961 -44.783 1.00 97.38 395 VAL A CA 1
ATOM 3097 C C . VAL A 1 395 ? 8.201 -3.876 -43.712 1.00 97.38 395 VAL A C 1
ATOM 3099 O O . VAL A 1 395 ? 7.607 -2.818 -43.483 1.00 97.38 395 VAL A O 1
ATOM 3102 N N . GLY A 1 396 ? 7.932 -5.014 -43.081 1.00 96.81 396 GLY A N 1
ATOM 3103 C CA . GLY A 1 396 ? 7.023 -5.155 -41.954 1.00 96.81 396 GLY A CA 1
ATOM 3104 C C . GLY A 1 396 ? 7.787 -5.460 -40.669 1.00 96.81 396 GLY A C 1
ATOM 3105 O O . GLY A 1 396 ? 8.807 -6.153 -40.700 1.00 96.81 396 GLY A O 1
ATOM 3106 N N . ILE A 1 397 ? 7.268 -4.954 -39.551 1.00 98.06 397 ILE A N 1
ATOM 3107 C CA . ILE A 1 397 ? 7.741 -5.273 -38.202 1.00 98.06 397 ILE A CA 1
ATOM 3108 C C . ILE A 1 397 ? 6.793 -6.275 -37.559 1.00 98.06 397 ILE A C 1
ATOM 3110 O O . ILE A 1 397 ? 5.571 -6.103 -37.602 1.00 98.06 397 ILE A O 1
ATOM 3114 N N . TYR A 1 398 ? 7.369 -7.302 -36.948 1.00 97.62 398 TYR A N 1
ATOM 3115 C CA . TYR A 1 398 ? 6.654 -8.397 -36.308 1.00 97.62 398 TYR A CA 1
ATOM 3116 C C . TYR A 1 398 ? 7.198 -8.623 -34.903 1.00 97.62 398 TYR A C 1
ATOM 3118 O O . TYR A 1 398 ? 8.408 -8.582 -34.697 1.00 97.62 398 TYR A O 1
ATOM 3126 N N . GLN A 1 399 ? 6.318 -8.895 -33.941 1.00 96.12 399 GLN A N 1
ATOM 3127 C CA . GLN A 1 399 ? 6.741 -9.327 -32.611 1.00 96.12 399 GLN A CA 1
ATOM 3128 C C . GLN A 1 399 ? 7.426 -10.691 -32.697 1.00 96.12 399 GLN A C 1
ATOM 3130 O O . GLN A 1 399 ? 6.946 -11.583 -33.403 1.00 96.12 399 GLN A O 1
ATOM 3135 N N . VAL A 1 400 ? 8.522 -10.862 -31.963 1.00 96.94 400 VAL A N 1
ATOM 3136 C CA . VAL A 1 400 ? 9.168 -12.162 -31.798 1.00 96.94 400 VAL A CA 1
ATOM 3137 C C . VAL A 1 400 ? 8.534 -12.851 -30.589 1.00 96.94 400 VAL A C 1
ATOM 3139 O O . VAL A 1 400 ? 8.500 -12.300 -29.494 1.00 96.94 400 VAL A O 1
ATOM 3142 N N . ASN A 1 401 ? 7.995 -14.051 -30.783 1.00 93.31 401 ASN A N 1
ATOM 3143 C CA . ASN A 1 401 ? 7.291 -14.805 -29.742 1.00 93.31 401 ASN A CA 1
ATOM 3144 C C . ASN A 1 401 ? 8.171 -15.882 -29.091 1.00 93.31 401 ASN A C 1
ATOM 3146 O O . ASN A 1 401 ? 7.815 -16.400 -28.036 1.00 93.31 401 ASN A O 1
ATOM 3150 N N . GLN A 1 402 ? 9.292 -16.246 -29.718 1.00 93.06 402 GLN A N 1
ATOM 3151 C CA . GLN A 1 402 ? 10.222 -17.261 -29.218 1.00 93.06 402 GLN A CA 1
ATOM 3152 C C . GLN A 1 402 ? 11.586 -16.642 -28.902 1.00 93.06 402 GLN A C 1
ATOM 3154 O O . GLN A 1 402 ? 12.042 -15.747 -29.607 1.00 93.06 402 GLN A O 1
ATOM 3159 N N . ASN A 1 403 ? 12.234 -17.114 -27.837 1.00 92.12 403 ASN A N 1
ATOM 3160 C CA . ASN A 1 403 ? 13.548 -16.617 -27.436 1.00 92.12 403 ASN A CA 1
ATOM 3161 C C . ASN A 1 403 ? 14.621 -16.928 -28.496 1.00 92.12 403 ASN A C 1
ATOM 3163 O O . ASN A 1 403 ? 14.546 -17.938 -29.197 1.00 92.12 403 ASN A O 1
ATOM 3167 N N . TRP A 1 404 ? 15.638 -16.074 -28.566 1.00 93.06 404 TRP A N 1
ATOM 3168 C CA . TRP A 1 404 ? 16.798 -16.207 -29.441 1.00 93.06 404 TRP A CA 1
ATOM 3169 C C . TRP A 1 404 ? 18.052 -15.610 -28.780 1.00 93.06 404 TRP A C 1
ATOM 3171 O O . TRP A 1 404 ? 17.973 -14.843 -27.814 1.00 93.06 404 TRP A O 1
ATOM 3181 N N . ASN A 1 405 ? 19.221 -16.008 -29.282 1.00 88.38 405 ASN A N 1
ATOM 3182 C CA . ASN A 1 405 ? 20.538 -15.603 -28.788 1.00 88.38 405 ASN A CA 1
ATOM 3183 C C . ASN A 1 405 ? 21.562 -15.568 -29.942 1.00 88.38 405 ASN A C 1
ATOM 3185 O O . ASN A 1 405 ? 21.178 -15.682 -31.108 1.00 88.38 405 ASN A O 1
ATOM 3189 N N . SER A 1 406 ? 22.850 -15.442 -29.613 1.00 84.56 406 SER A N 1
ATOM 3190 C CA . SER A 1 406 ? 23.965 -15.362 -30.568 1.00 84.56 406 SER A CA 1
ATOM 3191 C C . SER A 1 406 ? 24.120 -16.562 -31.505 1.00 84.56 406 SER A C 1
ATOM 3193 O O . SER A 1 406 ? 24.770 -16.444 -32.536 1.00 84.56 406 SER A O 1
ATOM 3195 N N . SER A 1 407 ? 23.482 -17.697 -31.212 1.00 89.31 407 SER A N 1
ATOM 3196 C CA . SER A 1 407 ? 23.515 -18.895 -32.060 1.00 89.31 407 SER A CA 1
ATOM 3197 C C . SER A 1 407 ? 22.408 -18.955 -33.121 1.00 89.31 407 SER A C 1
ATOM 3199 O O . SER A 1 407 ? 22.302 -19.958 -33.822 1.00 89.31 407 SER A O 1
ATOM 3201 N N . LEU A 1 408 ? 21.549 -17.934 -33.244 1.00 93.31 408 LEU A N 1
ATOM 3202 C CA . LEU A 1 408 ? 20.408 -17.970 -34.164 1.00 93.31 408 LEU A CA 1
ATOM 3203 C C . LEU A 1 408 ? 20.864 -18.085 -35.632 1.00 93.31 408 LEU A C 1
ATOM 3205 O O . LEU A 1 408 ? 21.483 -17.178 -36.178 1.00 93.31 408 LEU A O 1
ATOM 3209 N N . THR A 1 409 ? 20.481 -19.180 -36.294 1.00 95.25 409 THR A N 1
ATOM 3210 C CA . THR A 1 409 ? 20.710 -19.416 -37.731 1.00 95.25 409 THR A CA 1
ATOM 3211 C C . THR A 1 409 ? 19.392 -19.488 -38.501 1.00 95.25 409 THR A C 1
ATOM 3213 O O . THR A 1 409 ? 18.311 -19.621 -37.916 1.00 95.25 409 THR A O 1
ATOM 3216 N N . TRP A 1 410 ? 19.453 -19.467 -39.836 1.00 95.75 410 TRP A N 1
ATOM 3217 C CA . TRP A 1 410 ? 18.267 -19.698 -40.671 1.00 95.75 410 TRP A CA 1
ATOM 3218 C C . TRP A 1 410 ? 17.640 -21.072 -40.410 1.00 95.75 410 TRP A C 1
ATOM 3220 O O . TRP A 1 410 ? 16.416 -21.176 -40.322 1.00 95.75 410 TRP A O 1
ATOM 3230 N N . ASN A 1 411 ? 18.451 -22.121 -40.249 1.00 95.44 411 ASN A N 1
ATOM 3231 C CA . ASN A 1 411 ? 17.957 -23.468 -39.956 1.00 95.44 411 ASN A CA 1
ATOM 3232 C C . ASN A 1 411 ? 17.250 -23.536 -38.594 1.00 95.44 411 ASN A C 1
ATOM 3234 O O . ASN A 1 411 ? 16.149 -24.083 -38.510 1.00 95.44 411 ASN A O 1
ATOM 3238 N N . ILE A 1 412 ? 17.810 -22.901 -37.558 1.00 95.62 412 ILE A N 1
ATOM 3239 C CA . ILE A 1 412 ? 17.171 -22.816 -36.237 1.00 95.62 412 ILE A CA 1
ATOM 3240 C C . ILE A 1 412 ? 15.850 -22.049 -36.334 1.00 95.62 412 ILE A C 1
ATOM 3242 O O . ILE A 1 412 ? 14.810 -22.580 -35.945 1.00 95.62 412 ILE A O 1
ATOM 3246 N N . ALA A 1 413 ? 15.854 -20.850 -36.920 1.00 95.06 413 ALA A N 1
ATOM 3247 C CA . ALA A 1 413 ? 14.645 -20.044 -37.052 1.00 95.06 413 ALA A CA 1
ATOM 3248 C C . ALA A 1 413 ? 13.572 -20.756 -37.892 1.00 95.06 413 ALA A C 1
ATOM 3250 O O . ALA A 1 413 ? 12.418 -20.818 -37.491 1.00 95.06 413 ALA A O 1
ATOM 3251 N N . SER A 1 414 ? 13.930 -21.361 -39.027 1.00 93.88 414 SER A N 1
ATOM 3252 C CA . SER A 1 414 ? 12.974 -22.060 -39.903 1.00 93.88 414 SER A CA 1
ATOM 3253 C C . SER A 1 414 ? 12.319 -23.292 -39.262 1.00 93.88 414 SER A C 1
ATOM 3255 O O . SER A 1 414 ? 11.230 -23.685 -39.680 1.00 93.88 414 SER A O 1
ATOM 3257 N N . SER A 1 415 ? 12.942 -23.875 -38.231 1.00 94.38 415 SER A N 1
ATOM 3258 C CA . SER A 1 415 ? 12.334 -24.937 -37.419 1.00 94.38 415 SER A CA 1
ATOM 3259 C C . SER A 1 415 ? 11.251 -24.417 -36.461 1.00 94.38 415 SER A C 1
ATOM 3261 O O . SER A 1 415 ? 10.381 -25.177 -36.031 1.00 94.38 415 SER A O 1
ATOM 3263 N N . MET A 1 416 ? 11.264 -23.115 -36.161 1.00 94.25 416 MET A N 1
ATOM 3264 C CA . MET A 1 416 ? 10.243 -22.438 -35.369 1.00 94.25 416 MET A CA 1
ATOM 3265 C C . MET A 1 416 ? 9.030 -22.099 -36.238 1.00 94.25 416 MET A C 1
ATOM 3267 O O . MET A 1 416 ? 9.145 -21.739 -37.413 1.00 94.25 416 MET A O 1
ATOM 3271 N N . SER A 1 417 ? 7.837 -22.129 -35.639 1.00 92.00 417 SER A N 1
ATOM 3272 C CA . SER A 1 417 ? 6.623 -21.668 -36.318 1.00 92.00 417 SER A CA 1
ATOM 3273 C C . SER A 1 417 ? 6.802 -20.224 -36.793 1.00 92.00 417 SER A C 1
ATOM 3275 O O . SER A 1 417 ? 7.049 -19.334 -35.980 1.00 92.00 417 SER A O 1
ATOM 3277 N N . ASN A 1 418 ? 6.675 -20.000 -38.106 1.00 93.44 418 ASN A N 1
ATOM 3278 C CA . ASN A 1 418 ? 6.854 -18.695 -38.750 1.00 93.44 418 ASN A CA 1
ATOM 3279 C C . ASN A 1 418 ? 8.151 -17.977 -38.321 1.00 93.44 418 ASN A C 1
ATOM 3281 O O . ASN A 1 418 ? 8.132 -16.779 -38.053 1.00 93.44 418 ASN A O 1
ATOM 3285 N N . TYR A 1 419 ? 9.277 -18.694 -38.240 1.00 95.38 419 TYR A N 1
ATOM 3286 C CA . TYR A 1 419 ? 10.573 -18.116 -37.851 1.00 95.38 419 TYR A CA 1
ATOM 3287 C C . TYR A 1 419 ? 10.612 -17.539 -36.422 1.00 95.38 419 TYR A C 1
ATOM 3289 O O . TYR A 1 419 ? 11.414 -16.655 -36.125 1.00 95.38 419 TYR A O 1
ATOM 3297 N N . GLY A 1 420 ? 9.706 -17.997 -35.550 1.00 94.12 420 GLY A N 1
ATOM 3298 C CA . GLY A 1 420 ? 9.538 -17.479 -34.190 1.00 94.12 420 GLY A CA 1
ATOM 3299 C C . GLY A 1 420 ? 8.735 -16.175 -34.121 1.00 94.12 420 GLY A C 1
ATOM 3300 O O . GLY A 1 420 ? 8.619 -15.593 -33.045 1.00 94.12 420 GLY A O 1
ATOM 3301 N N . LEU A 1 421 ? 8.171 -15.712 -35.243 1.00 96.12 421 LEU A N 1
ATOM 3302 C CA . LEU A 1 421 ? 7.481 -14.427 -35.362 1.00 96.12 421 LEU A CA 1
ATOM 3303 C C . LEU A 1 421 ? 5.962 -14.562 -35.214 1.00 96.12 421 LEU A C 1
ATOM 3305 O O . LEU A 1 421 ? 5.353 -15.539 -35.667 1.00 96.12 421 LEU A O 1
ATOM 3309 N N . SER A 1 422 ? 5.328 -13.519 -34.682 1.00 94.88 422 SER A N 1
ATOM 3310 C CA . SER A 1 422 ? 3.877 -13.339 -34.748 1.00 94.88 422 SER A CA 1
ATOM 3311 C C . SER A 1 422 ? 3.380 -13.337 -36.197 1.00 94.88 422 SER A C 1
ATOM 3313 O O . SER A 1 422 ? 4.081 -12.932 -37.125 1.00 94.88 422 SER A O 1
ATOM 3315 N N . THR A 1 423 ? 2.145 -13.795 -36.404 1.00 93.88 423 THR A N 1
ATOM 3316 C CA . THR A 1 423 ? 1.471 -13.708 -37.710 1.00 93.88 423 THR A CA 1
ATOM 3317 C C . THR A 1 423 ? 0.862 -12.326 -37.956 1.00 93.88 423 THR A C 1
ATOM 3319 O O . THR A 1 423 ? 0.550 -11.989 -39.099 1.00 93.88 423 THR A O 1
ATOM 3322 N N . THR A 1 424 ? 0.735 -11.509 -36.907 1.00 94.25 424 THR A N 1
ATOM 3323 C CA . THR A 1 424 ? 0.235 -10.136 -36.978 1.00 94.25 424 THR A CA 1
ATOM 3324 C C . THR A 1 424 ? 1.393 -9.167 -37.175 1.00 94.25 424 THR A C 1
ATOM 3326 O O . THR A 1 424 ? 2.350 -9.150 -36.401 1.00 94.25 424 THR A O 1
ATOM 3329 N N . ARG A 1 425 ? 1.287 -8.332 -38.209 1.00 96.56 425 ARG A N 1
ATOM 3330 C CA . ARG A 1 425 ? 2.217 -7.231 -38.464 1.00 96.56 425 ARG A CA 1
ATOM 3331 C C . ARG A 1 425 ? 1.882 -6.041 -37.569 1.00 96.56 425 ARG A C 1
ATOM 3333 O O . ARG A 1 425 ? 0.748 -5.574 -37.596 1.00 96.56 425 ARG A O 1
ATOM 3340 N N . LEU A 1 426 ? 2.886 -5.515 -36.875 1.00 96.38 426 LEU A N 1
ATOM 3341 C CA . LEU A 1 426 ? 2.774 -4.344 -35.999 1.00 96.38 426 LEU A CA 1
ATOM 3342 C C . LEU A 1 426 ? 2.811 -3.036 -36.798 1.00 96.38 426 LEU A C 1
ATOM 3344 O O . LEU A 1 426 ? 1.961 -2.164 -36.656 1.00 96.38 426 LEU A O 1
ATOM 3348 N N . SER A 1 427 ? 3.792 -2.911 -37.692 1.00 96.69 427 SER A N 1
ATOM 3349 C CA . SER A 1 427 ? 4.006 -1.712 -38.504 1.00 96.69 427 SER A CA 1
ATOM 3350 C C . SER A 1 427 ? 4.571 -2.070 -39.872 1.00 96.69 427 SER A C 1
ATOM 3352 O O . SER A 1 427 ? 5.066 -3.172 -40.099 1.00 96.69 427 SER A O 1
ATOM 3354 N N . TYR A 1 428 ? 4.454 -1.130 -40.805 1.00 94.69 428 TYR A N 1
ATOM 3355 C CA . TYR A 1 428 ? 4.818 -1.287 -42.206 1.00 94.69 428 TYR A CA 1
ATOM 3356 C C . TYR A 1 428 ? 5.352 0.027 -42.771 1.00 94.69 428 TYR A C 1
ATOM 3358 O O . TYR A 1 428 ? 4.738 1.079 -42.557 1.00 94.69 428 TYR A O 1
ATOM 3366 N N . ARG A 1 429 ? 6.460 -0.022 -43.517 1.00 96.19 429 ARG A N 1
ATOM 3367 C CA . ARG A 1 429 ? 7.028 1.139 -44.222 1.00 96.19 429 ARG A CA 1
ATOM 3368 C C . ARG A 1 429 ? 7.601 0.746 -45.581 1.00 96.19 429 ARG A C 1
ATOM 3370 O O . ARG A 1 429 ? 8.046 -0.382 -45.786 1.00 96.19 429 ARG A O 1
ATOM 3377 N N . THR A 1 430 ? 7.613 1.715 -46.490 1.00 96.19 430 THR A N 1
ATOM 3378 C CA . THR A 1 430 ? 8.258 1.614 -47.801 1.00 96.19 430 THR A CA 1
ATOM 3379 C C . THR A 1 430 ? 9.580 2.367 -47.760 1.00 96.19 430 THR A C 1
ATOM 3381 O O . THR A 1 430 ? 9.584 3.588 -47.613 1.00 96.19 430 THR A O 1
ATOM 3384 N N . LEU A 1 431 ? 10.687 1.649 -47.925 1.00 95.50 431 LEU A N 1
ATOM 3385 C CA . LEU A 1 431 ? 12.024 2.218 -48.075 1.00 95.50 431 LEU A CA 1
ATOM 3386 C C . LEU A 1 431 ? 12.329 2.358 -49.569 1.00 95.50 431 LEU A C 1
ATOM 3388 O O . LEU A 1 431 ? 11.967 1.480 -50.360 1.00 95.50 431 LEU A O 1
ATOM 3392 N N . ARG A 1 432 ? 12.956 3.465 -49.976 1.00 93.12 432 ARG A N 1
ATOM 3393 C CA . ARG A 1 432 ? 13.093 3.815 -51.399 1.00 93.12 432 ARG A CA 1
ATOM 3394 C C . ARG A 1 432 ? 14.546 4.028 -51.807 1.00 93.12 432 ARG A C 1
ATOM 3396 O O . ARG A 1 432 ? 15.255 4.785 -51.148 1.00 93.12 432 ARG A O 1
ATOM 3403 N N . GLY A 1 433 ? 14.958 3.413 -52.915 1.00 88.00 433 GLY A N 1
ATOM 3404 C CA . GLY A 1 433 ? 16.299 3.577 -53.488 1.00 88.00 433 GLY A CA 1
ATOM 3405 C C . GLY A 1 433 ? 16.551 4.991 -54.020 1.00 88.00 433 GLY A C 1
ATOM 3406 O O . GLY A 1 433 ? 17.642 5.528 -53.875 1.00 88.00 433 GLY A O 1
ATOM 3407 N N . ASP A 1 434 ? 15.508 5.655 -54.522 1.00 90.31 434 ASP A N 1
ATOM 3408 C CA . ASP A 1 434 ? 15.569 7.039 -55.016 1.00 90.31 434 ASP A CA 1
ATOM 3409 C C . ASP A 1 434 ? 15.689 8.102 -53.903 1.00 90.31 434 ASP A C 1
ATOM 3411 O O . ASP A 1 434 ? 15.831 9.290 -54.190 1.00 90.31 434 ASP A O 1
ATOM 3415 N N . SER A 1 435 ? 15.668 7.697 -52.626 1.00 88.56 435 SER A N 1
ATOM 3416 C CA . SER A 1 435 ? 15.838 8.603 -51.479 1.00 88.56 435 SER A CA 1
ATOM 3417 C C . SER A 1 435 ? 17.296 9.009 -51.220 1.00 88.56 435 SER A C 1
ATOM 3419 O O . SER A 1 435 ? 17.556 9.838 -50.344 1.00 88.56 435 SER A O 1
ATOM 3421 N N . GLY A 1 436 ? 18.246 8.422 -51.959 1.00 87.38 436 GLY A N 1
ATOM 3422 C CA . GLY A 1 436 ? 19.675 8.621 -51.734 1.00 87.38 436 GLY A CA 1
ATOM 3423 C C . GLY A 1 436 ? 20.134 8.097 -50.372 1.00 87.38 436 GLY A C 1
ATOM 3424 O O . GLY A 1 436 ? 20.961 8.730 -49.726 1.00 87.38 436 GLY A O 1
ATOM 3425 N N . ALA A 1 437 ? 19.543 6.995 -49.900 1.00 90.25 437 ALA A N 1
ATOM 3426 C CA . ALA A 1 437 ? 19.953 6.306 -48.681 1.00 90.25 437 ALA A CA 1
ATOM 3427 C C . ALA A 1 437 ? 21.183 5.437 -48.972 1.00 90.25 437 ALA A C 1
ATOM 3429 O O . ALA A 1 437 ? 21.044 4.258 -49.286 1.00 90.25 437 ALA A O 1
ATOM 3430 N N . TYR A 1 438 ? 22.375 6.020 -48.896 1.00 88.31 438 TYR A N 1
ATOM 3431 C CA . TYR A 1 438 ? 23.646 5.314 -49.099 1.00 88.31 438 TYR A CA 1
ATOM 3432 C C . TYR A 1 438 ? 24.413 5.187 -47.783 1.00 88.31 438 TYR A C 1
ATOM 3434 O O . TYR A 1 438 ? 24.090 5.876 -46.820 1.00 88.31 438 TYR A O 1
ATOM 3442 N N . VAL A 1 439 ? 25.460 4.357 -47.746 1.00 82.88 439 VAL A N 1
ATOM 3443 C CA . VAL A 1 439 ? 26.318 4.167 -46.554 1.00 82.88 439 VAL A CA 1
ATOM 3444 C C . VAL A 1 439 ? 26.811 5.502 -45.973 1.00 82.88 439 VAL A C 1
ATOM 3446 O O . VAL A 1 439 ? 26.875 5.673 -44.760 1.00 82.88 439 VAL A O 1
ATOM 3449 N N . SER A 1 440 ? 27.147 6.468 -46.834 1.00 80.94 440 SER A N 1
ATOM 3450 C CA . SER A 1 440 ? 27.635 7.796 -46.434 1.00 80.94 440 SER A CA 1
ATOM 3451 C C . SER A 1 440 ? 26.528 8.778 -46.035 1.00 80.94 440 SER A C 1
ATOM 3453 O O . SER A 1 440 ? 26.802 9.801 -45.415 1.00 80.94 440 SER A O 1
ATOM 3455 N N . THR A 1 441 ? 25.280 8.502 -46.419 1.00 87.56 441 THR A N 1
ATOM 3456 C CA . THR A 1 441 ? 24.116 9.379 -46.215 1.00 87.56 441 THR A CA 1
ATOM 3457 C C . THR A 1 441 ? 22.865 8.565 -45.856 1.00 87.56 441 THR A C 1
ATOM 3459 O O . THR A 1 441 ? 21.838 8.659 -46.541 1.00 87.56 441 THR A O 1
ATOM 3462 N N . PRO A 1 442 ? 22.924 7.746 -44.790 1.00 90.56 442 PRO A N 1
ATOM 3463 C CA . PRO A 1 442 ? 21.835 6.846 -44.450 1.00 90.56 442 PRO A CA 1
ATOM 3464 C C . PRO A 1 442 ? 20.571 7.610 -44.055 1.00 90.56 442 PRO A C 1
ATOM 3466 O O . PRO A 1 442 ? 20.605 8.799 -43.721 1.00 90.56 442 PRO A O 1
ATOM 3469 N N . LYS A 1 443 ? 19.424 6.929 -44.118 1.00 93.81 443 LYS A N 1
ATOM 3470 C CA . LYS A 1 443 ? 18.123 7.516 -43.775 1.00 93.81 443 LYS A CA 1
ATOM 3471 C C . LYS A 1 443 ? 17.529 6.827 -42.559 1.00 93.81 443 LYS A C 1
ATOM 3473 O O . LYS A 1 443 ? 17.624 5.612 -42.422 1.00 93.81 443 LYS A O 1
ATOM 3478 N N . TRP A 1 444 ? 16.881 7.610 -41.705 1.00 93.75 444 TRP A N 1
ATOM 3479 C CA . TRP A 1 444 ? 16.147 7.106 -40.550 1.00 93.75 444 TRP A CA 1
ATOM 3480 C C . TRP A 1 444 ? 14.709 6.749 -40.919 1.00 93.75 444 TRP A C 1
ATOM 3482 O O . TRP A 1 444 ? 14.075 7.419 -41.736 1.00 93.75 444 TRP A O 1
ATOM 3492 N N . GLN A 1 445 ? 14.189 5.696 -40.296 1.00 95.56 445 GLN A N 1
ATOM 3493 C CA . GLN A 1 445 ? 12.799 5.287 -40.406 1.00 95.56 445 GLN A CA 1
ATOM 3494 C C . GLN A 1 445 ? 12.266 4.790 -39.059 1.00 95.56 445 GLN A C 1
ATOM 3496 O O . GLN A 1 445 ? 12.821 3.873 -38.457 1.00 95.56 445 GLN A O 1
ATOM 3501 N N . SER A 1 446 ? 11.126 5.347 -38.647 1.00 95.19 446 SER A N 1
ATOM 3502 C CA . SER A 1 446 ? 10.400 4.944 -37.437 1.00 95.19 446 SER A CA 1
ATOM 3503 C C . SER A 1 446 ? 9.276 3.954 -37.742 1.00 95.19 446 SER A C 1
ATOM 3505 O O . SER A 1 446 ? 8.526 4.121 -38.719 1.00 95.19 446 SER A O 1
ATOM 3507 N N . PHE A 1 447 ? 9.114 2.963 -36.869 1.00 97.00 447 PHE A N 1
ATOM 3508 C CA . PHE A 1 447 ? 8.069 1.947 -36.907 1.00 97.00 447 PHE A CA 1
ATOM 3509 C C . PHE A 1 447 ? 7.318 1.899 -35.582 1.00 97.00 447 PHE A C 1
ATOM 3511 O O . PHE A 1 447 ? 7.942 1.831 -34.533 1.00 97.00 447 PHE A O 1
ATOM 3518 N N . VAL A 1 448 ? 5.986 1.879 -35.633 1.00 96.94 448 VAL A N 1
ATOM 3519 C CA . VAL A 1 448 ? 5.149 1.755 -34.431 1.00 96.94 448 VAL A CA 1
ATOM 3520 C C . VAL A 1 448 ? 5.191 0.316 -33.918 1.00 96.94 448 VAL A C 1
ATOM 3522 O O . VAL A 1 448 ? 5.020 -0.624 -34.693 1.00 96.94 448 VAL A O 1
ATOM 3525 N N . ILE A 1 449 ? 5.431 0.143 -32.623 1.00 95.62 449 ILE A N 1
ATOM 3526 C CA . ILE A 1 449 ? 5.542 -1.165 -31.963 1.00 95.62 449 ILE A CA 1
ATOM 3527 C C . ILE A 1 449 ? 4.742 -1.230 -30.652 1.00 95.62 449 ILE A C 1
ATOM 3529 O O . ILE A 1 449 ? 4.966 -2.141 -29.860 1.00 95.62 449 ILE A O 1
ATOM 3533 N N . THR A 1 450 ? 3.817 -0.287 -30.431 1.00 93.38 450 THR A N 1
ATOM 3534 C CA . THR A 1 450 ? 3.020 -0.138 -29.200 1.00 93.38 450 THR A CA 1
ATOM 3535 C C . THR A 1 450 ? 2.470 -1.465 -28.679 1.00 93.38 450 THR A C 1
ATOM 3537 O O . THR A 1 450 ? 2.691 -1.784 -27.519 1.00 93.38 450 THR A O 1
ATOM 3540 N N . ASP A 1 451 ? 1.852 -2.291 -29.531 1.00 90.88 451 ASP A N 1
ATOM 3541 C CA . ASP A 1 451 ? 1.261 -3.570 -29.103 1.00 90.88 451 ASP A CA 1
ATOM 3542 C C . ASP A 1 451 ? 2.301 -4.565 -28.561 1.00 90.88 451 ASP A C 1
ATOM 3544 O O . ASP A 1 451 ? 2.040 -5.268 -27.585 1.00 90.88 451 ASP A O 1
ATOM 3548 N N . ALA A 1 452 ? 3.497 -4.616 -29.161 1.00 92.12 452 ALA A N 1
ATOM 3549 C CA . ALA A 1 452 ? 4.563 -5.493 -28.682 1.00 92.12 452 ALA A CA 1
ATOM 3550 C C . ALA A 1 452 ? 5.079 -5.026 -27.322 1.00 92.12 452 ALA A C 1
ATOM 3552 O O . ALA A 1 452 ? 5.194 -5.834 -26.404 1.00 92.12 452 ALA A O 1
ATOM 3553 N N . VAL A 1 453 ? 5.308 -3.721 -27.177 1.00 90.25 453 VAL A N 1
ATOM 3554 C CA . VAL A 1 453 ? 5.776 -3.114 -25.928 1.00 90.25 453 VAL A CA 1
ATOM 3555 C C . VAL A 1 453 ? 4.737 -3.290 -24.816 1.00 90.25 453 VAL A C 1
ATOM 3557 O O . VAL A 1 453 ? 5.076 -3.781 -23.742 1.00 90.25 453 VAL A O 1
ATOM 3560 N N . ASN A 1 454 ? 3.457 -3.032 -25.102 1.00 86.75 454 ASN A N 1
ATOM 3561 C CA . ASN A 1 454 ? 2.349 -3.322 -24.189 1.00 86.75 454 ASN A CA 1
ATOM 3562 C C . ASN A 1 454 ? 2.323 -4.796 -23.772 1.00 86.75 454 ASN A C 1
ATOM 3564 O O . ASN A 1 454 ? 2.108 -5.096 -22.601 1.00 86.75 454 ASN A O 1
ATOM 3568 N N . SER A 1 455 ? 2.567 -5.736 -24.692 1.00 86.25 455 SER A N 1
ATOM 3569 C CA . SER A 1 455 ? 2.604 -7.158 -24.334 1.00 86.25 455 SER A CA 1
ATOM 3570 C C . SER A 1 455 ? 3.739 -7.489 -23.357 1.00 86.25 455 SER A C 1
ATOM 3572 O O . SER A 1 455 ? 3.538 -8.308 -22.460 1.00 86.25 455 SER A O 1
ATOM 3574 N N . TRP A 1 456 ? 4.902 -6.840 -23.498 1.00 86.62 456 TRP A N 1
ATOM 3575 C CA . TRP A 1 456 ? 6.063 -7.057 -22.633 1.00 86.62 456 TRP A CA 1
ATOM 3576 C C . TRP A 1 456 ? 5.799 -6.576 -21.203 1.00 86.62 456 TRP A C 1
ATOM 3578 O O . TRP A 1 456 ? 6.089 -7.295 -20.251 1.00 86.62 456 TRP A O 1
ATOM 3588 N N . PHE A 1 457 ? 5.164 -5.410 -21.047 1.00 78.19 457 PHE A N 1
ATOM 3589 C CA . PHE A 1 457 ? 4.821 -4.861 -19.729 1.00 78.19 457 PHE A CA 1
ATOM 3590 C C . PHE A 1 457 ? 3.592 -5.514 -19.083 1.00 78.19 457 PHE A C 1
ATOM 3592 O O . PHE A 1 457 ? 3.448 -5.478 -17.864 1.00 78.19 457 PHE A O 1
ATOM 3599 N N . ASN A 1 458 ? 2.764 -6.206 -19.871 1.00 74.00 458 ASN A N 1
ATOM 3600 C CA . ASN A 1 458 ? 1.615 -6.980 -19.395 1.00 74.00 458 ASN A CA 1
ATOM 3601 C C . ASN A 1 458 ? 1.905 -8.492 -19.277 1.00 74.00 458 ASN A C 1
ATOM 3603 O O . ASN A 1 458 ? 1.009 -9.325 -19.420 1.00 74.00 458 ASN A O 1
ATOM 3607 N N . GLY A 1 459 ? 3.165 -8.859 -19.008 1.00 71.50 459 GLY A N 1
ATOM 3608 C CA . GLY A 1 459 ? 3.557 -10.208 -18.579 1.00 71.50 459 GLY A CA 1
ATOM 3609 C C . GLY A 1 459 ? 4.092 -11.144 -19.668 1.00 71.50 459 GLY A C 1
ATOM 3610 O O . GLY A 1 459 ? 4.439 -12.285 -19.358 1.00 71.50 459 GLY A O 1
ATOM 3611 N N . SER A 1 460 ? 4.199 -10.703 -20.926 1.00 81.56 460 SER A N 1
ATOM 3612 C CA . SER A 1 460 ? 4.903 -11.479 -21.959 1.00 81.56 460 SER A CA 1
ATOM 3613 C C . SER A 1 460 ? 6.414 -11.265 -21.864 1.00 81.56 460 SER A C 1
ATOM 3615 O O . SER A 1 460 ? 6.884 -10.168 -21.589 1.00 81.56 460 SER A O 1
ATOM 3617 N N . THR A 1 461 ? 7.211 -12.292 -22.155 1.00 87.44 461 THR A N 1
ATOM 3618 C CA . THR A 1 461 ? 8.672 -12.138 -22.221 1.00 87.44 461 THR A CA 1
ATOM 3619 C C . THR A 1 461 ? 9.076 -11.214 -23.377 1.00 87.44 461 THR A C 1
ATOM 3621 O O . THR A 1 461 ? 8.637 -11.410 -24.514 1.00 87.44 461 THR A O 1
ATOM 3624 N N . ASN A 1 462 ? 9.955 -10.244 -23.112 1.00 90.88 462 ASN A N 1
ATOM 3625 C CA . ASN A 1 462 ? 10.554 -9.400 -24.146 1.00 90.88 462 ASN A CA 1
ATOM 3626 C C . ASN A 1 462 ? 11.564 -10.205 -24.987 1.00 90.88 462 ASN A C 1
ATOM 3628 O O . ASN A 1 462 ? 12.729 -10.354 -24.625 1.00 90.88 462 ASN A O 1
ATOM 3632 N N . ASN A 1 463 ? 11.112 -10.708 -26.136 1.00 93.00 463 ASN A N 1
ATOM 3633 C CA . ASN A 1 463 ? 11.973 -11.319 -27.155 1.00 93.00 463 ASN A CA 1
ATOM 3634 C C . ASN A 1 463 ? 12.295 -10.352 -28.314 1.00 93.00 463 ASN A C 1
ATOM 3636 O O . ASN A 1 463 ? 12.911 -10.761 -29.298 1.00 93.00 463 ASN A O 1
ATOM 3640 N N . GLY A 1 464 ? 11.899 -9.080 -28.216 1.00 94.25 464 GLY A N 1
ATOM 3641 C CA . GLY A 1 464 ? 12.122 -8.075 -29.252 1.00 94.25 464 GLY A CA 1
ATOM 3642 C C . GLY A 1 464 ? 11.188 -8.166 -30.463 1.00 94.25 464 GLY A C 1
ATOM 3643 O O . GLY A 1 464 ? 10.097 -8.746 -30.426 1.00 94.25 464 GLY A O 1
ATOM 3644 N N . VAL A 1 465 ? 11.623 -7.547 -31.559 1.00 97.12 465 VAL A N 1
ATOM 3645 C CA . VAL A 1 465 ? 10.902 -7.462 -32.835 1.00 97.12 465 VAL A CA 1
ATOM 3646 C C . VAL A 1 465 ? 11.796 -7.893 -33.997 1.00 97.12 465 VAL A C 1
ATOM 3648 O O . VAL A 1 465 ? 13.021 -7.844 -33.911 1.00 97.12 465 VAL A O 1
ATOM 3651 N N . ALA A 1 466 ? 11.180 -8.303 -35.103 1.00 97.69 466 ALA A N 1
ATOM 3652 C CA . ALA A 1 466 ? 11.875 -8.661 -36.331 1.00 97.69 466 ALA A CA 1
ATOM 3653 C C . ALA A 1 466 ? 11.425 -7.806 -37.517 1.00 97.69 466 ALA A C 1
ATOM 3655 O O . ALA A 1 466 ? 10.251 -7.441 -37.631 1.00 97.69 466 ALA A O 1
ATOM 3656 N N . ILE A 1 467 ? 12.363 -7.543 -38.424 1.00 97.75 467 ILE A N 1
ATOM 3657 C CA . ILE A 1 467 ? 12.170 -6.787 -39.660 1.00 97.75 467 ILE A CA 1
ATOM 3658 C C . ILE A 1 467 ? 12.194 -7.762 -40.833 1.00 97.75 467 ILE A C 1
ATOM 3660 O O . ILE A 1 467 ? 13.193 -8.441 -41.083 1.00 97.75 467 ILE A O 1
ATOM 3664 N N . LYS A 1 468 ? 11.083 -7.828 -41.568 1.00 95.81 468 LYS A N 1
ATOM 3665 C CA . LYS A 1 468 ? 10.890 -8.779 -42.665 1.00 95.81 468 LYS A CA 1
ATOM 3666 C C . LYS A 1 468 ? 10.416 -8.068 -43.925 1.00 95.81 468 LYS A C 1
ATOM 3668 O O . LYS A 1 468 ? 9.512 -7.235 -43.881 1.00 95.81 468 LYS A O 1
ATOM 3673 N N . ARG A 1 469 ? 10.987 -8.435 -45.073 1.00 95.94 469 ARG A N 1
ATOM 3674 C CA . ARG A 1 469 ? 10.503 -7.979 -46.381 1.00 95.94 469 ARG A CA 1
ATOM 3675 C C . ARG A 1 469 ? 9.113 -8.548 -46.673 1.00 95.94 469 ARG A C 1
ATOM 3677 O O . ARG A 1 469 ? 8.887 -9.747 -46.536 1.00 95.94 469 ARG A O 1
ATOM 3684 N N . GLU A 1 470 ? 8.218 -7.705 -47.175 1.00 94.44 470 GLU A N 1
ATOM 3685 C CA . GLU A 1 470 ? 6.873 -8.106 -47.605 1.00 94.44 470 GLU A CA 1
ATOM 3686 C C . GLU A 1 470 ? 6.689 -8.032 -49.119 1.00 94.44 470 GLU A C 1
ATOM 3688 O O . GLU A 1 470 ? 6.069 -8.906 -49.719 1.00 94.44 470 GLU A O 1
ATOM 3693 N N . SER A 1 471 ? 7.202 -6.978 -49.755 1.00 94.62 471 SER A N 1
ATOM 3694 C CA . SER A 1 471 ? 7.062 -6.751 -51.199 1.00 94.62 471 SER A CA 1
ATOM 3695 C C . SER A 1 471 ? 8.040 -5.672 -51.689 1.00 94.62 471 SER A C 1
ATOM 3697 O O . SER A 1 471 ? 8.914 -5.239 -50.940 1.00 94.62 471 SER A O 1
ATOM 3699 N N . GLY A 1 472 ? 7.917 -5.247 -52.949 1.00 92.94 472 GLY A N 1
ATOM 3700 C CA . GLY A 1 472 ? 8.765 -4.222 -53.566 1.00 92.94 472 GLY A CA 1
ATOM 3701 C C . GLY A 1 472 ? 9.553 -4.744 -54.768 1.00 92.94 472 GLY A C 1
ATOM 3702 O O . GLY A 1 472 ? 9.549 -5.944 -55.054 1.00 92.94 472 GLY A O 1
ATOM 3703 N N . THR A 1 473 ? 10.203 -3.832 -55.484 1.00 93.75 473 THR A N 1
ATOM 3704 C CA . THR A 1 473 ? 11.066 -4.138 -56.635 1.00 93.75 473 THR A CA 1
ATOM 3705 C C . THR A 1 473 ? 12.507 -4.428 -56.226 1.00 93.75 473 THR A C 1
ATOM 3707 O O . THR A 1 473 ? 13.197 -5.166 -56.924 1.00 93.75 473 THR A O 1
ATOM 3710 N N . LEU A 1 474 ? 12.949 -3.899 -55.082 1.00 92.56 474 LEU A N 1
ATOM 3711 C CA . LEU A 1 474 ? 14.266 -4.168 -54.515 1.00 92.56 474 LEU A CA 1
ATOM 3712 C C . LEU A 1 474 ? 14.254 -5.482 -53.720 1.00 92.56 474 LEU A C 1
ATOM 3714 O O . LEU A 1 474 ? 13.250 -5.857 -53.094 1.00 92.56 474 LEU A O 1
ATOM 3718 N N . LEU A 1 475 ? 15.371 -6.209 -53.795 1.00 89.62 475 LEU A N 1
ATOM 3719 C CA . LEU A 1 475 ? 15.519 -7.530 -53.180 1.00 89.62 475 LEU A CA 1
ATOM 3720 C C . LEU A 1 475 ? 15.894 -7.441 -51.705 1.00 89.62 475 LEU A C 1
ATOM 3722 O O . LEU A 1 475 ? 15.287 -8.153 -50.906 1.00 89.62 475 LEU A O 1
ATOM 3726 N N . ASP A 1 476 ? 16.832 -6.551 -51.381 1.00 92.38 476 ASP A N 1
ATOM 3727 C CA . ASP A 1 476 ? 17.445 -6.425 -50.064 1.00 92.38 476 ASP A CA 1
ATOM 3728 C C . ASP A 1 476 ? 17.659 -4.944 -49.687 1.00 92.38 476 ASP A C 1
ATOM 3730 O O . ASP A 1 476 ? 17.769 -4.075 -50.556 1.00 92.38 476 ASP A O 1
ATOM 3734 N N . VAL A 1 477 ? 17.742 -4.678 -48.384 1.00 95.00 477 VAL A N 1
ATOM 3735 C CA . VAL A 1 477 ? 18.163 -3.414 -47.759 1.00 95.00 477 VAL A CA 1
ATOM 3736 C C . VAL A 1 477 ? 19.049 -3.729 -46.556 1.00 95.00 477 VAL A C 1
ATOM 3738 O O . VAL A 1 477 ? 18.915 -4.806 -45.964 1.00 95.00 477 VAL A O 1
ATOM 3741 N N . VAL A 1 478 ? 19.935 -2.802 -46.196 1.00 93.81 478 VAL A N 1
ATOM 3742 C CA . VAL A 1 478 ? 20.795 -2.937 -45.020 1.00 93.81 478 VAL A CA 1
ATOM 3743 C C . VAL A 1 478 ? 20.332 -1.990 -43.921 1.00 93.81 478 VAL A C 1
ATOM 3745 O O . VAL A 1 478 ? 20.059 -0.815 -44.170 1.00 93.81 478 VAL A O 1
ATOM 3748 N N . VAL A 1 479 ? 20.250 -2.519 -42.705 1.00 93.06 479 VAL A N 1
ATOM 3749 C CA . VAL A 1 479 ? 20.068 -1.771 -41.460 1.00 93.06 479 VAL A CA 1
ATOM 3750 C C . VAL A 1 479 ? 21.388 -1.817 -40.693 1.00 93.06 479 VAL A C 1
ATOM 3752 O O . VAL A 1 479 ? 22.101 -2.822 -40.745 1.00 93.06 479 VAL A O 1
ATOM 3755 N N . TYR A 1 480 ? 21.744 -0.729 -40.011 1.00 88.25 480 TYR A N 1
ATOM 3756 C CA . TYR A 1 480 ? 22.948 -0.720 -39.182 1.00 88.25 480 TYR A CA 1
ATOM 3757 C C . TYR A 1 480 ? 22.787 -1.661 -37.991 1.00 88.25 480 TYR A C 1
ATOM 3759 O O . TYR A 1 480 ? 21.805 -1.564 -37.255 1.00 88.25 480 TYR A O 1
ATOM 3767 N N . SER A 1 481 ? 23.757 -2.561 -37.825 1.00 86.62 481 SER A N 1
ATOM 3768 C CA . SER A 1 481 ? 23.887 -3.337 -36.595 1.00 86.62 481 SER A CA 1
ATOM 3769 C C . SER A 1 481 ? 24.421 -2.445 -35.476 1.00 86.62 481 SER A C 1
ATOM 3771 O O . SER A 1 481 ? 25.144 -1.473 -35.725 1.00 86.62 481 SER A O 1
ATOM 3773 N N . LEU A 1 482 ? 24.125 -2.834 -34.241 1.00 80.81 482 LEU A N 1
ATOM 3774 C CA . LEU A 1 482 ? 24.794 -2.374 -33.028 1.00 80.81 482 LEU A CA 1
ATOM 3775 C C . LEU A 1 482 ? 26.327 -2.480 -33.126 1.00 80.81 482 LEU A C 1
ATOM 3777 O O . LEU A 1 482 ? 27.019 -1.671 -32.518 1.00 80.81 482 LEU A O 1
ATOM 3781 N N . ASN A 1 483 ? 26.846 -3.392 -33.955 1.00 74.62 483 ASN A N 1
ATOM 3782 C CA . ASN A 1 483 ? 28.279 -3.591 -34.190 1.00 74.62 483 ASN A CA 1
ATOM 3783 C C . ASN A 1 483 ? 28.933 -2.556 -35.101 1.00 74.62 483 ASN A C 1
ATOM 3785 O O . ASN A 1 483 ? 30.159 -2.488 -35.153 1.00 74.62 483 ASN A O 1
ATOM 3789 N N . TYR A 1 484 ? 28.158 -1.769 -35.853 1.00 77.06 484 TYR A N 1
ATOM 3790 C CA . TYR A 1 484 ? 28.739 -0.815 -36.794 1.00 77.06 484 TYR A CA 1
ATOM 3791 C C . TYR A 1 484 ? 29.245 0.435 -36.081 1.00 77.06 484 TYR A C 1
ATOM 3793 O O . TYR A 1 484 ? 30.444 0.651 -35.965 1.00 77.06 484 TYR A O 1
ATOM 3801 N N . THR A 1 485 ? 28.342 1.308 -35.635 1.00 72.88 485 THR A N 1
ATOM 3802 C CA . THR A 1 485 ? 28.672 2.533 -34.903 1.00 72.88 485 THR A CA 1
ATOM 3803 C C . THR A 1 485 ? 27.473 2.964 -34.083 1.00 72.88 485 THR A C 1
ATOM 3805 O O . THR A 1 485 ? 26.335 2.897 -34.551 1.00 72.88 485 THR A O 1
ATOM 3808 N N . THR A 1 486 ? 27.725 3.489 -32.891 1.00 74.69 486 THR A N 1
ATOM 3809 C CA . THR A 1 486 ? 26.661 3.902 -31.973 1.00 74.69 486 THR A CA 1
ATOM 3810 C C . THR A 1 486 ? 25.826 5.063 -32.527 1.00 74.69 486 THR A C 1
ATOM 3812 O O . THR A 1 486 ? 24.626 5.102 -32.296 1.00 74.69 486 THR A O 1
ATOM 3815 N N . THR A 1 487 ? 26.379 5.919 -33.398 1.00 80.00 487 THR A N 1
ATOM 3816 C CA . THR A 1 487 ? 25.631 6.991 -34.098 1.00 80.00 487 THR A CA 1
ATOM 3817 C C . THR A 1 487 ? 24.400 6.510 -34.877 1.00 80.00 487 THR A C 1
ATOM 3819 O O . THR A 1 487 ? 23.445 7.269 -35.020 1.00 80.00 487 THR A O 1
ATOM 3822 N N . TYR A 1 488 ? 24.413 5.283 -35.409 1.00 85.19 488 TYR A N 1
ATOM 3823 C CA . TYR A 1 488 ? 23.313 4.732 -36.215 1.00 85.19 488 TYR A CA 1
ATOM 3824 C C . TYR A 1 488 ? 22.621 3.541 -35.547 1.00 85.19 488 TYR A C 1
ATOM 3826 O O . TYR A 1 488 ? 21.820 2.859 -36.189 1.00 85.19 488 TYR A O 1
ATOM 3834 N N . ALA A 1 489 ? 22.931 3.291 -34.274 1.00 85.69 489 ALA A N 1
ATOM 3835 C CA . ALA A 1 489 ? 22.344 2.198 -33.524 1.00 85.69 489 ALA A CA 1
ATOM 3836 C C . ALA A 1 489 ? 20.816 2.362 -33.423 1.00 85.69 489 ALA A C 1
ATOM 3838 O O . ALA A 1 489 ? 20.327 3.480 -33.220 1.00 85.69 489 ALA A O 1
ATOM 3839 N N . PRO A 1 490 ? 20.046 1.267 -33.544 1.00 90.25 490 PRO A N 1
ATOM 3840 C CA . PRO A 1 490 ? 18.610 1.310 -33.329 1.00 90.25 490 PRO A CA 1
ATOM 3841 C C . PRO A 1 490 ? 18.291 1.774 -31.906 1.00 90.25 490 PRO A C 1
ATOM 3843 O O . PRO A 1 490 ? 18.960 1.380 -30.949 1.00 90.25 490 PRO A O 1
ATOM 3846 N N . TYR A 1 491 ? 17.243 2.579 -31.769 1.00 91.19 491 TYR A N 1
ATOM 3847 C CA . TYR A 1 491 ? 16.763 3.050 -30.473 1.00 91.19 491 TYR A CA 1
ATOM 3848 C C . TYR A 1 491 ? 15.237 3.054 -30.421 1.00 91.19 491 TYR A C 1
ATOM 3850 O O . TYR A 1 491 ? 14.543 3.061 -31.447 1.00 91.19 491 TYR A O 1
ATOM 3858 N N . PHE A 1 492 ? 14.714 3.040 -29.202 1.00 93.19 492 PHE A N 1
ATOM 3859 C CA . PHE A 1 492 ? 13.294 2.925 -28.919 1.00 93.19 492 PHE A CA 1
ATOM 3860 C C . PHE A 1 492 ? 12.818 4.164 -28.171 1.00 93.19 492 PHE A C 1
ATOM 3862 O O . PHE A 1 492 ? 13.490 4.622 -27.251 1.00 93.19 492 PHE A O 1
ATOM 3869 N N . ILE A 1 493 ? 11.656 4.687 -28.556 1.00 92.69 493 ILE A N 1
ATOM 3870 C CA . ILE A 1 493 ? 10.958 5.740 -27.808 1.00 92.69 493 ILE A CA 1
ATOM 3871 C C . ILE A 1 493 ? 9.630 5.159 -27.345 1.00 92.69 493 ILE A C 1
ATOM 3873 O O . ILE A 1 493 ? 8.871 4.652 -28.174 1.00 92.69 493 ILE A O 1
ATOM 3877 N N . ILE A 1 494 ? 9.363 5.227 -26.045 1.00 92.50 494 ILE A N 1
ATOM 3878 C CA . ILE A 1 494 ? 8.178 4.661 -25.402 1.00 92.50 494 ILE A CA 1
ATOM 3879 C C . ILE A 1 494 ? 7.518 5.764 -24.579 1.00 92.50 494 ILE A C 1
ATOM 3881 O O . ILE A 1 494 ? 8.078 6.195 -23.579 1.00 92.50 494 ILE A O 1
ATOM 3885 N N . PHE A 1 495 ? 6.342 6.206 -25.005 1.00 89.94 495 PHE A N 1
ATOM 3886 C CA . PHE A 1 495 ? 5.447 7.066 -24.240 1.00 89.94 495 PHE A CA 1
ATOM 3887 C C . PHE A 1 495 ? 4.590 6.184 -23.341 1.00 89.94 495 PHE A C 1
ATOM 3889 O O . PHE A 1 495 ? 4.014 5.199 -23.818 1.00 89.94 495 PHE A O 1
ATOM 3896 N N . TYR A 1 496 ? 4.552 6.505 -22.055 1.00 85.25 496 TYR A N 1
ATOM 3897 C CA . TYR A 1 496 ? 3.793 5.758 -21.069 1.00 85.25 496 TYR A CA 1
ATOM 3898 C C . TYR A 1 496 ? 3.261 6.663 -19.966 1.00 85.25 496 TYR A C 1
ATOM 3900 O O . TYR A 1 496 ? 3.903 7.637 -19.571 1.00 85.25 496 TYR A O 1
ATOM 3908 N N . THR A 1 497 ? 2.123 6.274 -19.411 1.00 78.31 497 THR A N 1
ATOM 3909 C CA . THR A 1 497 ? 1.519 6.915 -18.251 1.00 78.31 497 THR A CA 1
ATOM 3910 C C . THR A 1 497 ? 1.610 5.973 -17.057 1.00 78.31 497 THR A C 1
ATOM 3912 O O . THR A 1 497 ? 1.302 4.783 -17.134 1.00 78.31 497 THR A O 1
ATOM 3915 N N . GLU A 1 498 ? 2.097 6.493 -15.936 1.00 76.44 498 GLU A N 1
ATOM 3916 C CA . GLU A 1 498 ? 2.259 5.711 -14.711 1.00 76.44 498 GLU A CA 1
ATOM 3917 C C . GLU A 1 498 ? 0.935 5.595 -13.957 1.00 76.44 498 GLU A C 1
ATOM 3919 O O . GLU A 1 498 ? 0.216 6.590 -13.859 1.00 76.44 498 GLU A O 1
ATOM 3924 N N . PRO A 1 499 ? 0.626 4.450 -13.329 1.00 71.81 499 PRO A N 1
ATOM 3925 C CA . PRO A 1 499 ? -0.520 4.348 -12.435 1.00 71.81 499 PRO A CA 1
ATOM 3926 C C . PRO A 1 499 ? -0.291 5.207 -11.189 1.00 71.81 499 PRO A C 1
ATOM 3928 O O . PRO A 1 499 ? 0.851 5.500 -10.819 1.00 71.81 499 PRO A O 1
ATOM 3931 N N . VAL A 1 500 ? -1.364 5.643 -10.529 1.00 78.38 500 VAL A N 1
ATOM 3932 C CA . VAL A 1 500 ? -1.244 6.228 -9.185 1.00 78.38 500 VAL A CA 1
ATOM 3933 C C . VAL A 1 500 ? -0.870 5.107 -8.232 1.00 78.38 500 VAL A C 1
ATOM 3935 O O . VAL A 1 500 ? -1.595 4.122 -8.128 1.00 78.38 500 VAL A O 1
ATOM 3938 N N . GLU A 1 501 ? 0.268 5.247 -7.552 1.00 82.44 501 GLU A N 1
ATOM 3939 C CA . GLU A 1 501 ? 0.691 4.256 -6.568 1.00 82.44 501 GLU A CA 1
ATOM 3940 C C . GLU A 1 501 ? -0.353 4.146 -5.455 1.00 82.44 501 GLU A C 1
ATOM 3942 O O . GLU A 1 501 ? -0.825 5.148 -4.906 1.00 82.44 501 GLU A O 1
ATOM 3947 N N . GLU A 1 502 ? -0.716 2.918 -5.104 1.00 89.50 502 GLU A N 1
ATOM 3948 C CA . GLU A 1 502 ? -1.594 2.679 -3.968 1.00 89.50 502 GLU A CA 1
ATOM 3949 C C . GLU A 1 502 ? -0.900 3.126 -2.680 1.00 89.50 502 GLU A C 1
ATOM 3951 O O . GLU A 1 502 ? 0.283 2.868 -2.457 1.00 89.50 502 GLU A O 1
ATOM 3956 N N . GLY A 1 503 ? -1.631 3.806 -1.803 1.00 93.38 503 GLY A N 1
ATOM 3957 C CA . GLY A 1 503 ? -1.010 4.381 -0.619 1.00 93.38 503 GLY A CA 1
ATOM 3958 C C . GLY A 1 503 ? -1.892 5.374 0.108 1.00 93.38 503 GLY A C 1
ATOM 3959 O O . GLY A 1 503 ? -3.077 5.528 -0.182 1.00 93.38 503 GLY A O 1
ATOM 3960 N N . VAL A 1 504 ? -1.307 6.048 1.095 1.00 96.50 504 VAL A N 1
ATOM 3961 C CA . VAL A 1 504 ? -1.997 7.066 1.889 1.00 96.50 504 VAL A CA 1
ATOM 3962 C C . VAL A 1 504 ? -1.494 8.443 1.486 1.00 96.50 504 VAL A C 1
ATOM 3964 O O . VAL A 1 504 ? -0.294 8.692 1.506 1.00 96.50 504 VAL A O 1
ATOM 3967 N N . TYR A 1 505 ? -2.418 9.350 1.185 1.00 95.88 505 TYR A N 1
ATOM 3968 C CA . TYR A 1 505 ? -2.121 10.680 0.671 1.00 95.88 505 TYR A CA 1
ATOM 3969 C C . TYR A 1 505 ? -2.878 11.766 1.428 1.00 95.88 505 TYR A C 1
ATOM 3971 O O . TYR A 1 505 ? -3.984 11.549 1.933 1.00 95.88 505 TYR A O 1
ATOM 3979 N N . ARG A 1 506 ? -2.310 12.972 1.453 1.00 95.44 506 ARG A N 1
ATOM 3980 C CA . ARG A 1 506 ? -3.093 14.201 1.610 1.00 95.44 506 ARG A CA 1
ATOM 3981 C C . ARG A 1 506 ? -3.383 14.771 0.231 1.00 95.44 506 ARG A C 1
ATOM 3983 O O . ARG A 1 506 ? -2.507 14.788 -0.625 1.00 95.44 506 ARG A O 1
ATOM 3990 N N . LEU A 1 507 ? -4.602 15.260 0.035 1.00 95.94 507 LEU A N 1
ATOM 3991 C CA . LEU A 1 507 ? -5.011 15.876 -1.221 1.00 95.94 507 LEU A CA 1
ATOM 3992 C C . LEU A 1 507 ? -5.074 17.387 -1.019 1.00 95.94 507 LEU A C 1
ATOM 3994 O O . LEU A 1 507 ? -5.969 17.880 -0.326 1.00 95.94 507 LEU A O 1
ATOM 3998 N N . ARG A 1 508 ? -4.118 18.114 -1.598 1.00 93.56 508 ARG A N 1
ATOM 3999 C CA . ARG A 1 508 ? -4.057 19.582 -1.557 1.00 93.56 508 ARG A CA 1
ATOM 4000 C C . ARG A 1 508 ? -4.678 20.146 -2.828 1.00 93.56 508 ARG A C 1
ATOM 4002 O O . ARG A 1 508 ? -4.179 19.880 -3.911 1.00 93.56 508 ARG A O 1
ATOM 4009 N N . ASN A 1 509 ? -5.742 20.929 -2.720 1.00 93.44 509 ASN A N 1
ATOM 4010 C CA . ASN A 1 509 ? -6.377 21.538 -3.882 1.00 93.44 509 ASN A CA 1
ATOM 4011 C C . ASN A 1 509 ? -5.416 22.514 -4.576 1.00 93.44 509 ASN A C 1
ATOM 4013 O O . ASN A 1 509 ? -4.804 23.351 -3.907 1.00 93.44 509 ASN A O 1
ATOM 4017 N N . ALA A 1 510 ? -5.295 22.422 -5.901 1.00 87.06 510 ALA A N 1
ATOM 4018 C CA . ALA A 1 510 ? -4.346 23.230 -6.661 1.00 87.06 510 ALA A CA 1
ATOM 4019 C C . ALA A 1 510 ? -4.713 24.722 -6.665 1.00 87.06 510 ALA A C 1
ATOM 4021 O O . ALA A 1 510 ? -3.828 25.572 -6.582 1.00 87.06 510 ALA A O 1
ATOM 4022 N N . TYR A 1 511 ? -6.011 25.040 -6.684 1.00 87.31 511 TYR A N 1
ATOM 4023 C CA . TYR A 1 511 ? -6.503 26.416 -6.703 1.00 87.31 511 TYR A CA 1
ATOM 4024 C C . TYR A 1 511 ? -6.444 27.093 -5.326 1.00 87.31 511 TYR A C 1
ATOM 4026 O O . TYR A 1 511 ? -5.870 28.175 -5.179 1.00 87.31 511 TYR A O 1
ATOM 4034 N N . SER A 1 512 ? -7.037 26.471 -4.300 1.00 89.00 512 SER A N 1
ATOM 4035 C CA . SER A 1 512 ? -7.149 27.088 -2.969 1.00 89.00 512 SER A CA 1
ATOM 4036 C C . SER A 1 512 ? -5.938 26.845 -2.064 1.00 89.00 512 SER A C 1
ATOM 4038 O O . SER A 1 512 ? -5.788 27.540 -1.060 1.00 89.00 512 SER A O 1
ATOM 4040 N N . GLY A 1 513 ? -5.092 25.853 -2.369 1.00 88.19 513 GLY A N 1
ATOM 4041 C CA . GLY A 1 513 ? -3.994 25.407 -1.500 1.00 88.19 513 GLY A CA 1
ATOM 4042 C C . GLY A 1 513 ? -4.455 24.708 -0.210 1.00 88.19 513 GLY A C 1
ATOM 4043 O O . GLY A 1 513 ? -3.627 24.332 0.624 1.00 88.19 513 GLY A O 1
ATOM 4044 N N . LEU A 1 514 ? -5.768 24.534 -0.022 1.00 93.81 514 LEU A N 1
ATOM 4045 C CA . LEU A 1 514 ? -6.368 23.875 1.136 1.00 93.81 514 LEU A CA 1
ATOM 4046 C C . LEU A 1 514 ? -6.505 22.368 0.909 1.00 93.81 514 LEU A C 1
ATOM 4048 O O . LEU A 1 514 ? -6.486 21.878 -0.213 1.00 93.81 514 LEU A O 1
ATOM 4052 N N . TYR A 1 515 ? -6.668 21.623 1.994 1.00 95.94 515 TYR A N 1
ATOM 4053 C CA . TYR A 1 515 ? -6.621 20.169 1.993 1.00 95.94 515 TYR A CA 1
ATOM 4054 C C . TYR A 1 515 ? -8.011 19.567 2.113 1.00 95.94 515 TYR A C 1
ATOM 4056 O O . TYR A 1 515 ? -8.827 20.015 2.930 1.00 95.94 515 TYR A O 1
ATOM 4064 N N . LEU A 1 516 ? -8.247 18.500 1.353 1.00 97.94 516 LEU A N 1
ATOM 4065 C CA . LEU A 1 516 ? -9.396 17.629 1.547 1.00 97.94 516 LEU A CA 1
ATOM 4066 C C . LEU A 1 516 ? -9.408 17.136 2.999 1.00 97.94 516 LEU A C 1
ATOM 4068 O O . LEU A 1 516 ? -8.394 16.685 3.530 1.00 97.94 516 LEU A O 1
ATOM 4072 N N . THR A 1 517 ? -10.544 17.277 3.671 1.00 97.81 517 THR A N 1
ATOM 4073 C CA . THR A 1 517 ? -10.675 16.993 5.100 1.00 97.81 517 THR A CA 1
ATOM 4074 C C . THR A 1 517 ? -12.019 16.334 5.387 1.00 97.81 517 THR A C 1
ATOM 4076 O O . THR A 1 517 ? -13.069 16.856 5.012 1.00 97.81 517 THR A O 1
ATOM 4079 N N . THR A 1 518 ? -11.993 15.215 6.109 1.00 97.69 518 THR A N 1
ATOM 4080 C CA . THR A 1 518 ? -13.192 14.549 6.634 1.00 97.69 518 THR A CA 1
ATOM 4081 C C . THR A 1 518 ? -13.638 15.246 7.915 1.00 97.69 518 THR A C 1
ATOM 4083 O O . THR A 1 518 ? -12.927 15.223 8.923 1.00 97.69 518 THR A O 1
ATOM 4086 N N . ALA A 1 519 ? -14.805 15.885 7.886 1.00 94.44 519 ALA A N 1
ATOM 4087 C CA . ALA A 1 519 ? -15.288 16.747 8.960 1.00 94.44 519 ALA A CA 1
ATOM 4088 C C . ALA A 1 519 ? -16.465 16.146 9.745 1.00 94.44 519 ALA A C 1
ATOM 4090 O O . ALA A 1 519 ? -16.874 15.004 9.536 1.00 94.44 519 ALA A O 1
ATOM 4091 N N . GLY A 1 520 ? -16.994 16.914 10.704 1.00 91.81 520 GLY A N 1
ATOM 4092 C CA . GLY A 1 520 ? -18.063 16.469 11.598 1.00 91.81 520 GLY A CA 1
ATOM 4093 C C . GLY A 1 520 ? -17.629 15.303 12.490 1.00 91.81 520 GLY A C 1
ATOM 4094 O O . GLY A 1 520 ? -16.505 15.270 12.993 1.00 91.81 520 GLY A O 1
ATOM 4095 N N . ILE A 1 521 ? -18.523 14.330 12.687 1.00 92.44 521 ILE A N 1
ATOM 4096 C CA . ILE A 1 521 ? -18.184 13.058 13.338 1.00 92.44 521 ILE A CA 1
ATOM 4097 C C . ILE A 1 521 ? -17.499 12.169 12.291 1.00 92.44 521 ILE A C 1
ATOM 4099 O O . ILE A 1 521 ? -18.115 11.287 11.700 1.00 92.44 521 ILE A O 1
ATOM 4103 N N . ASN A 1 522 ? -16.223 12.458 12.045 1.00 92.50 522 ASN A N 1
ATOM 4104 C CA . ASN A 1 522 ? -15.441 12.012 10.886 1.00 92.50 522 ASN A CA 1
ATOM 4105 C C . ASN A 1 522 ? -15.218 10.493 10.741 1.00 92.50 522 ASN A C 1
ATOM 4107 O O . ASN A 1 522 ? -14.653 10.057 9.743 1.00 92.50 522 ASN A O 1
ATOM 4111 N N . TYR A 1 523 ? -15.633 9.689 11.717 1.00 93.00 523 TYR A N 1
ATOM 4112 C CA . TYR A 1 523 ? -15.566 8.225 11.687 1.00 93.00 523 TYR A CA 1
ATOM 4113 C C . TYR A 1 523 ? -16.925 7.559 11.404 1.00 93.00 523 TYR A C 1
ATOM 4115 O O . TYR A 1 523 ? -16.987 6.333 11.312 1.00 93.00 523 TYR A O 1
ATOM 4123 N N . LYS A 1 524 ? -18.018 8.330 11.281 1.00 94.62 524 LYS A N 1
ATOM 4124 C CA . LYS A 1 524 ? -19.367 7.822 10.973 1.00 94.62 524 LYS A CA 1
ATOM 4125 C C . LYS A 1 524 ? -19.748 8.053 9.511 1.00 94.62 524 LYS A C 1
ATOM 4127 O O . LYS A 1 524 ? -19.337 9.036 8.903 1.00 94.62 524 LYS A O 1
ATOM 4132 N N . THR A 1 525 ? -20.605 7.173 8.990 1.00 96.19 525 THR A N 1
ATOM 4133 C CA . THR A 1 525 ? -21.222 7.340 7.666 1.00 96.19 525 THR A CA 1
ATOM 4134 C C . THR A 1 525 ? -21.976 8.669 7.570 1.00 96.19 525 THR A C 1
ATOM 4136 O O . THR A 1 525 ? -22.628 9.098 8.525 1.00 96.19 525 THR A O 1
ATOM 4139 N N . GLY A 1 526 ? -21.892 9.318 6.411 1.00 95.88 526 GLY A N 1
ATOM 4140 C CA . GLY A 1 526 ? -22.460 10.638 6.155 1.00 95.88 526 GLY A CA 1
ATOM 4141 C C . GLY A 1 526 ? -21.573 11.803 6.601 1.00 95.88 526 GLY A C 1
ATOM 4142 O O . GLY A 1 526 ? -22.017 12.950 6.518 1.00 95.88 526 GLY A O 1
ATOM 4143 N N . ALA A 1 527 ? -20.345 11.548 7.067 1.00 97.19 527 ALA A N 1
ATOM 4144 C CA . ALA A 1 527 ? -19.415 12.611 7.434 1.00 97.19 527 ALA A CA 1
ATOM 4145 C C . ALA A 1 527 ? -19.097 13.495 6.207 1.00 97.19 527 ALA A C 1
ATOM 4147 O O . ALA A 1 527 ? -18.738 12.967 5.154 1.00 97.19 527 ALA A O 1
ATOM 4148 N N . PRO A 1 528 ? -19.246 14.829 6.296 1.00 97.19 528 PRO A N 1
ATOM 4149 C CA . PRO A 1 528 ? -19.036 15.714 5.155 1.00 97.19 528 PRO A CA 1
ATOM 4150 C C . PRO A 1 528 ? -17.553 15.824 4.791 1.00 97.19 528 PRO A C 1
ATOM 4152 O O . PRO A 1 528 ? -16.697 15.909 5.677 1.00 97.19 528 PRO A O 1
ATOM 4155 N N . LEU A 1 529 ? -17.256 15.894 3.490 1.00 97.88 529 LEU A N 1
ATOM 4156 C CA . LEU A 1 529 ? -15.944 16.315 3.007 1.00 97.88 529 LEU A CA 1
ATOM 4157 C C . LEU A 1 529 ? -15.934 17.833 2.827 1.00 97.88 529 LEU A C 1
ATOM 4159 O O . LEU A 1 529 ? -16.838 18.420 2.229 1.00 97.88 529 LEU A O 1
ATOM 4163 N N . GLN A 1 530 ? -14.885 18.468 3.335 1.00 97.06 530 GLN A N 1
ATOM 4164 C CA . GLN A 1 530 ? -14.666 19.907 3.225 1.00 97.06 530 GLN A CA 1
ATOM 4165 C C . GLN A 1 530 ? -13.201 20.211 2.907 1.00 97.06 530 GLN A C 1
ATOM 4167 O O . GLN A 1 530 ? -12.328 19.367 3.102 1.00 97.06 530 GLN A O 1
ATOM 4172 N N . GLN A 1 531 ? -12.915 21.438 2.484 1.00 96.19 531 GLN A N 1
ATOM 4173 C CA . GLN A 1 531 ? -11.547 21.950 2.451 1.00 96.19 531 GLN A CA 1
ATOM 4174 C C . GLN A 1 531 ? -11.149 22.539 3.812 1.00 96.19 531 GLN A C 1
ATOM 4176 O O . GLN A 1 531 ? -11.974 23.141 4.509 1.00 96.19 531 GLN A O 1
ATOM 4181 N N . SER A 1 532 ? -9.897 22.381 4.236 1.00 95.44 532 SER A N 1
ATOM 4182 C CA . SER A 1 532 ? -9.354 23.016 5.450 1.00 95.44 532 SER A CA 1
ATOM 4183 C C . SER A 1 532 ? -7.847 23.257 5.350 1.00 95.44 532 SER A C 1
ATOM 4185 O O . SER A 1 532 ? -7.162 22.620 4.557 1.00 95.44 532 SER A O 1
ATOM 4187 N N . SER A 1 533 ? -7.309 24.176 6.152 1.00 93.62 533 SER A N 1
ATOM 4188 C CA . SER A 1 533 ? -5.859 24.420 6.222 1.00 93.62 533 SER A CA 1
ATOM 4189 C C . SER A 1 533 ? -5.097 23.172 6.690 1.00 93.62 533 SER A C 1
ATOM 4191 O O . SER A 1 533 ? -5.636 22.359 7.450 1.00 93.62 533 SER A O 1
ATOM 4193 N N . LYS A 1 534 ? -3.836 23.016 6.258 1.00 93.25 534 LYS A N 1
ATOM 4194 C CA . LYS A 1 534 ? -2.997 21.877 6.663 1.00 93.25 534 LYS A CA 1
ATOM 4195 C C . LYS A 1 534 ? -2.873 21.821 8.180 1.00 93.25 534 LYS A C 1
ATOM 4197 O O . LYS A 1 534 ? -2.514 22.810 8.812 1.00 93.25 534 LYS A O 1
ATOM 4202 N N . THR A 1 535 ? -3.136 20.657 8.754 1.00 90.62 535 THR A N 1
ATOM 4203 C CA . THR A 1 535 ? -2.929 20.390 10.175 1.00 90.62 535 THR A CA 1
ATOM 4204 C C . THR A 1 535 ? -2.224 19.046 10.297 1.00 90.62 535 THR A C 1
ATOM 4206 O O . THR A 1 535 ? -2.827 18.017 10.009 1.00 90.62 535 THR A O 1
ATOM 4209 N N . GLU A 1 536 ? -0.950 19.044 10.697 1.00 85.81 536 GLU A N 1
ATOM 4210 C CA . GLU A 1 536 ? -0.135 17.819 10.776 1.00 85.81 536 GLU A CA 1
ATOM 4211 C C . GLU A 1 536 ? -0.566 16.908 11.930 1.00 85.81 536 GLU A C 1
ATOM 4213 O O . GLU A 1 536 ? -0.717 15.699 11.750 1.00 85.81 536 GLU A O 1
ATOM 4218 N N . THR A 1 537 ? -0.803 17.492 13.109 1.00 85.50 537 THR A N 1
ATOM 4219 C CA . THR A 1 537 ? -1.166 16.759 14.324 1.00 85.50 537 THR A CA 1
ATOM 4220 C C . THR A 1 537 ? -2.353 17.390 15.045 1.00 85.50 537 THR A C 1
ATOM 4222 O O . THR A 1 537 ? -2.557 18.602 15.017 1.00 85.50 537 THR A O 1
ATOM 4225 N N . VAL A 1 538 ? -3.144 16.552 15.713 1.00 80.31 538 VAL A N 1
ATOM 4226 C CA . VAL A 1 538 ? -4.242 16.944 16.603 1.00 80.31 538 VAL A CA 1
ATOM 4227 C C . VAL A 1 538 ? -4.066 16.170 17.905 1.00 80.31 538 VAL A C 1
ATOM 4229 O O . VAL A 1 538 ? -4.005 14.944 17.897 1.00 80.31 538 VAL A O 1
ATOM 4232 N N . ASN A 1 539 ? -3.956 16.877 19.034 1.00 80.81 539 ASN A N 1
ATOM 4233 C CA . ASN A 1 539 ? -3.698 16.286 20.358 1.00 80.81 539 ASN A CA 1
ATOM 4234 C C . ASN A 1 539 ? -2.443 15.385 20.420 1.00 80.81 539 ASN A C 1
ATOM 4236 O O . ASN A 1 539 ? -2.413 14.415 21.172 1.00 80.81 539 ASN A O 1
ATOM 4240 N N . GLY A 1 540 ? -1.409 15.697 19.631 1.00 78.94 540 GLY A N 1
ATOM 4241 C CA . GLY A 1 540 ? -0.161 14.925 19.576 1.00 78.94 540 GLY A CA 1
ATOM 4242 C C . GLY A 1 540 ? -0.209 13.664 18.701 1.00 78.94 540 GLY A C 1
ATOM 4243 O O . GLY A 1 540 ? 0.824 13.024 18.536 1.00 78.94 540 GLY A O 1
ATOM 4244 N N . GLU A 1 541 ? -1.358 13.324 18.106 1.00 82.56 541 GLU A N 1
ATOM 4245 C CA . GLU A 1 541 ? -1.483 12.267 17.091 1.00 82.56 541 GLU A CA 1
ATOM 4246 C C . GLU A 1 541 ? -1.498 12.875 15.681 1.00 82.56 541 GLU A C 1
ATOM 4248 O O . GLU A 1 541 ? -1.949 14.005 15.493 1.00 82.56 541 GLU A O 1
ATOM 4253 N N . ILE A 1 542 ? -1.044 12.124 14.672 1.00 87.44 542 ILE A N 1
ATOM 4254 C CA . ILE A 1 542 ? -1.149 12.525 13.260 1.00 87.44 542 ILE A CA 1
ATOM 4255 C C . ILE A 1 542 ? -2.621 12.768 12.902 1.00 87.44 542 ILE A C 1
ATOM 4257 O O . ILE A 1 542 ? -3.506 11.974 13.238 1.00 87.44 542 ILE A O 1
ATOM 4261 N N . ASN A 1 543 ? -2.892 13.865 12.198 1.00 91.81 543 ASN A N 1
ATOM 4262 C CA . ASN A 1 543 ? -4.242 14.233 11.803 1.00 91.81 543 ASN A CA 1
ATOM 4263 C C . ASN A 1 543 ? -4.777 13.341 10.670 1.00 91.81 543 ASN A C 1
ATOM 4265 O O . ASN A 1 543 ? -4.702 13.671 9.485 1.00 91.81 543 ASN A O 1
ATOM 4269 N N . ARG A 1 544 ? -5.388 12.220 11.049 1.00 93.50 544 ARG A N 1
ATOM 4270 C CA . ARG A 1 544 ? -5.999 11.261 10.116 1.00 93.50 544 ARG A CA 1
ATOM 4271 C C . ARG A 1 544 ? -7.188 11.819 9.331 1.00 93.50 544 ARG A C 1
ATOM 4273 O O . ARG A 1 544 ? -7.547 11.244 8.313 1.00 93.50 544 ARG A O 1
ATOM 4280 N N . ALA A 1 545 ? -7.787 12.933 9.759 1.00 95.88 545 ALA A N 1
ATOM 4281 C CA . ALA A 1 545 ? -8.915 13.544 9.052 1.00 95.88 545 ALA A CA 1
ATOM 4282 C C . ALA A 1 545 ? -8.541 14.108 7.671 1.00 95.88 545 ALA A C 1
ATOM 4284 O O . ALA A 1 545 ? -9.430 14.290 6.842 1.00 95.88 545 ALA A O 1
ATOM 4285 N N . GLN A 1 546 ? -7.255 14.380 7.430 1.00 96.31 546 GLN A N 1
ATOM 4286 C CA . GLN A 1 546 ? -6.726 14.901 6.161 1.00 96.31 546 GLN A CA 1
ATOM 4287 C C . GLN A 1 546 ? -5.976 13.847 5.341 1.00 96.31 546 GLN A C 1
ATOM 4289 O O . GLN A 1 546 ? -5.339 14.188 4.349 1.00 96.31 546 GLN A O 1
ATOM 4294 N N . LEU A 1 547 ? -6.017 12.584 5.770 1.00 97.19 547 LEU A N 1
ATOM 4295 C CA . LEU A 1 547 ? -5.331 11.479 5.113 1.00 97.19 547 LEU A CA 1
ATOM 4296 C C . LEU A 1 547 ? -6.351 10.534 4.487 1.00 97.19 547 LEU A C 1
ATOM 4298 O O . LEU A 1 547 ? -7.344 10.172 5.122 1.00 97.19 547 LEU A O 1
ATOM 4302 N N . PHE A 1 548 ? -6.073 10.117 3.258 1.00 97.69 548 PHE A N 1
ATOM 4303 C CA . PHE A 1 548 ? -6.933 9.258 2.457 1.00 97.69 548 PHE A CA 1
ATOM 4304 C C . PHE A 1 548 ? -6.106 8.122 1.875 1.00 97.69 548 PHE A C 1
ATOM 4306 O O . PHE A 1 548 ? -5.050 8.358 1.296 1.00 97.69 548 PHE A O 1
ATOM 4313 N N . LYS A 1 549 ? -6.576 6.893 2.058 1.00 96.56 549 LYS A N 1
ATOM 4314 C CA . LYS A 1 549 ? -6.014 5.701 1.441 1.00 96.56 549 LYS A CA 1
ATOM 4315 C C . LYS A 1 549 ? -6.628 5.535 0.056 1.00 96.56 549 LYS A C 1
ATOM 4317 O O . LYS A 1 549 ? -7.850 5.481 -0.047 1.00 96.56 549 LYS A O 1
ATOM 4322 N N . ILE A 1 550 ? -5.784 5.502 -0.965 1.00 95.56 550 ILE A N 1
ATOM 4323 C CA . ILE A 1 550 ? -6.145 5.243 -2.357 1.00 95.56 550 ILE A CA 1
ATOM 4324 C C . ILE A 1 550 ? -5.759 3.796 -2.653 1.00 95.56 550 ILE A C 1
ATOM 4326 O O . ILE A 1 550 ? -4.622 3.395 -2.387 1.00 95.56 550 ILE A O 1
ATOM 4330 N N . SER A 1 551 ? -6.708 3.012 -3.151 1.00 93.06 551 SER A N 1
ATOM 4331 C CA . SER A 1 551 ? -6.523 1.591 -3.456 1.00 93.06 551 SER A CA 1
ATOM 4332 C C . SER A 1 551 ? -7.073 1.292 -4.846 1.00 93.06 551 SER A C 1
ATOM 4334 O O . SER A 1 551 ? -8.106 1.829 -5.247 1.00 93.06 551 SER A O 1
ATOM 4336 N N . TYR A 1 552 ? -6.319 0.521 -5.622 1.00 90.94 552 TYR A N 1
ATOM 4337 C CA . TYR A 1 552 ? -6.667 0.141 -6.981 1.00 90.94 552 TYR A CA 1
ATOM 4338 C C . TYR A 1 552 ? -7.687 -0.998 -6.944 1.00 90.94 552 TYR A C 1
ATOM 4340 O O . TYR A 1 552 ? -7.516 -1.985 -6.235 1.00 90.94 552 TYR A O 1
ATOM 4348 N N . ILE A 1 553 ? -8.741 -0.864 -7.746 1.00 88.94 553 ILE A N 1
ATOM 4349 C CA . ILE A 1 553 ? -9.801 -1.866 -7.869 1.00 88.94 553 ILE A CA 1
ATOM 4350 C C . ILE A 1 553 ? -9.558 -2.706 -9.127 1.00 88.94 553 ILE A C 1
ATOM 4352 O O . ILE A 1 553 ? -9.327 -3.911 -9.062 1.00 88.94 553 ILE A O 1
ATOM 4356 N N . GLN A 1 554 ? -9.676 -2.075 -10.302 1.00 85.12 554 GLN A N 1
ATOM 4357 C CA . GLN A 1 554 ? -9.560 -2.733 -11.605 1.00 85.12 554 GLN A CA 1
ATOM 4358 C C . GLN A 1 554 ? -9.469 -1.705 -12.746 1.00 85.12 554 GLN A C 1
ATOM 4360 O O . GLN A 1 554 ? -10.063 -0.630 -12.672 1.00 85.12 554 GLN A O 1
ATOM 4365 N N . SER A 1 555 ? -8.830 -2.077 -13.854 1.00 80.88 555 SER A N 1
ATOM 4366 C CA . SER A 1 555 ? -8.969 -1.415 -15.153 1.00 80.88 555 SER A CA 1
ATOM 4367 C C . SER A 1 555 ? -10.227 -1.867 -15.902 1.00 80.88 555 SER A C 1
ATOM 4369 O O . SER A 1 555 ? -10.511 -3.065 -16.010 1.00 80.88 555 SER A O 1
ATOM 4371 N N . TYR A 1 556 ? -10.955 -0.920 -16.492 1.00 75.25 556 TYR A N 1
ATOM 4372 C CA . TYR A 1 556 ? -12.041 -1.195 -17.433 1.00 75.25 556 TYR A CA 1
ATOM 4373 C C . TYR A 1 556 ? -11.897 -0.308 -18.671 1.00 75.25 556 TYR A C 1
ATOM 4375 O O . TYR A 1 556 ? -12.112 0.899 -18.615 1.00 75.25 556 TYR A O 1
ATOM 4383 N N . GLY A 1 557 ? -11.562 -0.916 -19.812 1.00 75.12 557 GLY A N 1
ATOM 4384 C CA . GLY A 1 557 ? -11.151 -0.153 -20.991 1.00 75.12 557 GLY A CA 1
ATOM 4385 C C . GLY A 1 557 ? -9.765 0.451 -20.769 1.00 75.12 557 GLY A C 1
ATOM 4386 O O . GLY A 1 557 ? -8.855 -0.285 -20.395 1.00 75.12 557 GLY A O 1
ATOM 4387 N N . TYR A 1 558 ? -9.642 1.758 -20.995 1.00 67.44 558 TYR A N 1
ATOM 4388 C CA . TYR A 1 558 ? -8.426 2.538 -20.734 1.00 67.44 558 TYR A CA 1
ATOM 4389 C C . TYR A 1 558 ? -8.424 3.172 -19.330 1.00 67.44 558 TYR A C 1
ATOM 4391 O O . TYR A 1 558 ? -7.404 3.663 -18.873 1.00 67.44 558 TYR A O 1
ATOM 4399 N N . ASP A 1 559 ? -9.547 3.120 -18.604 1.00 76.62 559 ASP A N 1
ATOM 4400 C CA . ASP A 1 559 ? -9.652 3.769 -17.297 1.00 76.62 559 ASP A CA 1
ATOM 4401 C C . ASP A 1 559 ? -9.246 2.812 -16.171 1.00 76.62 559 ASP A C 1
ATOM 4403 O O . ASP A 1 559 ? -9.714 1.666 -16.098 1.00 76.62 559 ASP A O 1
ATOM 4407 N N . GLN A 1 560 ? -8.429 3.308 -15.244 1.00 81.44 560 GLN A N 1
ATOM 4408 C CA . GLN A 1 560 ? -8.111 2.645 -13.980 1.00 81.44 560 GLN A CA 1
ATOM 4409 C C . GLN A 1 560 ? -9.022 3.173 -12.868 1.00 81.44 560 GLN A C 1
ATOM 4411 O O . GLN A 1 560 ? -9.097 4.381 -12.637 1.00 81.44 560 GLN A O 1
ATOM 4416 N N . TYR A 1 561 ? -9.706 2.269 -12.166 1.00 88.50 561 TYR A N 1
ATOM 4417 C CA . TYR A 1 561 ? -10.631 2.626 -11.095 1.00 88.50 561 TYR A CA 1
ATOM 4418 C C . TYR A 1 561 ? -10.034 2.354 -9.721 1.00 88.50 561 TYR A C 1
ATOM 4420 O O . TYR A 1 561 ? -9.457 1.293 -9.477 1.00 88.50 561 TYR A O 1
ATOM 4428 N N . TYR A 1 562 ? -10.271 3.296 -8.817 1.00 92.75 562 TYR A N 1
ATOM 4429 C CA . TYR A 1 562 ? -9.772 3.307 -7.452 1.00 92.75 562 TYR A CA 1
ATOM 4430 C C . TYR A 1 562 ? -10.917 3.542 -6.461 1.00 92.75 562 TYR A C 1
ATOM 4432 O O . TYR A 1 562 ? -11.911 4.206 -6.786 1.00 92.75 562 TYR A O 1
ATOM 4440 N N . ASP A 1 563 ? -10.768 3.044 -5.238 1.00 94.50 563 ASP A N 1
ATOM 4441 C CA . ASP A 1 563 ? -11.512 3.534 -4.081 1.00 94.50 563 ASP A CA 1
ATOM 4442 C C . ASP A 1 563 ? -10.639 4.479 -3.247 1.00 94.50 563 ASP A C 1
ATOM 4444 O O . ASP A 1 563 ? -9.407 4.412 -3.246 1.00 94.50 563 ASP A O 1
ATOM 4448 N N . ILE A 1 564 ? -11.295 5.417 -2.560 1.00 96.69 564 ILE A N 1
ATOM 4449 C CA . ILE A 1 564 ? -10.627 6.426 -1.737 1.00 96.69 564 ILE A CA 1
ATOM 4450 C C . ILE A 1 564 ? -11.273 6.420 -0.353 1.00 96.69 564 ILE A C 1
ATOM 4452 O O . ILE A 1 564 ? -12.424 6.831 -0.191 1.00 96.69 564 ILE A O 1
ATOM 4456 N N . ARG A 1 565 ? -10.532 5.973 0.663 1.00 97.06 565 ARG A N 1
ATOM 4457 C CA . ARG A 1 565 ? -11.014 5.793 2.043 1.00 97.06 565 ARG A CA 1
ATOM 4458 C C . ARG A 1 565 ? -10.382 6.816 2.981 1.00 97.06 565 ARG A C 1
ATOM 4460 O O . ARG A 1 565 ? -9.157 6.907 3.026 1.00 97.06 565 ARG A O 1
ATOM 4467 N N . PRO A 1 566 ? -11.139 7.574 3.789 1.00 97.31 566 PRO A N 1
ATOM 4468 C CA . PRO A 1 566 ? -10.533 8.411 4.816 1.00 97.31 566 PRO A CA 1
ATOM 4469 C C . PRO A 1 566 ? -9.855 7.558 5.900 1.00 97.31 566 PRO A C 1
ATOM 4471 O O . PRO A 1 566 ? -10.395 6.563 6.380 1.00 97.31 566 PRO A O 1
ATOM 4474 N N . MET A 1 567 ? -8.693 8.000 6.379 1.00 96.31 567 MET A N 1
ATOM 4475 C CA . MET A 1 567 ? -7.927 7.319 7.437 1.00 96.31 567 MET A CA 1
ATOM 4476 C C . MET A 1 567 ? -8.553 7.438 8.839 1.00 96.31 567 MET A C 1
ATOM 4478 O O . MET A 1 567 ? -8.004 6.956 9.839 1.00 96.31 567 MET A O 1
ATOM 4482 N N . THR A 1 568 ? -9.713 8.086 8.941 1.00 95.38 568 THR A N 1
ATOM 4483 C CA . THR A 1 568 ? -10.521 8.155 10.160 1.00 95.38 568 THR A CA 1
ATOM 4484 C C . THR A 1 568 ? -11.272 6.855 10.422 1.00 95.38 568 THR A C 1
ATOM 4486 O O . THR A 1 568 ? -11.433 6.512 11.590 1.00 95.38 568 THR A O 1
ATOM 4489 N N . ASN A 1 569 ? -11.684 6.127 9.380 1.00 95.88 569 ASN A N 1
ATOM 4490 C CA . ASN A 1 569 ? -12.332 4.818 9.459 1.00 95.88 569 ASN A CA 1
ATOM 4491 C C . ASN A 1 569 ? -12.228 4.115 8.094 1.00 95.88 569 ASN A C 1
ATOM 4493 O O . ASN A 1 569 ? -12.826 4.579 7.126 1.00 95.88 569 ASN A O 1
ATOM 4497 N N . SER A 1 570 ? -11.521 2.984 8.020 1.00 95.62 570 SER A N 1
ATOM 4498 C CA . SER A 1 570 ? -11.312 2.272 6.749 1.00 95.62 570 SER A CA 1
ATOM 4499 C C . SER A 1 570 ? -12.572 1.599 6.192 1.00 95.62 570 SER A C 1
ATOM 4501 O O . SER A 1 570 ? -12.556 1.178 5.044 1.00 95.62 570 SER A O 1
ATOM 4503 N N . ALA A 1 571 ? -13.673 1.531 6.946 1.00 94.94 571 ALA A N 1
ATOM 4504 C CA . ALA A 1 571 ? -14.976 1.086 6.442 1.00 94.94 571 ALA A CA 1
ATOM 4505 C C . ALA A 1 571 ? -15.808 2.225 5.813 1.00 94.94 571 ALA A C 1
ATOM 4507 O O . ALA A 1 571 ? -16.994 2.043 5.527 1.00 94.94 571 ALA A O 1
ATOM 4508 N N . LEU A 1 572 ? -15.213 3.408 5.622 1.00 97.12 572 LEU A N 1
ATOM 4509 C CA . LEU A 1 572 ? -15.804 4.516 4.877 1.00 97.12 572 LEU A CA 1
ATOM 4510 C C . LEU A 1 572 ? -15.063 4.732 3.556 1.00 97.12 572 LEU A C 1
ATOM 4512 O O . LEU A 1 572 ? -13.854 4.534 3.486 1.00 97.12 572 LEU A O 1
ATOM 4516 N N . GLY A 1 573 ? -15.785 5.184 2.537 1.00 96.56 573 GLY A N 1
ATOM 4517 C CA . GLY A 1 573 ? -15.249 5.603 1.246 1.00 96.56 573 GLY A CA 1
ATOM 4518 C C . GLY A 1 573 ? -15.853 6.933 0.807 1.00 96.56 573 GLY A C 1
ATOM 4519 O O . GLY A 1 573 ? -16.976 7.272 1.200 1.00 96.56 573 GLY A O 1
ATOM 4520 N N . LEU A 1 574 ? -15.103 7.694 0.010 1.00 96.31 574 LEU A N 1
ATOM 4521 C CA . LEU A 1 574 ? -15.582 8.915 -0.632 1.00 96.31 574 LEU A CA 1
ATOM 4522 C C . LEU A 1 574 ? -16.734 8.580 -1.574 1.00 96.31 574 LEU A C 1
ATOM 4524 O O . LEU A 1 574 ? -16.538 7.932 -2.596 1.00 96.31 574 LEU A O 1
ATOM 4528 N N . ASP A 1 575 ? -17.916 9.064 -1.222 1.00 94.44 575 ASP A N 1
ATOM 4529 C CA . ASP A 1 575 ? -19.160 8.866 -1.943 1.00 94.44 575 ASP A CA 1
ATOM 4530 C C . ASP A 1 575 ? -19.623 10.191 -2.549 1.00 94.44 575 ASP A C 1
ATOM 4532 O O . ASP A 1 575 ? -19.854 11.184 -1.846 1.00 94.44 575 ASP A O 1
ATOM 4536 N N . ALA A 1 576 ? -19.726 10.200 -3.874 1.00 91.38 576 ALA A N 1
ATOM 4537 C CA . ALA A 1 576 ? -20.216 11.314 -4.659 1.00 91.38 576 ALA A CA 1
ATOM 4538 C C . ALA A 1 576 ? -21.594 10.976 -5.255 1.00 91.38 576 ALA A C 1
ATOM 4540 O O . ALA A 1 576 ? -21.723 10.029 -6.036 1.00 91.38 576 ALA A O 1
ATOM 4541 N N . PRO A 1 577 ? -22.646 11.756 -4.944 1.00 85.56 577 PRO A N 1
ATOM 4542 C CA . PRO A 1 577 ? -23.960 11.550 -5.539 1.00 85.56 577 PRO A CA 1
ATOM 4543 C C . PRO A 1 577 ? -23.940 11.740 -7.065 1.00 85.56 577 PRO A C 1
ATOM 4545 O O . PRO A 1 577 ? -23.668 12.832 -7.560 1.00 85.56 577 PRO A O 1
ATOM 4548 N N . ILE A 1 578 ? -24.306 10.705 -7.827 1.00 80.56 578 ILE A N 1
ATOM 4549 C CA . ILE A 1 578 ? -24.355 10.751 -9.306 1.00 80.56 578 ILE A CA 1
ATOM 4550 C C . ILE A 1 578 ? -25.633 11.397 -9.874 1.00 80.56 578 ILE A C 1
ATOM 4552 O O . ILE A 1 578 ? -25.705 11.710 -11.057 1.00 80.56 578 ILE A O 1
ATOM 4556 N N . THR A 1 579 ? -26.649 11.626 -9.038 1.00 75.75 579 THR A N 1
ATOM 4557 C CA . THR A 1 579 ? -27.927 12.247 -9.425 1.00 75.75 579 THR A CA 1
ATOM 4558 C C . THR A 1 579 ? -28.425 13.198 -8.341 1.00 75.75 579 THR A C 1
ATOM 4560 O O . THR A 1 579 ? -28.175 12.965 -7.162 1.00 75.75 579 THR A O 1
ATOM 4563 N N . GLY A 1 580 ? -29.216 14.202 -8.725 1.00 75.31 580 GLY A N 1
ATOM 4564 C CA . GLY A 1 580 ? -29.811 15.172 -7.800 1.00 75.31 580 GLY A CA 1
ATOM 4565 C C . GLY A 1 580 ? -29.110 16.531 -7.819 1.00 75.31 580 GLY A C 1
ATOM 4566 O O . GLY A 1 580 ? -28.106 16.722 -8.497 1.00 75.31 580 GLY A O 1
ATOM 4567 N N . THR A 1 581 ? -29.684 17.502 -7.105 1.00 78.31 581 THR A N 1
ATOM 4568 C CA . THR A 1 581 ? -29.155 18.877 -7.037 1.00 78.31 581 THR A CA 1
ATOM 4569 C C . THR A 1 581 ? -28.065 19.050 -5.981 1.00 78.31 581 THR A C 1
ATOM 4571 O O . THR A 1 581 ? -27.277 19.984 -6.076 1.00 78.31 581 THR A O 1
ATOM 4574 N N . ASP A 1 582 ? -28.028 18.180 -4.968 1.00 84.12 582 ASP A N 1
ATOM 4575 C CA . ASP A 1 582 ? -26.952 18.139 -3.977 1.00 84.12 582 ASP A CA 1
ATOM 4576 C C . ASP A 1 582 ? -25.849 17.200 -4.476 1.00 84.12 582 ASP A C 1
ATOM 4578 O O . ASP A 1 582 ? -26.019 15.983 -4.499 1.00 84.12 582 ASP A O 1
ATOM 4582 N N . ARG A 1 583 ? -24.729 17.791 -4.893 1.00 88.38 583 ARG A N 1
ATOM 4583 C CA . ARG A 1 583 ? -23.527 17.088 -5.360 1.00 88.38 583 ARG A CA 1
ATOM 4584 C C . ARG A 1 583 ? -22.424 17.077 -4.295 1.00 88.38 583 ARG A C 1
ATOM 4586 O O . ARG A 1 583 ? -21.258 16.911 -4.643 1.00 88.38 583 ARG A O 1
ATOM 4593 N N . SER A 1 584 ? -22.760 17.306 -3.020 1.00 92.75 584 SER A N 1
ATOM 4594 C CA . SER A 1 584 ? -21.791 17.268 -1.917 1.00 92.75 584 SER A CA 1
ATOM 4595 C C . SER A 1 584 ? -21.226 15.865 -1.700 1.00 92.75 584 SER A C 1
ATOM 4597 O O . SER A 1 584 ? -21.968 14.884 -1.646 1.00 92.75 584 SER A O 1
ATOM 4599 N N . VAL A 1 585 ? -19.903 15.781 -1.555 1.00 95.69 585 VAL A N 1
ATOM 4600 C CA . VAL A 1 585 ? -19.188 14.521 -1.320 1.00 95.69 585 VAL A CA 1
ATOM 4601 C C . VAL A 1 585 ? -19.169 14.211 0.172 1.00 95.69 585 VAL A C 1
ATOM 4603 O O . VAL A 1 585 ? -18.932 15.091 1.008 1.00 95.69 585 VAL A O 1
ATOM 4606 N N . LYS A 1 586 ? -19.443 12.952 0.523 1.00 96.75 586 LYS A N 1
ATOM 4607 C CA . LYS A 1 586 ? -19.529 12.473 1.913 1.00 96.75 586 LYS A CA 1
ATOM 4608 C C . LYS A 1 586 ? -18.708 11.199 2.082 1.00 96.75 586 LYS A C 1
ATOM 4610 O O . LYS A 1 586 ? -18.499 10.461 1.130 1.00 96.75 586 LYS A O 1
ATOM 4615 N N . ALA A 1 587 ? -18.240 10.932 3.294 1.00 97.56 587 ALA A N 1
ATOM 4616 C CA . ALA A 1 587 ? -17.651 9.651 3.648 1.00 97.56 587 ALA A CA 1
ATOM 4617 C C . ALA A 1 587 ? -18.781 8.718 4.097 1.00 97.56 587 ALA A C 1
ATOM 4619 O O . ALA A 1 587 ? -19.359 8.901 5.172 1.00 97.56 587 ALA A O 1
ATOM 4620 N N . ASN A 1 588 ? -19.127 7.747 3.255 1.00 97.00 588 ASN A N 1
ATOM 4621 C CA . ASN A 1 588 ? -20.205 6.788 3.501 1.00 97.00 588 ASN A CA 1
ATOM 4622 C C . ASN A 1 588 ? -19.656 5.374 3.657 1.00 97.00 588 ASN A C 1
ATOM 4624 O O . ASN A 1 588 ? -18.542 5.090 3.225 1.00 97.00 588 ASN A O 1
ATOM 4628 N N . THR A 1 589 ? -20.437 4.492 4.282 1.00 96.31 589 THR A N 1
ATOM 4629 C CA . THR A 1 589 ? -20.089 3.071 4.397 1.00 96.31 589 THR A CA 1
ATOM 4630 C C . THR A 1 589 ? -19.752 2.480 3.030 1.00 96.31 589 THR A C 1
ATOM 4632 O O . THR A 1 589 ? -20.460 2.718 2.054 1.00 96.31 589 THR A O 1
ATOM 4635 N N . ILE A 1 590 ? -18.668 1.716 2.981 1.00 95.25 590 ILE A N 1
ATOM 4636 C CA . ILE A 1 590 ? -18.172 1.002 1.804 1.00 95.25 590 ILE A CA 1
ATOM 4637 C C . ILE A 1 590 ? -17.828 -0.435 2.221 1.00 95.25 590 ILE A C 1
ATOM 4639 O O . ILE A 1 590 ? -17.642 -0.710 3.411 1.00 95.25 590 ILE A O 1
ATOM 4643 N N . ALA A 1 591 ? -17.757 -1.363 1.267 1.00 94.56 591 ALA A N 1
ATOM 4644 C CA . ALA A 1 591 ? -17.329 -2.730 1.546 1.00 94.56 591 ALA A CA 1
ATOM 4645 C C . ALA A 1 591 ? -15.893 -2.777 2.099 1.00 94.56 591 ALA A C 1
ATOM 4647 O O . ALA A 1 591 ? -15.084 -1.881 1.859 1.00 94.56 591 ALA A O 1
ATOM 4648 N N . THR A 1 592 ? -15.559 -3.819 2.859 1.00 91.69 592 THR A N 1
ATOM 4649 C CA . THR A 1 592 ? -14.194 -4.019 3.384 1.00 91.69 592 THR A CA 1
ATOM 4650 C C . THR A 1 592 ? -13.266 -4.704 2.377 1.00 91.69 592 THR A C 1
ATOM 4652 O O . THR A 1 592 ? -12.058 -4.724 2.577 1.00 91.69 592 THR A O 1
ATOM 4655 N N . THR A 1 593 ? -13.819 -5.271 1.310 1.00 90.75 593 THR A N 1
ATOM 4656 C CA . THR A 1 593 ? -13.099 -5.777 0.139 1.00 90.75 593 THR A CA 1
ATOM 4657 C C . THR A 1 593 ? -12.905 -4.653 -0.875 1.00 90.75 593 THR A C 1
ATOM 4659 O O . THR A 1 593 ? -13.766 -3.780 -0.983 1.00 90.75 593 THR A O 1
ATOM 4662 N N . ASP A 1 594 ? -11.809 -4.698 -1.633 1.00 88.50 594 ASP A N 1
ATOM 4663 C CA . ASP A 1 594 ? -11.513 -3.759 -2.731 1.00 88.50 594 ASP A CA 1
ATOM 4664 C C . ASP A 1 594 ? -11.912 -4.371 -4.095 1.00 88.50 594 ASP A C 1
ATOM 4666 O O . ASP A 1 594 ? -11.309 -4.131 -5.134 1.00 88.50 594 ASP A O 1
ATOM 4670 N N . GLU A 1 595 ? -12.954 -5.210 -4.087 1.00 87.31 595 GLU A N 1
ATOM 4671 C CA . GLU A 1 595 ? -13.431 -5.956 -5.253 1.00 87.31 595 GLU A CA 1
ATOM 4672 C C . GLU A 1 595 ? -14.457 -5.147 -6.057 1.00 87.31 595 GLU A C 1
ATOM 4674 O O . GLU A 1 595 ? -15.397 -4.562 -5.511 1.00 87.31 595 GLU A O 1
ATOM 4679 N N . TRP A 1 596 ? -14.346 -5.183 -7.388 1.00 88.94 596 TRP A N 1
ATOM 4680 C CA . TRP A 1 596 ? -15.160 -4.373 -8.307 1.00 88.94 596 TRP A CA 1
ATOM 4681 C C . TRP A 1 596 ? -16.676 -4.417 -8.053 1.00 88.94 596 TRP A C 1
ATOM 4683 O O . TRP A 1 596 ? -17.370 -3.405 -8.201 1.00 88.94 596 TRP A O 1
ATOM 4693 N N . PHE A 1 597 ? -17.217 -5.591 -7.719 1.00 89.69 597 PHE A N 1
ATOM 4694 C CA . PHE A 1 597 ? -18.658 -5.775 -7.513 1.00 89.69 597 PHE A CA 1
ATOM 4695 C C . PHE A 1 597 ? -19.146 -5.302 -6.140 1.00 89.69 597 PHE A C 1
ATOM 4697 O O . PHE A 1 597 ? -20.337 -5.020 -6.002 1.00 89.69 597 PHE A O 1
ATOM 4704 N N . ASP A 1 598 ? -18.242 -5.169 -5.171 1.00 91.25 598 ASP A N 1
ATOM 4705 C CA . ASP A 1 598 ? -18.563 -4.779 -3.800 1.00 91.25 598 ASP A CA 1
ATOM 4706 C C . ASP A 1 598 ? -18.538 -3.254 -3.617 1.00 91.25 598 ASP A C 1
ATOM 4708 O O . ASP A 1 598 ? -19.256 -2.716 -2.771 1.00 91.25 598 ASP A O 1
ATOM 4712 N N . ILE A 1 599 ? -17.759 -2.543 -4.440 1.00 92.44 599 ILE A N 1
ATOM 4713 C CA . ILE A 1 599 ? -17.655 -1.080 -4.409 1.00 92.44 599 ILE A CA 1
ATOM 4714 C C . ILE A 1 599 ? -18.749 -0.439 -5.282 1.00 92.44 599 ILE A C 1
ATOM 4716 O O . ILE A 1 599 ? -18.754 -0.647 -6.495 1.00 92.44 599 ILE A O 1
ATOM 4720 N N . PRO A 1 600 ? -19.675 0.379 -4.751 1.00 89.50 600 PRO A N 1
ATOM 4721 C CA . PRO A 1 600 ? -20.694 1.084 -5.538 1.00 89.50 600 PRO A CA 1
ATOM 4722 C C . PRO A 1 600 ? -20.110 2.106 -6.522 1.00 89.50 600 PRO A C 1
ATOM 4724 O O . PRO A 1 600 ? -19.071 2.702 -6.267 1.00 89.50 600 PRO A O 1
ATOM 4727 N N . GLN A 1 601 ? -20.819 2.395 -7.620 1.00 89.19 601 GLN A N 1
ATOM 4728 C CA . GLN A 1 601 ? -20.378 3.390 -8.618 1.00 89.19 601 GLN A CA 1
ATOM 4729 C C . GLN A 1 601 ? -20.139 4.791 -8.029 1.00 89.19 601 GLN A C 1
ATOM 4731 O O . GLN A 1 601 ? -19.217 5.481 -8.452 1.00 89.19 601 GLN A O 1
ATOM 4736 N N . THR A 1 602 ? -20.924 5.204 -7.031 1.00 90.88 602 THR A N 1
ATOM 4737 C CA . THR A 1 602 ? -20.764 6.494 -6.334 1.00 90.88 602 THR A CA 1
ATOM 4738 C C . THR A 1 602 ? -19.459 6.599 -5.542 1.00 90.88 602 THR A C 1
ATOM 4740 O O . THR A 1 602 ? -19.100 7.692 -5.119 1.00 90.88 602 THR A O 1
ATOM 4743 N N . GLN A 1 603 ? -18.739 5.487 -5.362 1.00 93.88 603 GLN A N 1
ATOM 4744 C CA . GLN A 1 603 ? -17.491 5.396 -4.600 1.00 93.88 603 GLN A CA 1
ATOM 4745 C C . GLN A 1 603 ? -16.295 4.932 -5.445 1.00 93.88 603 GLN A C 1
ATOM 4747 O O . GLN A 1 603 ? -15.219 4.698 -4.900 1.00 93.88 603 GLN A O 1
ATOM 4752 N N . ARG A 1 604 ? -16.465 4.818 -6.769 1.00 92.31 604 ARG A N 1
ATOM 4753 C CA . ARG A 1 604 ? -15.379 4.518 -7.712 1.00 92.31 604 ARG A CA 1
ATOM 4754 C C . ARG A 1 604 ? -14.873 5.797 -8.354 1.00 92.31 604 ARG A C 1
ATOM 4756 O O . ARG A 1 604 ? -15.671 6.606 -8.838 1.00 92.31 604 ARG A O 1
ATOM 4763 N N . TRP A 1 605 ? -13.560 5.934 -8.401 1.00 93.19 605 TRP A N 1
ATOM 4764 C CA . TRP A 1 605 ? -12.885 7.123 -8.892 1.00 93.19 605 TRP A CA 1
ATOM 4765 C C . TRP A 1 605 ? -11.882 6.743 -9.972 1.00 93.19 605 TRP A C 1
ATOM 4767 O O . TRP A 1 605 ? -11.084 5.831 -9.779 1.00 93.19 605 TRP A O 1
ATOM 4777 N N . VAL A 1 606 ? -11.938 7.440 -11.099 1.00 89.94 606 VAL A N 1
ATOM 4778 C CA . VAL A 1 606 ? -10.859 7.471 -12.084 1.00 89.94 606 VAL A CA 1
ATOM 4779 C C . VAL A 1 606 ? -9.932 8.608 -11.680 1.00 89.94 606 VAL A C 1
ATOM 4781 O O . VAL A 1 606 ? -10.401 9.707 -11.365 1.00 89.94 606 VAL A O 1
ATOM 4784 N N . ILE A 1 607 ? -8.633 8.322 -11.623 1.00 88.50 607 ILE A N 1
ATOM 4785 C CA . ILE A 1 607 ? -7.613 9.321 -11.314 1.00 88.50 607 ILE A CA 1
ATOM 4786 C C . ILE A 1 607 ? -6.860 9.633 -12.599 1.00 88.50 607 ILE A C 1
ATOM 4788 O O . ILE A 1 607 ? -6.081 8.810 -13.073 1.00 88.50 607 ILE A O 1
ATOM 4792 N N . GLU A 1 608 ? -7.110 10.813 -13.151 1.00 82.88 608 GLU A N 1
ATOM 4793 C CA . GLU A 1 608 ? -6.413 11.326 -14.328 1.00 82.88 608 GLU A CA 1
ATOM 4794 C C . GLU A 1 608 ? -5.208 12.148 -13.860 1.00 82.88 608 GLU A C 1
ATOM 4796 O O . GLU A 1 608 ? -5.266 12.835 -12.835 1.00 82.88 608 GLU A O 1
ATOM 4801 N N . THR A 1 609 ? -4.086 12.037 -14.569 1.00 74.88 609 THR A N 1
ATOM 4802 C CA . THR A 1 609 ? -2.888 12.827 -14.283 1.00 74.88 609 THR A CA 1
ATOM 4803 C C . THR A 1 609 ? -2.788 14.004 -15.211 1.00 74.88 609 THR A C 1
ATOM 4805 O O . THR A 1 609 ? -2.782 13.820 -16.421 1.00 74.88 609 THR A O 1
ATOM 4808 N N . ASP A 1 610 ? -2.607 15.178 -14.621 1.00 65.38 610 ASP A N 1
ATOM 4809 C CA . ASP A 1 610 ? -2.565 16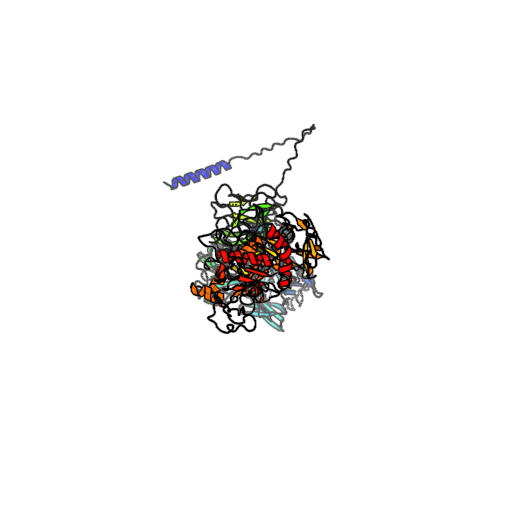.434 -15.360 1.00 65.38 610 ASP A CA 1
ATOM 4810 C C . ASP A 1 610 ? -1.206 17.136 -15.204 1.00 65.38 610 ASP A C 1
ATOM 4812 O O . ASP A 1 610 ? -1.122 18.340 -15.418 1.00 65.38 610 ASP A O 1
ATOM 4816 N N . GLY A 1 611 ? -0.154 16.453 -14.734 1.00 65.94 611 GLY A N 1
ATOM 4817 C CA . GLY A 1 611 ? 1.187 17.026 -14.518 1.00 65.94 611 GLY A CA 1
ATOM 4818 C C . GLY A 1 611 ? 1.723 16.886 -13.088 1.00 65.94 611 GLY A C 1
ATOM 4819 O O . GLY A 1 611 ? 1.279 16.037 -12.313 1.00 65.94 611 GLY A O 1
ATOM 4820 N N . TYR A 1 612 ? 2.695 17.728 -12.727 1.00 64.44 612 TYR A N 1
ATOM 4821 C CA . TYR A 1 612 ? 3.360 17.762 -11.416 1.00 64.44 612 TYR A CA 1
ATOM 4822 C C . TYR A 1 612 ? 3.512 19.210 -10.920 1.00 64.44 612 TYR A C 1
ATOM 4824 O O . TYR A 1 612 ? 3.544 20.148 -11.709 1.00 64.44 612 TYR A O 1
ATOM 4832 N N . SER A 1 613 ? 3.584 19.411 -9.603 1.00 63.12 613 SER A N 1
ATOM 4833 C CA . SER A 1 613 ? 3.995 20.700 -9.017 1.00 63.12 613 SER A CA 1
ATOM 4834 C C . SER A 1 613 ? 5.517 20.870 -9.068 1.00 63.12 613 SER A C 1
ATOM 4836 O O . SER A 1 613 ? 6.225 19.870 -9.080 1.00 63.12 613 SER A O 1
ATOM 4838 N N . GLY A 1 614 ? 6.028 22.098 -8.920 1.00 51.50 614 GLY A N 1
ATOM 4839 C CA . GLY A 1 614 ? 7.473 22.366 -8.781 1.00 51.50 614 GLY A CA 1
ATOM 4840 C C . GLY A 1 614 ? 8.168 21.726 -7.559 1.00 51.50 614 GLY A C 1
ATOM 4841 O O . GLY A 1 614 ? 9.374 21.864 -7.406 1.00 51.50 614 GLY A O 1
ATOM 4842 N N . ASN A 1 615 ? 7.426 21.021 -6.692 1.00 58.53 615 ASN A N 1
ATOM 4843 C CA . ASN A 1 615 ? 7.957 20.181 -5.607 1.00 58.53 615 ASN A CA 1
ATOM 4844 C C . ASN A 1 615 ? 7.741 18.673 -5.881 1.00 58.53 615 ASN A C 1
ATOM 4846 O O . ASN A 1 615 ? 7.592 17.899 -4.936 1.00 58.53 615 ASN A O 1
ATOM 4850 N N . ASP A 1 616 ? 7.593 18.275 -7.147 1.00 63.31 616 ASP A N 1
ATOM 4851 C CA . ASP A 1 616 ? 7.349 16.899 -7.613 1.00 63.31 616 ASP A CA 1
ATOM 4852 C C . ASP A 1 616 ? 6.088 16.211 -7.043 1.00 63.31 616 ASP A C 1
ATOM 4854 O O . ASP A 1 616 ? 5.923 14.994 -7.130 1.00 63.31 616 ASP A O 1
ATOM 4858 N N . LEU A 1 617 ? 5.129 16.966 -6.493 1.00 74.06 617 LEU A N 1
ATOM 4859 C CA . LEU A 1 617 ? 3.815 16.405 -6.150 1.00 74.06 617 LEU A CA 1
ATOM 4860 C C . LEU A 1 617 ? 2.983 16.181 -7.411 1.00 74.06 617 LEU A C 1
ATOM 4862 O O . LEU A 1 617 ? 2.753 17.120 -8.174 1.00 74.06 617 LEU A O 1
ATOM 4866 N N . ARG A 1 618 ? 2.472 14.962 -7.584 1.00 76.81 618 ARG A N 1
ATOM 4867 C CA . ARG A 1 618 ? 1.630 14.575 -8.721 1.00 76.81 618 ARG A CA 1
ATOM 4868 C C . ARG A 1 618 ? 0.311 15.351 -8.716 1.00 76.81 618 ARG A C 1
ATOM 4870 O O . ARG A 1 618 ? -0.423 15.301 -7.724 1.00 76.81 618 ARG A O 1
ATOM 4877 N N . ARG A 1 619 ? 0.021 16.066 -9.807 1.00 85.25 619 ARG A N 1
ATOM 4878 C CA . ARG A 1 619 ? -1.247 16.766 -10.054 1.00 85.25 619 ARG A CA 1
ATOM 4879 C C . ARG A 1 619 ? -2.243 15.793 -10.669 1.00 85.25 619 ARG A C 1
ATOM 4881 O O . ARG A 1 619 ? -1.926 15.098 -11.633 1.00 85.25 619 ARG A O 1
ATOM 4888 N N . ILE A 1 620 ? -3.436 15.753 -10.098 1.00 88.62 620 ILE A N 1
ATOM 4889 C CA . ILE A 1 620 ? -4.493 14.838 -10.499 1.00 88.62 620 ILE A CA 1
ATOM 4890 C C . ILE A 1 620 ? -5.849 15.532 -10.579 1.00 88.62 620 ILE A C 1
ATOM 4892 O O . ILE A 1 620 ? -6.132 16.481 -9.838 1.00 88.62 620 ILE A O 1
ATOM 4896 N N . THR A 1 621 ? -6.729 14.951 -11.377 1.00 91.25 621 THR A N 1
ATOM 4897 C CA . THR A 1 621 ? -8.173 15.138 -11.295 1.00 91.25 621 THR A CA 1
ATOM 4898 C C . THR A 1 621 ? -8.838 13.812 -10.928 1.00 91.25 621 THR A C 1
ATOM 4900 O O . THR A 1 621 ? -8.356 12.722 -11.227 1.00 91.25 621 THR A O 1
ATOM 4903 N N . LEU A 1 622 ? -9.933 13.904 -10.172 1.00 92.75 622 LEU A N 1
ATOM 4904 C CA . LEU A 1 622 ? -10.644 12.746 -9.629 1.00 92.75 622 LEU A CA 1
ATOM 4905 C C . LEU A 1 622 ? -12.055 12.725 -10.186 1.00 92.75 622 LEU A C 1
ATOM 4907 O O . LEU A 1 622 ? -12.902 13.489 -9.719 1.00 92.75 622 LEU A O 1
ATOM 4911 N N . GLN A 1 623 ? -12.322 11.861 -11.158 1.00 91.50 623 GLN A N 1
ATOM 4912 C CA . GLN A 1 623 ? -13.638 11.734 -11.770 1.00 91.50 623 GLN A CA 1
ATOM 4913 C C . GLN A 1 623 ? -14.404 10.558 -11.162 1.00 91.50 623 GLN A C 1
ATOM 4915 O O . GLN A 1 623 ? -13.953 9.416 -11.175 1.00 91.50 623 GLN A O 1
ATOM 4920 N N . ASN A 1 624 ? -15.592 10.819 -10.621 1.00 90.12 624 ASN A N 1
ATOM 4921 C CA . ASN A 1 624 ? -16.471 9.759 -10.142 1.00 90.12 624 ASN A CA 1
ATOM 4922 C C . ASN A 1 624 ? -17.275 9.134 -11.295 1.00 90.12 624 ASN A C 1
ATOM 4924 O O . ASN A 1 624 ? -17.989 9.869 -11.963 1.00 90.12 624 ASN A O 1
ATOM 4928 N N . ALA A 1 625 ? -17.260 7.800 -11.422 1.00 72.06 625 ALA A N 1
ATOM 4929 C CA . ALA A 1 625 ? -18.111 6.966 -12.296 1.00 72.06 625 ALA A CA 1
ATOM 4930 C C . ALA A 1 625 ? -18.056 7.198 -13.832 1.00 72.06 625 ALA A C 1
ATOM 4932 O O . ALA A 1 625 ? -17.521 8.180 -14.331 1.00 72.06 625 ALA A O 1
ATOM 4933 N N . PHE A 1 626 ? -18.656 6.250 -14.574 1.00 66.62 626 PHE A N 1
ATOM 4934 C CA . PHE A 1 626 ? -18.744 6.198 -16.043 1.00 66.62 626 PHE A CA 1
ATOM 4935 C C . PHE A 1 626 ? -19.244 7.524 -16.649 1.00 66.62 626 PHE A C 1
ATOM 4937 O O . PHE A 1 626 ? -20.310 8.023 -16.275 1.00 66.62 626 PHE A O 1
ATOM 4944 N N . SER A 1 627 ? -18.468 8.018 -17.612 1.00 55.19 627 SER A N 1
ATOM 4945 C CA . SER A 1 627 ? -18.428 9.299 -18.344 1.00 55.19 627 SER A CA 1
ATOM 4946 C C . SER A 1 627 ? -19.709 10.096 -18.692 1.00 55.19 627 SER A C 1
ATOM 4948 O O . SER A 1 627 ? -19.580 11.191 -19.235 1.00 55.19 627 SER A O 1
ATOM 4950 N N . ASP A 1 628 ? -20.924 9.667 -18.332 1.00 58.47 628 ASP A N 1
ATOM 4951 C CA . ASP A 1 628 ? -22.172 10.359 -18.709 1.00 58.47 628 ASP A CA 1
ATOM 4952 C C . ASP A 1 628 ? -22.882 11.112 -17.558 1.00 58.47 628 ASP A C 1
ATOM 4954 O O . ASP A 1 628 ? -23.580 12.090 -17.813 1.00 58.47 628 ASP A O 1
ATOM 4958 N N . ASN A 1 629 ? -22.725 10.690 -16.292 1.00 64.75 629 ASN A N 1
ATOM 4959 C CA . ASN A 1 629 ? -23.366 11.327 -15.111 1.00 64.75 629 ASN A CA 1
ATOM 4960 C C . ASN A 1 629 ? -22.405 11.552 -13.923 1.00 64.75 629 ASN A C 1
ATOM 4962 O O . ASN A 1 629 ? -22.794 12.050 -12.853 1.00 64.75 629 ASN A O 1
ATOM 4966 N N . GLY A 1 630 ? -21.146 11.170 -14.123 1.00 70.25 630 GLY A N 1
ATOM 4967 C CA . GLY A 1 630 ? -20.050 11.363 -13.193 1.00 70.25 630 GLY A CA 1
ATOM 4968 C C . GLY A 1 630 ? -19.701 12.826 -12.946 1.00 70.25 630 GLY A C 1
ATOM 4969 O O . GLY A 1 630 ? -20.233 13.735 -13.586 1.00 70.25 630 GLY A O 1
ATOM 4970 N N . GLY A 1 631 ? -18.829 13.090 -11.982 1.00 88.00 631 GLY A N 1
ATOM 4971 C CA . GLY A 1 631 ? -18.322 14.441 -11.768 1.00 88.00 631 GLY A CA 1
ATOM 4972 C C . GLY A 1 631 ? -16.945 14.462 -11.130 1.00 88.00 631 GLY A C 1
ATOM 4973 O O . GLY A 1 631 ? -16.575 13.545 -10.403 1.00 88.00 631 GLY A O 1
ATOM 4974 N N . TYR A 1 632 ? -16.208 15.526 -11.412 1.00 92.12 632 TYR A N 1
ATOM 4975 C CA . TYR A 1 632 ? -14.874 15.788 -10.901 1.00 92.12 632 TYR A CA 1
ATOM 4976 C C . TYR A 1 632 ? -14.950 16.284 -9.460 1.00 92.12 632 TYR A C 1
ATOM 4978 O O . TYR A 1 632 ? -15.783 17.139 -9.163 1.00 92.12 632 TYR A O 1
ATOM 4986 N N . LEU A 1 633 ? -14.106 15.761 -8.569 1.00 95.25 633 LEU A N 1
ATOM 4987 C CA . LEU A 1 633 ? -14.004 16.211 -7.182 1.00 95.25 633 LEU A CA 1
ATOM 4988 C C . LEU A 1 633 ? -13.534 17.669 -7.147 1.00 95.25 633 LEU A C 1
ATOM 4990 O O . LEU A 1 633 ? -12.394 17.965 -7.488 1.00 95.25 633 LEU A O 1
ATOM 4994 N N . THR A 1 634 ? -14.392 18.583 -6.705 1.00 94.94 634 THR A N 1
ATOM 4995 C CA . THR A 1 634 ? -14.171 20.028 -6.824 1.00 94.94 634 THR A CA 1
ATOM 4996 C C . THR A 1 634 ? -14.251 20.714 -5.461 1.00 94.94 634 THR A C 1
ATOM 4998 O O . THR A 1 634 ? -15.243 20.587 -4.732 1.00 94.94 634 THR A O 1
ATOM 5001 N N . ALA A 1 635 ? -13.213 21.484 -5.130 1.00 95.12 635 ALA A N 1
ATOM 5002 C CA . ALA A 1 635 ? -13.203 22.386 -3.984 1.00 95.12 635 ALA A CA 1
ATOM 5003 C C . ALA A 1 635 ? -13.991 23.677 -4.277 1.00 95.12 635 ALA A C 1
ATOM 5005 O O . ALA A 1 635 ? -14.056 24.126 -5.422 1.00 95.12 635 ALA A O 1
ATOM 5006 N N . PRO A 1 636 ? -14.589 24.332 -3.270 1.00 92.94 636 PRO A N 1
ATOM 5007 C CA . PRO A 1 636 ? -15.252 25.610 -3.489 1.00 92.94 636 PRO A CA 1
ATOM 5008 C C . PRO A 1 636 ? -14.233 26.700 -3.845 1.00 92.94 636 PRO A C 1
ATOM 5010 O O . PRO A 1 636 ? -13.052 26.603 -3.527 1.00 92.94 636 PRO A O 1
ATOM 5013 N N . SER A 1 637 ? -14.693 27.778 -4.477 1.00 87.94 637 SER A N 1
ATOM 5014 C CA . SER A 1 637 ? -13.840 28.909 -4.870 1.00 87.94 637 SER A CA 1
ATOM 5015 C C . SER A 1 637 ? -13.378 29.789 -3.704 1.00 87.94 637 SER A C 1
ATOM 5017 O O . SER A 1 637 ? -12.693 30.783 -3.925 1.00 87.94 637 SER A O 1
ATOM 5019 N N . SER A 1 638 ? -13.770 29.473 -2.465 1.00 86.62 638 SER A N 1
ATOM 5020 C CA . SER A 1 638 ? -13.323 30.209 -1.284 1.00 86.62 638 SER A CA 1
ATOM 5021 C C . SER A 1 638 ? -11.948 29.730 -0.814 1.00 86.62 638 SER A C 1
ATOM 5023 O O . SER A 1 638 ? -11.577 28.577 -0.997 1.00 86.62 638 SER A O 1
ATOM 5025 N N . PHE A 1 639 ? -11.219 30.598 -0.116 1.00 87.56 639 PHE A N 1
ATOM 5026 C CA . PHE A 1 639 ? -9.922 30.284 0.507 1.00 87.56 639 PHE A CA 1
ATOM 5027 C C . PHE A 1 639 ? -10.053 30.042 2.017 1.00 87.56 639 PHE A C 1
ATOM 5029 O O . PHE A 1 639 ? -9.103 30.173 2.785 1.00 87.56 639 PHE A O 1
ATOM 5036 N N . THR A 1 640 ? -11.267 29.730 2.470 1.00 88.31 640 THR A N 1
ATOM 5037 C CA . THR A 1 640 ? -11.595 29.529 3.880 1.00 88.31 640 THR A CA 1
ATOM 5038 C C . THR A 1 640 ? -11.833 28.056 4.185 1.00 88.31 640 THR A C 1
ATOM 5040 O O . THR A 1 640 ? -12.420 27.314 3.390 1.00 88.31 640 THR A O 1
ATOM 5043 N N . SER A 1 641 ? -11.400 27.638 5.375 1.00 92.06 641 SER A N 1
ATOM 5044 C CA . SER A 1 641 ? -11.702 26.305 5.902 1.00 92.06 641 SER A CA 1
ATOM 5045 C C . SER A 1 641 ? -13.211 26.127 6.114 1.00 92.06 641 SER A C 1
ATOM 5047 O O . SER A 1 641 ? -13.903 27.071 6.492 1.00 92.06 641 SER A O 1
ATOM 5049 N N . GLY A 1 642 ? -13.712 24.908 5.907 1.00 91.81 642 GLY A N 1
ATOM 5050 C CA . GLY A 1 642 ? -15.118 24.540 6.119 1.00 91.81 642 GLY A CA 1
ATOM 5051 C C . GLY A 1 642 ? -15.990 24.548 4.861 1.00 91.81 642 GLY A C 1
ATOM 5052 O O . GLY A 1 642 ? -17.151 24.154 4.926 1.00 91.81 642 GLY A O 1
ATOM 5053 N N . GLY A 1 643 ? -15.454 24.971 3.712 1.00 93.69 643 GLY A N 1
ATOM 5054 C CA . GLY A 1 643 ? -16.172 24.908 2.440 1.00 93.69 643 GLY A CA 1
ATOM 5055 C C . GLY A 1 643 ? -16.395 23.460 1.988 1.00 93.69 643 GLY A C 1
ATOM 5056 O O . GLY A 1 643 ? -15.447 22.677 1.967 1.00 93.69 643 GLY A O 1
ATOM 5057 N N . ALA A 1 644 ? -17.631 23.103 1.632 1.00 94.88 644 ALA A N 1
ATOM 5058 C CA . ALA A 1 644 ? -17.989 21.743 1.229 1.00 94.88 644 ALA A CA 1
ATOM 5059 C C . ALA A 1 644 ? -17.332 21.341 -0.100 1.00 94.88 644 ALA A C 1
ATOM 5061 O O . ALA A 1 644 ? -17.321 22.127 -1.048 1.00 94.88 644 ALA A O 1
ATOM 5062 N N . ILE A 1 645 ? -16.840 20.105 -0.175 1.00 96.69 645 ILE A N 1
ATOM 5063 C CA . ILE A 1 645 ? -16.364 19.502 -1.423 1.00 96.69 645 ILE A CA 1
ATOM 5064 C C . ILE A 1 645 ? -17.555 18.935 -2.189 1.00 96.69 645 ILE A C 1
ATOM 5066 O O . ILE A 1 645 ? -18.447 18.309 -1.611 1.00 96.69 645 ILE A O 1
ATOM 5070 N N . THR A 1 646 ? -17.580 19.167 -3.496 1.00 94.44 646 THR A N 1
ATOM 5071 C CA . THR A 1 646 ? -18.687 18.770 -4.377 1.00 94.44 646 THR A CA 1
ATOM 5072 C C . THR A 1 646 ? -18.165 18.055 -5.616 1.00 94.44 646 THR A C 1
ATOM 5074 O O . THR A 1 646 ? -16.954 17.949 -5.791 1.00 94.44 646 THR A O 1
ATOM 5077 N N . THR A 1 647 ? -19.056 17.563 -6.477 1.00 92.50 647 THR A N 1
ATOM 5078 C CA . THR A 1 647 ? -18.684 17.112 -7.822 1.00 92.50 647 THR A CA 1
ATOM 5079 C C . THR A 1 647 ? -19.293 17.969 -8.925 1.00 92.50 647 THR A C 1
ATOM 5081 O O . THR A 1 647 ? -20.491 18.268 -8.909 1.00 92.50 647 THR A O 1
ATOM 5084 N N . THR A 1 648 ? -18.483 18.325 -9.923 1.00 88.69 648 THR A N 1
ATOM 5085 C CA . THR A 1 648 ? -18.909 19.107 -11.098 1.00 88.69 648 THR A CA 1
ATOM 5086 C C . THR A 1 648 ? -18.725 18.311 -12.390 1.00 88.69 648 THR A C 1
ATOM 5088 O O . THR A 1 648 ? -17.880 17.433 -12.470 1.00 88.69 648 THR A O 1
ATOM 5091 N N . THR A 1 649 ? -19.542 18.553 -13.416 1.00 84.56 649 THR A N 1
ATOM 5092 C CA . THR A 1 649 ? -19.492 17.783 -14.679 1.00 84.56 649 THR A CA 1
ATOM 5093 C C . THR A 1 649 ? -18.396 18.244 -15.639 1.00 84.56 649 THR A C 1
ATOM 5095 O O . THR A 1 649 ? -18.164 17.603 -16.657 1.00 84.56 649 THR A O 1
ATOM 5098 N N . THR A 1 650 ? -17.758 19.380 -15.364 1.00 84.00 650 THR A N 1
ATOM 5099 C CA . THR A 1 650 ? -16.707 19.956 -16.206 1.00 84.00 650 THR A CA 1
ATOM 5100 C C . THR A 1 650 ? -15.544 20.326 -15.299 1.00 84.00 650 THR A C 1
ATOM 5102 O O . THR A 1 650 ? -15.775 21.067 -14.339 1.00 84.00 650 THR A O 1
ATOM 5105 N N . PRO A 1 651 ? -14.328 19.824 -15.568 1.00 85.69 651 PRO A N 1
ATOM 5106 C CA . PRO A 1 651 ? -13.191 20.110 -14.718 1.00 85.69 651 PRO A CA 1
ATOM 5107 C C . PRO A 1 651 ? -12.856 21.602 -14.806 1.00 85.69 651 PRO A C 1
ATOM 5109 O O . PRO A 1 651 ? -13.015 22.260 -15.835 1.00 85.69 651 PRO A O 1
ATOM 5112 N N . THR A 1 652 ? -12.442 22.148 -13.673 1.00 85.94 652 THR A N 1
ATOM 5113 C CA . THR A 1 652 ? -11.986 23.531 -13.497 1.00 85.94 652 THR A CA 1
ATOM 5114 C C . THR A 1 652 ? -10.716 23.495 -12.655 1.00 85.94 652 THR A C 1
ATOM 5116 O O . THR A 1 652 ? -10.437 22.462 -12.051 1.00 85.94 652 THR A O 1
ATOM 5119 N N . LEU A 1 653 ? -10.010 24.619 -12.502 1.00 81.06 653 LEU A N 1
ATOM 5120 C CA . LEU A 1 653 ? -8.833 24.709 -11.616 1.00 81.06 653 LEU A CA 1
ATOM 5121 C C . LEU A 1 653 ? -9.129 24.239 -10.178 1.00 81.06 653 LEU A C 1
ATOM 5123 O O . LEU A 1 653 ? -8.285 23.690 -9.480 1.00 81.06 653 LEU A O 1
ATOM 5127 N N . ASN A 1 654 ? -10.373 24.404 -9.729 1.00 89.38 654 ASN A N 1
ATOM 5128 C CA . ASN A 1 654 ? -10.849 23.939 -8.429 1.00 89.38 654 ASN A CA 1
ATOM 5129 C C . ASN A 1 654 ? -10.997 22.414 -8.321 1.00 89.38 654 ASN A C 1
ATOM 5131 O O . ASN A 1 654 ? -11.250 21.906 -7.228 1.00 89.38 654 ASN A O 1
ATOM 5135 N N . SER A 1 655 ? -10.903 21.695 -9.436 1.00 92.88 655 SER A N 1
ATOM 5136 C CA . SER A 1 655 ? -11.041 20.237 -9.524 1.00 92.88 655 SER A CA 1
ATOM 5137 C C . SER A 1 655 ? -9.697 19.510 -9.536 1.00 92.88 655 SER A C 1
ATOM 5139 O O . SER A 1 655 ? -9.672 18.284 -9.481 1.00 92.88 655 SER A O 1
ATOM 5141 N N . GLU A 1 656 ? -8.600 20.265 -9.572 1.00 91.69 656 GLU A N 1
ATOM 5142 C CA . GLU A 1 656 ? -7.233 19.756 -9.555 1.00 91.69 656 GLU A CA 1
ATOM 5143 C C . GLU A 1 656 ? -6.716 19.617 -8.118 1.00 91.69 656 GLU A C 1
ATOM 5145 O O . GLU A 1 656 ? -6.932 20.479 -7.253 1.00 91.69 656 GLU A O 1
ATOM 5150 N N . TRP A 1 657 ? -5.997 18.528 -7.859 1.00 93.12 657 TRP A N 1
ATOM 5151 C CA . TRP A 1 657 ? -5.437 18.191 -6.555 1.00 93.12 657 TRP A CA 1
ATOM 5152 C C . TRP A 1 657 ? -3.990 17.733 -6.695 1.00 93.12 657 TRP A C 1
ATOM 5154 O O . TRP A 1 657 ? -3.639 17.039 -7.638 1.00 93.12 657 TRP A O 1
ATOM 5164 N N . TYR A 1 658 ? -3.154 18.074 -5.724 1.00 90.94 658 TYR A N 1
ATOM 5165 C CA . TYR A 1 658 ? -1.821 17.514 -5.563 1.00 90.94 658 TYR A CA 1
ATOM 5166 C C . TYR A 1 658 ? -1.861 16.370 -4.550 1.00 90.94 658 TYR A C 1
ATOM 5168 O O . TYR A 1 658 ? -2.388 16.543 -3.444 1.00 90.94 658 TYR A O 1
ATOM 5176 N N . LEU A 1 659 ? -1.292 15.224 -4.923 1.00 91.56 659 LEU A N 1
ATOM 5177 C CA . LEU A 1 659 ? -1.093 14.083 -4.033 1.00 91.56 659 LEU A CA 1
ATOM 5178 C C . LEU A 1 659 ? 0.188 14.260 -3.215 1.00 91.56 659 LEU A C 1
ATOM 5180 O O . LEU A 1 659 ? 1.290 14.207 -3.752 1.00 91.56 659 LEU A O 1
ATOM 5184 N N . GLU A 1 660 ? 0.043 14.431 -1.903 1.00 92.31 660 GLU A N 1
ATOM 5185 C CA . GLU A 1 660 ? 1.151 14.417 -0.943 1.00 92.31 660 GLU A CA 1
ATOM 5186 C C . GLU A 1 660 ? 1.226 13.044 -0.259 1.00 92.31 660 GLU A C 1
ATOM 5188 O O . GLU A 1 660 ? 0.387 12.773 0.611 1.00 92.31 660 GLU A O 1
ATOM 5193 N N . PRO A 1 661 ? 2.187 12.168 -0.615 1.00 91.38 661 PRO A N 1
ATOM 5194 C CA . PRO A 1 661 ? 2.296 10.846 -0.010 1.00 91.38 661 PRO A CA 1
ATOM 5195 C C . PRO A 1 661 ? 2.633 10.943 1.479 1.00 91.38 661 PRO A C 1
ATOM 5197 O O . PRO A 1 661 ? 3.460 11.745 1.919 1.00 91.38 661 PRO A O 1
ATOM 5200 N N . TYR A 1 662 ? 1.993 10.100 2.280 1.00 91.44 662 TYR A N 1
ATOM 5201 C CA . TYR A 1 662 ? 2.342 9.903 3.678 1.00 91.44 662 TYR A CA 1
ATOM 5202 C C . TYR A 1 662 ? 3.506 8.912 3.780 1.00 91.44 662 TYR A C 1
ATOM 5204 O O . TYR A 1 662 ? 3.344 7.724 3.521 1.00 91.44 662 TYR A O 1
ATOM 5212 N N . THR A 1 663 ? 4.670 9.407 4.201 1.00 87.31 663 THR A N 1
ATOM 5213 C CA . THR A 1 663 ? 5.923 8.637 4.321 1.00 87.31 663 THR A CA 1
ATOM 5214 C C . THR A 1 663 ? 6.282 8.266 5.764 1.00 87.31 663 THR A C 1
ATOM 5216 O O . THR A 1 663 ? 7.395 7.825 6.041 1.00 87.31 663 THR A O 1
ATOM 5219 N N . GLY A 1 664 ? 5.364 8.484 6.710 1.00 85.75 664 GLY A N 1
ATOM 5220 C CA . GLY A 1 664 ? 5.574 8.124 8.111 1.00 85.75 664 GLY A CA 1
ATOM 5221 C C . GLY A 1 664 ? 5.405 6.625 8.377 1.00 85.75 664 GLY A C 1
ATOM 5222 O O . GLY A 1 664 ? 5.041 5.849 7.498 1.00 85.75 664 GLY A O 1
ATOM 5223 N N . GLU A 1 665 ? 5.615 6.234 9.634 1.00 87.94 665 GLU A N 1
ATOM 5224 C CA . GLU A 1 665 ? 5.412 4.858 10.106 1.00 87.94 665 GLU A CA 1
ATOM 5225 C C . GLU A 1 665 ? 3.982 4.353 9.852 1.00 87.94 665 GLU A C 1
ATOM 5227 O O . GLU A 1 665 ? 3.020 5.134 9.840 1.00 87.94 665 GLU A O 1
ATOM 5232 N N . GLU A 1 666 ? 3.845 3.029 9.715 1.00 88.25 666 GLU A N 1
ATOM 5233 C CA . GLU A 1 666 ? 2.561 2.353 9.507 1.00 88.25 666 GLU A CA 1
ATOM 5234 C C . GLU A 1 666 ? 1.537 2.760 10.583 1.00 88.25 666 GLU A C 1
ATOM 5236 O O . GLU A 1 666 ? 1.724 2.546 11.785 1.00 88.25 666 GLU A O 1
ATOM 5241 N N . MET A 1 667 ? 0.405 3.318 10.150 1.00 90.56 667 MET A N 1
ATOM 5242 C CA . MET A 1 667 ? -0.700 3.672 11.033 1.00 90.56 667 MET A CA 1
ATOM 5243 C C . MET A 1 667 ? -1.688 2.520 11.113 1.00 90.56 667 MET A C 1
ATOM 5245 O O . MET A 1 667 ? -2.383 2.230 10.144 1.00 90.56 667 MET A O 1
ATOM 5249 N N . LYS A 1 668 ? -1.835 1.931 12.300 1.00 91.88 668 LYS A N 1
ATOM 5250 C CA . LYS A 1 668 ? -2.841 0.899 12.560 1.00 91.88 668 LYS A CA 1
ATOM 5251 C C . LYS A 1 668 ? -3.494 1.064 13.924 1.00 91.88 668 LYS A C 1
ATOM 5253 O O . LYS A 1 668 ? -2.822 1.340 14.917 1.00 91.88 668 LYS A O 1
ATOM 5258 N N . GLY A 1 669 ? -4.811 0.892 13.996 1.00 91.81 669 GLY A N 1
ATOM 5259 C CA . GLY A 1 669 ? -5.524 0.998 15.266 1.00 91.81 669 GLY A CA 1
ATOM 5260 C C . GLY A 1 669 ? -6.995 0.613 15.212 1.00 91.81 669 GLY A C 1
ATOM 5261 O O . GLY A 1 669 ? -7.594 0.509 14.145 1.00 91.81 669 GLY A O 1
ATOM 5262 N N . VAL A 1 670 ? -7.570 0.434 16.402 1.00 92.56 670 VAL A N 1
ATOM 5263 C CA . VAL A 1 670 ? -9.012 0.290 16.642 1.00 92.56 670 VAL A CA 1
ATOM 5264 C C . VAL A 1 670 ? -9.445 1.370 17.632 1.00 92.56 670 VAL A C 1
ATOM 5266 O O . VAL A 1 670 ? -8.701 1.719 18.558 1.00 92.56 670 VAL A O 1
ATOM 5269 N N . ARG A 1 671 ? -10.635 1.937 17.431 1.00 90.44 671 ARG A N 1
ATOM 5270 C CA . ARG A 1 671 ? -11.260 2.908 18.339 1.00 90.44 671 ARG A CA 1
ATOM 5271 C C . ARG A 1 671 ? -12.705 2.498 18.603 1.00 90.44 671 ARG A C 1
ATOM 5273 O O . ARG A 1 671 ? -13.439 2.160 17.681 1.00 90.44 671 ARG A O 1
ATOM 5280 N N . MET A 1 672 ? -13.087 2.541 19.875 1.00 88.31 672 MET A N 1
ATOM 5281 C CA . MET A 1 672 ? -14.429 2.201 20.340 1.00 88.31 672 MET A CA 1
ATOM 5282 C C . MET A 1 672 ? -15.408 3.356 20.148 1.00 88.31 672 MET A C 1
ATOM 5284 O O . MET A 1 672 ? -15.089 4.497 20.482 1.00 88.31 672 MET A O 1
ATOM 5288 N N . THR A 1 673 ? -16.608 3.042 19.672 1.00 89.94 673 THR A N 1
ATOM 5289 C CA . THR A 1 673 ? -17.746 3.967 19.542 1.00 89.94 673 THR A CA 1
ATOM 5290 C C . THR A 1 673 ? -18.853 3.658 20.544 1.00 89.94 673 THR A C 1
ATOM 5292 O O . THR A 1 673 ? -19.525 4.584 20.995 1.00 89.94 673 THR A O 1
ATOM 5295 N N . SER A 1 674 ? -19.004 2.390 20.936 1.00 89.88 674 SER A N 1
ATOM 5296 C CA . SER A 1 674 ? -19.916 1.928 21.986 1.00 89.88 674 SER A CA 1
ATOM 5297 C C . SER A 1 674 ? -19.187 0.945 22.897 1.00 89.88 674 SER A C 1
ATOM 5299 O O . SER A 1 674 ? -18.668 -0.070 22.433 1.00 89.88 674 SER A O 1
ATOM 5301 N N . TYR A 1 675 ? -19.108 1.255 24.192 1.00 89.25 675 TYR A N 1
ATOM 5302 C CA . TYR A 1 675 ? -18.452 0.402 25.180 1.00 89.25 675 TYR A CA 1
ATOM 5303 C C . TYR A 1 675 ? -18.978 0.652 26.595 1.00 89.25 675 TYR A C 1
ATOM 5305 O O . TYR A 1 675 ? -19.371 1.762 26.949 1.00 89.25 675 TYR A O 1
ATOM 5313 N N . THR A 1 676 ? -18.914 -0.386 27.424 1.00 84.19 676 THR A N 1
ATOM 5314 C CA . THR A 1 676 ? -19.060 -0.301 28.880 1.00 84.19 676 THR A CA 1
ATOM 5315 C C . THR A 1 676 ? -17.899 -1.016 29.566 1.00 84.19 676 THR A C 1
ATOM 5317 O O . THR A 1 676 ? -17.302 -1.938 29.005 1.00 84.19 676 THR A O 1
ATOM 5320 N N . TYR A 1 677 ? -17.584 -0.600 30.791 1.00 80.31 677 TYR A N 1
ATOM 5321 C CA . TYR A 1 677 ? -16.612 -1.268 31.663 1.00 80.31 677 TYR A CA 1
ATOM 5322 C C . TYR A 1 677 ? -17.277 -2.145 32.730 1.00 80.31 677 TYR A C 1
ATOM 5324 O O . TYR A 1 677 ? -16.584 -2.783 33.521 1.00 80.31 677 TYR A O 1
ATOM 5332 N N . SER A 1 678 ? -18.609 -2.187 32.777 1.00 79.62 678 SER A N 1
ATOM 5333 C CA . SER A 1 678 ? -19.346 -3.098 33.648 1.00 79.62 678 SER A CA 1
ATOM 5334 C C . SER A 1 678 ? -20.655 -3.536 33.004 1.00 79.62 678 SER A C 1
ATOM 5336 O O . SER A 1 678 ? -21.296 -2.752 32.304 1.00 79.62 678 SER A O 1
ATOM 5338 N N . LEU A 1 679 ? -21.030 -4.793 33.231 1.00 84.12 679 LEU A N 1
ATOM 5339 C CA . LEU A 1 679 ? -22.276 -5.367 32.739 1.00 84.12 679 LEU A CA 1
ATOM 5340 C C . LEU A 1 679 ? -22.836 -6.354 33.765 1.00 84.12 679 LEU A C 1
ATOM 5342 O O . LEU A 1 679 ? -22.094 -7.108 34.386 1.00 84.12 679 LEU A O 1
ATOM 5346 N N . GLU A 1 680 ? -24.145 -6.358 33.958 1.00 82.75 680 GLU A N 1
ATOM 5347 C CA . GLU A 1 680 ? -24.787 -7.260 34.915 1.00 82.75 680 GLU A CA 1
ATOM 5348 C C . GLU A 1 680 ? -24.974 -8.654 34.332 1.00 82.75 680 GLU A C 1
ATOM 5350 O O . GLU A 1 680 ? -25.298 -8.809 33.153 1.00 82.75 680 GLU A O 1
ATOM 5355 N N . CYS A 1 681 ? -24.826 -9.672 35.177 1.00 86.19 681 CYS A N 1
ATOM 5356 C CA . CYS A 1 681 ? -25.097 -11.049 34.780 1.00 86.19 681 CYS A CA 1
ATOM 5357 C C . CYS A 1 681 ? -26.550 -11.179 34.287 1.00 86.19 681 CYS A C 1
ATOM 5359 O O . CYS A 1 681 ? -27.485 -10.715 34.938 1.00 86.19 681 CYS A O 1
ATOM 5361 N N . GLY A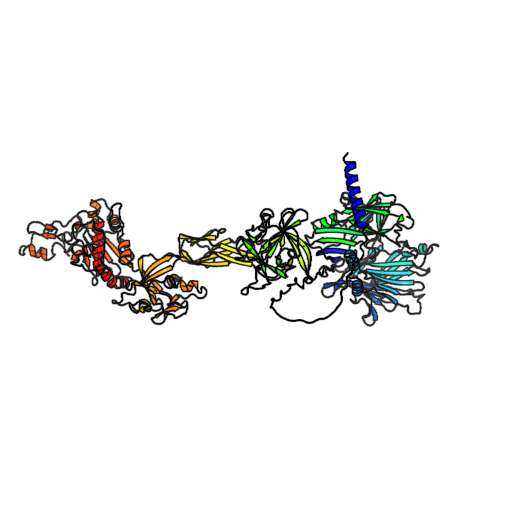 1 682 ? -26.736 -11.787 33.115 1.00 84.75 682 GLY A N 1
ATOM 5362 C CA . GLY A 1 682 ? -28.021 -11.894 32.422 1.00 84.75 682 GLY A CA 1
ATOM 5363 C C . GLY A 1 682 ? -28.363 -10.720 31.495 1.00 84.75 682 GLY A C 1
ATOM 5364 O O . GLY A 1 682 ? -29.401 -10.768 30.835 1.00 84.75 682 GLY A O 1
ATOM 5365 N N . LYS A 1 683 ? -27.532 -9.671 31.416 1.00 88.81 683 LYS A N 1
ATOM 5366 C CA . LYS A 1 683 ? -27.698 -8.560 30.463 1.00 88.81 683 LYS A CA 1
ATOM 5367 C C . LYS A 1 683 ? -26.796 -8.716 29.243 1.00 88.81 683 LYS A C 1
ATOM 5369 O O . LYS A 1 683 ? -25.798 -9.440 29.265 1.00 88.81 683 LYS A O 1
ATOM 5374 N N . THR A 1 684 ? -27.154 -7.986 28.191 1.00 93.56 684 THR A N 1
ATOM 5375 C CA . THR A 1 684 ? -26.381 -7.887 26.956 1.00 93.56 684 THR A CA 1
ATOM 5376 C C . THR A 1 684 ? -25.921 -6.456 26.693 1.00 93.56 684 THR A C 1
ATOM 5378 O O . THR A 1 684 ? -26.559 -5.507 27.153 1.00 93.56 684 THR A O 1
ATOM 5381 N N . PHE A 1 685 ? -24.826 -6.292 25.951 1.00 94.06 685 PHE A N 1
ATOM 5382 C CA . PHE A 1 685 ? -24.326 -4.990 25.506 1.00 94.06 685 PHE A CA 1
ATOM 5383 C C . PHE A 1 685 ? -23.709 -5.088 24.106 1.00 94.06 685 PHE A C 1
ATOM 5385 O O . PHE A 1 685 ? -22.909 -5.988 23.854 1.00 94.06 685 PHE A O 1
ATOM 5392 N N . ASP A 1 686 ? -24.046 -4.141 23.230 1.00 94.88 686 ASP A N 1
ATOM 5393 C CA . ASP A 1 686 ? -23.506 -4.043 21.871 1.00 94.88 686 ASP A CA 1
ATOM 5394 C C . ASP A 1 686 ? -22.217 -3.212 21.860 1.00 94.88 686 ASP A C 1
ATOM 5396 O O . ASP A 1 686 ? -22.244 -1.973 21.917 1.00 94.88 686 ASP A O 1
ATOM 5400 N N . TYR A 1 687 ? -21.073 -3.898 21.808 1.00 93.50 687 TYR A N 1
ATOM 5401 C CA . TYR A 1 687 ? -19.789 -3.243 21.577 1.00 93.50 687 TYR A CA 1
ATOM 5402 C C . TYR A 1 687 ? -19.637 -2.899 20.100 1.00 93.50 687 TYR A C 1
ATOM 5404 O O . TYR A 1 687 ? -19.753 -3.765 19.243 1.00 93.50 687 TYR A O 1
ATOM 5412 N N . ASP A 1 688 ? -19.297 -1.645 19.819 1.00 92.19 688 ASP A N 1
ATOM 5413 C CA . ASP A 1 688 ? -19.094 -1.153 18.459 1.00 92.19 688 ASP A CA 1
ATOM 5414 C C . ASP A 1 688 ? -17.761 -0.410 18.369 1.00 92.19 688 ASP A C 1
ATOM 5416 O O . ASP A 1 688 ? -17.352 0.302 19.297 1.00 92.19 688 ASP A O 1
ATOM 5420 N N . ALA A 1 689 ? -17.055 -0.626 17.266 1.00 93.12 689 ALA A N 1
ATOM 5421 C CA . ALA A 1 689 ? -15.723 -0.103 17.037 1.00 93.12 689 ALA A CA 1
ATOM 5422 C C . ALA A 1 689 ? -15.441 0.027 15.543 1.00 93.12 689 ALA A C 1
ATOM 5424 O O . ALA A 1 689 ? -15.923 -0.748 14.723 1.00 93.12 689 ALA A O 1
ATOM 5425 N N . PHE A 1 690 ? -14.560 0.960 15.202 1.00 93.62 690 PHE A N 1
ATOM 5426 C CA . PHE A 1 690 ? -14.003 1.067 13.861 1.00 93.62 690 PHE A CA 1
ATOM 5427 C C . PHE A 1 690 ? -12.493 0.863 13.883 1.00 93.62 690 PHE A C 1
ATOM 5429 O O . PHE A 1 690 ? -11.822 1.066 14.903 1.00 93.62 690 PHE A O 1
ATOM 5436 N N . MET A 1 691 ? -11.955 0.486 12.727 1.00 94.62 691 MET A N 1
ATOM 5437 C CA . MET A 1 691 ? -10.524 0.335 12.514 1.00 94.62 691 MET A CA 1
ATOM 5438 C C . MET A 1 691 ? -10.011 1.319 11.469 1.00 94.62 691 MET A C 1
ATOM 5440 O O . MET A 1 691 ? -10.763 1.877 10.668 1.00 94.62 691 MET A O 1
ATOM 5444 N N . TYR A 1 692 ? -8.707 1.546 11.520 1.00 94.31 692 TYR A N 1
ATOM 5445 C CA . TYR A 1 692 ? -7.965 2.233 10.479 1.00 94.31 692 TYR A CA 1
ATOM 5446 C C . TYR A 1 692 ? -6.632 1.519 10.273 1.00 94.31 692 TYR A C 1
ATOM 5448 O O . TYR A 1 692 ? -5.989 1.104 11.245 1.00 94.31 692 TYR A O 1
ATOM 5456 N N . SER A 1 693 ? -6.233 1.393 9.011 1.00 94.19 693 SER A N 1
ATOM 5457 C CA . SER A 1 693 ? -4.931 0.864 8.612 1.00 94.19 693 SER A CA 1
ATOM 5458 C C . SER A 1 693 ? -4.402 1.598 7.385 1.00 94.19 693 SER A C 1
ATOM 5460 O O . SER A 1 693 ? -5.152 1.787 6.422 1.00 94.19 693 SER A O 1
ATOM 5462 N N . SER A 1 694 ? -3.130 2.007 7.418 1.00 93.88 694 SER A N 1
ATOM 5463 C CA . SER A 1 694 ? -2.431 2.582 6.261 1.00 93.88 694 SER A CA 1
ATOM 5464 C C . SER A 1 694 ? -2.026 1.526 5.238 1.00 93.88 694 SER A C 1
ATOM 5466 O O . SER A 1 694 ? -1.686 1.882 4.117 1.00 93.88 694 SER A O 1
ATOM 5468 N N . SER A 1 695 ? -2.068 0.242 5.599 1.00 92.06 695 SER A N 1
ATOM 5469 C CA . SER A 1 695 ? -1.818 -0.857 4.669 1.00 92.06 695 SER A CA 1
ATOM 5470 C C . SER A 1 695 ? -2.979 -0.965 3.668 1.00 92.06 695 SER A C 1
ATOM 5472 O O . SER A 1 695 ? -4.159 -1.033 4.046 1.00 92.06 695 SER A O 1
ATOM 5474 N N . VAL A 1 696 ? -2.635 -0.954 2.383 1.00 90.00 696 VAL A N 1
ATOM 5475 C CA . VAL A 1 696 ? -3.552 -1.187 1.256 1.00 90.00 696 VAL A CA 1
ATOM 5476 C C . VAL A 1 696 ? -4.158 -2.594 1.372 1.00 90.00 696 VAL A C 1
ATOM 5478 O O . VAL A 1 696 ? -3.510 -3.503 1.893 1.00 90.00 696 VAL A O 1
ATOM 5481 N N . GLY A 1 697 ? -5.434 -2.762 1.010 1.00 88.00 697 GLY A N 1
ATOM 5482 C CA . GLY A 1 697 ? -6.164 -4.033 1.152 1.00 88.00 697 GLY A CA 1
ATOM 5483 C C . GLY A 1 697 ? -6.640 -4.385 2.572 1.00 88.00 697 GLY A C 1
ATOM 5484 O O . GLY A 1 697 ? -7.342 -5.377 2.767 1.00 88.00 697 GLY A O 1
ATOM 5485 N N . VAL A 1 698 ? -6.279 -3.600 3.597 1.00 93.44 698 VAL A N 1
ATOM 5486 C CA . VAL A 1 698 ? -6.638 -3.870 5.003 1.00 93.44 698 VAL A CA 1
ATOM 5487 C C . VAL A 1 698 ? -7.714 -2.893 5.482 1.00 93.44 698 VAL A C 1
ATOM 5489 O O . VAL A 1 698 ? -7.403 -1.786 5.928 1.00 93.44 698 VAL A O 1
ATOM 5492 N N . ASN A 1 699 ? -8.988 -3.300 5.406 1.00 93.88 699 ASN A N 1
ATOM 5493 C CA . ASN A 1 699 ? -10.136 -2.415 5.675 1.00 93.88 699 ASN A CA 1
ATOM 5494 C C . ASN A 1 699 ? -11.112 -2.916 6.761 1.00 93.88 699 ASN A C 1
ATOM 5496 O O . ASN A 1 699 ? -12.159 -2.306 6.979 1.00 93.88 699 ASN A O 1
ATOM 5500 N N . GLY A 1 700 ? -10.777 -3.999 7.471 1.00 90.69 700 GLY A N 1
ATOM 5501 C CA . GLY A 1 700 ? -11.630 -4.603 8.502 1.00 90.69 700 GLY A CA 1
ATOM 5502 C C . GLY A 1 700 ? -12.423 -5.815 7.986 1.00 90.69 700 GLY A C 1
ATOM 5503 O O . GLY A 1 700 ? -11.959 -6.471 7.054 1.00 90.69 700 GLY A O 1
ATOM 5504 N N . PRO A 1 701 ? -13.590 -6.144 8.577 1.00 93.31 701 PRO A N 1
ATOM 5505 C CA . PRO A 1 701 ? -14.210 -5.494 9.737 1.00 93.31 701 PRO A CA 1
ATOM 5506 C C . PRO A 1 701 ? -13.444 -5.767 11.043 1.00 93.31 701 PRO A C 1
ATOM 5508 O O . PRO A 1 701 ? -12.518 -6.578 11.087 1.00 93.31 701 PRO A O 1
ATOM 5511 N N . VAL A 1 702 ? -13.827 -5.075 12.121 1.00 94.88 702 VAL A N 1
ATOM 5512 C CA . VAL A 1 702 ? -13.344 -5.397 13.472 1.00 94.88 702 VAL A CA 1
ATOM 5513 C C . VAL A 1 702 ? -13.947 -6.730 13.915 1.00 94.88 702 VAL A C 1
ATOM 5515 O O . VAL A 1 702 ? -15.128 -6.986 13.711 1.00 94.88 702 VAL A O 1
ATOM 5518 N N . THR A 1 703 ? -13.131 -7.579 14.529 1.00 95.19 703 THR A N 1
ATOM 5519 C CA . THR A 1 703 ? -13.535 -8.865 15.104 1.00 95.19 703 THR A CA 1
ATOM 5520 C C . THR A 1 703 ? -13.396 -8.833 16.620 1.00 95.19 703 THR A C 1
ATOM 5522 O O . THR A 1 703 ? -12.388 -8.349 17.144 1.00 95.19 703 THR A O 1
ATOM 5525 N N . TYR A 1 704 ? -14.386 -9.386 17.318 1.00 95.94 704 TYR A N 1
ATOM 5526 C CA . TYR A 1 704 ? -14.537 -9.320 18.772 1.00 95.94 704 TYR A CA 1
ATOM 5527 C C . TYR A 1 704 ? -14.285 -10.674 19.443 1.00 95.94 704 TYR A C 1
ATOM 5529 O O . TYR A 1 704 ? -14.638 -11.721 18.908 1.00 95.94 704 TYR A O 1
ATOM 5537 N N . TYR A 1 705 ? -13.706 -10.659 20.644 1.00 95.19 705 TYR A N 1
ATOM 5538 C CA . TYR A 1 705 ? -13.467 -11.850 21.465 1.00 95.19 705 TYR A CA 1
ATOM 5539 C C . TYR A 1 705 ? -13.633 -11.529 22.948 1.00 95.19 705 TYR A C 1
ATOM 5541 O O . TYR A 1 705 ? -13.468 -10.384 23.366 1.00 95.19 705 TYR A O 1
ATOM 5549 N N . VAL A 1 706 ? -13.900 -12.548 23.763 1.00 96.44 706 VAL A N 1
ATOM 5550 C CA . VAL A 1 706 ? -13.954 -12.417 25.221 1.00 96.44 706 VAL A CA 1
ATOM 5551 C C . VAL A 1 706 ? -13.087 -13.484 25.883 1.00 96.44 706 VAL A C 1
ATOM 5553 O O . VAL A 1 706 ? -13.109 -14.649 25.490 1.00 96.44 706 VAL A O 1
ATOM 5556 N N . THR A 1 707 ? -12.278 -13.078 26.858 1.00 95.31 707 THR A N 1
ATOM 5557 C CA . THR A 1 707 ? -11.357 -13.954 27.598 1.00 95.31 707 THR A CA 1
ATOM 5558 C C . THR A 1 707 ? -11.354 -13.608 29.083 1.00 95.31 707 THR A C 1
ATOM 5560 O O . THR A 1 707 ? -11.864 -12.566 29.492 1.00 95.31 707 THR A O 1
ATOM 5563 N N . ASN A 1 708 ? -10.721 -14.443 29.903 1.00 90.56 708 ASN A N 1
ATOM 5564 C CA . ASN A 1 708 ? -10.321 -14.046 31.252 1.00 90.56 708 ASN A CA 1
ATOM 5565 C C . ASN A 1 708 ? -9.212 -12.973 31.194 1.00 90.56 708 ASN A C 1
ATOM 5567 O O . ASN A 1 708 ? -8.669 -12.664 30.125 1.00 90.56 708 ASN A O 1
ATOM 5571 N N . GLU A 1 709 ? -8.864 -12.392 32.346 1.00 84.75 709 GLU A N 1
ATOM 5572 C CA . GLU A 1 709 ? -7.801 -11.378 32.442 1.00 84.75 709 GLU A CA 1
ATOM 5573 C C . GLU A 1 709 ? -6.419 -11.879 32.006 1.00 84.75 709 GLU A C 1
ATOM 5575 O O . GLU A 1 709 ? -5.632 -11.089 31.480 1.00 84.75 709 GLU A O 1
ATOM 5580 N N . ASP A 1 710 ? -6.159 -13.175 32.185 1.00 85.56 710 ASP A N 1
ATOM 5581 C CA . ASP A 1 710 ? -4.941 -13.890 31.791 1.00 85.56 710 ASP A CA 1
ATOM 5582 C C . ASP A 1 710 ? -4.974 -14.404 30.338 1.00 85.56 710 ASP A C 1
ATOM 5584 O O . ASP A 1 710 ? -4.096 -15.159 29.927 1.00 85.56 710 ASP A O 1
ATOM 5588 N N . TYR A 1 711 ? -5.975 -13.983 29.555 1.00 88.06 711 TYR A N 1
ATOM 5589 C CA . TYR A 1 711 ? -6.215 -14.368 28.159 1.00 88.06 711 TYR A CA 1
ATOM 5590 C C . TYR A 1 711 ? -6.664 -15.819 27.927 1.00 88.06 711 TYR A C 1
ATOM 5592 O O . TYR A 1 711 ? -6.820 -16.217 26.770 1.00 88.06 711 TYR A O 1
ATOM 5600 N N . SER A 1 712 ? -6.938 -16.592 28.982 1.00 91.88 712 SER A N 1
ATOM 5601 C CA . SER A 1 712 ? -7.555 -17.919 28.859 1.00 91.88 712 SER A CA 1
ATOM 5602 C C . SER A 1 712 ? -9.040 -17.837 28.469 1.00 91.88 712 SER A C 1
ATOM 5604 O O . SER A 1 712 ? -9.683 -16.786 28.571 1.00 91.88 712 SER A O 1
ATOM 5606 N N . THR A 1 713 ? -9.608 -18.952 28.005 1.00 92.81 713 THR A N 1
ATOM 5607 C CA . THR A 1 713 ? -11.044 -19.063 27.699 1.00 92.81 713 THR A CA 1
ATOM 5608 C C . THR A 1 713 ? -11.888 -18.800 28.944 1.00 92.81 713 THR A C 1
ATOM 5610 O O . THR A 1 713 ? -11.578 -19.323 30.012 1.00 92.81 713 THR A O 1
ATOM 5613 N N . THR A 1 714 ? -12.970 -18.033 28.805 1.00 93.88 714 THR A N 1
ATOM 5614 C CA . THR A 1 714 ? -13.875 -17.696 29.912 1.00 93.88 714 THR A CA 1
ATOM 5615 C C . THR A 1 714 ? -15.252 -18.322 29.717 1.00 93.88 714 THR A C 1
ATOM 5617 O O . THR A 1 714 ? -15.735 -18.425 28.593 1.00 93.88 714 THR A O 1
ATOM 5620 N N . ASP A 1 715 ? -15.884 -18.723 30.814 1.00 94.56 715 ASP A N 1
ATOM 5621 C CA . ASP A 1 715 ? -17.286 -19.146 30.902 1.00 94.56 715 ASP A CA 1
ATOM 5622 C C . ASP A 1 715 ? -18.193 -18.037 31.474 1.00 94.56 715 ASP A C 1
ATOM 5624 O O . ASP A 1 715 ? -19.408 -18.208 31.585 1.00 94.56 715 ASP A O 1
ATOM 5628 N N . LYS A 1 716 ? -17.613 -16.879 31.820 1.00 93.44 716 LYS A N 1
ATOM 5629 C CA . LYS A 1 716 ? -18.320 -15.768 32.468 1.00 93.44 716 LYS A CA 1
ATOM 5630 C C . LYS A 1 716 ? -19.126 -14.910 31.499 1.00 93.44 716 LYS A C 1
ATOM 5632 O O . LYS A 1 716 ? -20.047 -14.220 31.930 1.00 93.44 716 LYS A O 1
ATOM 5637 N N . ALA A 1 717 ? -18.798 -14.934 30.210 1.00 96.31 717 ALA A N 1
ATOM 5638 C CA . ALA A 1 717 ? -19.519 -14.218 29.162 1.00 96.31 717 ALA A CA 1
ATOM 5639 C C . ALA A 1 717 ? -19.316 -14.868 27.791 1.00 96.31 717 ALA A C 1
ATOM 5641 O O . ALA A 1 717 ? -18.342 -15.582 27.565 1.00 96.31 717 ALA A O 1
ATOM 5642 N N . THR A 1 718 ? -20.211 -14.554 26.858 1.00 97.25 718 THR A N 1
ATOM 5643 C CA . THR A 1 718 ? -20.063 -14.851 25.425 1.00 97.25 718 THR A CA 1
ATOM 5644 C C . THR A 1 718 ? -20.114 -13.554 24.629 1.00 97.25 718 THR A C 1
ATOM 5646 O O . THR A 1 718 ? -20.721 -12.586 25.081 1.00 97.25 718 THR A O 1
ATOM 5649 N N . ILE A 1 719 ? -19.468 -13.508 23.464 1.00 97.31 719 ILE A N 1
ATOM 5650 C CA . ILE A 1 719 ? -19.546 -12.364 22.550 1.00 97.31 719 ILE A CA 1
ATOM 5651 C C . ILE A 1 719 ? -19.658 -12.854 21.111 1.00 97.31 719 ILE A C 1
ATOM 5653 O O . ILE A 1 719 ? -18.959 -13.792 20.720 1.00 97.31 719 ILE A O 1
ATOM 5657 N N . ASP A 1 720 ? -20.534 -12.229 20.330 1.00 97.31 720 ASP A N 1
ATOM 5658 C CA . ASP A 1 720 ? -20.585 -12.451 18.890 1.00 97.31 720 ASP A CA 1
ATOM 5659 C C . ASP A 1 720 ? -19.367 -11.802 18.223 1.00 97.31 720 ASP A C 1
ATOM 5661 O O . ASP A 1 720 ? -19.115 -10.603 18.356 1.00 97.31 720 ASP A O 1
ATOM 5665 N N . THR A 1 721 ? -18.597 -12.615 17.502 1.00 94.88 721 THR A N 1
ATOM 5666 C CA . THR A 1 721 ? -17.326 -12.187 16.904 1.00 94.88 721 THR A CA 1
ATOM 5667 C C . THR A 1 721 ? -17.467 -11.116 15.820 1.00 94.88 721 THR A C 1
ATOM 5669 O O . THR A 1 721 ? -16.485 -10.431 15.544 1.00 94.88 721 THR A O 1
ATOM 5672 N N . THR A 1 722 ? -18.650 -10.956 15.220 1.00 91.94 722 THR A N 1
ATOM 5673 C CA . THR A 1 722 ? -18.910 -10.024 14.113 1.00 91.94 722 THR A CA 1
ATOM 5674 C C . THR A 1 722 ? -19.713 -8.809 14.567 1.00 91.94 722 THR A C 1
ATOM 5676 O O . THR A 1 722 ? -19.415 -7.697 14.143 1.00 91.94 722 THR A O 1
ATOM 5679 N N . THR A 1 723 ? -20.721 -8.999 15.423 1.00 93.00 723 THR A N 1
ATOM 5680 C CA . THR A 1 723 ? -21.602 -7.898 15.856 1.00 93.00 723 THR A CA 1
ATOM 5681 C C . THR A 1 723 ? -21.144 -7.213 17.139 1.00 93.00 723 THR A C 1
ATOM 5683 O O . THR A 1 723 ? -21.621 -6.124 17.437 1.00 93.00 723 THR A O 1
ATOM 5686 N N . GLY A 1 724 ? -20.255 -7.841 17.918 1.00 94.06 724 GLY A N 1
ATOM 5687 C CA . GLY A 1 724 ? -19.809 -7.313 19.209 1.00 94.06 724 GLY A CA 1
ATOM 5688 C C . GLY A 1 724 ? -20.849 -7.416 20.332 1.00 94.06 724 GLY A C 1
ATOM 5689 O O . GLY A 1 724 ? -20.608 -6.902 21.428 1.00 94.06 724 GLY A O 1
ATOM 5690 N N . LEU A 1 725 ? -21.979 -8.100 20.106 1.00 96.88 725 LEU A N 1
ATOM 5691 C CA . LEU A 1 725 ? -23.007 -8.346 21.121 1.00 96.88 725 LEU A CA 1
ATOM 5692 C C . LEU A 1 725 ? -22.459 -9.277 22.211 1.00 96.88 725 LEU A C 1
ATOM 5694 O O . LEU A 1 725 ? -22.285 -10.479 21.993 1.00 96.88 725 LEU A O 1
ATOM 5698 N N . LEU A 1 726 ? -22.200 -8.726 23.396 1.00 96.88 726 LEU A N 1
ATOM 5699 C CA . LEU A 1 726 ? -21.729 -9.463 24.566 1.00 96.88 726 LEU A CA 1
ATOM 5700 C C . LEU A 1 726 ? -22.900 -9.837 25.475 1.00 96.88 726 LEU A C 1
ATOM 5702 O O . LEU A 1 726 ? -23.732 -8.989 25.779 1.00 96.88 726 LEU A O 1
ATOM 5706 N N . THR A 1 727 ? -22.927 -11.077 25.969 1.00 96.62 727 THR A N 1
ATOM 5707 C CA . THR A 1 727 ? -23.864 -11.561 26.997 1.00 96.62 727 THR A CA 1
ATOM 5708 C C . THR A 1 727 ? -23.098 -11.944 28.257 1.00 96.62 727 THR A C 1
ATOM 5710 O O . THR A 1 727 ? -22.255 -12.844 28.218 1.00 96.62 727 THR A O 1
ATOM 5713 N N . ALA A 1 728 ? -23.393 -11.285 29.379 1.00 93.62 728 ALA A N 1
ATOM 5714 C CA . ALA A 1 728 ? -22.808 -11.609 30.679 1.00 93.62 728 ALA A CA 1
ATOM 5715 C C . ALA A 1 728 ? -23.542 -12.785 31.336 1.00 93.62 728 ALA A C 1
ATOM 5717 O O . ALA A 1 728 ? -24.771 -12.810 31.377 1.00 93.62 728 ALA A O 1
ATOM 5718 N N . ILE A 1 729 ? -22.793 -13.747 31.874 1.00 93.00 729 ILE A N 1
ATOM 5719 C CA . ILE A 1 729 ? -23.321 -15.017 32.395 1.00 93.00 729 ILE A CA 1
ATOM 5720 C C . ILE A 1 729 ? -23.007 -15.167 33.886 1.00 93.00 729 ILE A C 1
ATOM 5722 O O . ILE A 1 729 ? -23.918 -15.424 34.669 1.00 93.00 729 ILE A O 1
ATOM 5726 N N . GLN A 1 730 ? -21.744 -14.989 34.288 1.00 87.88 730 GLN A N 1
ATOM 5727 C CA . GLN A 1 730 ? -21.289 -15.158 35.674 1.00 87.88 730 GLN A CA 1
ATOM 5728 C C . GLN A 1 730 ? -20.517 -13.926 36.168 1.00 87.88 730 GLN A C 1
ATOM 5730 O O . GLN A 1 730 ? -19.888 -13.241 35.356 1.00 87.88 730 GLN A O 1
ATOM 5735 N N . PRO A 1 731 ? -20.521 -13.642 37.485 1.00 83.06 731 PRO A N 1
ATOM 5736 C CA . PRO A 1 731 ? -19.788 -12.509 38.033 1.00 83.06 731 PRO A CA 1
ATOM 5737 C C . PRO A 1 731 ? -18.265 -12.689 37.929 1.00 83.06 731 PRO A C 1
ATOM 5739 O O . PRO A 1 731 ? -17.735 -13.798 37.841 1.00 83.06 731 PRO A O 1
ATOM 5742 N N . GLY A 1 732 ? -17.548 -11.568 37.963 1.00 81.94 732 GLY A N 1
ATOM 5743 C CA . GLY A 1 732 ? -16.089 -11.498 37.908 1.00 81.94 732 GLY A CA 1
ATOM 5744 C C . GLY A 1 732 ? -15.586 -10.624 36.762 1.00 81.94 732 GLY A C 1
ATOM 5745 O O . GLY A 1 732 ? -16.354 -9.980 36.057 1.00 81.94 732 GLY A O 1
ATOM 5746 N N . THR A 1 733 ? -14.273 -10.571 36.563 1.00 82.75 733 THR A N 1
ATOM 5747 C CA . THR A 1 733 ? -13.661 -9.766 35.499 1.00 82.75 733 THR A CA 1
ATOM 5748 C C . THR A 1 733 ? -13.385 -10.583 34.239 1.00 82.75 733 THR A C 1
ATOM 5750 O O . THR A 1 733 ? -13.006 -11.760 34.301 1.00 82.75 733 THR A O 1
ATOM 5753 N N . ILE A 1 734 ? -13.576 -9.935 33.090 1.00 91.38 734 ILE A N 1
ATOM 5754 C CA . ILE A 1 734 ? -13.277 -10.444 31.748 1.00 91.38 734 ILE A CA 1
ATOM 5755 C C . ILE A 1 734 ? -12.506 -9.385 30.945 1.00 91.38 734 ILE A C 1
ATOM 5757 O O . ILE A 1 734 ? -12.535 -8.193 31.260 1.00 91.38 734 ILE A O 1
ATOM 5761 N N . ARG A 1 735 ? -11.842 -9.809 29.869 1.00 93.50 735 ARG A N 1
ATOM 5762 C CA . ARG A 1 735 ? -11.306 -8.932 28.825 1.00 93.50 735 ARG A CA 1
ATOM 5763 C C . ARG A 1 735 ? -12.135 -9.077 27.565 1.00 93.50 735 ARG A C 1
ATOM 5765 O O . ARG A 1 735 ? -12.210 -10.167 27.006 1.00 93.50 735 ARG A O 1
ATOM 5772 N N . VAL A 1 736 ? -12.675 -7.966 27.084 1.00 94.25 736 VAL A N 1
ATOM 5773 C CA . VAL A 1 736 ? -13.210 -7.893 25.724 1.00 94.25 736 VAL A CA 1
ATOM 5774 C C . VAL A 1 736 ? -12.065 -7.445 24.822 1.00 94.25 736 VAL A C 1
ATOM 5776 O O . VAL A 1 736 ? -11.405 -6.443 25.110 1.00 94.25 736 VAL A O 1
ATOM 5779 N N . ARG A 1 737 ? -11.766 -8.238 23.795 1.00 93.38 737 ARG A N 1
ATOM 5780 C CA . ARG A 1 737 ? -10.633 -8.066 22.882 1.00 93.38 737 ARG A CA 1
ATOM 5781 C C . ARG A 1 737 ? -11.125 -7.803 21.466 1.00 93.38 737 ARG A C 1
ATOM 5783 O O . ARG A 1 737 ? -12.156 -8.331 21.063 1.00 93.38 737 ARG A O 1
ATOM 5790 N N . PHE A 1 738 ? -10.338 -7.051 20.707 1.00 92.38 738 PHE A N 1
ATOM 5791 C CA . PHE A 1 738 ? -10.675 -6.608 19.356 1.00 92.38 738 PHE A CA 1
ATOM 5792 C C . PHE A 1 738 ? -9.450 -6.718 18.456 1.00 92.38 738 PHE A C 1
ATOM 5794 O O . PHE A 1 738 ? -8.331 -6.432 18.895 1.00 92.38 738 PHE A O 1
ATOM 5801 N N . THR A 1 739 ? -9.657 -7.115 17.208 1.00 94.38 739 THR A N 1
ATOM 5802 C CA . THR A 1 739 ? -8.627 -7.168 16.160 1.00 94.38 739 THR A CA 1
ATOM 5803 C C . THR A 1 739 ? -9.290 -7.029 14.786 1.00 94.38 739 THR A C 1
ATOM 5805 O O . THR A 1 739 ? -10.480 -6.740 14.715 1.00 94.38 739 THR A O 1
ATOM 5808 N N . TYR A 1 740 ? -8.546 -7.209 13.702 1.00 93.25 740 TYR A N 1
ATOM 5809 C CA . TYR A 1 740 ? -9.080 -7.308 12.344 1.00 93.25 740 TYR A CA 1
ATOM 5810 C C . TYR A 1 740 ? -8.126 -8.123 11.460 1.00 93.25 740 TYR A C 1
ATOM 5812 O O . TYR A 1 740 ? -6.975 -8.370 11.826 1.00 93.25 740 TYR A O 1
ATOM 5820 N N . ALA A 1 741 ? -8.596 -8.556 10.291 1.00 89.38 741 ALA A N 1
ATOM 5821 C CA . ALA A 1 741 ? -7.769 -9.301 9.345 1.00 89.38 741 ALA A CA 1
ATOM 5822 C C . ALA A 1 741 ? -6.583 -8.450 8.852 1.00 89.38 741 ALA A C 1
ATOM 5824 O O . ALA A 1 741 ? -6.761 -7.290 8.501 1.00 89.38 741 ALA A O 1
ATOM 5825 N N . GLY A 1 742 ? -5.375 -9.019 8.830 1.00 83.25 742 GLY A N 1
ATOM 5826 C CA . GLY A 1 742 ? -4.155 -8.316 8.404 1.00 83.25 742 GLY A CA 1
ATOM 5827 C C . GLY A 1 742 ? -3.322 -7.702 9.536 1.00 83.25 742 GLY A C 1
ATOM 5828 O O . GLY A 1 742 ? -2.251 -7.169 9.268 1.00 83.25 742 GLY A O 1
ATOM 5829 N N . THR A 1 743 ? -3.741 -7.814 10.805 1.00 84.81 743 THR A N 1
ATOM 5830 C CA . THR A 1 743 ? -2.911 -7.426 11.962 1.00 84.81 743 THR A CA 1
ATOM 5831 C C . THR A 1 743 ? -2.717 -8.573 12.954 1.00 84.81 743 THR A C 1
ATOM 5833 O O . THR A 1 743 ? -3.594 -9.407 13.153 1.00 84.81 743 THR A O 1
ATOM 5836 N N . SER A 1 744 ? -1.558 -8.604 13.615 1.00 84.81 744 SER A N 1
ATOM 5837 C CA . SER A 1 744 ? -1.275 -9.487 14.758 1.00 84.81 744 SER A CA 1
ATOM 5838 C C . SER A 1 744 ? -1.608 -8.841 16.109 1.00 84.81 744 SER A C 1
ATOM 5840 O O . SER A 1 744 ? -1.485 -9.472 17.161 1.00 84.81 744 SER A O 1
ATOM 5842 N N . THR A 1 745 ? -2.010 -7.567 16.101 1.00 87.31 745 THR A N 1
ATOM 5843 C CA . THR A 1 745 ? -2.259 -6.786 17.314 1.00 87.31 745 THR A CA 1
ATOM 5844 C C . THR A 1 745 ? -3.674 -7.020 17.838 1.00 87.31 745 THR A C 1
ATOM 5846 O O . THR A 1 745 ? -4.644 -7.041 17.081 1.00 87.31 745 THR A O 1
ATOM 5849 N N . TYR A 1 746 ? -3.790 -7.152 19.160 1.00 89.25 746 TYR A N 1
ATOM 5850 C CA . TYR A 1 746 ? -5.066 -7.191 19.864 1.00 89.25 746 TYR A CA 1
ATOM 5851 C C . TYR A 1 746 ? -5.176 -5.990 20.790 1.00 89.25 746 TYR A C 1
ATOM 5853 O O . TYR A 1 746 ? -4.301 -5.754 21.623 1.00 89.25 746 TYR A O 1
ATOM 5861 N N . TRP A 1 747 ? -6.292 -5.283 20.695 1.00 92.12 747 TRP A N 1
ATOM 5862 C CA . TRP A 1 747 ? -6.689 -4.280 21.676 1.00 92.12 747 TRP A CA 1
ATOM 5863 C C . TRP A 1 747 ? -7.635 -4.924 22.683 1.00 92.12 747 TRP A C 1
ATOM 5865 O O . TRP A 1 747 ? -8.318 -5.893 22.355 1.00 92.12 747 TRP A O 1
ATOM 5875 N N . SER A 1 748 ? -7.667 -4.434 23.922 1.00 91.06 748 SER A N 1
ATOM 5876 C CA . SER A 1 748 ? -8.593 -4.964 24.924 1.00 91.06 748 SER A CA 1
ATOM 5877 C C . SER A 1 748 ? -9.019 -3.925 25.947 1.00 91.06 748 SER A C 1
ATOM 5879 O O . SER A 1 748 ? -8.285 -2.978 26.227 1.00 91.06 748 SER A O 1
ATOM 5881 N N . ILE A 1 749 ? -10.193 -4.150 26.527 1.00 87.81 749 ILE A N 1
ATOM 5882 C CA . ILE A 1 749 ? -10.687 -3.456 27.715 1.00 87.81 749 ILE A CA 1
ATOM 5883 C C . ILE A 1 749 ? -11.060 -4.492 28.776 1.00 87.81 749 ILE A C 1
ATOM 5885 O O . ILE A 1 749 ? -11.465 -5.609 28.448 1.00 87.81 749 ILE A O 1
ATOM 5889 N N . VAL A 1 750 ? -10.910 -4.125 30.046 1.00 85.06 750 VAL A N 1
ATOM 5890 C CA . VAL A 1 750 ? -11.350 -4.956 31.174 1.00 85.06 750 VAL A CA 1
ATOM 5891 C C . VAL A 1 750 ? -12.782 -4.569 31.524 1.00 85.06 750 VAL A C 1
ATOM 5893 O O . VAL A 1 750 ? -13.079 -3.382 31.666 1.00 85.06 750 VAL A O 1
ATOM 5896 N N . VAL A 1 751 ? -13.655 -5.567 31.648 1.00 86.31 751 VAL A N 1
ATOM 5897 C CA . VAL A 1 751 ? -15.075 -5.396 31.969 1.00 86.31 751 VAL A CA 1
ATOM 5898 C C . VAL A 1 751 ? -15.395 -6.207 33.218 1.00 86.31 751 VAL A C 1
ATOM 5900 O O . VAL A 1 751 ? -15.053 -7.387 33.307 1.00 86.31 751 VAL A O 1
ATOM 5903 N N . THR A 1 752 ? -16.043 -5.570 34.190 1.00 82.19 752 THR A N 1
ATOM 5904 C CA . THR A 1 752 ? -16.464 -6.213 35.439 1.00 82.19 752 THR A CA 1
ATOM 5905 C C . THR A 1 752 ? -17.915 -6.661 35.340 1.00 82.19 752 THR A C 1
ATOM 5907 O O . THR A 1 752 ? -18.823 -5.834 35.206 1.00 82.19 752 THR A O 1
ATOM 5910 N N . LEU A 1 753 ? -18.131 -7.967 35.453 1.00 85.31 753 LEU A N 1
ATOM 5911 C CA . LEU A 1 753 ? -19.443 -8.588 35.510 1.00 85.31 753 LEU A CA 1
ATOM 5912 C C . LEU A 1 753 ? -19.910 -8.678 36.956 1.00 85.31 753 LEU A C 1
ATOM 5914 O O . LEU A 1 753 ? -19.203 -9.214 37.810 1.00 85.31 753 LEU A O 1
ATOM 5918 N N . THR A 1 754 ? -21.085 -8.133 37.243 1.00 76.69 754 THR A N 1
ATOM 5919 C CA . THR A 1 754 ? -21.594 -8.031 38.615 1.00 76.69 754 THR A CA 1
ATOM 5920 C C . THR A 1 754 ? -22.904 -8.786 38.780 1.00 76.69 754 THR A C 1
ATOM 5922 O O . THR A 1 754 ? -23.697 -8.923 37.845 1.00 76.69 754 THR A O 1
ATOM 5925 N N . THR A 1 755 ? -23.119 -9.294 39.993 1.00 78.12 755 THR A N 1
ATOM 5926 C CA . THR A 1 755 ? -24.447 -9.690 40.469 1.00 78.12 755 THR A CA 1
ATOM 5927 C C . THR A 1 755 ? -24.923 -8.594 41.417 1.00 78.12 755 THR A C 1
ATOM 5929 O O . THR A 1 755 ? -24.158 -8.223 42.313 1.00 78.12 755 THR A O 1
ATOM 5932 N N . PRO A 1 756 ? -26.125 -8.027 41.232 1.00 75.38 756 PRO A N 1
ATOM 5933 C CA . PRO A 1 756 ? -26.597 -6.988 42.128 1.00 75.38 756 PRO A CA 1
ATOM 5934 C C . PRO A 1 756 ? -26.764 -7.481 43.575 1.00 75.38 756 PRO A C 1
ATOM 5936 O O . PRO A 1 756 ? -27.146 -8.630 43.796 1.00 75.38 756 PRO A O 1
ATOM 5939 N N . PHE A 1 757 ? -26.516 -6.612 44.562 1.00 80.88 757 PHE A N 1
ATOM 5940 C CA . PHE A 1 757 ? -26.951 -6.852 45.939 1.00 80.88 757 PHE A CA 1
ATOM 5941 C C . PHE A 1 757 ? -28.475 -6.951 45.969 1.00 80.88 757 PHE A C 1
ATOM 5943 O O . PHE A 1 757 ? -29.168 -6.226 45.254 1.00 80.88 757 PHE A O 1
ATOM 5950 N N . GLU A 1 758 ? -28.989 -7.839 46.816 1.00 79.50 758 GLU A N 1
ATOM 5951 C CA . GLU A 1 758 ? -30.425 -8.002 46.999 1.00 79.50 758 GLU A CA 1
ATOM 5952 C C . GLU A 1 758 ? -31.040 -6.707 47.554 1.00 79.50 758 GLU A C 1
ATOM 5954 O O . GLU A 1 758 ? -30.672 -6.243 48.638 1.00 79.50 758 GLU A O 1
ATOM 5959 N N . ASP A 1 759 ? -31.965 -6.116 46.796 1.00 77.69 759 ASP A N 1
ATOM 5960 C CA . ASP A 1 759 ? -32.639 -4.876 47.178 1.00 77.69 759 ASP A CA 1
ATOM 5961 C C . ASP A 1 759 ? -33.475 -5.077 48.449 1.00 77.69 759 ASP A C 1
ATOM 5963 O O . ASP A 1 759 ? -34.066 -6.136 48.673 1.00 77.69 759 ASP A O 1
ATOM 5967 N N . GLY A 1 760 ? -33.525 -4.054 49.299 1.00 76.56 760 GLY A N 1
ATOM 5968 C CA . GLY A 1 760 ? -34.290 -4.103 50.545 1.00 76.56 760 GLY A CA 1
ATOM 5969 C C . GLY A 1 760 ? -33.503 -4.556 51.780 1.00 76.56 760 GLY A C 1
ATOM 5970 O O . GLY A 1 760 ? -33.922 -4.237 52.891 1.00 76.56 760 GLY A O 1
ATOM 5971 N N . ILE A 1 761 ? -32.352 -5.217 51.615 1.00 87.12 761 ILE A N 1
ATOM 5972 C CA . ILE A 1 761 ? -31.561 -5.765 52.727 1.00 87.12 761 ILE A CA 1
ATOM 5973 C C . ILE A 1 761 ? -30.610 -4.720 53.328 1.00 87.12 761 ILE A C 1
ATOM 5975 O O . ILE A 1 761 ? -29.923 -3.966 52.631 1.00 87.12 761 ILE A O 1
ATOM 5979 N N . ILE A 1 762 ? -30.554 -4.687 54.657 1.00 90.94 762 ILE A N 1
ATOM 5980 C CA . ILE A 1 762 ? -29.625 -3.867 55.431 1.00 90.94 762 ILE A CA 1
ATOM 5981 C C . ILE A 1 762 ? -28.282 -4.571 55.525 1.00 90.94 762 ILE A C 1
ATOM 5983 O O . ILE A 1 762 ? -28.199 -5.779 55.725 1.00 90.94 762 ILE A O 1
ATOM 5987 N N . HIS A 1 763 ? -27.218 -3.786 55.452 1.00 91.88 763 HIS A N 1
ATOM 5988 C CA . HIS A 1 763 ? -25.849 -4.245 55.539 1.00 91.88 763 HIS A CA 1
ATOM 5989 C C . HIS A 1 763 ? -25.080 -3.460 56.602 1.00 91.88 763 HIS A C 1
ATOM 5991 O O . HIS A 1 763 ? -25.325 -2.276 56.850 1.00 91.88 763 HIS A O 1
ATOM 5997 N N . THR A 1 764 ? -24.100 -4.118 57.213 1.00 92.06 764 THR A N 1
ATOM 5998 C CA . THR A 1 764 ? -23.047 -3.461 57.989 1.00 92.06 764 THR A CA 1
ATOM 5999 C C . THR A 1 764 ? -21.801 -3.325 57.128 1.00 92.06 764 THR A C 1
ATOM 6001 O O . THR A 1 764 ? -21.409 -4.285 56.465 1.00 92.06 764 THR A O 1
ATOM 6004 N N . LEU A 1 765 ? -21.162 -2.155 57.168 1.00 94.56 765 LEU A N 1
ATOM 6005 C CA . LEU A 1 765 ? -19.920 -1.883 56.449 1.00 94.56 765 LEU A CA 1
ATOM 6006 C C . LEU A 1 765 ? -18.776 -1.802 57.457 1.00 94.56 765 LEU A C 1
ATOM 6008 O O . LEU A 1 765 ? -18.611 -0.785 58.138 1.00 94.56 765 LEU A O 1
ATOM 6012 N N . LYS A 1 766 ? -17.997 -2.880 57.566 1.00 94.31 766 LYS A N 1
ATOM 6013 C CA . LYS A 1 766 ? -16.846 -2.967 58.467 1.00 94.31 766 LYS A CA 1
ATOM 6014 C C . LYS A 1 766 ? -15.564 -2.712 57.690 1.00 94.31 766 LYS A C 1
ATOM 6016 O O . LYS A 1 766 ? -15.293 -3.375 56.694 1.00 94.31 766 LYS A O 1
ATOM 6021 N N . ASN A 1 767 ? -14.758 -1.758 58.136 1.00 95.88 767 ASN A N 1
ATOM 6022 C CA . ASN A 1 767 ? -13.486 -1.495 57.485 1.00 95.88 767 ASN A CA 1
ATOM 6023 C C . ASN A 1 767 ? -12.465 -2.590 57.826 1.00 95.88 767 ASN A C 1
ATOM 6025 O O . ASN A 1 767 ? -12.297 -2.954 58.992 1.00 95.88 767 ASN A O 1
ATOM 6029 N N . VAL A 1 768 ? -11.760 -3.092 56.812 1.00 94.31 768 VAL A N 1
ATOM 6030 C CA . VAL A 1 768 ? -10.811 -4.206 56.974 1.00 94.31 768 VAL A CA 1
ATOM 6031 C C . VAL A 1 768 ? -9.565 -3.790 57.764 1.00 94.31 768 VAL A C 1
ATOM 6033 O O . VAL A 1 768 ? -9.008 -4.597 58.504 1.00 94.31 768 VAL A O 1
ATOM 6036 N N . SER A 1 769 ? -9.126 -2.531 57.653 1.00 93.38 769 SER A N 1
ATOM 6037 C CA . SER A 1 769 ? -7.849 -2.085 58.234 1.00 93.38 769 SER A CA 1
ATOM 6038 C C . SER A 1 769 ? -7.882 -1.915 59.757 1.00 93.38 769 SER A C 1
ATOM 6040 O O . SER A 1 769 ? -6.902 -2.234 60.426 1.00 93.38 769 SER A O 1
ATOM 6042 N N . ASN A 1 770 ? -9.000 -1.446 60.316 1.00 92.94 770 ASN A N 1
ATOM 6043 C CA . ASN A 1 770 ? -9.133 -1.156 61.747 1.00 92.94 770 ASN A CA 1
ATOM 6044 C C . ASN A 1 770 ? -10.259 -1.947 62.433 1.00 92.94 770 ASN A C 1
ATOM 6046 O O . ASN A 1 770 ? -10.428 -1.828 63.643 1.00 92.94 770 ASN A O 1
ATOM 6050 N N . ASN A 1 771 ? -11.005 -2.777 61.693 1.00 91.75 771 ASN A N 1
ATOM 6051 C CA . ASN A 1 771 ? -12.131 -3.568 62.194 1.00 91.75 771 ASN A CA 1
ATOM 6052 C C . ASN A 1 771 ? -13.301 -2.749 62.781 1.00 91.75 771 ASN A C 1
ATOM 6054 O O . ASN A 1 771 ? -14.073 -3.276 63.584 1.00 91.75 771 ASN A O 1
ATOM 6058 N N . MET A 1 772 ? -13.463 -1.489 62.375 1.00 93.56 772 MET A N 1
ATOM 6059 C CA . MET A 1 772 ? -14.509 -0.585 62.873 1.00 93.56 772 MET A CA 1
ATOM 6060 C C . MET A 1 772 ? -15.666 -0.442 61.869 1.00 93.56 772 MET A C 1
ATOM 6062 O O . MET A 1 772 ? -15.481 -0.610 60.662 1.00 93.56 772 MET A O 1
ATOM 6066 N N . LEU A 1 773 ? -16.872 -0.139 62.361 1.00 93.75 773 LEU A N 1
ATOM 6067 C CA . LEU A 1 773 ? -18.091 -0.020 61.552 1.00 93.75 773 LEU A CA 1
ATOM 6068 C C . LEU A 1 773 ? -18.354 1.420 61.116 1.00 93.75 773 LEU A C 1
ATOM 6070 O O . LEU A 1 773 ? -18.219 2.345 61.917 1.00 93.75 773 LEU A O 1
ATOM 6074 N N . MET A 1 774 ? -18.800 1.593 59.871 1.00 96.06 774 MET A N 1
ATOM 6075 C CA . MET A 1 774 ? -19.207 2.885 59.319 1.00 96.06 774 MET A CA 1
ATOM 6076 C C . MET A 1 774 ? -20.505 3.396 59.955 1.00 96.06 774 MET A C 1
ATOM 6078 O O . MET A 1 774 ? -21.511 2.687 59.974 1.00 96.06 774 MET A O 1
ATOM 6082 N N . LYS A 1 775 ? -20.515 4.657 60.395 1.00 94.56 775 LYS A N 1
ATOM 6083 C CA . LYS A 1 775 ? -21.711 5.367 60.872 1.00 94.56 775 LYS A CA 1
ATOM 6084 C C . LYS A 1 775 ? -21.604 6.876 60.631 1.00 94.56 775 LYS A C 1
ATOM 6086 O O . LYS A 1 775 ? -20.494 7.397 60.536 1.00 94.56 775 LYS A O 1
ATOM 6091 N N . PRO A 1 776 ? -22.720 7.617 60.595 1.00 95.69 776 PRO A N 1
ATOM 6092 C CA . PRO A 1 776 ? -22.653 9.069 60.677 1.00 95.69 776 PRO A CA 1
ATOM 6093 C C . PRO A 1 776 ? -22.204 9.509 62.081 1.00 95.69 776 PRO A C 1
ATOM 6095 O O . PRO A 1 776 ? -22.541 8.863 63.083 1.00 95.69 776 PRO A O 1
ATOM 6098 N N . GLN A 1 777 ? -21.431 10.595 62.165 1.00 94.00 777 GLN A N 1
ATOM 6099 C CA . GLN A 1 777 ? -20.932 11.131 63.436 1.00 94.00 777 GLN A CA 1
ATOM 6100 C C . GLN A 1 777 ? -22.086 11.595 64.338 1.00 94.00 777 GLN A C 1
ATOM 6102 O O . GLN A 1 777 ? -22.119 11.262 65.525 1.00 94.00 777 GLN A O 1
ATOM 6107 N N . THR A 1 778 ? -23.060 12.300 63.757 1.00 92.19 778 THR A N 1
ATOM 6108 C CA . THR A 1 778 ? -24.322 12.731 64.383 1.00 92.19 778 THR A CA 1
ATOM 6109 C C . THR A 1 778 ? -25.517 12.317 63.518 1.00 92.19 778 THR A C 1
ATOM 6111 O O . THR A 1 778 ? -25.349 11.883 62.382 1.00 92.19 778 THR A O 1
ATOM 6114 N N . ALA A 1 779 ? -26.746 12.429 64.029 1.00 89.81 779 ALA A N 1
ATOM 6115 C CA . ALA A 1 779 ? -27.950 12.114 63.250 1.00 89.81 779 ALA A CA 1
ATOM 6116 C C . ALA A 1 779 ? -28.339 13.218 62.239 1.00 89.81 779 ALA A C 1
ATOM 6118 O O . ALA A 1 779 ? -29.297 13.053 61.489 1.00 89.81 779 ALA A O 1
ATOM 6119 N N . ASP A 1 780 ? -27.608 14.336 62.212 1.00 93.94 780 ASP A N 1
ATOM 6120 C CA . ASP A 1 780 ? -27.993 15.545 61.484 1.00 93.94 780 ASP A CA 1
ATOM 6121 C C . ASP A 1 780 ? -27.692 15.471 59.981 1.00 93.94 780 ASP A C 1
ATOM 6123 O O . ASP A 1 780 ? -26.765 14.791 59.526 1.00 93.94 780 ASP A O 1
ATOM 6127 N N . LEU A 1 781 ? -28.437 16.251 59.195 1.00 92.94 781 LEU A N 1
ATOM 6128 C CA . LEU A 1 781 ? -28.153 16.465 57.778 1.00 92.94 781 LEU A CA 1
ATOM 6129 C C . LEU A 1 781 ? -26.726 17.021 57.592 1.00 92.94 781 LEU A C 1
ATOM 6131 O O . LEU A 1 781 ? -26.313 17.927 58.311 1.00 92.94 781 LEU A O 1
ATOM 6135 N N . ASN A 1 782 ? -25.997 16.531 56.586 1.00 92.69 782 ASN A N 1
ATOM 6136 C CA . ASN A 1 782 ? -24.606 16.899 56.273 1.00 92.69 782 ASN A CA 1
ATOM 6137 C C . ASN A 1 782 ? -23.567 16.485 57.327 1.00 92.69 782 ASN A C 1
ATOM 6139 O O . ASN A 1 782 ? -22.422 16.930 57.246 1.00 92.69 782 ASN A O 1
ATOM 6143 N N . SER A 1 783 ? -23.924 15.612 58.277 1.00 95.50 783 SER A N 1
ATOM 6144 C CA . SER A 1 783 ? -22.949 15.024 59.201 1.00 95.50 783 SER A CA 1
ATOM 6145 C C . SER A 1 783 ? -21.875 14.242 58.438 1.00 95.50 783 SER A C 1
ATOM 6147 O O . SER A 1 783 ? -22.164 13.575 57.436 1.00 95.50 783 SER A O 1
ATOM 6149 N N . THR A 1 784 ? -20.633 14.327 58.904 1.00 95.81 784 THR A N 1
ATOM 6150 C CA . THR A 1 784 ? -19.520 13.523 58.393 1.00 95.81 784 THR A CA 1
ATOM 6151 C C . THR A 1 784 ? -19.721 12.055 58.743 1.00 95.81 784 THR A C 1
ATOM 6153 O O . THR A 1 784 ? -20.363 11.694 59.735 1.00 95.81 784 THR A O 1
ATOM 6156 N N . ILE A 1 785 ? -19.178 11.185 57.899 1.00 97.38 785 ILE A N 1
ATOM 6157 C CA . ILE A 1 785 ? -19.169 9.749 58.142 1.00 97.38 785 ILE A CA 1
ATOM 6158 C C . ILE A 1 785 ? -17.858 9.378 58.822 1.00 97.38 785 ILE A C 1
ATOM 6160 O O . ILE A 1 785 ? -16.785 9.810 58.408 1.00 97.38 785 ILE A O 1
ATOM 6164 N N . ILE A 1 786 ? -17.959 8.558 59.859 1.00 96.25 786 ILE A N 1
ATOM 6165 C CA . ILE A 1 786 ? -16.832 8.068 60.646 1.00 96.25 786 ILE A CA 1
ATOM 6166 C C . ILE A 1 786 ? -16.899 6.547 60.752 1.00 96.25 786 ILE A C 1
ATOM 6168 O O . ILE A 1 786 ? -17.911 5.919 60.422 1.00 96.25 786 ILE A O 1
ATOM 6172 N N . VAL A 1 787 ? -15.831 5.947 61.259 1.00 95.94 787 VAL A N 1
ATOM 6173 C CA . VAL A 1 787 ? -15.842 4.567 61.740 1.00 95.94 787 VAL A CA 1
ATOM 6174 C C . VAL A 1 787 ? -15.749 4.532 63.258 1.00 95.94 787 VAL A C 1
ATOM 6176 O O . VAL A 1 787 ? -15.031 5.320 63.867 1.00 95.94 787 VAL A O 1
ATOM 6179 N N . ASN A 1 788 ? -16.494 3.625 63.888 1.00 92.31 788 ASN A N 1
ATOM 6180 C CA . ASN A 1 788 ? -16.450 3.442 65.335 1.00 92.31 788 ASN A CA 1
ATOM 6181 C C . ASN A 1 788 ? -16.484 1.958 65.735 1.00 92.31 788 ASN A C 1
ATOM 6183 O O . ASN A 1 788 ? -17.044 1.123 65.021 1.00 92.31 788 ASN A O 1
ATOM 6187 N N . THR A 1 789 ? -15.909 1.623 66.892 1.00 89.06 789 THR A N 1
ATOM 6188 C CA . THR A 1 789 ? -16.059 0.287 67.484 1.00 89.06 789 THR A CA 1
ATOM 6189 C C . THR A 1 789 ? -17.511 0.078 67.897 1.00 89.06 789 THR A C 1
ATOM 6191 O O . THR A 1 789 ? -18.117 0.963 68.506 1.00 89.06 789 THR A O 1
ATOM 6194 N N . TYR A 1 790 ? -18.065 -1.092 67.579 1.00 83.44 790 TYR A N 1
ATOM 6195 C CA . TYR A 1 790 ? -19.432 -1.447 67.946 1.00 83.44 790 TYR A CA 1
ATOM 6196 C C . TYR A 1 790 ? -19.648 -1.398 69.470 1.00 83.44 790 TYR A C 1
ATOM 6198 O O . TYR A 1 790 ? -18.848 -1.925 70.245 1.00 83.44 790 TYR A O 1
ATOM 6206 N N . SER A 1 791 ? -20.765 -0.804 69.896 1.00 79.44 791 SER A N 1
ATOM 6207 C CA . SER A 1 791 ? -21.276 -0.890 71.264 1.00 79.44 791 SER A CA 1
ATOM 6208 C C . SER A 1 791 ? -22.804 -0.960 71.258 1.00 79.44 791 SER A C 1
ATOM 6210 O O . SER A 1 791 ? -23.457 -0.482 70.331 1.00 79.44 791 SER A O 1
ATOM 6212 N N . ASN A 1 792 ? -23.392 -1.542 72.309 1.00 69.62 792 ASN A N 1
ATOM 6213 C CA . ASN A 1 792 ? -24.830 -1.847 72.371 1.00 69.62 792 ASN A CA 1
ATOM 6214 C C . ASN A 1 792 ? -25.767 -0.624 72.287 1.00 69.62 792 ASN A C 1
ATOM 6216 O O . ASN A 1 792 ? -26.974 -0.810 72.199 1.00 69.62 792 ASN A O 1
ATOM 6220 N N . SER A 1 793 ? -25.248 0.606 72.343 1.00 69.44 793 SER A N 1
ATOM 6221 C CA . SER A 1 793 ? -26.027 1.844 72.224 1.00 69.44 793 SER A CA 1
ATOM 6222 C C . SER A 1 793 ? -25.972 2.487 70.832 1.00 69.44 793 SER A C 1
ATOM 6224 O O . SER A 1 793 ? -26.565 3.546 70.635 1.00 69.44 793 SER A O 1
ATOM 6226 N N . GLN A 1 794 ? -25.251 1.904 69.867 1.00 75.31 794 GLN A N 1
ATOM 6227 C CA . GLN A 1 794 ? -25.005 2.522 68.560 1.00 75.31 794 GLN A CA 1
ATOM 6228 C C . GLN A 1 794 ? -25.788 1.838 67.442 1.00 75.31 794 GLN A C 1
ATOM 6230 O O . GLN A 1 794 ? -25.338 0.845 66.891 1.00 75.31 794 GLN A O 1
ATOM 6235 N N . THR A 1 795 ? -26.936 2.402 67.069 1.00 78.62 795 THR A N 1
ATOM 6236 C CA . THR A 1 795 ? -27.850 1.825 66.065 1.00 78.62 795 THR A CA 1
ATOM 6237 C C . THR A 1 795 ? -27.602 2.330 64.637 1.00 78.62 795 THR A C 1
ATOM 6239 O O . THR A 1 795 ? -27.932 1.646 63.678 1.00 78.62 795 THR A O 1
ATOM 6242 N N . SER A 1 796 ? -26.947 3.481 64.450 1.00 88.81 796 SER A N 1
ATOM 6243 C CA . SER A 1 796 ? -26.749 4.110 63.128 1.00 88.81 796 SER A CA 1
ATOM 6244 C C . SER A 1 796 ? -25.641 3.492 62.253 1.00 88.81 796 SER A C 1
ATOM 6246 O O . SER A 1 796 ? -25.203 4.113 61.287 1.00 88.81 796 SER A O 1
ATOM 6248 N N . MET A 1 797 ? -25.167 2.282 62.566 1.00 91.56 797 MET A N 1
ATOM 6249 C CA . MET A 1 797 ? -24.113 1.565 61.817 1.00 91.56 797 MET A CA 1
ATOM 6250 C C . MET A 1 797 ? -24.645 0.717 60.646 1.00 91.56 797 MET A C 1
ATOM 6252 O O . MET A 1 797 ? -23.905 -0.058 60.037 1.00 91.56 797 MET A O 1
ATOM 6256 N N . MET A 1 798 ? -25.939 0.831 60.363 1.00 91.88 798 MET A N 1
ATOM 6257 C CA . MET A 1 798 ? -26.682 0.008 59.416 1.00 91.88 798 MET A CA 1
ATOM 6258 C C . MET A 1 798 ? -27.037 0.800 58.159 1.00 91.88 798 MET A C 1
ATOM 6260 O O . MET A 1 798 ? -27.453 1.959 58.240 1.00 91.88 798 MET A O 1
ATOM 6264 N N . TRP A 1 799 ? -26.874 0.164 57.001 1.00 93.38 799 TRP A N 1
ATOM 6265 C CA . TRP A 1 799 ? -27.006 0.809 55.700 1.00 93.38 799 TRP A CA 1
ATOM 6266 C C . TRP A 1 799 ? -27.821 -0.051 54.737 1.00 93.38 799 TRP A C 1
ATOM 6268 O O . TRP A 1 799 ? -27.486 -1.205 54.489 1.00 93.38 799 TRP A O 1
ATOM 6278 N N . LYS A 1 800 ? -28.882 0.517 54.174 1.00 92.38 800 LYS A N 1
ATOM 6279 C CA . LYS A 1 800 ? -29.714 -0.102 53.143 1.00 92.38 800 LYS A CA 1
ATOM 6280 C C . LYS A 1 800 ? -29.182 0.274 51.764 1.00 92.38 800 LYS A C 1
ATOM 6282 O O . LYS A 1 800 ? -28.881 1.445 51.511 1.00 92.38 800 LYS A O 1
ATOM 6287 N N . PHE A 1 801 ? -29.053 -0.713 50.884 1.00 92.38 801 PHE A N 1
ATOM 6288 C CA . PHE A 1 801 ? -28.654 -0.490 49.497 1.00 92.38 801 PHE A CA 1
ATOM 6289 C C . PHE A 1 801 ? -29.902 -0.486 48.626 1.00 92.38 801 PHE A C 1
ATOM 6291 O O . PHE A 1 801 ? -30.629 -1.470 48.598 1.00 92.38 801 PHE A O 1
ATOM 6298 N N . GLU A 1 802 ? -30.143 0.630 47.946 1.00 90.75 802 GLU A N 1
ATOM 6299 C CA . GLU A 1 802 ? -31.230 0.771 46.979 1.00 90.75 802 GLU A CA 1
ATOM 6300 C C . GLU A 1 802 ? -30.619 0.734 45.583 1.00 90.75 802 GLU A C 1
ATOM 6302 O O . GLU A 1 802 ? -29.897 1.661 45.190 1.00 90.75 802 GLU A O 1
ATOM 6307 N N . TYR A 1 803 ? -30.861 -0.349 44.851 1.00 85.50 803 TYR A N 1
ATOM 6308 C CA . TYR A 1 803 ? -30.345 -0.506 43.493 1.00 85.50 803 TYR A CA 1
ATOM 6309 C C . TYR A 1 803 ? -31.011 0.495 42.529 1.00 85.50 803 TYR A C 1
ATOM 6311 O O . TYR A 1 803 ? -32.194 0.814 42.659 1.00 85.50 803 TYR A O 1
ATOM 6319 N N . VAL A 1 804 ? -30.243 1.024 41.569 1.00 85.62 804 VAL A N 1
ATOM 6320 C CA . VAL A 1 804 ? -30.730 1.991 40.569 1.00 85.62 804 VAL A CA 1
ATOM 6321 C C . VAL A 1 804 ? -30.627 1.423 39.152 1.00 85.62 804 VAL A C 1
ATOM 6323 O O . VAL A 1 804 ? -31.640 1.031 38.581 1.00 85.62 804 VAL A O 1
ATOM 6326 N N . SER A 1 805 ? -29.422 1.414 38.577 1.00 75.56 805 SER A N 1
ATOM 6327 C CA . SER A 1 805 ? -29.078 0.830 37.272 1.00 75.56 805 SER A CA 1
ATOM 6328 C C . SER A 1 805 ? -27.554 0.716 37.147 1.00 75.56 805 SER A C 1
ATOM 6330 O O . SER A 1 805 ? -26.824 1.405 37.867 1.00 75.56 805 SER A O 1
ATOM 6332 N N . ASP A 1 806 ? -27.063 -0.113 36.223 1.00 70.81 806 ASP A N 1
ATOM 6333 C CA . ASP A 1 806 ? -25.642 -0.194 35.837 1.00 70.81 806 ASP A CA 1
ATOM 6334 C C . ASP A 1 806 ? -24.695 -0.491 37.018 1.00 70.81 806 ASP A C 1
ATOM 6336 O O . ASP A 1 806 ? -23.614 0.091 37.142 1.00 70.81 806 ASP A O 1
ATOM 6340 N N . GLY A 1 807 ? -25.127 -1.353 37.945 1.00 74.94 807 GLY A N 1
ATOM 6341 C CA . GLY A 1 807 ? -24.373 -1.675 39.161 1.00 74.94 807 GLY A CA 1
ATOM 6342 C C . GLY A 1 807 ? -24.236 -0.535 40.187 1.00 74.94 807 GLY A C 1
ATOM 6343 O O . GLY A 1 807 ? -23.419 -0.651 41.106 1.00 74.94 807 GLY A O 1
ATOM 6344 N N . TYR A 1 808 ? -25.004 0.557 40.060 1.00 85.50 808 TYR A N 1
ATOM 6345 C CA . TYR A 1 808 ? -25.015 1.664 41.021 1.00 85.50 808 TYR A CA 1
ATOM 6346 C C . TYR A 1 808 ? -26.166 1.580 42.029 1.00 85.50 808 TYR A C 1
ATOM 6348 O O . TYR A 1 808 ? -27.303 1.242 41.700 1.00 85.50 808 TYR A O 1
ATOM 6356 N N . TYR A 1 809 ? -25.860 1.996 43.256 1.00 90.44 809 TYR A N 1
ATOM 6357 C CA . TYR A 1 809 ? -26.735 1.975 44.419 1.00 90.44 809 TYR A CA 1
ATOM 6358 C C . TYR A 1 809 ? -26.786 3.341 45.088 1.00 90.44 809 TYR A C 1
ATOM 6360 O O . TYR A 1 809 ? -25.796 4.082 45.127 1.00 90.44 809 TYR A O 1
ATOM 6368 N N . LYS A 1 810 ? -27.925 3.631 45.708 1.00 93.69 810 LYS A N 1
ATOM 6369 C CA . LYS A 1 810 ? -28.006 4.606 46.792 1.00 93.69 810 LYS A CA 1
ATOM 6370 C C . LYS A 1 810 ? -27.726 3.867 48.094 1.00 93.69 810 LYS A C 1
ATOM 6372 O O . LYS A 1 810 ? -28.257 2.784 48.319 1.00 93.69 810 LYS A O 1
ATOM 6377 N N . ILE A 1 811 ? -26.903 4.454 48.955 1.00 94.94 811 ILE A N 1
ATOM 6378 C CA . ILE A 1 811 ? -26.576 3.866 50.257 1.00 94.94 811 ILE A CA 1
ATOM 6379 C C . ILE A 1 811 ? -27.243 4.724 51.325 1.00 94.94 811 ILE A C 1
ATOM 6381 O O . ILE A 1 811 ? -26.787 5.835 51.595 1.00 94.94 811 ILE A O 1
ATOM 6385 N N . LYS A 1 812 ? -28.350 4.237 51.883 1.00 95.00 812 LYS A N 1
ATOM 6386 C CA . LYS A 1 812 ? -29.186 4.948 52.853 1.00 95.00 812 LYS A CA 1
ATOM 6387 C C . LYS A 1 812 ? -28.874 4.465 54.262 1.00 95.00 812 LYS A C 1
ATOM 6389 O O . LYS A 1 812 ? -28.839 3.264 54.500 1.00 95.00 812 LYS A O 1
ATOM 6394 N N . ASN A 1 813 ? -28.648 5.373 55.203 1.00 94.31 813 ASN A N 1
ATOM 6395 C CA . ASN A 1 813 ? -28.550 4.999 56.606 1.00 94.31 813 ASN A CA 1
ATOM 6396 C C . ASN A 1 813 ? -29.928 4.573 57.114 1.00 94.31 813 ASN A C 1
ATOM 6398 O O . ASN A 1 813 ? -30.911 5.285 56.906 1.00 94.31 813 ASN A O 1
ATOM 6402 N N . ASP A 1 814 ? -29.979 3.432 57.786 1.00 90.19 814 ASP A N 1
ATOM 6403 C CA . ASP A 1 814 ? -31.225 2.825 58.248 1.00 90.19 814 ASP A CA 1
ATOM 6404 C C . ASP A 1 814 ? -31.955 3.697 59.283 1.00 90.19 814 ASP A C 1
ATOM 6406 O O . ASP A 1 814 ? -33.160 3.890 59.187 1.00 90.19 814 ASP A O 1
ATOM 6410 N N . ILE A 1 815 ? -31.210 4.319 60.205 1.00 88.25 815 ILE A N 1
ATOM 6411 C CA . ILE A 1 815 ? -31.786 5.103 61.308 1.00 88.25 815 ILE A CA 1
ATOM 6412 C C . ILE A 1 815 ? -32.016 6.568 60.926 1.00 88.25 815 ILE A C 1
ATOM 6414 O O . ILE A 1 815 ? -33.056 7.135 61.245 1.00 88.25 815 ILE A O 1
ATOM 6418 N N . THR A 1 816 ? -31.047 7.227 60.278 1.00 91.62 816 THR A N 1
ATOM 6419 C CA . THR A 1 816 ? -31.191 8.662 59.948 1.00 91.62 816 THR A CA 1
ATOM 6420 C C . THR A 1 816 ? -32.023 8.901 58.689 1.00 91.62 816 THR A C 1
ATOM 6422 O O . THR A 1 816 ? -32.481 10.017 58.456 1.00 91.62 816 THR A O 1
ATOM 6425 N N . GLY A 1 817 ? -32.183 7.883 57.838 1.00 91.38 817 GLY A N 1
ATOM 6426 C CA . GLY A 1 817 ? -32.867 7.985 56.551 1.00 91.38 817 GLY A CA 1
ATOM 6427 C C . GLY A 1 817 ? -32.115 8.791 55.481 1.00 91.38 817 GLY A C 1
ATOM 6428 O O . GLY A 1 817 ? -32.599 8.893 54.351 1.00 91.38 817 GLY A O 1
ATOM 6429 N N . TYR A 1 818 ? -30.941 9.347 55.801 1.00 96.56 818 TYR A N 1
ATOM 6430 C CA . TYR A 1 818 ? -30.097 10.090 54.865 1.00 96.56 818 TYR A CA 1
ATOM 6431 C C . TYR A 1 818 ? -29.199 9.164 54.040 1.00 96.56 818 TYR A C 1
ATOM 6433 O O . TYR A 1 818 ? -28.884 8.046 54.438 1.00 96.56 818 TYR A O 1
ATOM 6441 N N . TYR A 1 819 ? -28.752 9.648 52.885 1.00 96.81 819 TYR A N 1
ATOM 6442 C CA . TYR A 1 819 ? -27.924 8.901 51.943 1.00 96.81 819 TYR A CA 1
ATOM 6443 C C . TYR A 1 819 ? -26.460 9.315 52.045 1.00 96.81 819 TYR A C 1
ATOM 6445 O O . TYR A 1 819 ? -26.163 10.498 52.228 1.00 96.81 819 TYR A O 1
ATOM 6453 N N . LEU A 1 820 ? -25.546 8.362 51.854 1.00 95.75 820 LEU A N 1
ATOM 6454 C CA . LEU A 1 820 ? -24.132 8.662 51.655 1.00 95.75 820 LEU A CA 1
ATOM 6455 C C . LEU A 1 820 ? -23.950 9.581 50.451 1.00 95.75 820 LEU A C 1
ATOM 6457 O O . LEU A 1 820 ? -24.446 9.312 49.353 1.00 95.75 820 LEU A O 1
ATOM 6461 N N . ARG A 1 821 ? -23.164 10.633 50.653 1.00 94.06 821 ARG A N 1
ATOM 6462 C CA . ARG A 1 821 ? -22.855 11.652 49.662 1.00 94.06 821 ARG A CA 1
ATOM 6463 C C . ARG A 1 821 ? -21.353 11.825 49.513 1.00 94.06 821 ARG A C 1
ATOM 6465 O O . ARG A 1 821 ? -20.639 12.138 50.468 1.00 94.06 821 ARG A O 1
ATOM 6472 N N . ALA A 1 822 ? -20.897 11.663 48.277 1.00 91.25 822 ALA A N 1
ATOM 6473 C CA . ALA A 1 822 ? -19.533 11.946 47.879 1.00 91.25 822 ALA A CA 1
ATOM 6474 C C . ALA A 1 822 ? -19.236 13.459 47.959 1.00 91.25 822 ALA A C 1
ATOM 6476 O O . ALA A 1 822 ? -20.122 14.278 47.685 1.00 91.25 822 ALA A O 1
ATOM 6477 N N . PRO A 1 823 ? -17.996 13.853 48.296 1.00 88.25 823 PRO A N 1
ATOM 6478 C CA . PRO A 1 823 ? -17.557 15.239 48.201 1.00 88.25 823 PRO A CA 1
ATOM 6479 C C . PRO A 1 823 ? -17.647 15.751 46.755 1.00 88.25 823 PRO A C 1
ATOM 6481 O O . PRO A 1 823 ? -17.522 14.997 45.790 1.00 88.25 823 PRO A O 1
ATOM 6484 N N . ALA A 1 824 ? -17.869 17.060 46.601 1.00 82.12 824 ALA A N 1
ATOM 6485 C CA . ALA A 1 824 ? -18.054 17.672 45.283 1.00 82.12 824 ALA A CA 1
ATOM 6486 C C . ALA A 1 824 ? -16.769 17.686 44.435 1.00 82.12 824 ALA A C 1
ATOM 6488 O O . ALA A 1 824 ? -16.841 17.586 43.209 1.00 82.12 824 ALA A O 1
ATOM 6489 N N . ASN A 1 825 ? -15.612 17.786 45.097 1.00 76.06 825 ASN A N 1
ATOM 6490 C CA . ASN A 1 825 ? -14.295 17.859 44.472 1.00 76.06 825 ASN A CA 1
ATOM 6491 C C . ASN A 1 825 ? -13.607 16.485 44.511 1.00 76.06 825 ASN A C 1
ATOM 6493 O O . ASN A 1 825 ? -13.738 15.747 45.487 1.00 76.06 825 ASN A O 1
ATOM 6497 N N . ASN A 1 826 ? -12.861 16.148 43.457 1.00 74.12 826 ASN A N 1
ATOM 6498 C CA . ASN A 1 826 ? -12.115 14.890 43.342 1.00 74.12 826 ASN A CA 1
ATOM 6499 C C . ASN A 1 826 ? -10.754 14.980 44.057 1.00 74.12 826 ASN A C 1
ATOM 6501 O O . ASN A 1 826 ? -9.703 14.997 43.417 1.00 74.12 826 ASN A O 1
ATOM 6505 N N . THR A 1 827 ? -10.778 15.121 45.383 1.00 84.06 827 THR A N 1
ATOM 6506 C CA . THR A 1 827 ? -9.571 15.292 46.203 1.00 84.06 827 THR A CA 1
ATOM 6507 C C . THR A 1 827 ? -9.423 14.121 47.169 1.00 84.06 827 THR A C 1
ATOM 6509 O O . THR A 1 827 ? -10.319 13.859 47.971 1.00 84.06 827 THR A O 1
ATOM 6512 N N . SER A 1 828 ? -8.276 13.436 47.116 1.00 87.81 828 SER A N 1
ATOM 6513 C CA . SER A 1 828 ? -7.919 12.418 48.111 1.00 87.81 828 SER A CA 1
ATOM 6514 C C . SER A 1 828 ? -7.864 13.037 49.515 1.00 87.81 828 SER A C 1
ATOM 6516 O O . SER A 1 828 ? -7.325 14.129 49.688 1.00 87.81 828 SER A O 1
ATOM 6518 N N . GLY A 1 829 ? -8.448 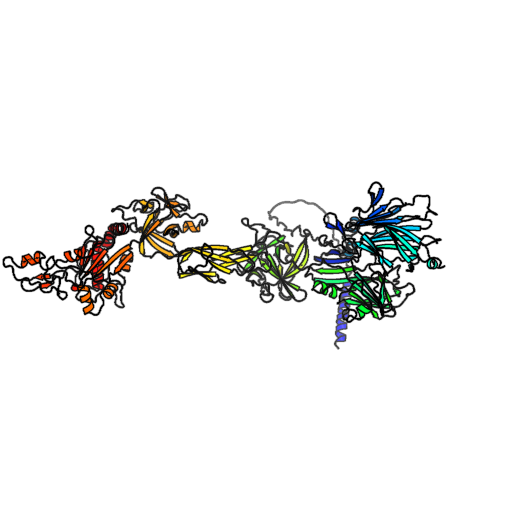12.363 50.503 1.00 88.88 829 GLY A N 1
ATOM 6519 C CA . GLY A 1 829 ? -8.625 12.837 51.877 1.00 88.88 829 GLY A CA 1
ATOM 6520 C C . GLY A 1 829 ? -9.923 13.613 52.133 1.00 88.88 829 GLY A C 1
ATOM 6521 O O . GLY A 1 829 ? -10.204 13.943 53.280 1.00 88.88 829 GLY A O 1
ATOM 6522 N N . ALA A 1 830 ? -10.744 13.895 51.115 1.00 91.44 830 ALA A N 1
ATOM 6523 C CA . ALA A 1 830 ? -12.009 14.602 51.318 1.00 91.44 830 ALA A CA 1
ATOM 6524 C C . ALA A 1 830 ? -13.059 13.719 52.018 1.00 91.44 830 ALA A C 1
ATOM 6526 O O . ALA A 1 830 ? -13.306 12.585 51.597 1.00 91.44 830 ALA A O 1
ATOM 6527 N N . SER A 1 831 ? -13.703 14.252 53.059 1.00 93.31 831 SER A N 1
ATOM 6528 C CA . SER A 1 831 ? -14.683 13.530 53.878 1.00 93.31 831 SER A CA 1
ATOM 6529 C C . SER A 1 831 ? -15.968 13.189 53.121 1.00 93.31 831 SER A C 1
ATOM 6531 O O . SER A 1 831 ? -16.516 13.998 52.366 1.00 93.31 831 SER A O 1
ATOM 6533 N N . VAL A 1 832 ? -16.481 11.988 53.377 1.00 94.88 832 VAL A N 1
ATOM 6534 C CA . VAL A 1 832 ? -17.818 11.552 52.966 1.00 94.88 832 VAL A CA 1
ATOM 6535 C C . VAL A 1 832 ? -18.831 12.055 53.997 1.00 94.88 832 VAL A C 1
ATOM 6537 O O . VAL A 1 832 ? -18.547 12.102 55.194 1.00 94.88 832 VAL A O 1
ATOM 6540 N N . THR A 1 833 ? -20.017 12.454 53.541 1.00 95.38 833 THR A N 1
ATOM 6541 C CA . THR A 1 833 ? -21.088 12.999 54.401 1.00 95.38 833 THR A CA 1
ATOM 6542 C C . THR A 1 833 ? -22.395 12.241 54.189 1.00 95.38 833 THR A C 1
ATOM 6544 O O . THR A 1 833 ? -22.519 11.500 53.215 1.00 95.38 833 THR A O 1
ATOM 6547 N N . GLN A 1 834 ? -23.377 12.420 55.074 1.00 95.88 834 GLN A N 1
ATOM 6548 C CA . GLN A 1 834 ? -24.770 12.033 54.810 1.00 95.88 834 GLN A CA 1
ATOM 6549 C C . GLN A 1 834 ? -25.606 13.240 54.372 1.00 95.88 834 GLN A C 1
ATOM 6551 O O . GLN A 1 834 ? -25.426 14.335 54.892 1.00 95.88 834 GLN A O 1
ATOM 6556 N N . SER A 1 835 ? -26.557 13.066 53.457 1.00 94.88 835 SER A N 1
ATOM 6557 C CA . SER A 1 835 ? -27.458 14.144 53.022 1.00 94.88 835 SER A CA 1
ATOM 6558 C C . SER A 1 835 ? -28.782 13.619 52.456 1.00 94.88 835 SER A C 1
ATOM 6560 O O . SER A 1 835 ? -28.992 12.411 52.353 1.00 94.88 835 SER A O 1
ATOM 6562 N N . THR A 1 836 ? -29.669 14.512 52.011 1.00 94.69 836 THR A N 1
ATOM 6563 C CA . THR A 1 836 ? -30.759 14.129 51.101 1.00 94.69 836 THR A CA 1
ATOM 6564 C C . THR A 1 836 ? -30.188 13.557 49.797 1.00 94.69 836 THR A C 1
ATOM 6566 O O . THR A 1 836 ? -29.049 13.853 49.421 1.00 94.69 836 THR A O 1
ATOM 6569 N N . TYR A 1 837 ? -30.944 12.687 49.120 1.00 93.12 837 TYR A N 1
ATOM 6570 C CA . TYR A 1 837 ? -30.454 12.015 47.916 1.00 93.12 837 TYR A CA 1
ATOM 6571 C C . TYR A 1 837 ? -30.063 13.019 46.821 1.00 93.12 837 TYR A C 1
ATOM 6573 O O . TYR A 1 837 ? -30.816 13.934 46.489 1.00 93.12 837 TYR A O 1
ATOM 6581 N N . SER A 1 838 ? -28.887 12.803 46.231 1.00 87.31 838 SER A N 1
ATOM 6582 C CA . SER A 1 838 ? -28.376 13.546 45.081 1.00 87.31 838 SER A CA 1
ATOM 6583 C C . SER A 1 838 ? -28.068 12.563 43.960 1.00 87.31 838 SER A C 1
ATOM 6585 O O . SER A 1 838 ? -27.235 11.678 44.137 1.00 87.31 838 SER A O 1
ATOM 6587 N N . SER A 1 839 ? -28.677 12.738 42.787 1.00 84.25 839 SER A N 1
ATOM 6588 C CA . SER A 1 839 ? -28.361 11.922 41.606 1.00 84.25 839 SER A CA 1
ATOM 6589 C C . SER A 1 839 ? -26.916 12.094 41.128 1.00 84.25 839 SER A C 1
ATOM 6591 O O . SER A 1 839 ? -26.364 11.188 40.514 1.00 84.25 839 SER A O 1
ATOM 6593 N N . THR A 1 840 ? -26.281 13.228 41.436 1.00 84.31 840 THR A N 1
ATOM 6594 C CA . THR A 1 840 ? -24.872 13.482 41.112 1.00 84.31 840 THR A CA 1
ATOM 6595 C C . THR A 1 840 ? -23.938 12.836 42.134 1.00 84.31 840 THR A C 1
ATOM 6597 O O . THR A 1 840 ? -23.038 12.097 41.761 1.00 84.31 840 THR A O 1
ATOM 6600 N N . TYR A 1 841 ? -24.134 13.092 43.431 1.00 88.56 841 TYR A N 1
ATOM 6601 C CA . TYR A 1 841 ? -23.149 12.737 44.466 1.00 88.56 841 TYR A CA 1
ATOM 6602 C C . TYR A 1 841 ? -23.538 11.531 45.333 1.00 88.56 841 TYR A C 1
ATOM 6604 O O . TYR A 1 841 ? -22.747 11.115 46.175 1.00 88.56 841 TYR A O 1
ATOM 6612 N N . GLY A 1 842 ? -24.744 10.989 45.168 1.00 90.25 842 GLY A N 1
ATOM 6613 C CA . GLY A 1 842 ? -25.322 9.943 46.018 1.00 90.25 842 GLY A CA 1
ATOM 6614 C C . GLY A 1 842 ? -25.361 8.546 45.397 1.00 90.25 842 GLY A C 1
ATOM 6615 O O . GLY A 1 842 ? -26.034 7.676 45.943 1.00 90.25 842 GLY A O 1
ATOM 6616 N N . LEU A 1 843 ? -24.683 8.335 44.264 1.00 92.12 843 LEU A N 1
ATOM 6617 C CA . LEU A 1 843 ? -24.601 7.040 43.585 1.00 92.12 843 LEU A CA 1
ATOM 6618 C C . LEU A 1 843 ? -23.233 6.390 43.785 1.00 92.12 843 LEU A C 1
ATOM 6620 O O . LEU A 1 843 ? -22.190 7.020 43.566 1.00 92.12 843 LEU A O 1
ATOM 6624 N N . TRP A 1 844 ? -23.259 5.113 44.157 1.00 90.88 844 TRP A N 1
ATOM 6625 C CA . TRP A 1 844 ? -22.094 4.330 44.555 1.00 90.88 844 TRP A CA 1
ATOM 6626 C C . TRP A 1 844 ? -22.103 2.957 43.890 1.00 90.88 844 TRP A C 1
ATOM 6628 O O . TRP A 1 844 ? -23.160 2.362 43.736 1.00 90.88 844 TRP A O 1
ATOM 6638 N N . ARG A 1 845 ? -20.936 2.444 43.512 1.00 87.38 845 ARG A N 1
ATOM 6639 C CA . ARG A 1 845 ? -20.749 1.080 43.005 1.00 87.38 845 ARG A CA 1
ATOM 6640 C C . ARG A 1 845 ? -19.868 0.280 43.951 1.00 87.38 845 ARG A C 1
ATOM 6642 O O . ARG A 1 845 ? -18.931 0.835 44.531 1.00 87.38 845 ARG A O 1
ATOM 6649 N N . PHE A 1 846 ? -20.146 -1.011 44.051 1.00 87.50 846 PHE A N 1
ATOM 6650 C CA . PHE A 1 846 ? -19.355 -1.966 44.816 1.00 87.50 846 PHE A CA 1
ATOM 6651 C C . PHE A 1 846 ? -18.478 -2.780 43.868 1.00 87.50 846 PHE A C 1
ATOM 6653 O O . PHE A 1 846 ? -18.951 -3.258 42.840 1.00 87.50 846 PHE A O 1
ATOM 6660 N N . ILE A 1 847 ? -17.201 -2.918 44.204 1.00 83.50 847 ILE A N 1
ATOM 6661 C CA . ILE A 1 847 ? -16.217 -3.650 43.406 1.00 83.50 847 ILE A CA 1
ATOM 6662 C C . ILE A 1 847 ? -15.627 -4.732 44.297 1.00 83.50 847 ILE A C 1
ATOM 6664 O O . ILE A 1 847 ? -14.910 -4.413 45.246 1.00 83.50 847 ILE A O 1
ATOM 6668 N N . GLU A 1 848 ? -15.949 -5.987 44.005 1.00 82.69 848 GLU A N 1
ATOM 6669 C CA . GLU A 1 848 ? -15.400 -7.138 44.719 1.00 82.69 848 GLU A CA 1
ATOM 6670 C C . GLU A 1 848 ? -13.902 -7.293 44.409 1.00 82.69 848 GLU A C 1
ATOM 6672 O O . GLU A 1 848 ? -13.463 -7.164 43.263 1.00 82.69 848 GLU A O 1
ATOM 6677 N N . THR A 1 849 ? -13.100 -7.522 45.443 1.00 80.06 849 THR A N 1
ATOM 6678 C CA . THR A 1 849 ? -11.661 -7.764 45.352 1.00 80.06 849 THR A CA 1
ATOM 6679 C C . THR A 1 849 ? -11.378 -9.265 45.331 1.00 80.06 849 THR A C 1
ATOM 6681 O O . THR A 1 849 ? -12.178 -10.073 45.791 1.00 80.06 849 THR A O 1
ATOM 6684 N N . THR A 1 850 ? -10.207 -9.667 44.832 1.00 73.44 850 THR A N 1
ATOM 6685 C CA . THR A 1 850 ? -9.822 -11.090 44.710 1.00 73.44 850 THR A CA 1
ATOM 6686 C C . THR A 1 850 ? -9.766 -11.850 46.039 1.00 73.44 850 THR A C 1
ATOM 6688 O O . THR A 1 850 ? -9.793 -13.076 46.043 1.00 73.44 850 THR A O 1
ATOM 6691 N N . ASP A 1 851 ? -9.683 -11.138 47.161 1.00 81.06 851 ASP A N 1
ATOM 6692 C CA . ASP A 1 851 ? -9.706 -11.668 48.524 1.00 81.06 851 ASP A CA 1
ATOM 6693 C C . ASP A 1 851 ? -11.101 -11.637 49.186 1.00 81.06 851 ASP A C 1
ATOM 6695 O O . ASP A 1 851 ? -11.200 -11.883 50.386 1.00 81.06 851 ASP A O 1
ATOM 6699 N N . GLY A 1 852 ? -12.170 -11.364 48.424 1.00 79.69 852 GLY A N 1
ATOM 6700 C CA . GLY A 1 852 ? -13.567 -11.457 48.875 1.00 79.69 852 GLY A CA 1
ATOM 6701 C C . GLY A 1 852 ? -14.105 -10.235 49.631 1.00 79.69 852 GLY A C 1
ATOM 6702 O O . GLY A 1 852 ? -15.161 -10.317 50.255 1.00 79.69 852 GLY A O 1
ATOM 6703 N N . TYR A 1 853 ? -13.393 -9.103 49.605 1.00 90.62 853 TYR A N 1
ATOM 6704 C CA . TYR A 1 853 ? -13.851 -7.828 50.176 1.00 90.62 853 TYR A CA 1
ATOM 6705 C C . TYR A 1 853 ? -14.397 -6.897 49.091 1.00 90.62 853 TYR A C 1
ATOM 6707 O O . TYR A 1 853 ? -14.323 -7.193 47.904 1.00 90.62 853 TYR A O 1
ATOM 6715 N N . TYR A 1 854 ? -14.915 -5.734 49.486 1.00 91.44 854 TYR A N 1
ATOM 6716 C CA . TYR A 1 854 ? -15.462 -4.751 48.553 1.00 91.44 854 TYR A CA 1
ATOM 6717 C C . TYR A 1 854 ? -14.759 -3.400 48.657 1.00 91.44 854 TYR A C 1
ATOM 6719 O O . TYR A 1 854 ? -14.457 -2.907 49.744 1.00 91.44 854 TYR A O 1
ATOM 6727 N N . MET A 1 855 ? -14.559 -2.755 47.513 1.00 91.75 855 MET A N 1
ATOM 6728 C CA . MET A 1 855 ? -14.288 -1.322 47.420 1.00 91.75 855 MET A CA 1
ATOM 6729 C C . MET A 1 855 ? -15.566 -0.590 47.021 1.00 91.75 855 MET A C 1
ATOM 6731 O O . MET A 1 855 ? -16.353 -1.096 46.223 1.00 91.75 855 MET A O 1
ATOM 6735 N N . ILE A 1 856 ? -15.760 0.622 47.541 1.00 92.75 856 ILE A N 1
ATOM 6736 C CA . ILE A 1 856 ? -16.959 1.425 47.272 1.00 92.75 856 ILE A CA 1
ATOM 6737 C C . ILE A 1 856 ? -16.541 2.692 46.538 1.00 92.75 856 ILE A C 1
ATOM 6739 O O . ILE A 1 856 ? -15.733 3.469 47.046 1.00 92.75 856 ILE A O 1
ATOM 6743 N N . GLN A 1 857 ? -17.083 2.913 45.344 1.00 89.56 857 GLN A N 1
ATOM 6744 C CA . GLN A 1 857 ? -16.687 4.019 44.473 1.00 89.56 857 GLN A CA 1
ATOM 6745 C C . GLN A 1 857 ? -17.881 4.872 44.056 1.00 89.56 857 GLN A C 1
ATOM 6747 O O . GLN A 1 857 ? -18.927 4.352 43.689 1.00 89.56 857 GLN A O 1
ATOM 6752 N N . SER A 1 858 ? -17.726 6.194 44.067 1.00 88.06 858 SER A N 1
ATOM 6753 C CA . SER A 1 858 ? -18.786 7.115 43.637 1.00 88.06 858 SER A CA 1
ATOM 6754 C C . SER A 1 858 ? -18.878 7.220 42.108 1.00 88.06 858 SER A C 1
ATOM 6756 O O . SER A 1 858 ? -17.849 7.311 41.433 1.00 88.06 858 SER A O 1
ATOM 6758 N N . LYS A 1 859 ? -20.105 7.297 41.566 1.00 82.56 859 LYS A N 1
ATOM 6759 C CA . LYS A 1 859 ? -20.369 7.529 40.130 1.00 82.56 859 LYS A CA 1
ATOM 6760 C C . LYS A 1 859 ? -19.718 8.815 39.618 1.00 82.56 859 LYS A C 1
ATOM 6762 O O . LYS A 1 859 ? -18.969 8.776 38.648 1.00 82.56 859 LYS A O 1
ATOM 6767 N N . ASN A 1 860 ? -19.912 9.921 40.340 1.00 76.19 860 ASN A N 1
ATOM 6768 C CA . ASN A 1 860 ? -19.347 11.229 39.994 1.00 76.19 860 ASN A CA 1
ATOM 6769 C C . ASN A 1 860 ? -17.815 11.218 39.877 1.00 76.19 860 ASN A C 1
ATOM 6771 O O . ASN A 1 860 ? -17.263 11.994 39.104 1.00 76.19 860 ASN A O 1
ATOM 6775 N N . GLN A 1 861 ? -17.124 10.362 40.637 1.00 68.00 861 GLN A N 1
ATOM 6776 C CA . GLN A 1 861 ? -15.664 10.266 40.557 1.00 68.00 861 GLN A CA 1
ATOM 6777 C C . GLN A 1 861 ? -15.208 9.435 39.360 1.00 68.00 861 GLN A C 1
ATOM 6779 O O . GLN A 1 861 ? -14.242 9.797 38.691 1.00 68.00 861 GLN A O 1
ATOM 6784 N N . TYR A 1 862 ? -15.922 8.348 39.066 1.00 63.62 862 TYR A N 1
ATOM 6785 C CA . TYR A 1 862 ? -15.620 7.505 37.917 1.00 63.62 862 TYR A CA 1
ATOM 6786 C C . TYR A 1 862 ? -15.762 8.261 36.588 1.00 63.62 862 TYR A C 1
ATOM 6788 O O . TYR A 1 862 ? -14.870 8.190 35.748 1.00 63.62 862 TYR A O 1
ATOM 6796 N N . GLU A 1 863 ? -16.835 9.038 36.433 1.00 64.81 863 GLU A N 1
ATOM 6797 C CA . GLU A 1 863 ? -17.107 9.788 35.199 1.00 64.81 863 GLU A CA 1
ATOM 6798 C C . GLU A 1 863 ? -16.132 10.958 34.967 1.00 64.81 863 GLU A C 1
ATOM 6800 O O . GLU A 1 863 ? -15.930 11.362 33.825 1.00 64.81 863 GLU A O 1
ATOM 6805 N N . ARG A 1 864 ? -15.495 11.506 36.017 1.00 63.00 864 ARG A N 1
ATOM 6806 C CA . ARG A 1 864 ? -14.578 12.658 35.890 1.00 63.00 864 ARG A CA 1
ATOM 6807 C C . ARG A 1 864 ? -13.114 12.290 35.661 1.00 63.00 864 ARG A C 1
ATOM 6809 O O . ARG A 1 864 ? -12.400 13.092 35.067 1.00 63.00 864 ARG A O 1
ATOM 6816 N N . ASN A 1 865 ? -12.630 11.159 36.180 1.00 61.81 865 ASN A N 1
ATOM 6817 C CA . ASN A 1 865 ? -11.223 10.771 36.029 1.00 61.81 865 ASN A CA 1
ATOM 6818 C C . ASN A 1 865 ? -11.021 9.254 36.194 1.00 61.81 865 ASN A C 1
ATOM 6820 O O . ASN A 1 865 ? -10.674 8.770 37.273 1.00 61.81 865 ASN A O 1
ATOM 6824 N N . ALA A 1 866 ? -11.228 8.498 35.112 1.00 59.44 866 ALA A N 1
ATOM 6825 C CA . ALA A 1 866 ? -11.077 7.041 35.108 1.00 59.44 866 ALA A CA 1
ATOM 6826 C C . ALA A 1 866 ? -9.632 6.566 35.375 1.00 59.44 866 ALA A C 1
ATOM 6828 O O . ALA A 1 866 ? -9.442 5.447 35.849 1.00 59.44 866 ALA A O 1
ATOM 6829 N N . SER A 1 867 ? -8.625 7.406 35.110 1.00 62.72 867 SER A N 1
ATOM 6830 C CA . SER A 1 867 ? -7.203 7.046 35.203 1.00 62.72 867 SER A CA 1
ATOM 6831 C C . SER A 1 867 ? -6.678 6.945 36.642 1.00 62.72 867 SER A C 1
ATOM 6833 O O . SER A 1 867 ? -5.691 6.254 36.877 1.00 62.72 867 SER A O 1
ATOM 6835 N N . SER A 1 868 ? -7.340 7.603 37.603 1.00 71.69 868 SER A N 1
ATOM 6836 C CA . SER A 1 868 ? -6.960 7.610 39.026 1.00 71.69 868 SER A CA 1
ATOM 6837 C C . SER A 1 868 ? -8.203 7.535 39.924 1.00 71.69 868 SER A C 1
ATOM 6839 O O . SER A 1 868 ? -8.604 8.543 40.513 1.00 71.69 868 SER A O 1
ATOM 6841 N N . PRO A 1 869 ? -8.856 6.362 40.019 1.00 76.88 869 PRO A N 1
ATOM 6842 C CA . PRO A 1 869 ? -10.088 6.208 40.783 1.00 76.88 869 PRO A CA 1
ATOM 6843 C C . PRO A 1 869 ? -9.856 6.367 42.294 1.00 76.88 869 PRO A C 1
ATOM 6845 O O . PRO A 1 869 ? -8.915 5.801 42.853 1.00 76.88 869 PRO A O 1
ATOM 6848 N N . LEU A 1 870 ? -10.757 7.099 42.960 1.00 86.81 870 LEU A N 1
ATOM 6849 C CA . LEU A 1 870 ? -10.834 7.174 44.421 1.00 86.81 870 LEU A CA 1
ATOM 6850 C C . LEU A 1 870 ? -11.981 6.310 44.959 1.00 86.81 870 LEU A C 1
ATOM 6852 O O . LEU A 1 870 ? -13.051 6.215 44.351 1.00 86.81 870 LEU A O 1
ATOM 6856 N N . TYR A 1 871 ? -11.763 5.739 46.138 1.00 91.94 871 TYR A N 1
ATOM 6857 C CA . TYR A 1 871 ? -12.666 4.831 46.839 1.00 91.94 871 TYR A CA 1
ATOM 6858 C C . TYR A 1 871 ? -12.965 5.357 48.241 1.00 91.94 871 TYR A C 1
ATOM 6860 O O . TYR A 1 871 ? -12.167 6.108 48.804 1.00 91.94 871 TYR A O 1
ATOM 6868 N N . ILE A 1 872 ? -14.090 4.945 48.828 1.00 95.12 872 ILE A N 1
ATOM 6869 C CA . ILE A 1 872 ? -14.341 5.167 50.253 1.00 95.12 872 ILE A CA 1
ATOM 6870 C C . ILE A 1 872 ? -13.247 4.456 51.056 1.00 95.12 872 ILE A C 1
ATOM 6872 O O . ILE A 1 872 ? -13.071 3.243 50.950 1.00 95.12 872 ILE A O 1
ATOM 6876 N N . SER A 1 873 ? -12.540 5.214 51.882 1.00 95.31 873 SER A N 1
ATOM 6877 C CA . SER A 1 873 ? -11.414 4.779 52.698 1.00 95.31 873 SER A CA 1
ATOM 6878 C C . SER A 1 873 ? -11.522 5.361 54.103 1.00 95.31 873 SER A C 1
ATOM 6880 O O . SER A 1 873 ? -12.313 6.269 54.349 1.00 95.31 873 SER A O 1
ATOM 6882 N N . VAL A 1 874 ? -10.708 4.856 55.023 1.00 95.69 874 VAL A N 1
ATOM 6883 C CA . VAL A 1 874 ? -10.576 5.423 56.369 1.00 95.69 874 VAL A CA 1
ATOM 6884 C C . VAL A 1 874 ? -9.256 6.178 56.501 1.00 95.69 874 VAL A C 1
ATOM 6886 O O . VAL A 1 874 ? -8.210 5.681 56.081 1.00 95.69 874 VAL A O 1
ATOM 6889 N N . SER A 1 875 ? -9.312 7.371 57.089 1.00 93.62 875 SER A N 1
ATOM 6890 C CA . SER A 1 875 ? -8.153 8.128 57.561 1.00 93.62 875 SER A CA 1
ATOM 6891 C C . SER A 1 875 ? -8.381 8.463 59.031 1.00 93.62 875 SER A C 1
ATOM 6893 O O . SER A 1 875 ? -9.341 9.147 59.367 1.00 93.62 875 SER A O 1
ATOM 6895 N N . GLU A 1 876 ? -7.543 7.912 59.911 1.00 88.56 876 GLU A N 1
ATOM 6896 C CA . GLU A 1 876 ? -7.790 7.900 61.360 1.00 88.56 876 GLU A CA 1
ATOM 6897 C C . GLU A 1 876 ? -9.159 7.276 61.697 1.00 88.56 876 GLU A C 1
ATOM 6899 O O . GLU A 1 876 ? -9.310 6.059 61.585 1.00 88.56 876 GLU A O 1
ATOM 6904 N N . ASN A 1 877 ? -10.149 8.094 62.071 1.00 91.75 877 ASN A N 1
ATOM 6905 C CA . ASN A 1 877 ? -11.533 7.673 62.310 1.00 91.75 877 ASN A CA 1
ATOM 6906 C C . ASN A 1 877 ? -12.517 8.217 61.262 1.00 91.75 877 ASN A C 1
ATOM 6908 O O . ASN A 1 877 ? -13.686 7.832 61.277 1.00 91.75 877 ASN A O 1
ATOM 6912 N N . ASP A 1 878 ? -12.072 9.088 60.358 1.00 95.25 878 ASP A N 1
ATOM 6913 C CA . ASP A 1 878 ? -12.929 9.709 59.355 1.00 95.25 878 ASP A CA 1
ATOM 6914 C C . ASP A 1 878 ? -13.031 8.835 58.106 1.00 95.25 878 ASP A C 1
ATOM 6916 O O . ASP A 1 878 ? -12.050 8.259 57.620 1.00 95.25 878 ASP A O 1
ATOM 6920 N N . VAL A 1 879 ? -14.239 8.760 57.553 1.00 96.56 879 VAL A N 1
ATOM 6921 C CA . VAL A 1 879 ? -14.480 8.127 56.262 1.00 96.56 879 VAL A CA 1
ATOM 6922 C C . VAL A 1 879 ? -14.302 9.173 55.169 1.00 96.56 879 VAL A C 1
ATOM 6924 O O . VAL A 1 879 ? -15.051 10.146 55.062 1.00 96.56 879 VAL A O 1
ATOM 6927 N N . VAL A 1 880 ? -13.290 8.954 54.340 1.00 94.62 880 VAL A N 1
ATOM 6928 C CA . VAL A 1 880 ? -12.830 9.867 53.290 1.00 94.62 880 VAL A CA 1
ATOM 6929 C C . VAL A 1 880 ? -12.817 9.165 51.936 1.00 94.62 880 VAL A C 1
ATOM 6931 O O . VAL A 1 880 ? -13.004 7.955 51.848 1.00 94.62 880 VAL A O 1
ATOM 6934 N N . GLN A 1 881 ? -12.570 9.902 50.859 1.00 91.38 881 GLN A N 1
ATOM 6935 C CA . GLN A 1 881 ? -12.198 9.307 49.576 1.00 91.38 881 GLN A CA 1
ATOM 6936 C C . GLN A 1 881 ? -10.676 9.259 49.439 1.00 91.38 881 GLN A C 1
ATOM 6938 O O . GLN A 1 881 ? -10.015 10.252 49.715 1.00 91.38 881 GLN A O 1
ATOM 6943 N N . SER A 1 882 ? -10.104 8.131 49.021 1.00 90.88 882 SER A N 1
ATOM 6944 C CA . SER A 1 882 ? -8.655 7.981 48.821 1.00 90.88 882 SER A CA 1
ATOM 6945 C C . SER A 1 882 ? -8.338 7.013 47.682 1.00 90.88 882 SER A C 1
ATOM 6947 O O . SER A 1 882 ? -9.213 6.287 47.209 1.00 90.88 882 SER A O 1
ATOM 6949 N N . SER A 1 883 ? -7.085 7.005 47.229 1.00 89.12 883 SER A N 1
ATOM 6950 C CA . SER A 1 883 ? -6.579 5.974 46.326 1.00 89.12 883 SER A CA 1
ATOM 6951 C C . SER A 1 883 ? -6.589 4.601 47.005 1.00 89.12 883 SER A C 1
ATOM 6953 O O . SER A 1 883 ? -6.684 4.483 48.229 1.00 89.12 883 SER A O 1
ATOM 6955 N N . TYR A 1 884 ? -6.498 3.552 46.189 1.00 89.44 884 TYR A N 1
ATOM 6956 C CA . TYR A 1 884 ? -6.543 2.171 46.658 1.00 89.44 884 TYR A CA 1
ATOM 6957 C C . TYR A 1 884 ? -5.523 1.882 47.769 1.00 89.44 884 TYR A C 1
ATOM 6959 O O . TYR A 1 884 ? -4.320 2.091 47.609 1.00 89.44 884 TYR A O 1
ATOM 6967 N N . SER A 1 885 ? -6.019 1.343 48.881 1.00 90.44 885 SER A N 1
ATOM 6968 C CA . SER A 1 885 ? -5.227 0.808 49.989 1.00 90.44 885 SER A CA 1
ATOM 6969 C C . SER A 1 885 ? -6.048 -0.219 50.778 1.00 90.44 885 SER A C 1
ATOM 6971 O O . SER A 1 885 ? -7.253 -0.362 50.566 1.00 90.44 885 SER A O 1
ATOM 6973 N N . THR A 1 886 ? -5.437 -0.898 51.753 1.00 90.88 886 THR A N 1
ATOM 6974 C CA . THR A 1 886 ? -6.169 -1.774 52.687 1.00 90.88 886 THR A CA 1
ATOM 6975 C C . THR A 1 886 ? -7.257 -1.021 53.462 1.00 90.88 886 THR A C 1
ATOM 6977 O O . THR A 1 886 ? -8.299 -1.595 53.765 1.00 90.88 886 THR A O 1
ATOM 6980 N N . ALA A 1 887 ? -7.066 0.275 53.734 1.00 93.81 887 ALA A N 1
ATOM 6981 C CA . ALA A 1 887 ? -8.069 1.118 54.390 1.00 93.81 887 ALA A CA 1
ATOM 6982 C C . ALA A 1 887 ? -9.284 1.424 53.498 1.00 93.81 887 ALA A C 1
ATOM 6984 O O . ALA A 1 887 ? -10.288 1.928 53.998 1.00 93.81 887 ALA A O 1
ATOM 6985 N N . SER A 1 888 ? -9.217 1.101 52.204 1.00 93.94 888 SER A N 1
ATOM 6986 C CA . SER A 1 888 ? -10.309 1.250 51.235 1.00 93.94 888 SER A CA 1
ATOM 6987 C C . SER A 1 888 ? -11.136 -0.027 51.048 1.00 93.94 888 SER A C 1
ATOM 6989 O O . SER A 1 888 ? -12.095 -0.024 50.276 1.00 93.94 888 SER A O 1
ATOM 6991 N N . LYS A 1 889 ? -10.769 -1.119 51.734 1.00 95.56 889 LYS A N 1
ATOM 6992 C CA . LYS A 1 889 ? -11.491 -2.394 51.701 1.00 95.56 889 LYS A CA 1
ATOM 6993 C C . LYS A 1 889 ? -12.534 -2.464 52.814 1.00 95.56 889 LYS A C 1
ATOM 6995 O O . LYS A 1 889 ? -12.256 -2.138 53.972 1.00 95.56 889 LYS A O 1
ATOM 7000 N N . TRP A 1 890 ? -13.713 -2.951 52.454 1.00 96.19 890 TRP A N 1
ATOM 7001 C CA . TRP A 1 890 ? -14.867 -3.094 53.329 1.00 96.19 890 TRP A CA 1
ATOM 7002 C C . TRP A 1 890 ? -15.368 -4.539 53.311 1.00 96.19 890 TRP A C 1
ATOM 7004 O O . TRP A 1 890 ? -15.606 -5.114 52.250 1.00 96.19 890 TRP A O 1
ATOM 7014 N N . ASP A 1 891 ? -15.530 -5.112 54.499 1.00 93.75 891 ASP A N 1
ATOM 7015 C CA . ASP A 1 891 ? -16.304 -6.328 54.736 1.00 93.75 891 ASP A CA 1
ATOM 7016 C C . ASP A 1 891 ? -17.777 -5.913 54.846 1.00 93.75 891 ASP A C 1
ATOM 7018 O O . ASP A 1 891 ? -18.179 -5.210 55.784 1.00 93.75 891 ASP A O 1
ATOM 7022 N N . ILE A 1 892 ? -18.552 -6.263 53.820 1.00 92.06 892 ILE A N 1
ATOM 7023 C CA . ILE A 1 892 ? -19.967 -5.924 53.695 1.00 92.06 892 ILE A CA 1
ATOM 7024 C C . ILE A 1 892 ? -20.770 -7.160 54.070 1.00 92.06 892 ILE A C 1
ATOM 7026 O O . ILE A 1 892 ? -20.775 -8.152 53.346 1.00 92.06 892 ILE A O 1
ATOM 7030 N N . ARG A 1 893 ? -21.484 -7.085 55.194 1.00 88.06 893 ARG A N 1
ATOM 7031 C CA . ARG A 1 893 ? -22.300 -8.199 55.687 1.00 88.06 893 ARG A CA 1
ATOM 7032 C C . ARG A 1 893 ? -23.763 -7.818 55.704 1.00 88.06 893 ARG A C 1
ATOM 7034 O O . ARG A 1 893 ? -24.126 -6.828 56.336 1.00 88.06 893 ARG A O 1
ATOM 7041 N N . ALA A 1 894 ? -24.589 -8.617 55.036 1.00 88.31 894 ALA A N 1
ATOM 7042 C CA . ALA A 1 894 ? -26.036 -8.522 55.148 1.00 88.31 894 ALA A CA 1
ATOM 7043 C C . ALA A 1 894 ? -26.472 -8.833 56.584 1.00 88.31 894 ALA A C 1
ATOM 7045 O O . ALA A 1 894 ? -25.967 -9.767 57.219 1.00 88.31 894 ALA A O 1
ATOM 7046 N N . LEU A 1 895 ? -27.439 -8.071 57.085 1.00 85.69 895 LEU A N 1
ATOM 7047 C CA . LEU A 1 895 ? -28.078 -8.313 58.365 1.00 85.69 895 LEU A CA 1
ATOM 7048 C C . LEU A 1 895 ? -28.904 -9.594 58.250 1.00 85.69 895 LEU A C 1
ATOM 7050 O O . LEU A 1 895 ? -30.034 -9.582 57.770 1.00 85.69 895 LEU A O 1
ATOM 7054 N N . THR A 1 896 ? -28.293 -10.708 58.641 1.00 84.56 896 THR A N 1
ATOM 7055 C CA . THR A 1 896 ? -28.860 -12.041 58.452 1.00 84.56 896 THR A CA 1
ATOM 7056 C C . THR A 1 896 ? -29.328 -12.611 59.783 1.00 84.56 896 THR A C 1
ATOM 7058 O O . THR A 1 896 ? -28.565 -12.668 60.748 1.00 84.56 896 THR A O 1
ATOM 7061 N N . MET A 1 897 ? -30.577 -13.059 59.825 1.00 82.81 897 MET A N 1
ATOM 7062 C CA . MET A 1 897 ? -31.142 -13.843 60.913 1.00 82.81 897 MET A CA 1
ATOM 7063 C C . MET A 1 897 ? -31.043 -15.322 60.550 1.00 82.81 897 MET A C 1
ATOM 7065 O O . MET A 1 897 ? -31.779 -15.805 59.691 1.00 82.81 897 MET A O 1
ATOM 7069 N N . ASN A 1 898 ? -30.156 -16.050 61.227 1.00 82.94 898 ASN A N 1
ATOM 7070 C CA . ASN A 1 898 ? -30.147 -17.507 61.150 1.00 82.94 898 ASN A CA 1
ATOM 7071 C C . ASN A 1 898 ? -31.304 -18.054 61.988 1.00 82.94 898 ASN A C 1
ATOM 7073 O O . ASN A 1 898 ? -31.372 -17.812 63.195 1.00 82.94 898 ASN A O 1
ATOM 7077 N N . LEU A 1 899 ? -32.196 -18.799 61.355 1.00 84.88 899 LEU A N 1
ATOM 7078 C CA . LEU A 1 899 ? -33.396 -19.354 61.958 1.00 84.88 899 LEU A CA 1
ATOM 7079 C C . LEU A 1 899 ? -33.380 -20.866 61.758 1.00 84.88 899 LEU A C 1
ATOM 7081 O O . LEU A 1 899 ? -33.288 -21.327 60.627 1.00 84.88 899 LEU A O 1
ATOM 7085 N N . THR A 1 900 ? -33.483 -21.641 62.835 1.00 87.38 900 THR A N 1
ATOM 7086 C CA . THR A 1 900 ? -33.622 -23.100 62.743 1.00 87.38 900 THR A CA 1
ATOM 7087 C C . THR A 1 900 ? -34.986 -23.532 63.252 1.00 87.38 900 THR A C 1
ATOM 7089 O O . THR A 1 900 ? -35.338 -23.253 64.401 1.00 87.38 900 THR A O 1
ATOM 7092 N N . LEU A 1 901 ? -35.742 -24.225 62.406 1.00 89.75 901 LEU A N 1
ATOM 7093 C CA . LEU A 1 901 ? -37.020 -24.821 62.771 1.00 89.75 901 LEU A CA 1
ATOM 7094 C C . LEU A 1 901 ? -36.817 -26.281 63.162 1.00 89.75 901 LEU A C 1
ATOM 7096 O O . LEU A 1 901 ? -36.205 -27.052 62.424 1.00 89.75 901 LEU A O 1
ATOM 7100 N N . TYR A 1 902 ? -37.364 -26.642 64.313 1.00 89.00 902 TYR A N 1
ATOM 7101 C CA . TYR A 1 902 ? -37.472 -28.002 64.813 1.00 89.00 902 TYR A CA 1
ATOM 7102 C C . TYR A 1 902 ? -38.947 -28.351 64.937 1.00 89.00 902 TYR A C 1
ATOM 7104 O O . TYR A 1 902 ? -39.769 -27.482 65.233 1.00 89.00 902 TYR A O 1
ATOM 7112 N N . HIS A 1 903 ? -39.268 -29.625 64.775 1.00 88.44 903 HIS A N 1
ATOM 7113 C CA . HIS A 1 903 ? -40.585 -30.153 65.088 1.00 88.44 903 HIS A CA 1
ATOM 7114 C C . HIS A 1 903 ? -40.446 -31.394 65.964 1.00 88.44 903 HIS A C 1
ATOM 7116 O O . HIS A 1 903 ? -39.459 -32.120 65.845 1.00 88.44 903 HIS A O 1
ATOM 7122 N N . ASP A 1 904 ? -41.405 -31.628 66.853 1.00 85.38 904 ASP A N 1
ATOM 7123 C CA . ASP A 1 904 ? -41.452 -32.846 67.663 1.00 85.38 904 ASP A CA 1
ATOM 7124 C C . ASP A 1 904 ? -42.321 -33.939 67.020 1.00 85.38 904 ASP A C 1
ATOM 7126 O O . ASP A 1 904 ? -42.884 -33.771 65.931 1.00 85.38 904 ASP A O 1
ATOM 7130 N N . GLN A 1 905 ? -42.384 -35.096 67.684 1.00 82.81 905 GLN A N 1
ATOM 7131 C CA . GLN A 1 905 ? -43.198 -36.226 67.238 1.00 82.81 905 GLN A CA 1
ATOM 7132 C C . GLN A 1 905 ? -44.685 -35.851 67.210 1.00 82.81 905 GLN A C 1
ATOM 7134 O O . GLN A 1 905 ? -45.348 -36.091 66.207 1.00 82.81 905 GLN A O 1
ATOM 7139 N N . ALA A 1 906 ? -45.176 -35.155 68.242 1.00 77.81 906 ALA A N 1
ATOM 7140 C CA . ALA A 1 906 ? -46.573 -34.731 68.332 1.00 77.81 906 ALA A CA 1
ATOM 7141 C C . ALA A 1 906 ? -46.991 -33.824 67.162 1.00 77.81 906 ALA A C 1
ATOM 7143 O O . ALA A 1 906 ? -48.096 -33.943 66.641 1.00 77.81 906 ALA A O 1
ATOM 7144 N N . PHE A 1 907 ? -46.111 -32.927 66.713 1.00 83.62 907 PHE A N 1
ATOM 7145 C CA . PHE A 1 907 ? -46.330 -32.132 65.508 1.00 83.62 907 PHE A CA 1
ATOM 7146 C C . PHE A 1 907 ? -46.416 -33.014 64.255 1.00 83.62 907 PHE A C 1
ATOM 7148 O O . PHE A 1 907 ? -47.277 -32.794 63.403 1.00 83.62 907 PHE A O 1
ATOM 7155 N N . SER A 1 908 ? -45.523 -34.001 64.133 1.00 85.00 908 SER A N 1
ATOM 7156 C CA . SER A 1 908 ? -45.508 -34.919 62.992 1.00 85.00 908 SER A CA 1
ATOM 7157 C C . SER A 1 908 ? -46.790 -35.743 62.910 1.00 85.00 908 SER A C 1
ATOM 7159 O O . SER A 1 908 ? -47.347 -35.895 61.822 1.00 85.00 908 SER A O 1
ATOM 7161 N N . ASP A 1 909 ? -47.273 -36.236 64.046 1.00 81.81 909 ASP A N 1
ATOM 7162 C CA . ASP A 1 909 ? -48.501 -37.027 64.133 1.00 81.81 909 ASP A CA 1
ATOM 7163 C C . ASP A 1 909 ? -49.714 -36.173 63.744 1.00 81.81 909 ASP A C 1
ATOM 7165 O O . ASP A 1 909 ? -50.484 -36.551 62.862 1.00 81.81 909 ASP A O 1
ATOM 7169 N N . MET A 1 910 ? -49.799 -34.957 64.293 1.00 79.12 910 MET A N 1
ATOM 7170 C CA . MET A 1 910 ? -50.886 -34.009 64.039 1.00 79.12 910 MET A CA 1
ATOM 7171 C C . MET A 1 910 ? -51.059 -33.666 62.545 1.00 79.12 910 MET A C 1
ATOM 7173 O O . MET A 1 910 ? -52.182 -33.612 62.050 1.00 79.12 910 MET A O 1
ATOM 7177 N N . TYR A 1 911 ? -49.972 -33.453 61.791 1.00 81.81 911 TYR A N 1
ATOM 7178 C CA . TYR A 1 911 ? -50.067 -33.201 60.341 1.00 81.81 911 TYR A CA 1
ATOM 7179 C C . TYR A 1 911 ? -50.250 -34.477 59.510 1.00 81.81 911 TYR A C 1
ATOM 7181 O O . TYR A 1 911 ? -50.880 -34.437 58.448 1.00 81.81 911 TYR A O 1
ATOM 7189 N N . SER A 1 912 ? -49.760 -35.618 60.001 1.00 82.94 912 SER A N 1
ATOM 7190 C CA . SER A 1 912 ? -49.972 -36.911 59.344 1.00 82.94 912 SER A CA 1
ATOM 7191 C C . SER A 1 912 ? -51.455 -37.295 59.323 1.00 82.94 912 SER A C 1
ATOM 7193 O O . SER A 1 912 ? -51.920 -37.847 58.326 1.00 82.94 912 SER A O 1
ATOM 7195 N N . GLU A 1 913 ? -52.221 -36.942 60.363 1.00 81.31 913 GLU A N 1
ATOM 7196 C CA . GLU A 1 913 ? -53.675 -37.171 60.439 1.00 81.31 913 GLU A CA 1
ATOM 7197 C C . GLU A 1 913 ? -54.465 -36.485 59.313 1.00 81.31 913 GLU A C 1
ATOM 7199 O O . GLU A 1 913 ? -55.489 -37.008 58.867 1.00 81.31 913 GLU A O 1
ATOM 7204 N N . ILE A 1 914 ? -53.971 -35.355 58.801 1.00 81.94 914 ILE A N 1
ATOM 7205 C CA . ILE A 1 914 ? -54.573 -34.629 57.671 1.00 81.94 914 ILE A CA 1
ATOM 7206 C C . ILE A 1 914 ? -53.861 -34.894 56.332 1.00 81.94 914 ILE A C 1
ATOM 7208 O O . ILE A 1 914 ? -54.139 -34.225 55.337 1.00 81.94 914 ILE A O 1
ATOM 7212 N N . GLY A 1 915 ? -52.959 -35.881 56.283 1.00 83.81 915 GLY A N 1
ATOM 7213 C CA . GLY A 1 915 ? -52.284 -36.323 55.060 1.00 83.81 915 GLY A CA 1
ATOM 7214 C C . GLY A 1 915 ? -51.141 -35.423 54.577 1.00 83.81 915 GLY A C 1
ATOM 7215 O O . GLY A 1 915 ? -50.788 -35.487 53.399 1.00 83.81 915 GLY A O 1
ATOM 7216 N N . VAL A 1 916 ? -50.559 -34.593 55.449 1.00 83.75 916 VAL A N 1
ATOM 7217 C CA . VAL A 1 916 ? -49.446 -33.688 55.117 1.00 83.75 916 VAL A CA 1
ATOM 7218 C C . VAL A 1 916 ? -48.177 -34.145 55.838 1.00 83.75 916 VAL A C 1
ATOM 7220 O O . VAL A 1 916 ? -48.187 -34.390 57.040 1.00 83.75 916 VAL A O 1
ATOM 7223 N N . ASN A 1 917 ? -47.053 -34.250 55.122 1.00 87.69 917 ASN A N 1
ATOM 7224 C CA . ASN A 1 917 ? -45.768 -34.531 55.760 1.00 87.69 917 ASN A CA 1
ATOM 7225 C C . ASN A 1 917 ? -45.331 -33.332 56.619 1.00 87.69 917 ASN A C 1
ATOM 7227 O O . ASN A 1 917 ? -45.439 -32.188 56.179 1.00 87.69 917 ASN A O 1
ATOM 7231 N N . ALA A 1 918 ? -44.783 -33.583 57.810 1.00 82.69 918 ALA A N 1
ATOM 7232 C CA . ALA A 1 918 ? -44.309 -32.537 58.715 1.00 82.69 918 ALA A CA 1
ATOM 7233 C C . ALA A 1 918 ? -43.362 -31.530 58.033 1.00 82.69 918 ALA A C 1
ATOM 7235 O O . ALA A 1 918 ? -43.524 -30.329 58.209 1.00 82.69 918 ALA A O 1
ATOM 7236 N N . VAL A 1 919 ? -42.421 -31.988 57.202 1.00 85.00 919 VAL A N 1
ATOM 7237 C CA . VAL A 1 919 ? -41.471 -31.119 56.485 1.00 85.00 919 VAL A CA 1
ATOM 7238 C C . VAL A 1 919 ? -42.172 -30.261 55.429 1.00 85.00 919 VAL A C 1
ATOM 7240 O O . VAL A 1 919 ? -41.858 -29.080 55.287 1.00 85.00 919 VAL A O 1
ATOM 7243 N N . ASP A 1 920 ? -43.162 -30.812 54.727 1.00 83.62 920 ASP A N 1
ATOM 7244 C CA . ASP A 1 920 ? -43.972 -30.051 53.770 1.00 83.62 920 ASP A CA 1
ATOM 7245 C C . ASP A 1 920 ? -44.847 -29.015 54.489 1.00 83.62 920 ASP A C 1
ATOM 7247 O O . ASP A 1 920 ? -44.976 -27.884 54.022 1.00 83.62 920 ASP A O 1
ATOM 7251 N N . ALA A 1 921 ? -45.381 -29.350 55.669 1.00 80.44 921 ALA A N 1
ATOM 7252 C CA . ALA A 1 921 ? -46.086 -28.399 56.525 1.00 80.44 921 ALA A CA 1
ATOM 7253 C C . ALA A 1 921 ? -45.167 -27.251 56.974 1.00 80.44 921 ALA A C 1
ATOM 7255 O O . ALA A 1 921 ? -45.571 -26.091 56.900 1.00 80.44 921 ALA A O 1
ATOM 7256 N N . LEU A 1 922 ? -43.917 -27.544 57.359 1.00 85.12 922 LEU A N 1
ATOM 7257 C CA . LEU A 1 922 ? -42.905 -26.528 57.684 1.00 85.12 922 LEU A CA 1
ATOM 7258 C C . LEU A 1 922 ? -42.638 -25.599 56.495 1.00 85.12 922 LEU A C 1
ATOM 7260 O O . LEU A 1 922 ? -42.667 -24.381 56.652 1.00 85.12 922 LEU A O 1
ATOM 7264 N N . ASN A 1 923 ? -42.442 -26.157 55.299 1.00 81.94 923 ASN A N 1
ATOM 7265 C CA . ASN A 1 923 ? -42.258 -25.368 54.081 1.00 81.94 923 ASN A CA 1
ATOM 7266 C C . ASN A 1 923 ? -43.486 -24.500 53.756 1.00 81.94 923 ASN A C 1
ATOM 7268 O O . ASN A 1 923 ? -43.334 -23.342 53.363 1.00 81.94 923 ASN A O 1
ATOM 7272 N N . ASN A 1 924 ? -44.703 -25.015 53.948 1.00 78.19 924 ASN A N 1
ATOM 7273 C CA . ASN A 1 924 ? -45.945 -24.286 53.669 1.00 78.19 924 ASN A CA 1
ATOM 7274 C C . ASN A 1 924 ? -46.196 -23.129 54.645 1.00 78.19 924 ASN A C 1
ATOM 7276 O O . ASN A 1 924 ? -46.658 -22.073 54.215 1.00 78.19 924 ASN A O 1
ATOM 7280 N N . ILE A 1 925 ? -45.810 -23.274 55.920 1.00 77.19 925 ILE A N 1
ATOM 7281 C CA . ILE A 1 925 ? -45.808 -22.173 56.905 1.00 77.19 925 ILE A CA 1
ATOM 7282 C C . ILE A 1 925 ? -44.957 -20.986 56.403 1.00 77.19 925 ILE A C 1
ATOM 7284 O O . ILE A 1 925 ? -45.220 -19.832 56.749 1.00 77.19 925 ILE A O 1
ATOM 7288 N N . LEU A 1 926 ? -43.954 -21.255 55.559 1.00 72.75 926 LEU A N 1
ATOM 7289 C CA . LEU A 1 926 ? -42.952 -20.282 55.126 1.00 72.75 926 LEU A CA 1
ATOM 7290 C C . LEU A 1 926 ? -43.177 -19.712 53.712 1.00 72.75 926 LEU A C 1
ATOM 7292 O O . LEU A 1 926 ? -42.643 -18.637 53.433 1.00 72.75 926 LEU A O 1
ATOM 7296 N N . SER A 1 927 ? -43.950 -20.369 52.831 1.00 64.94 927 SER A N 1
ATOM 7297 C CA . SER A 1 927 ? -43.866 -20.135 51.370 1.00 64.94 927 SER A CA 1
ATOM 7298 C C . SER A 1 927 ? -45.149 -19.767 50.587 1.00 64.94 927 SER A C 1
ATOM 7300 O O . SER A 1 927 ? -45.047 -19.626 49.372 1.00 64.94 927 SER A O 1
ATOM 7302 N N . TYR A 1 928 ? -46.329 -19.531 51.191 1.00 60.44 928 TYR A N 1
ATOM 7303 C CA . TYR A 1 928 ? -47.572 -19.271 50.417 1.00 60.44 928 TYR A CA 1
ATOM 7304 C C . TYR A 1 928 ? -48.216 -17.868 50.548 1.00 60.44 928 TYR A C 1
ATOM 7306 O O . TYR A 1 928 ? -48.374 -17.341 51.649 1.00 60.44 928 TYR A O 1
ATOM 7314 N N . ASN A 1 929 ? -48.705 -17.349 49.406 1.00 54.06 929 ASN A N 1
ATOM 7315 C CA . ASN A 1 929 ? -49.943 -16.562 49.228 1.00 54.06 929 ASN A CA 1
ATOM 7316 C C . ASN A 1 929 ? -50.696 -17.132 47.998 1.00 54.06 929 ASN A C 1
ATOM 7318 O O . ASN A 1 929 ? -50.072 -17.657 47.076 1.00 54.06 929 ASN A O 1
ATOM 7322 N N . LYS A 1 930 ? -52.033 -17.129 48.023 1.00 47.81 930 LYS A N 1
ATOM 7323 C CA . LYS A 1 930 ? -52.910 -17.842 47.078 1.00 47.81 930 LYS A CA 1
ATOM 7324 C C . LYS A 1 930 ? -53.656 -16.861 46.186 1.00 47.81 930 LYS A C 1
ATOM 7326 O O . LYS A 1 930 ? -53.946 -15.771 46.633 1.00 47.81 930 LYS A O 1
ATOM 7331 N N . ASN A 1 931 ? -54.213 -17.351 45.080 1.00 49.81 931 ASN A N 1
ATOM 7332 C CA . ASN A 1 931 ? -55.561 -16.964 44.655 1.00 49.81 931 ASN A CA 1
ATOM 7333 C C . ASN A 1 931 ? -56.575 -17.237 45.803 1.00 49.81 931 ASN A C 1
ATOM 7335 O O . ASN A 1 931 ? -57.254 -18.266 45.806 1.00 49.81 931 ASN A O 1
ATOM 7339 N N . ASN A 1 932 ? -56.540 -16.321 46.789 1.00 52.09 932 ASN A N 1
ATOM 7340 C CA . ASN A 1 932 ? -57.369 -15.993 47.967 1.00 52.09 932 ASN A CA 1
ATOM 7341 C C . ASN A 1 932 ? -56.570 -15.564 49.237 1.00 52.09 932 ASN A C 1
ATOM 7343 O O . ASN A 1 932 ? -56.754 -16.117 50.316 1.00 52.09 932 ASN A O 1
ATOM 7347 N N . GLU A 1 933 ? -55.576 -14.684 49.080 1.00 54.53 933 GLU A N 1
ATOM 7348 C CA . GLU A 1 933 ? -55.453 -13.260 49.538 1.00 54.53 933 GLU A CA 1
ATOM 7349 C C . GLU A 1 933 ? -56.427 -12.734 50.637 1.00 54.53 933 GLU A C 1
ATOM 7351 O O . GLU A 1 933 ? -57.583 -13.141 50.660 1.00 54.53 933 GLU A O 1
ATOM 7356 N N . GLU A 1 934 ? -56.073 -11.826 51.575 1.00 48.50 934 GLU A N 1
ATOM 7357 C CA . GLU A 1 934 ? -55.178 -10.639 51.516 1.00 48.50 934 GLU A CA 1
ATOM 7358 C C . GLU A 1 934 ? -54.001 -10.633 52.537 1.00 48.50 934 GLU A C 1
ATOM 7360 O O . GLU A 1 934 ? -54.177 -10.337 53.716 1.00 48.50 934 GLU A O 1
ATOM 7365 N N . ASP A 1 935 ? -52.790 -10.947 52.051 1.00 57.00 935 ASP A N 1
ATOM 7366 C CA . ASP A 1 935 ? -51.435 -10.421 52.372 1.00 57.00 935 ASP A CA 1
ATOM 7367 C C . ASP A 1 935 ? -50.411 -11.402 51.759 1.00 57.00 935 ASP A C 1
ATOM 7369 O O . ASP A 1 935 ? -50.489 -12.617 51.950 1.00 57.00 935 ASP A O 1
ATOM 7373 N N . TYR A 1 936 ? -49.493 -10.895 50.937 1.00 59.59 936 TYR A N 1
ATOM 7374 C CA . TYR A 1 936 ? -48.825 -11.625 49.850 1.00 59.59 936 TYR A CA 1
ATOM 7375 C C . TYR A 1 936 ? -47.371 -11.983 50.099 1.00 59.59 936 TYR A C 1
ATOM 7377 O O . TYR A 1 936 ? -46.697 -12.499 49.212 1.00 59.59 936 TYR A O 1
ATOM 7385 N N . ARG A 1 937 ? -46.877 -11.712 51.303 1.00 73.38 937 ARG A N 1
ATOM 7386 C CA . ARG A 1 937 ? -45.441 -11.740 51.584 1.00 73.38 937 ARG A CA 1
ATOM 7387 C C . ARG A 1 937 ? -45.047 -13.040 52.253 1.00 73.38 937 ARG A C 1
ATOM 7389 O O . ARG A 1 937 ? -45.666 -13.391 53.247 1.00 73.38 937 ARG A O 1
ATOM 7396 N N . SER A 1 938 ? -44.018 -13.750 51.794 1.00 76.31 938 SER A N 1
ATOM 7397 C CA . SER A 1 938 ? -43.419 -14.829 52.604 1.00 76.31 938 SER A CA 1
ATOM 7398 C C . SER A 1 938 ? -42.879 -14.273 53.935 1.00 76.31 938 SER A C 1
ATOM 7400 O O . SER A 1 938 ? -42.730 -13.061 54.090 1.00 76.31 938 SER A O 1
ATOM 7402 N N . VAL A 1 939 ? -42.570 -15.127 54.918 1.00 77.25 939 VAL A N 1
ATOM 7403 C CA . VAL A 1 939 ? -41.920 -14.665 56.167 1.00 77.25 939 VAL A CA 1
ATOM 7404 C C . VAL A 1 939 ? -40.611 -13.935 55.853 1.00 77.25 939 VAL A C 1
ATOM 7406 O O . VAL A 1 939 ? -40.349 -12.864 56.391 1.00 77.25 939 VAL A O 1
ATOM 7409 N N . GLU A 1 940 ? -39.820 -14.479 54.930 1.00 80.38 940 GLU A N 1
ATOM 7410 C CA . GLU A 1 940 ? -38.588 -13.851 54.453 1.00 80.38 940 GLU A CA 1
ATOM 7411 C C . GLU A 1 940 ? -38.851 -12.480 53.816 1.00 80.38 940 GLU A C 1
ATOM 7413 O O . GLU A 1 940 ? -38.184 -11.506 54.158 1.00 80.38 940 GLU A O 1
ATOM 7418 N N . GLN A 1 941 ? -39.860 -12.378 52.948 1.00 80.62 941 GLN A N 1
ATOM 7419 C CA . GLN A 1 941 ? -40.236 -11.116 52.317 1.00 80.62 941 GLN A CA 1
ATOM 7420 C C . GLN A 1 941 ? -40.737 -10.088 53.340 1.00 80.62 941 GLN A C 1
ATOM 7422 O O . GLN A 1 941 ? -40.356 -8.926 53.251 1.00 80.62 941 GLN A O 1
ATOM 7427 N N . PHE A 1 942 ? -41.518 -10.505 54.340 1.00 82.94 942 PHE A N 1
ATOM 7428 C CA . PHE A 1 942 ? -41.972 -9.641 55.431 1.00 82.94 942 PHE A CA 1
ATOM 7429 C C . PHE A 1 942 ? -40.786 -9.064 56.216 1.00 82.94 942 PHE A C 1
ATOM 7431 O O . PHE A 1 942 ? -40.678 -7.851 56.365 1.00 82.94 942 PHE A O 1
ATOM 7438 N N . PHE A 1 943 ? -39.847 -9.905 56.666 1.00 85.62 943 PHE A N 1
ATOM 7439 C CA . PHE A 1 943 ? -38.675 -9.425 57.410 1.00 85.62 943 PHE A CA 1
ATOM 7440 C C . PHE A 1 943 ? -37.735 -8.561 56.558 1.00 85.62 943 PHE A C 1
ATOM 7442 O O . PHE A 1 943 ? -37.140 -7.611 57.078 1.00 85.62 943 PHE A O 1
ATOM 7449 N N . LYS A 1 944 ? -37.635 -8.841 55.255 1.00 87.06 944 LYS A N 1
ATOM 7450 C CA . LYS A 1 944 ? -36.907 -7.996 54.305 1.00 87.06 944 LYS A CA 1
ATOM 7451 C C . LYS A 1 944 ? -37.559 -6.624 54.145 1.00 87.06 944 LYS A C 1
ATOM 7453 O O . LYS A 1 944 ? -36.869 -5.615 54.235 1.00 87.06 944 LYS A O 1
ATOM 7458 N N . GLU A 1 945 ? -38.860 -6.572 53.894 1.00 83.94 945 GLU A N 1
ATOM 7459 C CA . GLU A 1 945 ? -39.554 -5.315 53.609 1.00 83.94 945 GLU A CA 1
ATOM 7460 C C . GLU A 1 945 ? -39.713 -4.437 54.853 1.00 83.94 945 GLU A C 1
ATOM 7462 O O . GLU A 1 945 ? -39.430 -3.242 54.777 1.00 83.94 945 GLU A O 1
ATOM 7467 N N . GLU A 1 946 ? -40.097 -5.026 55.989 1.00 85.44 946 GLU A N 1
ATOM 7468 C CA . GLU A 1 946 ? -40.391 -4.283 57.222 1.00 85.44 946 GLU A CA 1
ATOM 7469 C C . GLU A 1 946 ? -39.138 -3.923 58.021 1.00 85.44 946 GLU A C 1
ATOM 7471 O O . GLU A 1 946 ? -39.062 -2.851 58.614 1.00 85.44 946 GLU A O 1
ATOM 7476 N N . PHE A 1 947 ? -38.136 -4.809 58.047 1.00 86.56 947 PHE A N 1
ATOM 7477 C CA . PHE A 1 947 ? -36.972 -4.646 58.927 1.00 86.56 947 PHE A CA 1
ATOM 7478 C C . PHE A 1 947 ? -35.631 -4.654 58.199 1.00 86.56 947 PHE A C 1
ATOM 7480 O O . PHE A 1 947 ? -34.606 -4.406 58.838 1.00 86.56 947 PHE A O 1
ATOM 7487 N N . GLY A 1 948 ? -35.609 -4.949 56.894 1.00 88.25 948 GLY A N 1
ATOM 7488 C CA . GLY A 1 948 ? -34.384 -5.070 56.105 1.00 88.25 948 GLY A CA 1
ATOM 7489 C C . GLY A 1 948 ? -33.509 -6.264 56.488 1.00 88.25 948 GLY A C 1
ATOM 7490 O O . GLY A 1 948 ? -32.294 -6.213 56.303 1.00 88.25 948 GLY A O 1
ATOM 7491 N N . ILE A 1 949 ? -34.094 -7.319 57.059 1.00 87.19 949 ILE A N 1
ATOM 7492 C CA . ILE A 1 949 ? -33.364 -8.489 57.562 1.00 87.19 949 ILE A CA 1
ATOM 7493 C C . ILE A 1 949 ? -33.473 -9.638 56.560 1.00 87.19 949 ILE A C 1
ATOM 7495 O O . ILE A 1 949 ? -34.570 -10.023 56.162 1.00 87.19 949 ILE A O 1
ATOM 7499 N N . LYS A 1 950 ? -32.331 -10.235 56.208 1.00 87.81 950 LYS A N 1
ATOM 7500 C CA . LYS A 1 950 ? -32.277 -11.474 55.429 1.00 87.81 950 LYS A CA 1
ATOM 7501 C C . LYS A 1 950 ? -32.521 -12.668 56.343 1.00 87.81 950 LYS A C 1
ATOM 7503 O O . LYS A 1 950 ? -31.859 -12.789 57.372 1.00 87.81 950 LYS A O 1
ATOM 7508 N N . ILE A 1 951 ? -33.419 -13.576 55.977 1.00 84.31 951 ILE A N 1
ATOM 7509 C CA . ILE A 1 951 ? -33.629 -14.812 56.737 1.00 84.31 951 ILE A CA 1
ATOM 7510 C C . ILE A 1 951 ? -32.765 -15.919 56.133 1.00 84.31 951 ILE A C 1
ATOM 7512 O O . ILE A 1 951 ? -32.891 -16.243 54.959 1.00 84.31 951 ILE A O 1
ATOM 7516 N N . ASN A 1 952 ? -31.895 -16.519 56.942 1.00 86.00 952 ASN A N 1
ATOM 7517 C CA . ASN A 1 952 ? -31.229 -17.771 56.605 1.00 86.00 952 ASN A CA 1
ATOM 7518 C C . ASN A 1 952 ? -31.910 -18.900 57.376 1.00 86.00 952 ASN A C 1
ATOM 7520 O O . ASN A 1 952 ? -31.657 -19.109 58.565 1.00 86.00 952 ASN A O 1
ATOM 7524 N N . LEU A 1 953 ? -32.827 -19.580 56.702 1.00 85.38 953 LEU A N 1
ATOM 7525 C CA . LEU A 1 953 ? -33.679 -20.596 57.290 1.00 85.38 953 LEU A CA 1
ATOM 7526 C C . LEU A 1 953 ? -33.066 -21.993 57.137 1.00 85.38 953 LEU A C 1
ATOM 7528 O O . LEU A 1 953 ? -32.734 -22.429 56.038 1.00 85.38 953 LEU A O 1
ATOM 7532 N N . GLN A 1 954 ? -33.028 -22.734 58.238 1.00 87.44 954 GLN A N 1
ATOM 7533 C CA . GLN A 1 954 ? -32.710 -24.155 58.276 1.00 87.44 954 GLN A CA 1
ATOM 7534 C C . GLN A 1 954 ? -33.906 -24.926 58.831 1.00 87.44 954 GLN A C 1
ATOM 7536 O O . GLN A 1 954 ? -34.312 -24.727 59.975 1.00 87.44 954 GLN A O 1
ATOM 7541 N N . ILE A 1 955 ? -34.476 -25.818 58.026 1.00 88.06 955 ILE A N 1
ATOM 7542 C CA . ILE A 1 955 ? -35.527 -26.733 58.474 1.00 88.06 955 ILE A CA 1
ATOM 7543 C C . ILE A 1 955 ? -34.854 -28.035 58.886 1.00 88.06 955 ILE A C 1
ATOM 7545 O O . ILE A 1 955 ? -34.276 -28.729 58.049 1.00 88.06 955 ILE A O 1
ATOM 7549 N N . ASN A 1 956 ? -34.915 -28.367 60.173 1.00 85.75 956 ASN A N 1
ATOM 7550 C CA . ASN A 1 956 ? -34.476 -29.672 60.628 1.00 85.75 956 ASN A CA 1
ATOM 7551 C C . ASN A 1 956 ? -35.570 -30.696 60.317 1.00 85.75 956 ASN A C 1
ATOM 7553 O O . ASN A 1 956 ? -36.659 -30.642 60.879 1.00 85.75 956 ASN A O 1
ATOM 7557 N N . THR A 1 957 ? -35.269 -31.608 59.398 1.00 85.00 957 THR A N 1
ATOM 7558 C CA . THR A 1 957 ? -36.192 -32.654 58.938 1.00 85.00 957 THR A CA 1
ATOM 7559 C C . THR A 1 957 ? -36.232 -33.869 59.861 1.00 85.00 957 THR A C 1
ATOM 7561 O O . THR A 1 957 ? -37.019 -34.787 59.639 1.00 85.00 957 THR A O 1
ATOM 7564 N N . THR A 1 958 ? -35.363 -33.907 60.874 1.00 86.50 958 THR A N 1
ATOM 7565 C CA . THR A 1 958 ? -35.361 -34.964 61.883 1.00 86.50 958 THR A CA 1
ATOM 7566 C C . THR A 1 958 ? -36.301 -34.578 63.012 1.00 86.50 958 THR A C 1
ATOM 7568 O O . THR A 1 958 ? -36.242 -33.457 63.521 1.00 86.50 958 THR A O 1
ATOM 7571 N N . ILE A 1 959 ? -37.116 -35.540 63.438 1.00 81.62 959 ILE A N 1
ATOM 7572 C CA . ILE A 1 959 ? -37.990 -35.400 64.599 1.00 81.62 959 ILE A CA 1
ATOM 7573 C C . ILE A 1 959 ? -37.129 -35.077 65.821 1.00 81.62 959 ILE A C 1
ATOM 7575 O O . ILE A 1 959 ? -36.233 -35.837 66.192 1.00 81.62 959 ILE A O 1
ATOM 7579 N N . TYR A 1 960 ? -37.379 -33.921 66.425 1.00 84.31 960 TYR A N 1
ATOM 7580 C CA . TYR A 1 960 ? -36.685 -33.484 67.620 1.00 84.31 960 TYR A CA 1
ATOM 7581 C C . TYR A 1 960 ? -37.291 -34.154 68.852 1.00 84.31 960 TYR A C 1
ATOM 7583 O O . TYR A 1 960 ? -38.496 -34.066 69.094 1.00 84.31 960 TYR A O 1
ATOM 7591 N N . GLU A 1 961 ? -36.443 -34.775 69.671 1.00 76.19 961 GLU A N 1
ATOM 7592 C CA . GLU A 1 961 ? -36.841 -35.311 70.971 1.00 76.19 961 GLU A CA 1
ATOM 7593 C C . GLU A 1 961 ? -37.067 -34.162 71.960 1.00 76.19 961 GLU A C 1
ATOM 7595 O O . GLU A 1 961 ? -36.227 -33.820 72.796 1.00 76.19 961 GLU A O 1
ATOM 7600 N N . SER A 1 962 ? -38.237 -33.533 71.877 1.00 66.50 962 SER A N 1
ATOM 7601 C CA . SER A 1 962 ? -38.731 -32.746 72.995 1.00 66.50 962 SER A CA 1
ATOM 7602 C C . SER A 1 962 ? -39.011 -33.717 74.142 1.00 66.50 962 SER A C 1
ATOM 7604 O O . SER A 1 962 ? -39.771 -34.663 73.960 1.00 66.50 962 SER A O 1
ATOM 7606 N N . PHE A 1 963 ? -38.412 -33.504 75.317 1.00 62.06 963 PHE A N 1
ATOM 7607 C CA . PHE A 1 963 ? -38.705 -34.282 76.528 1.00 62.06 963 PHE A CA 1
ATOM 7608 C C . PHE A 1 963 ? -39.715 -33.525 77.411 1.00 62.06 963 PHE A C 1
ATOM 7610 O O . PHE A 1 963 ? -39.331 -32.872 78.395 1.00 62.06 963 PHE A O 1
ATOM 7617 N N . PRO A 1 964 ? -41.026 -33.567 77.102 1.00 51.09 964 PRO A N 1
ATOM 7618 C CA . PRO A 1 964 ? -42.030 -32.833 77.862 1.00 51.09 964 PRO A CA 1
ATOM 7619 C C . PRO A 1 964 ? -42.218 -33.394 79.278 1.00 51.09 964 PRO A C 1
ATOM 7621 O O . PRO A 1 964 ? -42.776 -32.711 80.132 1.00 51.09 964 PRO A O 1
ATOM 7624 N N . TYR A 1 965 ? -41.696 -34.580 79.592 1.00 50.41 965 TYR A N 1
ATOM 7625 C CA . TYR A 1 965 ? -41.868 -35.242 80.886 1.00 50.41 965 TYR A CA 1
ATOM 7626 C C . TYR A 1 965 ? -40.949 -34.687 81.987 1.00 50.41 965 TYR A C 1
ATOM 7628 O O . TYR A 1 965 ? -39.829 -34.239 81.735 1.00 50.41 965 TYR A O 1
ATOM 7636 N N . ALA A 1 966 ? -41.420 -34.647 83.236 1.00 45.97 966 ALA A N 1
ATOM 7637 C CA . ALA A 1 966 ? -40.528 -34.451 84.383 1.00 45.97 966 ALA A CA 1
ATOM 7638 C C . ALA A 1 966 ? -39.640 -35.697 84.561 1.00 45.97 966 ALA A C 1
ATOM 7640 O O . ALA A 1 966 ? -40.035 -36.785 84.134 1.00 45.97 966 ALA A O 1
ATOM 7641 N N . ASN A 1 967 ? -38.466 -35.546 85.189 1.00 38.84 967 ASN A N 1
ATOM 7642 C CA . ASN A 1 967 ? -37.679 -36.706 85.615 1.00 38.84 967 ASN A CA 1
ATOM 7643 C C . ASN A 1 967 ? -38.605 -37.668 86.378 1.00 38.84 967 ASN A C 1
ATOM 7645 O O . ASN A 1 967 ? -39.363 -37.227 87.241 1.00 38.84 967 ASN A O 1
ATOM 7649 N N . ASP A 1 968 ? -38.555 -38.946 86.001 1.00 44.44 968 ASP A N 1
ATOM 7650 C CA . ASP A 1 968 ? -39.317 -40.060 86.586 1.00 44.44 968 ASP A CA 1
ATOM 7651 C C . ASP A 1 968 ? -40.798 -40.199 86.173 1.00 44.44 968 ASP A C 1
ATOM 7653 O O . ASP A 1 968 ? -41.561 -40.908 86.829 1.00 44.44 968 ASP A O 1
ATOM 7657 N N . CYS A 1 969 ? -41.222 -39.605 85.049 1.00 47.62 969 CYS A N 1
ATOM 7658 C CA . CYS A 1 969 ? -42.523 -39.949 84.459 1.00 47.62 969 CYS A CA 1
ATOM 7659 C C . CYS A 1 969 ? -42.576 -41.437 84.063 1.00 47.62 969 CYS A C 1
ATOM 7661 O O . CYS A 1 969 ? -41.769 -41.898 83.258 1.00 47.62 969 CYS A O 1
ATOM 7663 N N . LEU A 1 970 ? -43.555 -42.172 84.599 1.00 43.62 970 LEU A N 1
ATOM 7664 C CA . LEU A 1 970 ? -43.774 -43.599 84.320 1.00 43.62 970 LEU A CA 1
ATOM 7665 C C . LEU A 1 970 ? -44.216 -43.884 82.875 1.00 43.62 970 LEU A C 1
ATOM 7667 O O . LEU A 1 970 ? -44.024 -44.998 82.405 1.00 43.62 970 LEU A O 1
ATOM 7671 N N . TYR A 1 971 ? -44.760 -42.884 82.177 1.00 45.81 971 TYR A N 1
ATOM 7672 C CA . TYR A 1 971 ? -45.178 -42.975 80.771 1.00 45.81 971 TYR A CA 1
ATOM 7673 C C . TYR A 1 971 ? -44.168 -42.331 79.808 1.00 45.81 971 TYR A C 1
ATOM 7675 O O . TYR A 1 971 ? -44.502 -42.054 78.665 1.00 45.81 971 TYR A O 1
ATOM 7683 N N . LYS A 1 972 ? -42.932 -42.056 80.256 1.00 42.97 972 LYS A N 1
ATOM 7684 C CA . LYS A 1 972 ? -41.881 -41.471 79.398 1.00 42.97 972 LYS A CA 1
ATOM 7685 C C . LYS A 1 972 ? -41.463 -42.383 78.231 1.00 42.97 972 LYS A C 1
ATOM 7687 O O . LYS A 1 972 ? -40.872 -41.887 77.282 1.00 42.97 972 LYS A O 1
ATOM 7692 N N . ASP A 1 973 ? -41.741 -43.684 78.346 1.00 39.09 973 ASP A N 1
ATOM 7693 C CA . ASP A 1 973 ? -41.312 -44.736 77.417 1.00 39.09 973 ASP A CA 1
ATOM 7694 C C . ASP A 1 973 ? -42.503 -45.354 76.632 1.00 39.09 973 ASP A C 1
ATOM 7696 O O . ASP A 1 973 ? -42.338 -46.402 76.010 1.00 39.09 973 ASP A O 1
ATOM 7700 N N . ASP A 1 974 ? -43.700 -44.738 76.666 1.00 41.91 974 ASP A N 1
ATOM 7701 C CA . ASP A 1 974 ? -44.914 -45.199 75.960 1.00 41.91 974 ASP A CA 1
ATOM 7702 C C . ASP A 1 974 ? -45.281 -44.244 74.795 1.00 41.91 974 ASP A C 1
ATOM 7704 O O . ASP A 1 974 ? -45.718 -43.116 75.050 1.00 41.91 974 ASP A O 1
ATOM 7708 N N . PRO A 1 975 ? -45.073 -44.654 73.526 1.00 34.75 975 PRO A N 1
ATOM 7709 C CA . PRO A 1 975 ? -45.173 -43.782 72.354 1.00 34.75 975 PRO A CA 1
ATOM 7710 C C . PRO A 1 975 ? -46.607 -43.434 71.919 1.00 34.75 975 PRO A C 1
ATOM 7712 O O . PRO A 1 975 ? -46.764 -42.487 71.157 1.00 34.75 975 PRO A O 1
ATOM 7715 N N . ASP A 1 976 ? -47.642 -44.123 72.418 1.00 33.81 976 ASP A N 1
ATOM 7716 C CA . ASP A 1 976 ? -49.050 -43.837 72.067 1.00 33.81 976 ASP A CA 1
ATOM 7717 C C . ASP A 1 976 ? -49.737 -42.880 73.072 1.00 33.81 976 ASP A C 1
ATOM 7719 O O . ASP A 1 976 ? -50.947 -42.631 73.018 1.00 33.81 976 ASP A O 1
ATOM 7723 N N . ALA A 1 977 ? -48.985 -42.334 74.033 1.00 38.19 977 ALA A N 1
ATOM 7724 C CA . ALA A 1 977 ? -49.537 -41.562 75.140 1.00 38.19 977 ALA A CA 1
ATOM 7725 C C . ALA A 1 977 ? -49.784 -40.075 74.792 1.00 38.19 977 ALA A C 1
ATOM 7727 O O . ALA A 1 977 ? -48.980 -39.193 75.107 1.00 38.19 977 ALA A O 1
ATOM 7728 N N . LEU A 1 978 ? -50.965 -39.770 74.242 1.00 39.28 978 LEU A N 1
ATOM 7729 C CA . LEU A 1 978 ? -51.584 -38.437 74.308 1.00 39.28 978 LEU A CA 1
ATOM 7730 C C . LEU A 1 978 ? -51.938 -38.110 75.772 1.00 39.28 978 LEU A C 1
ATOM 7732 O O . LEU A 1 978 ? -52.732 -38.810 76.404 1.00 39.28 978 LEU A O 1
ATOM 7736 N N . CYS A 1 979 ? -51.376 -37.040 76.345 1.00 44.00 979 CYS A N 1
ATOM 7737 C CA . CYS A 1 979 ? -51.750 -36.600 77.696 1.00 44.00 979 CYS A CA 1
ATOM 7738 C C . CYS A 1 979 ? -53.069 -35.808 77.679 1.00 44.00 979 CYS A C 1
ATOM 7740 O O . CYS A 1 979 ? -53.087 -34.608 77.941 1.00 44.00 979 CYS A O 1
ATOM 7742 N N . ASP A 1 980 ? -54.169 -36.513 77.421 1.00 39.19 980 ASP A N 1
ATOM 7743 C CA . ASP A 1 980 ? -55.537 -36.032 77.656 1.00 39.19 980 ASP A CA 1
ATOM 7744 C C . ASP A 1 980 ? -56.088 -36.480 79.030 1.00 39.19 980 ASP A C 1
ATOM 7746 O O . ASP A 1 980 ? -57.205 -36.128 79.405 1.00 39.19 980 ASP A O 1
ATOM 7750 N N . ASN A 1 981 ? -55.320 -37.243 79.826 1.00 40.00 981 ASN A N 1
ATOM 7751 C CA . ASN A 1 981 ? -55.728 -37.719 81.157 1.00 40.00 981 ASN A CA 1
ATOM 7752 C C . ASN A 1 981 ? -54.533 -38.016 82.078 1.00 40.00 981 ASN A C 1
ATOM 7754 O O . ASN A 1 981 ? -54.124 -39.166 82.261 1.00 40.00 981 ASN A O 1
ATOM 7758 N N . CYS A 1 982 ? -53.997 -36.993 82.742 1.00 40.34 982 CYS A N 1
ATOM 7759 C CA . CYS A 1 982 ? -53.023 -37.204 83.809 1.00 40.34 982 CYS A CA 1
ATOM 7760 C C . CYS A 1 982 ? -53.715 -37.729 85.087 1.00 40.34 982 CYS A C 1
ATOM 7762 O O . CYS A 1 982 ? -54.012 -36.970 86.007 1.00 40.34 982 CYS A O 1
ATOM 7764 N N . LYS A 1 983 ? -53.974 -39.043 85.168 1.00 37.34 983 LYS A N 1
ATOM 7765 C CA . LYS A 1 983 ? -54.418 -39.719 86.400 1.00 37.34 983 LYS A CA 1
ATOM 7766 C C . LYS A 1 983 ? -53.231 -40.327 87.151 1.00 37.34 983 LYS A C 1
ATOM 7768 O O . LYS A 1 983 ? -52.862 -41.467 86.900 1.00 37.34 983 LYS A O 1
ATOM 7773 N N . ASN A 1 984 ? -52.702 -39.608 88.140 1.00 37.94 984 ASN A N 1
ATOM 7774 C CA . ASN A 1 984 ? -52.250 -40.264 89.370 1.00 37.94 984 ASN A CA 1
ATOM 7775 C C . ASN A 1 984 ? -53.315 -40.008 90.439 1.00 37.94 984 ASN A C 1
ATOM 7777 O O . ASN A 1 984 ? -53.287 -38.987 91.124 1.00 37.94 984 ASN A O 1
ATOM 7781 N N . GLU A 1 985 ? -54.258 -40.935 90.595 1.00 39.06 985 GLU A N 1
ATOM 7782 C CA . GLU A 1 985 ? -54.899 -41.102 91.897 1.00 39.06 985 GLU A CA 1
ATOM 7783 C C . GLU A 1 985 ? -53.966 -41.949 92.768 1.00 39.06 985 GLU A C 1
ATOM 7785 O O . GLU A 1 985 ? -53.679 -43.094 92.423 1.00 39.06 985 GLU A O 1
ATOM 7790 N N . GLY A 1 986 ? -53.502 -41.399 93.899 1.00 38.84 986 GLY A N 1
ATOM 7791 C CA . GLY A 1 986 ? -52.997 -42.235 94.993 1.00 38.84 986 GLY A CA 1
ATOM 7792 C C . GLY A 1 986 ? -51.820 -41.729 95.832 1.00 38.84 986 GLY A C 1
ATOM 7793 O O . GLY A 1 986 ? -50.879 -42.484 96.042 1.00 38.84 986 GLY A O 1
ATOM 7794 N N . SER A 1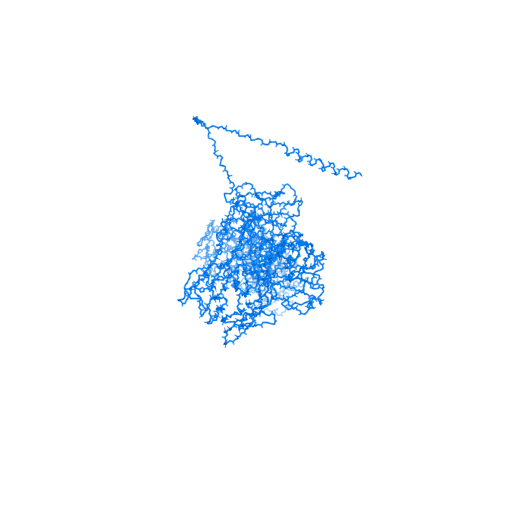 987 ? -51.876 -40.521 96.399 1.00 37.66 987 SER A N 1
ATOM 7795 C CA . SER A 1 987 ? -51.306 -40.270 97.736 1.00 37.66 987 SER A CA 1
ATOM 7796 C C . SER A 1 987 ? -52.170 -39.229 98.450 1.00 37.66 987 SER A C 1
ATOM 7798 O O . SER A 1 987 ? -52.416 -38.137 97.946 1.00 37.66 987 SER A O 1
ATOM 7800 N N . THR A 1 988 ? -52.750 -39.638 99.572 1.00 47.97 988 THR A N 1
ATOM 7801 C CA . THR A 1 988 ? -54.067 -39.222 100.065 1.00 47.97 988 THR A CA 1
ATOM 7802 C C . THR A 1 988 ? -54.031 -38.168 101.174 1.00 47.97 988 THR A C 1
ATOM 7804 O O . THR A 1 988 ? -54.620 -38.413 102.226 1.00 47.97 988 THR A O 1
ATOM 7807 N N . THR A 1 989 ? -53.405 -36.998 100.984 1.00 45.53 989 THR A N 1
ATOM 7808 C CA . THR A 1 989 ? -53.542 -35.909 101.987 1.00 45.53 989 THR A CA 1
ATOM 7809 C C . THR A 1 989 ? -53.545 -34.450 101.502 1.00 45.53 989 THR A C 1
ATOM 7811 O O . THR A 1 989 ? -53.832 -33.603 102.338 1.00 45.53 989 THR A O 1
ATOM 7814 N N . ASP A 1 990 ? -53.342 -34.112 100.220 1.00 47.00 990 ASP A N 1
ATOM 7815 C CA . ASP A 1 990 ? -53.368 -32.702 99.764 1.00 47.00 990 ASP A CA 1
ATOM 7816 C C . ASP A 1 990 ? -54.281 -32.467 98.542 1.00 47.00 990 ASP A C 1
ATOM 7818 O O . ASP A 1 990 ? -54.407 -33.309 97.655 1.00 47.00 990 ASP A O 1
ATOM 7822 N N . THR A 1 991 ? -54.988 -31.328 98.517 1.00 46.16 991 THR A N 1
ATOM 7823 C CA . THR A 1 991 ? -56.086 -31.037 97.569 1.00 46.16 991 THR A CA 1
ATOM 7824 C C . THR A 1 991 ? -55.642 -30.957 96.091 1.00 46.16 991 THR A C 1
ATOM 7826 O O . THR A 1 991 ? -54.657 -30.277 95.812 1.00 46.16 991 THR A O 1
ATOM 7829 N N . PRO A 1 992 ? -56.417 -31.481 95.111 1.00 47.97 992 PRO A N 1
ATOM 7830 C CA . PRO A 1 992 ? -56.070 -31.490 93.674 1.00 47.97 992 PRO A CA 1
ATOM 7831 C C . PRO A 1 992 ? -55.735 -30.121 93.049 1.00 47.97 992 PRO A C 1
ATOM 7833 O O . PRO A 1 992 ? -54.978 -30.032 92.082 1.00 47.97 992 PRO A O 1
ATOM 7836 N N . TYR A 1 993 ? -56.262 -29.032 93.614 1.00 44.53 993 TYR A N 1
ATOM 7837 C CA . TYR A 1 993 ? -56.019 -27.667 93.143 1.00 44.53 993 TYR A CA 1
ATOM 7838 C C . TYR A 1 993 ? -54.550 -27.229 93.304 1.00 44.53 993 TYR A C 1
ATOM 7840 O O . TYR A 1 993 ? -54.010 -26.571 92.418 1.00 44.53 993 TYR A O 1
ATOM 7848 N N . SER A 1 994 ? -53.857 -27.625 94.381 1.00 47.41 994 SER A N 1
ATOM 7849 C CA . SER A 1 994 ? -52.465 -27.204 94.618 1.00 47.41 994 SER A CA 1
ATOM 7850 C C . SER A 1 994 ? -51.469 -27.901 93.681 1.00 47.41 994 SER A C 1
ATOM 7852 O O . SER A 1 994 ? -50.513 -27.266 93.242 1.00 47.41 994 SER A O 1
ATOM 7854 N N . HIS A 1 995 ? -51.723 -29.154 93.285 1.00 48.56 995 HIS A N 1
ATOM 7855 C CA . HIS A 1 995 ? -50.904 -29.888 92.305 1.00 48.56 995 HIS A CA 1
ATOM 7856 C C . HIS A 1 995 ? -51.079 -29.362 90.869 1.00 48.56 995 HIS A C 1
ATOM 7858 O O . HIS A 1 995 ? -50.126 -29.381 90.084 1.00 48.56 995 HIS A O 1
ATOM 7864 N N . CYS A 1 996 ? -52.266 -28.838 90.542 1.00 43.62 996 CYS A N 1
ATOM 7865 C CA . CYS A 1 996 ? -52.558 -28.212 89.252 1.00 43.62 996 CYS A CA 1
ATOM 7866 C C . CYS A 1 996 ? -51.874 -26.837 89.106 1.00 43.62 996 CYS A C 1
ATOM 7868 O O . CYS A 1 996 ? -51.375 -26.509 88.033 1.00 43.62 996 CYS A O 1
ATOM 7870 N N . VAL A 1 997 ? -51.794 -26.045 90.186 1.00 44.19 997 VAL A N 1
ATOM 7871 C CA . VAL A 1 997 ? -51.130 -24.722 90.189 1.00 44.19 997 VAL A CA 1
ATOM 7872 C C . VAL A 1 997 ? -49.595 -24.841 90.318 1.00 44.19 997 VAL A C 1
ATOM 7874 O O . VAL A 1 997 ? -48.872 -23.930 89.921 1.00 44.19 997 VAL A O 1
ATOM 7877 N N . ALA A 1 998 ? -49.077 -25.980 90.801 1.00 47.81 998 ALA A N 1
ATOM 7878 C CA . ALA A 1 998 ? -47.645 -26.233 91.014 1.00 47.81 998 ALA A CA 1
ATOM 7879 C C . ALA A 1 998 ? -46.900 -26.948 89.854 1.00 47.81 998 ALA A C 1
ATOM 7881 O O . ALA A 1 998 ? -45.727 -27.276 90.010 1.00 47.81 998 ALA A O 1
ATOM 7882 N N . ASN A 1 999 ? -47.520 -27.154 88.679 1.00 49.94 999 ASN A N 1
ATOM 7883 C CA . ASN A 1 999 ? -46.914 -27.779 87.476 1.00 49.94 999 ASN A CA 1
ATOM 7884 C C . ASN A 1 999 ? -46.461 -29.255 87.616 1.00 49.94 999 ASN A C 1
ATOM 7886 O O . ASN A 1 999 ? -45.536 -29.678 86.919 1.00 49.94 999 ASN A O 1
ATOM 7890 N N . HIS A 1 1000 ? -47.078 -30.067 88.482 1.00 45.47 1000 HIS A N 1
ATOM 7891 C CA . HIS A 1 1000 ? -46.603 -31.443 88.717 1.00 45.47 1000 HIS A CA 1
ATOM 7892 C C . HIS A 1 1000 ? -47.135 -32.514 87.746 1.00 45.47 1000 HIS A C 1
ATOM 7894 O O . HIS A 1 1000 ? -46.548 -33.588 87.685 1.00 45.47 1000 HIS A O 1
ATOM 7900 N N . HIS A 1 1001 ? -48.190 -32.243 86.970 1.00 44.28 1001 HIS A N 1
ATOM 7901 C CA . HIS A 1 1001 ? -48.769 -33.217 86.021 1.00 44.28 1001 HIS A CA 1
ATOM 7902 C C . HIS A 1 1001 ? -49.052 -32.645 84.617 1.00 44.28 1001 HIS A C 1
ATOM 7904 O O . HIS A 1 1001 ? -49.222 -33.398 83.667 1.00 44.28 1001 HIS A O 1
ATOM 7910 N N . HIS A 1 1002 ? -49.049 -31.320 84.451 1.00 50.00 1002 HIS A N 1
ATOM 7911 C CA . HIS A 1 1002 ? -49.100 -30.643 83.152 1.00 50.00 1002 HIS A CA 1
ATOM 7912 C C . HIS A 1 1002 ? -47.985 -29.594 83.175 1.00 50.00 1002 HIS A C 1
ATOM 7914 O O . HIS A 1 1002 ? -47.973 -28.729 84.056 1.00 50.00 1002 HIS A O 1
ATOM 7920 N N . LYS A 1 1003 ? -46.995 -29.686 82.278 1.00 50.62 1003 LYS A N 1
ATOM 7921 C CA . LYS A 1 1003 ? -45.939 -28.670 82.222 1.00 50.62 1003 LYS A CA 1
ATOM 7922 C C . LYS A 1 1003 ? -46.486 -27.419 81.530 1.00 50.62 1003 LYS A C 1
ATOM 7924 O O . LYS A 1 1003 ? -46.939 -27.488 80.395 1.00 50.62 1003 LYS A O 1
ATOM 7929 N N . SER A 1 1004 ? -46.400 -26.275 82.213 1.00 59.78 1004 SER A N 1
ATOM 7930 C CA . SER A 1 1004 ? -46.581 -24.940 81.624 1.00 59.78 1004 SER A CA 1
ATOM 7931 C C . SER A 1 1004 ? -45.819 -24.800 80.297 1.00 59.78 1004 SER A C 1
ATOM 7933 O O . SER A 1 1004 ? -44.691 -25.293 80.197 1.00 59.78 1004 SER A O 1
ATOM 7935 N N . ALA A 1 1005 ? -46.374 -24.046 79.336 1.00 65.50 1005 ALA A N 1
ATOM 7936 C CA . ALA A 1 1005 ? -45.707 -23.615 78.098 1.00 65.50 1005 ALA A CA 1
ATOM 7937 C C . ALA A 1 1005 ? -44.249 -23.138 78.304 1.00 65.50 1005 ALA A C 1
ATOM 7939 O O . ALA A 1 1005 ? -43.404 -23.301 77.425 1.00 65.50 1005 ALA A O 1
ATOM 7940 N N . ASN A 1 1006 ? -43.914 -22.637 79.502 1.00 66.00 1006 ASN A N 1
ATOM 7941 C CA . ASN A 1 1006 ? -42.552 -22.281 79.911 1.00 66.00 1006 ASN A CA 1
ATOM 7942 C C . ASN A 1 1006 ? -41.527 -23.416 79.730 1.00 66.00 1006 ASN A C 1
ATOM 7944 O O . ASN A 1 1006 ? -40.353 -23.156 79.491 1.00 66.00 1006 ASN A O 1
ATOM 7948 N N . LYS A 1 1007 ? -41.940 -24.678 79.867 1.00 69.75 1007 LYS A N 1
ATOM 7949 C CA . LYS A 1 1007 ? -41.037 -25.831 79.824 1.00 69.75 1007 LYS A CA 1
ATOM 7950 C C . LYS A 1 1007 ? -40.723 -26.291 78.402 1.00 69.75 1007 LYS A C 1
ATOM 7952 O O . LYS A 1 1007 ? -39.615 -26.760 78.172 1.00 69.75 1007 LYS A O 1
ATOM 7957 N N . PHE A 1 1008 ? -41.637 -26.099 77.455 1.00 73.62 1008 PHE A N 1
ATOM 7958 C CA . PHE A 1 1008 ? -41.375 -26.391 76.043 1.00 73.62 1008 PHE A CA 1
ATOM 7959 C C . PHE A 1 1008 ? -40.325 -25.446 75.460 1.00 73.62 1008 PHE A C 1
ATOM 7961 O O . PHE A 1 1008 ? -39.411 -25.905 74.788 1.00 73.62 1008 PHE A O 1
ATOM 7968 N N . VAL A 1 1009 ? -40.348 -24.165 75.845 1.00 74.56 1009 VAL A N 1
ATOM 7969 C CA . VAL A 1 1009 ? -39.284 -23.210 75.482 1.00 74.56 1009 VAL A CA 1
ATOM 7970 C C . VAL A 1 1009 ? -37.916 -23.647 76.016 1.00 74.56 1009 VAL A C 1
ATOM 7972 O O . VAL A 1 1009 ? -36.911 -23.512 75.323 1.00 74.56 1009 VAL A O 1
ATOM 7975 N N . THR A 1 1010 ? -37.856 -24.227 77.224 1.00 72.94 1010 THR A N 1
ATOM 7976 C CA . THR A 1 1010 ? -36.596 -24.774 77.766 1.00 72.94 1010 THR A CA 1
ATOM 7977 C C . THR A 1 1010 ? -36.144 -26.069 77.086 1.00 72.94 1010 THR A C 1
ATOM 7979 O O . THR A 1 1010 ? -34.957 -26.388 77.143 1.00 72.94 1010 THR A O 1
ATOM 7982 N N . CYS A 1 1011 ? -37.065 -26.799 76.449 1.00 71.75 1011 CYS A N 1
ATOM 7983 C CA . CYS A 1 1011 ? -36.772 -27.992 75.656 1.00 71.75 1011 CYS A CA 1
ATOM 7984 C C . CYS A 1 1011 ? -36.360 -27.651 74.219 1.00 71.75 1011 CYS A C 1
ATOM 7986 O O . CYS A 1 1011 ? -35.717 -28.478 73.593 1.00 71.75 1011 CYS A O 1
ATOM 7988 N N . THR A 1 1012 ? -36.669 -26.459 73.699 1.00 78.12 1012 THR A N 1
ATOM 7989 C CA . THR A 1 1012 ? -36.138 -26.000 72.409 1.00 78.12 1012 THR A CA 1
ATOM 7990 C C . THR A 1 1012 ? -34.601 -26.002 72.446 1.00 78.12 1012 THR A C 1
ATOM 7992 O O . THR A 1 1012 ? -34.018 -25.584 73.457 1.00 78.12 1012 THR A O 1
ATOM 7995 N N . PRO A 1 1013 ? -33.906 -26.423 71.374 1.00 76.25 1013 PRO A N 1
ATOM 7996 C CA . PRO A 1 1013 ? -32.448 -26.387 71.313 1.00 76.25 1013 PRO A CA 1
ATOM 7997 C C . PRO A 1 1013 ? -31.882 -25.009 71.653 1.00 76.25 1013 PRO A C 1
ATOM 7999 O O . PRO A 1 1013 ? -32.407 -23.983 71.219 1.00 76.25 1013 PRO A O 1
ATOM 8002 N N . GLN A 1 1014 ? -30.781 -24.966 72.403 1.00 71.25 1014 GLN A N 1
ATOM 8003 C CA . GLN A 1 1014 ? -30.052 -23.722 72.633 1.00 71.25 1014 GLN A CA 1
ATOM 8004 C C . GLN A 1 1014 ? -29.130 -23.433 71.451 1.00 71.25 1014 GLN A C 1
ATOM 8006 O O . GLN A 1 1014 ? -28.385 -24.311 71.026 1.00 71.25 1014 GLN A O 1
ATOM 8011 N N . SER A 1 1015 ? -29.119 -22.194 70.969 1.00 66.94 1015 SER A N 1
ATOM 8012 C CA . SER A 1 1015 ? -28.081 -21.711 70.063 1.00 66.94 1015 SER A CA 1
ATOM 8013 C C . SER A 1 1015 ? -27.671 -20.297 70.437 1.00 66.94 1015 SER A C 1
ATOM 8015 O O . SER A 1 1015 ? -28.489 -19.481 70.868 1.00 66.94 1015 SER A O 1
ATOM 8017 N N . ASN A 1 1016 ? -26.376 -20.033 70.279 1.00 62.28 1016 ASN A N 1
ATOM 8018 C CA . ASN A 1 1016 ? -25.784 -18.714 70.461 1.00 62.28 1016 ASN A CA 1
ATOM 8019 C C . ASN A 1 1016 ? -25.614 -17.975 69.127 1.00 62.28 1016 ASN A C 1
ATOM 8021 O O . ASN A 1 1016 ? -25.116 -16.857 69.147 1.00 62.28 1016 ASN A O 1
ATOM 8025 N N . ILE A 1 1017 ? -25.983 -18.581 67.991 1.00 68.50 1017 ILE A N 1
ATOM 8026 C CA . ILE A 1 1017 ? -25.771 -18.041 66.632 1.00 68.50 1017 ILE A CA 1
ATOM 8027 C C . ILE A 1 1017 ? -27.026 -18.117 65.741 1.00 68.50 1017 ILE A C 1
ATOM 8029 O O . ILE A 1 1017 ? -27.029 -17.583 64.633 1.00 68.50 1017 ILE A O 1
ATOM 8033 N N . SER A 1 1018 ? -28.095 -18.764 66.219 1.00 76.94 1018 SER A N 1
ATOM 8034 C CA . SER A 1 1018 ? -29.384 -18.899 65.534 1.00 76.94 1018 SER A CA 1
ATOM 8035 C C . SER A 1 1018 ? -30.548 -18.726 66.505 1.00 76.94 1018 SER A C 1
ATOM 8037 O O . SER A 1 1018 ? -30.438 -19.015 67.698 1.00 76.94 1018 SER A O 1
ATOM 8039 N N . ILE A 1 1019 ? -31.678 -18.269 65.977 1.00 83.19 1019 ILE A N 1
ATOM 8040 C CA . ILE A 1 1019 ? -32.972 -18.351 66.646 1.00 83.19 1019 ILE A CA 1
ATOM 8041 C C . ILE A 1 1019 ? -33.515 -19.755 66.405 1.00 83.19 1019 ILE A C 1
ATOM 8043 O O . ILE A 1 1019 ? -33.685 -20.163 65.257 1.00 83.19 1019 ILE A O 1
ATOM 8047 N N . ASN A 1 1020 ? -33.785 -20.494 67.476 1.00 86.25 1020 ASN A N 1
ATOM 8048 C CA . ASN A 1 1020 ? -34.355 -21.831 67.371 1.00 86.25 1020 ASN A CA 1
ATOM 8049 C C . ASN A 1 1020 ? -35.841 -21.786 67.704 1.00 86.25 1020 ASN A C 1
ATOM 8051 O O . ASN A 1 1020 ? -36.238 -21.267 68.750 1.00 86.25 1020 ASN A O 1
ATOM 8055 N N . VAL A 1 1021 ? -36.655 -22.359 66.827 1.00 88.75 1021 VAL A N 1
ATOM 8056 C CA . VAL A 1 1021 ? -38.104 -22.435 67.002 1.00 88.75 1021 VAL A CA 1
ATOM 8057 C C . VAL A 1 1021 ? -38.503 -23.898 67.026 1.00 88.75 1021 VAL A C 1
ATOM 8059 O O . VAL A 1 1021 ? -38.216 -24.630 66.084 1.00 88.75 1021 VAL A O 1
ATOM 8062 N N . LEU A 1 1022 ? -39.147 -24.321 68.109 1.00 88.00 1022 LEU A N 1
ATOM 8063 C CA . LEU A 1 1022 ? -39.773 -25.633 68.214 1.00 88.00 1022 LEU A CA 1
ATOM 8064 C C . LEU A 1 1022 ? -41.256 -25.497 67.881 1.00 88.00 1022 LEU A C 1
ATOM 8066 O O . LEU A 1 1022 ? -41.992 -24.805 68.582 1.00 88.00 1022 LEU A O 1
ATOM 8070 N N . LEU A 1 1023 ? -41.689 -26.169 66.827 1.00 87.19 1023 LEU A N 1
ATOM 8071 C CA . LEU A 1 1023 ? -43.092 -26.338 66.493 1.00 87.19 1023 LEU A CA 1
ATOM 8072 C C . LEU A 1 1023 ? -43.588 -27.627 67.142 1.00 87.19 1023 LEU A C 1
ATOM 8074 O O . LEU A 1 1023 ? -43.031 -28.697 66.904 1.00 87.19 1023 LEU A O 1
ATOM 8078 N N . THR A 1 1024 ? -44.606 -27.511 67.990 1.00 80.56 1024 THR A N 1
ATOM 8079 C CA . THR A 1 1024 ? -45.109 -28.633 68.782 1.00 80.56 1024 THR A CA 1
ATOM 8080 C C . THR A 1 1024 ? -46.606 -28.838 68.590 1.00 80.56 1024 THR A C 1
ATOM 8082 O O . THR A 1 1024 ? -47.388 -27.880 68.552 1.00 80.56 1024 THR A O 1
ATOM 8085 N N . GLY A 1 1025 ? -47.001 -30.108 68.474 1.00 75.25 1025 GLY A N 1
ATOM 8086 C CA . GLY A 1 1025 ? -48.405 -30.529 68.503 1.00 75.25 1025 GLY A CA 1
ATOM 8087 C C . GLY A 1 1025 ? -49.006 -30.534 69.915 1.00 75.25 1025 GLY A C 1
ATOM 8088 O O . GLY A 1 1025 ? -50.216 -30.667 70.073 1.00 75.25 1025 GLY A O 1
ATOM 8089 N N . HIS A 1 1026 ? -48.196 -30.357 70.963 1.00 72.38 1026 HIS A N 1
ATOM 8090 C CA . HIS A 1 1026 ? -48.676 -30.355 72.344 1.00 72.38 1026 HIS A CA 1
ATOM 8091 C C . HIS A 1 1026 ? -49.558 -29.133 72.667 1.00 72.38 1026 HIS A C 1
ATOM 8093 O O . HIS A 1 1026 ? -49.435 -28.064 72.067 1.00 72.38 1026 HIS A O 1
ATOM 8099 N N . MET A 1 1027 ? -50.461 -29.276 73.643 1.00 68.50 1027 MET A N 1
ATOM 8100 C CA . MET A 1 1027 ? -51.309 -28.177 74.125 1.00 68.50 1027 MET A CA 1
ATOM 8101 C C . MET A 1 1027 ? -50.548 -27.234 75.071 1.00 68.50 1027 MET A C 1
ATOM 8103 O O . MET A 1 1027 ? -49.802 -27.678 75.943 1.00 68.50 1027 MET A O 1
ATOM 8107 N N . ALA A 1 1028 ? -50.783 -25.921 74.945 1.00 63.00 1028 ALA A N 1
ATOM 8108 C CA . ALA A 1 1028 ? -50.056 -24.889 75.695 1.00 63.00 1028 ALA A CA 1
ATOM 8109 C C . ALA A 1 1028 ? -50.402 -24.826 77.200 1.00 63.00 1028 ALA A C 1
ATOM 8111 O O . ALA A 1 1028 ? -49.537 -24.513 78.028 1.00 63.00 1028 ALA A O 1
ATOM 8112 N N . SER A 1 1029 ? -51.664 -25.086 77.576 1.00 61.50 1029 SER A N 1
ATOM 8113 C CA . SER A 1 1029 ? -52.093 -25.180 78.980 1.00 61.50 1029 SER A CA 1
ATOM 8114 C C . SER A 1 1029 ? -53.446 -25.889 79.154 1.00 61.50 1029 SER A C 1
ATOM 8116 O O . SER A 1 1029 ? -54.295 -25.867 78.265 1.00 61.50 1029 SER A O 1
ATOM 8118 N N . CYS A 1 1030 ? -53.671 -26.483 80.328 1.00 52.50 1030 CYS A N 1
ATOM 8119 C CA . CYS A 1 1030 ? -54.918 -27.156 80.699 1.00 52.50 1030 CYS A CA 1
ATOM 8120 C C . CYS A 1 1030 ? -55.413 -26.631 82.060 1.00 52.50 1030 CYS A C 1
ATOM 8122 O O . CYS A 1 1030 ? -54.616 -26.452 82.982 1.00 52.50 1030 CYS A O 1
ATOM 8124 N N . GLY A 1 1031 ? -56.711 -26.352 82.193 1.00 50.97 1031 GLY A N 1
ATOM 8125 C CA . GLY A 1 1031 ? -57.375 -25.986 83.446 1.00 50.97 1031 GLY A CA 1
ATOM 8126 C C . GLY A 1 1031 ? -58.290 -27.105 83.938 1.00 50.97 1031 GLY A C 1
ATOM 8127 O O . GLY A 1 1031 ? -58.944 -27.755 83.140 1.00 50.97 1031 GLY A O 1
ATOM 8128 N N . TYR A 1 1032 ? -58.381 -27.322 85.247 1.00 46.78 1032 TYR A N 1
ATOM 8129 C CA . TYR A 1 1032 ? -59.295 -28.308 85.832 1.00 46.78 1032 TYR A CA 1
ATOM 8130 C C . TYR A 1 1032 ? -60.407 -27.583 86.595 1.00 46.78 1032 TYR A C 1
ATOM 8132 O O . TYR A 1 1032 ? -60.118 -26.801 87.502 1.00 46.78 1032 TYR A O 1
ATOM 8140 N N . ASP A 1 1033 ? -61.666 -27.805 86.216 1.00 51.44 1033 ASP A N 1
ATOM 8141 C CA . ASP A 1 1033 ? -62.832 -27.127 86.812 1.00 51.44 1033 ASP A CA 1
ATOM 8142 C C . ASP A 1 1033 ? -63.400 -27.841 88.053 1.00 51.44 1033 ASP A C 1
ATOM 8144 O O . ASP A 1 1033 ? -64.373 -27.386 88.652 1.00 51.44 1033 ASP A O 1
ATOM 8148 N N . GLY A 1 1034 ? -62.772 -28.947 88.461 1.00 48.62 1034 GLY A N 1
ATOM 8149 C CA . GLY A 1 1034 ? -63.242 -29.817 89.538 1.00 48.62 1034 GLY A CA 1
ATOM 8150 C C . GLY A 1 1034 ? -63.811 -31.150 89.047 1.00 48.62 1034 GLY A C 1
ATOM 8151 O O . GLY A 1 1034 ? -63.858 -32.089 89.841 1.00 48.62 1034 GLY A O 1
ATOM 8152 N N . THR A 1 1035 ? -64.174 -31.267 87.763 1.00 45.78 1035 THR A N 1
ATOM 8153 C CA . THR A 1 1035 ? -64.760 -32.485 87.165 1.00 45.78 1035 THR A CA 1
ATOM 8154 C C . THR A 1 1035 ? -64.185 -32.873 85.802 1.00 45.78 1035 THR A C 1
ATOM 8156 O O . THR A 1 1035 ? -64.221 -34.052 85.453 1.00 45.78 1035 THR A O 1
ATOM 8159 N N . SER A 1 1036 ? -63.639 -31.924 85.038 1.00 48.31 1036 SER A N 1
ATOM 8160 C CA . SER A 1 1036 ? -63.061 -32.169 83.716 1.00 48.31 1036 SER A CA 1
ATOM 8161 C C . SER A 1 1036 ? -61.838 -31.290 83.442 1.00 48.31 1036 SER A C 1
ATOM 8163 O O . SER A 1 1036 ? -61.675 -30.202 84.005 1.00 48.31 1036 SER A O 1
ATOM 8165 N N . HIS A 1 1037 ? -60.953 -31.788 82.576 1.00 50.00 1037 HIS A N 1
ATOM 8166 C CA . HIS A 1 1037 ? -59.898 -30.987 81.972 1.00 50.00 1037 HIS A CA 1
ATOM 8167 C C . HIS A 1 1037 ? -60.530 -30.078 80.907 1.00 50.00 1037 HIS A C 1
ATOM 8169 O O . HIS A 1 1037 ? -61.065 -30.538 79.906 1.00 50.00 1037 HIS A O 1
ATOM 8175 N N . THR A 1 1038 ? -60.478 -28.775 81.150 1.00 50.38 1038 THR A N 1
ATOM 8176 C CA . THR A 1 1038 ? -60.890 -27.705 80.236 1.00 50.38 1038 THR A CA 1
ATOM 8177 C C . THR A 1 1038 ? -59.646 -27.097 79.594 1.00 50.38 1038 THR A C 1
ATOM 8179 O O . THR A 1 1038 ? -58.646 -26.846 80.271 1.00 50.38 1038 THR A O 1
ATOM 8182 N N . SER A 1 1039 ? -59.657 -26.840 78.289 1.00 53.72 1039 SER A N 1
ATOM 8183 C CA . SER A 1 1039 ? -58.535 -26.146 77.657 1.00 53.72 1039 SER A CA 1
ATOM 8184 C C . SER A 1 1039 ? -58.532 -24.678 78.099 1.00 53.72 1039 SER A C 1
ATOM 8186 O O . SER A 1 1039 ? -59.502 -23.958 77.865 1.00 53.72 1039 SER A O 1
ATOM 8188 N N . LYS A 1 1040 ? -57.447 -24.203 78.722 1.00 53.56 1040 LYS A N 1
ATOM 8189 C CA . LYS A 1 1040 ? -57.229 -22.761 78.925 1.00 53.56 1040 LYS A CA 1
ATOM 8190 C C . LYS A 1 1040 ? -56.441 -22.239 77.721 1.00 53.56 1040 LYS A C 1
ATOM 8192 O O . LYS A 1 1040 ? -55.217 -22.148 77.735 1.00 53.56 1040 LYS A O 1
ATOM 8197 N N . THR A 1 1041 ? -57.152 -21.989 76.630 1.00 54.03 1041 THR A N 1
ATOM 8198 C CA . THR A 1 1041 ? -56.620 -21.638 75.304 1.00 54.03 1041 THR A CA 1
ATOM 8199 C C . THR A 1 1041 ? -56.327 -20.145 75.178 1.00 54.03 1041 THR A C 1
ATOM 8201 O O . THR A 1 1041 ? -57.026 -19.426 74.476 1.00 54.03 1041 THR A O 1
ATOM 8204 N N . THR A 1 1042 ? -55.291 -19.644 75.856 1.00 57.34 1042 THR A N 1
ATOM 8205 C CA . THR A 1 1042 ? -54.884 -18.231 75.681 1.00 57.34 1042 THR A CA 1
ATOM 8206 C C . THR A 1 1042 ? -53.440 -18.033 75.231 1.00 57.34 1042 THR A C 1
ATOM 8208 O O . THR A 1 1042 ? -53.029 -16.892 75.059 1.00 57.34 1042 THR A O 1
ATOM 8211 N N . VAL A 1 1043 ? -52.648 -19.095 75.060 1.00 65.06 1043 VAL A N 1
ATOM 8212 C CA . VAL A 1 1043 ? -51.225 -18.988 74.688 1.00 65.06 1043 VAL A CA 1
ATOM 8213 C C . VAL A 1 1043 ? -50.987 -19.758 73.389 1.00 65.06 1043 VAL A C 1
ATOM 8215 O O . VAL A 1 1043 ? -51.065 -20.982 73.395 1.00 65.06 1043 VAL A O 1
ATOM 8218 N N . LEU A 1 1044 ? -50.717 -19.041 72.292 1.00 72.94 1044 LEU A N 1
ATOM 8219 C CA . LEU A 1 1044 ? -50.452 -19.608 70.954 1.00 72.94 1044 LEU A CA 1
ATOM 8220 C C . LEU A 1 1044 ? -48.955 -19.894 70.724 1.00 72.94 1044 LEU A C 1
ATOM 8222 O O . LEU A 1 1044 ? -48.568 -20.763 69.945 1.00 72.94 1044 LEU A O 1
ATOM 8226 N N . GLY A 1 1045 ? -48.097 -19.179 71.444 1.00 78.81 1045 GLY A N 1
ATOM 8227 C CA . GLY A 1 1045 ? -46.651 -19.287 71.362 1.00 78.81 1045 GLY A CA 1
ATOM 8228 C C . GLY A 1 1045 ? -45.996 -18.747 72.623 1.00 78.81 1045 GLY A C 1
ATOM 8229 O O . GLY A 1 1045 ? -46.638 -18.107 73.460 1.00 78.81 1045 GLY A O 1
ATOM 8230 N N . ARG A 1 1046 ? -44.718 -19.073 72.800 1.00 78.94 1046 ARG A N 1
ATOM 8231 C CA . ARG A 1 1046 ? -43.893 -18.478 73.844 1.00 78.94 1046 ARG A CA 1
ATOM 8232 C C . ARG A 1 1046 ? -42.462 -18.298 73.358 1.00 78.94 1046 ARG A C 1
ATOM 8234 O O . ARG A 1 1046 ? -41.751 -19.271 73.105 1.00 78.94 1046 ARG A O 1
ATOM 8241 N N . ALA A 1 1047 ? -42.026 -17.051 73.319 1.00 79.25 1047 ALA A N 1
ATOM 8242 C CA . ALA A 1 1047 ? -40.643 -16.643 73.130 1.00 79.25 1047 ALA A CA 1
ATOM 8243 C C . ALA A 1 1047 ? -39.960 -16.289 74.463 1.00 79.25 1047 ALA A C 1
ATOM 8245 O O . ALA A 1 1047 ? -40.584 -15.748 75.379 1.00 79.25 1047 ALA A O 1
ATOM 8246 N N . GLU A 1 1048 ? -38.658 -16.561 74.578 1.00 73.94 1048 GLU A N 1
ATOM 8247 C CA . GLU A 1 1048 ? -37.840 -16.098 75.704 1.00 73.94 1048 GLU A CA 1
ATOM 8248 C C . GLU A 1 1048 ? -36.567 -15.407 75.199 1.00 73.94 1048 GLU A C 1
ATOM 8250 O O . GLU A 1 1048 ? -35.772 -15.983 74.454 1.00 73.94 1048 GLU A O 1
ATOM 8255 N N . GLY A 1 1049 ? -36.423 -14.132 75.578 1.00 62.88 1049 GLY A N 1
ATOM 8256 C CA . GLY A 1 1049 ? -35.371 -13.232 75.108 1.00 62.88 1049 GLY A CA 1
ATOM 8257 C C . GLY A 1 1049 ? -34.093 -13.223 75.960 1.00 62.88 1049 GLY A C 1
ATOM 8258 O O . GLY A 1 1049 ? -34.022 -13.772 77.056 1.00 62.88 1049 GLY A O 1
ATOM 8259 N N . VAL A 1 1050 ? -33.076 -12.562 75.401 1.00 51.66 1050 VAL A N 1
ATOM 8260 C CA . VAL A 1 1050 ? -31.660 -12.429 75.800 1.00 51.66 1050 VAL A CA 1
ATOM 8261 C C . VAL A 1 1050 ? -31.335 -12.677 77.286 1.00 51.66 1050 VAL A C 1
ATOM 8263 O O . VAL A 1 1050 ? -31.545 -11.831 78.154 1.00 51.66 1050 VAL A O 1
ATOM 8266 N N . GLY A 1 1051 ? -30.704 -13.829 77.532 1.00 51.31 1051 GLY A N 1
ATOM 8267 C CA . GLY A 1 1051 ? -30.158 -14.272 78.822 1.00 51.31 1051 GLY A CA 1
ATOM 8268 C C . GLY A 1 1051 ? -29.983 -15.797 78.899 1.00 51.31 1051 GLY A C 1
ATOM 8269 O O . GLY A 1 1051 ? -29.004 -16.268 79.471 1.00 51.31 1051 GLY A O 1
ATOM 8270 N N . TYR A 1 1052 ? -30.874 -16.559 78.245 1.00 48.38 1052 TYR A N 1
ATOM 8271 C CA . TYR A 1 1052 ? -30.949 -18.033 78.333 1.00 48.38 1052 TYR A CA 1
ATOM 8272 C C . TYR A 1 1052 ? -30.920 -18.780 76.969 1.00 48.38 1052 TYR A C 1
ATOM 8274 O O . TYR A 1 1052 ? -31.218 -19.978 76.878 1.00 48.38 1052 TYR A O 1
ATOM 8282 N N . GLY A 1 1053 ? -30.471 -18.097 75.908 1.00 61.66 1053 GLY A N 1
ATOM 8283 C CA . GLY A 1 1053 ? -30.440 -18.586 74.521 1.00 61.66 1053 GLY A CA 1
ATOM 8284 C C . GLY A 1 1053 ? -31.738 -18.271 73.772 1.00 61.66 1053 GLY A C 1
ATOM 8285 O O . GLY A 1 1053 ? -32.813 -18.410 74.344 1.00 61.66 1053 GLY A O 1
ATOM 8286 N N . ASN A 1 1054 ? -31.639 -17.827 72.515 1.00 74.06 1054 ASN A N 1
ATOM 8287 C CA . ASN A 1 1054 ? -32.791 -17.358 71.735 1.00 74.06 1054 ASN A CA 1
ATOM 8288 C C . ASN A 1 1054 ? -33.661 -18.539 71.299 1.00 74.06 1054 ASN A C 1
ATOM 8290 O O . ASN A 1 1054 ? -33.290 -19.299 70.399 1.00 74.06 1054 ASN A O 1
ATOM 8294 N N . ARG A 1 1055 ? -34.807 -18.703 71.963 1.00 83.25 1055 ARG A N 1
ATOM 8295 C CA . ARG A 1 1055 ? -35.689 -19.857 71.781 1.00 83.25 1055 ARG A CA 1
ATOM 8296 C C . ARG A 1 1055 ? -37.143 -19.434 71.724 1.00 83.25 1055 ARG A C 1
ATOM 8298 O O . ARG A 1 1055 ? -37.592 -18.588 72.496 1.00 83.25 1055 ARG A O 1
ATOM 8305 N N . CYS A 1 1056 ? -37.880 -20.101 70.856 1.00 85.69 1056 CYS A N 1
ATOM 8306 C CA . CYS A 1 1056 ? -39.325 -20.009 70.773 1.00 85.69 1056 CYS A CA 1
ATOM 8307 C C . CYS A 1 1056 ? -39.924 -21.419 70.754 1.00 85.69 1056 CYS A C 1
ATOM 8309 O O . CYS A 1 1056 ? -39.336 -22.343 70.185 1.00 85.69 1056 CYS A O 1
ATOM 8311 N N . ALA A 1 1057 ? -41.079 -21.587 71.392 1.00 84.25 1057 ALA A N 1
ATOM 8312 C CA . ALA A 1 1057 ? -41.941 -22.746 71.207 1.00 84.25 1057 ALA A CA 1
ATOM 8313 C C . ALA A 1 1057 ? -43.314 -22.269 70.719 1.00 84.25 1057 ALA A C 1
ATOM 8315 O O . ALA A 1 1057 ? -43.910 -21.376 71.322 1.00 84.25 1057 ALA A O 1
ATOM 8316 N N . LEU A 1 1058 ? -43.798 -22.859 69.630 1.00 85.06 1058 LEU A N 1
ATOM 8317 C CA . LEU A 1 1058 ? -45.068 -22.537 68.983 1.00 85.06 1058 LEU A CA 1
ATOM 8318 C C . LEU A 1 1058 ? -46.026 -23.721 69.106 1.00 85.06 1058 LEU A C 1
ATOM 8320 O O . LEU A 1 1058 ? -45.658 -24.843 68.761 1.00 85.06 1058 LEU A O 1
ATOM 8324 N N . PHE A 1 1059 ? -47.247 -23.469 69.582 1.00 79.75 1059 PHE A N 1
ATOM 8325 C CA . PHE A 1 1059 ? -48.214 -24.508 69.946 1.00 79.75 1059 PHE A CA 1
ATOM 8326 C C . PHE A 1 1059 ? -49.350 -24.579 68.930 1.00 79.75 1059 PHE A C 1
ATOM 8328 O O . PHE A 1 1059 ? -50.249 -23.736 68.931 1.00 79.75 1059 PHE A O 1
ATOM 8335 N N . LEU A 1 1060 ? -49.340 -25.600 68.071 1.00 75.44 1060 LEU A N 1
ATOM 8336 C CA . LEU A 1 1060 ? -50.252 -25.633 66.925 1.00 75.44 1060 LEU A CA 1
ATOM 8337 C C . LEU A 1 1060 ? -51.636 -26.236 67.192 1.00 75.44 1060 LEU A C 1
ATOM 8339 O O . LEU A 1 1060 ? -52.580 -25.957 66.459 1.00 75.44 1060 LEU A O 1
ATOM 8343 N N . SER A 1 1061 ? -51.800 -26.983 68.279 1.00 69.19 1061 SER A N 1
ATOM 8344 C CA . SER A 1 1061 ? -53.097 -27.550 68.687 1.00 69.19 1061 SER A CA 1
ATOM 8345 C C . SER A 1 1061 ? -54.162 -26.496 69.036 1.00 69.19 1061 SER A C 1
ATOM 8347 O O . SER A 1 1061 ? -55.325 -26.828 69.252 1.00 69.19 1061 SER A O 1
ATOM 8349 N N . THR A 1 1062 ? -53.786 -25.216 69.095 1.00 68.31 1062 THR A N 1
ATOM 8350 C CA . THR A 1 1062 ? -54.659 -24.107 69.497 1.00 68.31 1062 THR A CA 1
ATOM 8351 C C . THR A 1 1062 ? -55.379 -23.408 68.337 1.00 68.31 1062 THR A C 1
ATOM 8353 O O . THR A 1 1062 ? -56.235 -22.566 68.598 1.00 68.31 1062 THR A O 1
ATOM 8356 N N . PHE A 1 1063 ? -55.088 -23.762 67.077 1.00 69.25 1063 PHE A N 1
ATOM 8357 C CA . PHE A 1 1063 ? -55.589 -23.039 65.896 1.00 69.25 1063 PHE A CA 1
ATOM 8358 C C . PHE A 1 1063 ? -56.947 -23.508 65.351 1.00 69.25 1063 PHE A C 1
ATOM 8360 O O . PHE A 1 1063 ? -57.481 -22.862 64.457 1.00 69.25 1063 PHE A O 1
ATOM 8367 N N . GLY A 1 1064 ? -57.543 -24.584 65.877 1.00 63.31 1064 GLY A N 1
ATOM 8368 C CA . GLY A 1 1064 ? -58.852 -25.106 65.440 1.00 63.31 1064 GLY A CA 1
ATOM 8369 C C . GLY A 1 1064 ? -58.855 -25.757 64.046 1.00 63.31 1064 GLY A C 1
ATOM 8370 O O . GLY A 1 1064 ? -59.442 -26.822 63.882 1.00 63.31 1064 GLY A O 1
ATOM 8371 N N . ASP A 1 1065 ? -58.147 -25.168 63.080 1.00 72.81 1065 ASP A N 1
ATOM 8372 C CA . ASP A 1 1065 ? -57.843 -25.702 61.753 1.00 72.81 1065 ASP A CA 1
ATOM 8373 C C . ASP A 1 1065 ? -56.341 -25.528 61.459 1.00 72.81 1065 ASP A C 1
ATOM 8375 O O . ASP A 1 1065 ? -55.852 -24.438 61.169 1.00 72.81 1065 ASP A O 1
ATOM 8379 N N . ILE A 1 1066 ? -55.588 -26.624 61.542 1.00 72.31 1066 ILE A N 1
ATOM 8380 C CA . ILE A 1 1066 ? -54.134 -26.646 61.305 1.00 72.31 1066 ILE A CA 1
ATOM 8381 C C . ILE A 1 1066 ? -53.756 -26.513 59.818 1.00 72.31 1066 ILE A C 1
ATOM 8383 O O . ILE A 1 1066 ? -52.574 -26.396 59.499 1.00 72.31 1066 ILE A O 1
ATOM 8387 N N . SER A 1 1067 ? -54.734 -26.531 58.902 1.00 73.12 1067 SER A N 1
ATOM 8388 C CA . SER A 1 1067 ? -54.518 -26.242 57.478 1.00 73.12 1067 SER A CA 1
ATOM 8389 C C . SER A 1 1067 ? -54.501 -24.735 57.171 1.00 73.12 1067 SER A C 1
ATOM 8391 O O . SER A 1 1067 ? -54.113 -24.326 56.069 1.00 73.12 1067 SER A O 1
ATOM 8393 N N . ASP A 1 1068 ? -54.854 -23.898 58.154 1.00 75.12 1068 ASP A N 1
ATOM 8394 C CA . ASP A 1 1068 ? -54.768 -22.444 58.069 1.00 75.12 1068 ASP A CA 1
ATOM 8395 C C . ASP A 1 1068 ? -53.345 -21.941 58.365 1.00 75.12 1068 ASP A C 1
ATOM 8397 O O . ASP A 1 1068 ? -52.992 -21.486 59.459 1.00 75.12 1068 ASP A O 1
ATOM 8401 N N . TYR A 1 1069 ? -52.498 -22.004 57.338 1.00 76.25 1069 TYR A N 1
ATOM 8402 C CA . TYR A 1 1069 ? -51.107 -21.560 57.424 1.00 76.25 1069 TYR A CA 1
ATOM 8403 C C . TYR A 1 1069 ? -50.952 -20.060 57.751 1.00 76.25 1069 TYR A C 1
ATOM 8405 O O . TYR A 1 1069 ? -49.889 -19.660 58.230 1.00 76.25 1069 TYR A O 1
ATOM 8413 N N . ASN A 1 1070 ? -51.983 -19.225 57.550 1.00 73.50 1070 ASN A N 1
ATOM 8414 C CA . ASN A 1 1070 ? -51.908 -17.790 57.841 1.00 73.50 1070 ASN A CA 1
ATOM 8415 C C . ASN A 1 1070 ? -51.926 -17.517 59.347 1.00 73.50 1070 ASN A C 1
ATOM 8417 O O . ASN A 1 1070 ? -51.102 -16.736 59.827 1.00 73.50 1070 ASN A O 1
ATOM 8421 N N . ALA A 1 1071 ? -52.796 -18.187 60.107 1.00 73.88 1071 ALA A N 1
ATOM 8422 C CA . ALA A 1 1071 ? -52.817 -18.076 61.569 1.00 73.88 1071 ALA A CA 1
ATOM 8423 C C . ALA A 1 1071 ? -51.503 -18.576 62.200 1.00 73.88 1071 ALA A C 1
ATOM 8425 O O . ALA A 1 1071 ? -50.958 -17.956 63.125 1.00 73.88 1071 ALA A O 1
ATOM 8426 N N . VAL A 1 1072 ? -50.948 -19.658 61.642 1.00 78.56 1072 VAL A N 1
ATOM 8427 C CA . VAL A 1 1072 ? -49.656 -20.215 62.063 1.00 78.56 1072 VAL A CA 1
ATOM 8428 C C . VAL A 1 1072 ? -48.520 -19.224 61.792 1.00 78.56 1072 VAL A C 1
ATOM 8430 O O . VAL A 1 1072 ? -47.700 -18.966 62.673 1.00 78.56 1072 VAL A O 1
ATOM 8433 N N . LYS A 1 1073 ? -48.501 -18.599 60.610 1.00 79.25 1073 LYS A N 1
ATOM 8434 C CA . LYS A 1 1073 ? -47.517 -17.580 60.219 1.00 79.25 1073 LYS A CA 1
ATOM 8435 C C . LYS A 1 1073 ? -47.628 -16.290 61.035 1.00 79.25 1073 LYS A C 1
ATOM 8437 O O . LYS A 1 1073 ? -46.605 -15.748 61.445 1.00 79.25 1073 LYS A O 1
ATOM 8442 N N . LEU A 1 1074 ? -48.846 -15.813 61.299 1.00 78.62 1074 LEU A N 1
ATOM 8443 C CA . LEU A 1 1074 ? -49.110 -14.661 62.169 1.00 78.62 1074 LEU A CA 1
ATOM 8444 C C . LEU A 1 1074 ? -48.494 -14.882 63.554 1.00 78.62 1074 LEU A C 1
ATOM 8446 O O . LEU A 1 1074 ? -47.746 -14.041 64.050 1.00 78.62 1074 LEU A O 1
ATOM 8450 N N . THR A 1 1075 ? -48.752 -16.048 64.147 1.00 79.94 1075 THR A N 1
ATOM 8451 C CA . THR A 1 1075 ? -48.203 -16.408 65.461 1.00 79.94 1075 THR A CA 1
ATOM 8452 C C . THR A 1 1075 ? -46.689 -16.571 65.406 1.00 79.94 1075 THR A C 1
ATOM 8454 O O . THR A 1 1075 ? -45.986 -16.077 66.284 1.00 79.94 1075 THR A O 1
ATOM 8457 N N . PHE A 1 1076 ? -46.172 -17.207 64.351 1.00 83.94 1076 PHE A N 1
ATOM 8458 C CA . PHE A 1 1076 ? -44.737 -17.331 64.127 1.00 83.94 1076 PHE A CA 1
ATOM 8459 C C . PHE A 1 1076 ? -44.061 -15.954 64.144 1.00 83.94 1076 PHE A C 1
ATOM 8461 O O . PHE A 1 1076 ? -43.181 -15.709 64.967 1.00 83.94 1076 PHE A O 1
ATOM 8468 N N . VAL A 1 1077 ? -44.506 -15.025 63.294 1.00 83.88 1077 VAL A N 1
ATOM 8469 C CA . VAL A 1 1077 ? -43.928 -13.677 63.215 1.00 83.88 1077 VAL A CA 1
ATOM 8470 C C . VAL A 1 1077 ? -44.095 -12.933 64.545 1.00 83.88 1077 VAL A C 1
ATOM 8472 O O . VAL A 1 1077 ? -43.129 -12.339 65.017 1.00 83.88 1077 VAL A O 1
ATOM 8475 N N . HIS A 1 1078 ? -45.266 -13.011 65.187 1.00 84.19 1078 HIS A N 1
ATOM 8476 C CA . HIS A 1 1078 ? -45.524 -12.398 66.496 1.00 84.19 1078 HIS A CA 1
ATOM 8477 C C . HIS A 1 1078 ? -44.491 -12.814 67.555 1.00 84.19 1078 HIS A C 1
ATOM 8479 O O . HIS A 1 1078 ? -43.923 -11.962 68.242 1.00 84.19 1078 HIS A O 1
ATOM 8485 N N . GLU A 1 1079 ? -44.207 -14.112 67.676 1.00 85.50 1079 GLU A N 1
ATOM 8486 C CA . GLU A 1 1079 ? -43.237 -14.610 68.653 1.00 85.50 1079 GLU A CA 1
ATOM 8487 C C . GLU A 1 1079 ? -41.793 -14.255 68.283 1.00 85.50 1079 GLU A C 1
ATOM 8489 O O . GLU A 1 1079 ? -40.983 -13.953 69.163 1.00 85.50 1079 GLU A O 1
ATOM 8494 N N . ILE A 1 1080 ? -41.453 -14.216 66.991 1.00 85.44 1080 ILE A N 1
ATOM 8495 C CA . ILE A 1 1080 ? -40.137 -13.726 66.564 1.00 85.44 1080 ILE A CA 1
ATOM 8496 C C . ILE A 1 1080 ? -39.961 -12.246 66.936 1.00 85.44 1080 ILE A C 1
ATOM 8498 O O . ILE A 1 1080 ? -38.886 -11.865 67.397 1.00 85.44 1080 ILE A O 1
ATOM 8502 N N . LEU A 1 1081 ? -41.001 -11.410 66.838 1.00 84.94 1081 LEU A N 1
ATOM 8503 C CA . LEU A 1 1081 ? -40.927 -10.006 67.266 1.00 84.94 1081 LEU A CA 1
ATOM 8504 C C . LEU A 1 1081 ? -40.614 -9.867 68.763 1.00 84.94 1081 LEU A C 1
ATOM 8506 O O . LEU A 1 1081 ? -39.842 -8.985 69.145 1.00 84.94 1081 LEU A O 1
ATOM 8510 N N . HIS A 1 1082 ? -41.131 -10.761 69.611 1.00 82.38 1082 HIS A N 1
ATOM 8511 C CA . HIS A 1 1082 ? -40.751 -10.804 71.026 1.00 82.38 1082 HIS A CA 1
ATOM 8512 C C . HIS A 1 1082 ? -39.260 -11.092 71.231 1.00 82.38 1082 HIS A C 1
ATOM 8514 O O . HIS A 1 1082 ? -38.629 -10.473 72.092 1.00 82.38 1082 HIS A O 1
ATOM 8520 N N . LEU A 1 1083 ? -38.667 -11.972 70.419 1.00 81.12 1083 LEU A N 1
ATOM 8521 C CA . LEU A 1 1083 ? -37.220 -12.220 70.443 1.00 81.12 1083 LEU A CA 1
ATOM 8522 C C . LEU A 1 1083 ? -36.407 -11.002 69.987 1.00 81.12 1083 LEU A C 1
ATOM 8524 O O . LEU A 1 1083 ? -35.281 -10.814 70.444 1.00 81.12 1083 LEU A O 1
ATOM 8528 N N . LEU A 1 1084 ? -36.992 -10.144 69.148 1.00 80.00 1084 LEU A N 1
ATOM 8529 C CA . LEU A 1 1084 ? -36.418 -8.866 68.713 1.00 80.00 1084 LEU A CA 1
ATOM 8530 C C . LEU A 1 1084 ? -36.740 -7.698 69.656 1.00 80.00 1084 LEU A C 1
ATOM 8532 O O . LEU A 1 1084 ? -36.566 -6.538 69.290 1.00 80.00 1084 LEU A O 1
ATOM 8536 N N . ASN A 1 1085 ? -37.165 -8.000 70.887 1.00 79.38 1085 ASN A N 1
ATOM 8537 C CA . ASN A 1 1085 ? -37.465 -7.032 71.941 1.00 79.38 1085 ASN A CA 1
ATOM 8538 C C . ASN A 1 1085 ? -38.652 -6.094 71.630 1.00 79.38 1085 ASN A C 1
ATOM 8540 O O . ASN A 1 1085 ? -38.806 -5.041 72.258 1.00 79.38 1085 ASN A O 1
ATOM 8544 N N . ALA A 1 1086 ? -39.541 -6.483 70.711 1.00 81.31 1086 ALA A N 1
ATOM 8545 C CA . ALA A 1 1086 ? -40.842 -5.843 70.605 1.00 81.31 1086 ALA A CA 1
ATOM 8546 C C . ALA A 1 1086 ? -41.695 -6.211 71.833 1.00 81.31 1086 ALA A C 1
ATOM 8548 O O . ALA A 1 1086 ? -41.714 -7.356 72.298 1.00 81.31 1086 ALA A O 1
ATOM 8549 N N . SER A 1 1087 ? -42.420 -5.231 72.369 1.00 79.44 1087 SER A N 1
ATOM 8550 C CA . SER A 1 1087 ? -43.367 -5.414 73.475 1.00 79.44 1087 SER A CA 1
ATOM 8551 C C . SER A 1 1087 ? -44.770 -4.994 73.055 1.00 79.44 1087 SER A C 1
ATOM 8553 O O . SER A 1 1087 ? -44.909 -4.026 72.301 1.00 79.44 1087 SER A O 1
ATOM 8555 N N . HIS A 1 1088 ? -45.786 -5.694 73.577 1.00 80.00 1088 HIS A N 1
ATOM 8556 C CA . HIS A 1 1088 ? -47.192 -5.440 73.254 1.00 80.00 1088 HIS A CA 1
ATOM 8557 C C . HIS A 1 1088 ? -47.592 -3.989 73.537 1.00 80.00 1088 HIS A C 1
ATOM 8559 O O . HIS A 1 1088 ? -47.155 -3.384 74.521 1.00 80.00 1088 HIS A O 1
ATOM 8565 N N . HIS A 1 1089 ? -48.472 -3.446 72.701 1.00 73.44 1089 HIS A N 1
ATOM 8566 C CA . HIS A 1 1089 ? -49.046 -2.112 72.866 1.00 73.44 1089 HIS A CA 1
ATOM 8567 C C . HIS A 1 1089 ? -50.557 -2.201 73.140 1.00 73.44 1089 HIS A C 1
ATOM 8569 O O . HIS A 1 1089 ? -51.291 -2.915 72.453 1.00 73.44 1089 HIS A O 1
ATOM 8575 N N . TYR A 1 1090 ? -51.030 -1.490 74.173 1.00 62.22 1090 TYR A N 1
ATOM 8576 C CA . TYR A 1 1090 ? -52.328 -1.798 74.785 1.00 62.22 1090 TYR A CA 1
ATOM 8577 C C . TYR A 1 1090 ? -53.540 -1.071 74.177 1.00 62.22 1090 TYR A C 1
ATOM 8579 O O . TYR A 1 1090 ? -54.597 -1.687 74.104 1.00 62.22 1090 TYR A O 1
ATOM 8587 N N . THR A 1 1091 ? -53.446 0.184 73.718 1.00 55.88 1091 THR A N 1
ATOM 8588 C CA . THR A 1 1091 ? -54.639 0.957 73.291 1.00 55.88 1091 THR A CA 1
ATOM 8589 C C . THR A 1 1091 ? -54.287 2.259 72.548 1.00 55.88 1091 THR A C 1
ATOM 8591 O O . THR A 1 1091 ? -54.079 3.291 73.187 1.00 55.88 1091 THR A O 1
ATOM 8594 N N . SER A 1 1092 ? -54.289 2.257 71.215 1.00 55.75 1092 SER A N 1
ATOM 8595 C CA . SER A 1 1092 ? -54.525 3.466 70.406 1.00 55.75 1092 SER A CA 1
ATOM 8596 C C . SER A 1 1092 ? -55.268 3.061 69.132 1.00 55.75 1092 SER A C 1
ATOM 8598 O O . SER A 1 1092 ? -54.913 2.043 68.536 1.00 55.75 1092 SER A O 1
ATOM 8600 N N . ASP A 1 1093 ? -56.292 3.821 68.731 1.00 56.81 1093 ASP A N 1
ATOM 8601 C CA . ASP A 1 1093 ? -57.150 3.497 67.576 1.00 56.81 1093 ASP A CA 1
ATOM 8602 C C . ASP A 1 1093 ? -56.353 3.353 66.259 1.00 56.81 1093 ASP A C 1
ATOM 8604 O O . ASP A 1 1093 ? -56.748 2.582 65.389 1.00 56.81 1093 ASP A O 1
ATOM 8608 N N . ASP A 1 1094 ? -55.169 3.971 66.164 1.00 55.06 1094 ASP A N 1
ATOM 8609 C CA . ASP A 1 1094 ? -54.270 3.883 65.001 1.00 55.06 1094 ASP A CA 1
ATOM 8610 C C . ASP A 1 1094 ? -53.460 2.569 64.904 1.00 55.06 1094 ASP A C 1
ATOM 8612 O O . ASP A 1 1094 ? -52.902 2.268 63.855 1.00 55.06 1094 ASP A O 1
ATOM 8616 N N . ASN A 1 1095 ? -53.393 1.753 65.969 1.00 62.66 1095 ASN A N 1
ATOM 8617 C CA . ASN A 1 1095 ? -52.513 0.568 66.046 1.00 62.66 1095 ASN A CA 1
ATOM 8618 C C . ASN A 1 1095 ? -53.263 -0.758 66.254 1.00 62.66 1095 ASN A C 1
ATOM 8620 O O . ASN A 1 1095 ? -52.648 -1.786 66.547 1.00 62.66 1095 ASN A O 1
ATOM 8624 N N . ILE A 1 1096 ? -54.593 -0.764 66.106 1.00 63.47 1096 ILE A N 1
ATOM 8625 C CA . ILE A 1 1096 ? -55.425 -1.957 66.346 1.00 63.47 1096 ILE A CA 1
ATOM 8626 C C . ILE A 1 1096 ? -55.130 -3.098 65.363 1.00 63.47 1096 ILE A C 1
ATOM 8628 O O . ILE A 1 1096 ? -55.451 -4.255 65.646 1.00 63.47 1096 ILE A O 1
ATOM 8632 N N . TYR A 1 1097 ? -54.507 -2.776 64.221 1.00 70.06 1097 TYR A N 1
ATOM 8633 C CA . TYR A 1 1097 ? -54.227 -3.743 63.169 1.00 70.06 1097 TYR A CA 1
ATOM 8634 C C . TYR A 1 1097 ? -52.818 -4.352 63.189 1.00 70.06 1097 TYR A C 1
ATOM 8636 O O . TYR A 1 1097 ? -52.515 -5.201 62.355 1.00 70.06 1097 TYR A O 1
ATOM 8644 N N . CYS A 1 1098 ? -51.973 -3.962 64.145 1.00 78.94 1098 CYS A N 1
ATOM 8645 C CA . CYS A 1 1098 ? -50.625 -4.508 64.265 1.00 78.94 1098 CYS A CA 1
ATOM 8646 C C . CYS A 1 1098 ? -50.645 -5.975 64.726 1.00 78.94 1098 CYS A C 1
ATOM 8648 O O . CYS A 1 1098 ? -51.364 -6.338 65.663 1.00 78.94 1098 CYS A O 1
ATOM 8650 N N . ILE A 1 1099 ? -49.780 -6.796 64.129 1.00 79.19 1099 ILE A N 1
ATOM 8651 C CA . ILE A 1 1099 ? -49.552 -8.197 64.498 1.00 79.19 1099 ILE A CA 1
ATOM 8652 C C . ILE A 1 1099 ? -49.144 -8.373 65.968 1.00 79.19 1099 ILE A C 1
ATOM 8654 O O . ILE A 1 1099 ? -49.404 -9.421 66.549 1.00 79.19 1099 ILE A O 1
ATOM 8658 N N . HIS A 1 1100 ? -48.544 -7.352 66.592 1.00 82.19 1100 HIS A N 1
ATOM 8659 C CA . HIS A 1 1100 ? -48.037 -7.378 67.972 1.00 82.19 1100 HIS A CA 1
ATOM 8660 C C . HIS A 1 1100 ? -48.963 -6.696 69.005 1.00 82.19 1100 HIS A C 1
ATOM 8662 O O . HIS A 1 1100 ? -48.541 -6.380 70.119 1.00 82.19 1100 HIS A O 1
ATOM 8668 N N . GLY A 1 1101 ? -50.229 -6.441 68.655 1.00 74.62 1101 GLY A N 1
ATOM 8669 C CA . GLY A 1 1101 ? -51.211 -5.801 69.543 1.00 74.62 1101 GLY A CA 1
ATOM 8670 C C . GLY A 1 1101 ? -51.875 -6.746 70.559 1.00 74.62 1101 GLY A C 1
ATOM 8671 O O . GLY A 1 1101 ? -52.147 -7.905 70.261 1.00 74.62 1101 GLY A O 1
ATOM 8672 N N . SER A 1 1102 ? -52.237 -6.235 71.745 1.00 63.25 1102 SER A N 1
ATOM 8673 C CA . SER A 1 1102 ? -52.753 -7.039 72.876 1.00 63.25 1102 SER A CA 1
ATOM 8674 C C . SER A 1 1102 ? -54.134 -7.703 72.688 1.00 63.25 1102 SER A C 1
ATOM 8676 O O . SER A 1 1102 ? -54.570 -8.433 73.576 1.00 63.25 1102 SER A O 1
ATOM 8678 N N . ARG A 1 1103 ? -54.876 -7.418 71.603 1.00 57.81 1103 ARG A N 1
ATOM 8679 C CA . ARG A 1 1103 ? -56.267 -7.890 71.391 1.00 57.81 1103 ARG A CA 1
ATOM 8680 C C . ARG A 1 1103 ? -56.421 -9.036 70.381 1.00 57.81 1103 ARG A C 1
ATOM 8682 O O . ARG A 1 1103 ? -57.535 -9.519 70.209 1.00 57.81 1103 ARG A O 1
ATOM 8689 N N . ARG A 1 1104 ? -55.356 -9.480 69.711 1.00 60.56 1104 ARG A N 1
ATOM 8690 C CA . ARG A 1 1104 ? -55.459 -10.423 68.584 1.00 60.56 1104 ARG A CA 1
ATOM 8691 C C . ARG A 1 1104 ? -55.105 -11.856 68.953 1.00 60.56 1104 ARG A C 1
ATOM 8693 O O . ARG A 1 1104 ? -54.104 -12.381 68.486 1.00 60.56 1104 ARG A O 1
ATOM 8700 N N . HIS A 1 1105 ? -55.940 -12.508 69.751 1.00 57.78 1105 HIS A N 1
ATOM 8701 C CA . HIS A 1 1105 ? -55.788 -13.941 70.004 1.00 57.78 1105 HIS A CA 1
ATOM 8702 C C . HIS A 1 1105 ? -57.160 -14.604 70.151 1.00 57.78 1105 HIS A C 1
ATOM 8704 O O . HIS A 1 1105 ? -57.611 -14.794 71.278 1.00 57.78 1105 HIS A O 1
ATOM 8710 N N . SER A 1 1106 ? -57.844 -14.881 69.026 1.00 51.53 1106 SER A N 1
ATOM 8711 C CA . SER A 1 1106 ? -58.627 -16.124 68.802 1.00 51.53 1106 SER A CA 1
ATOM 8712 C C . SER A 1 1106 ? -59.565 -16.138 67.577 1.00 51.53 1106 SER A C 1
ATOM 8714 O O . SER A 1 1106 ? -59.961 -17.236 67.210 1.00 51.53 1106 SER A O 1
ATOM 8716 N N . GLU A 1 1107 ? -59.916 -15.020 66.915 1.00 51.59 1107 GLU A N 1
ATOM 8717 C CA . GLU A 1 1107 ? -61.050 -15.064 65.948 1.00 51.59 1107 GLU A CA 1
ATOM 8718 C C . GLU A 1 1107 ? -60.863 -14.372 64.572 1.00 51.59 1107 GLU A C 1
ATOM 8720 O O . GLU A 1 1107 ? -61.671 -14.618 63.682 1.00 51.59 1107 GLU A O 1
ATOM 8725 N N . ASP A 1 1108 ? -59.798 -13.597 64.320 1.00 54.16 1108 ASP A N 1
ATOM 8726 C CA . ASP A 1 1108 ? -59.651 -12.823 63.064 1.00 54.16 1108 ASP A CA 1
ATOM 8727 C C . ASP A 1 1108 ? -58.459 -13.284 62.200 1.00 54.16 1108 ASP A C 1
ATOM 8729 O O . ASP A 1 1108 ? -57.364 -12.721 62.269 1.00 54.16 1108 ASP A O 1
ATOM 8733 N N . VAL A 1 1109 ? -58.669 -14.302 61.355 1.00 55.75 1109 VAL A N 1
ATOM 8734 C CA . VAL A 1 1109 ? -57.648 -14.826 60.414 1.00 55.75 1109 VAL A CA 1
ATOM 8735 C C . VAL A 1 1109 ? -57.578 -14.034 59.094 1.00 55.75 1109 VAL A C 1
ATOM 8737 O O . VAL A 1 1109 ? -56.719 -14.265 58.248 1.00 55.75 1109 VAL A O 1
ATOM 8740 N N . THR A 1 1110 ? -58.465 -13.055 58.908 1.00 56.72 1110 THR A N 1
ATOM 8741 C CA . THR A 1 1110 ? -58.647 -12.325 57.642 1.00 56.72 1110 THR A CA 1
ATOM 8742 C C . THR A 1 1110 ? -57.916 -10.981 57.575 1.00 56.72 1110 THR A C 1
ATOM 8744 O O . THR A 1 1110 ? -58.248 -10.169 56.717 1.00 56.72 1110 THR A O 1
ATOM 8747 N N . VAL A 1 1111 ? -56.978 -10.685 58.486 1.00 59.84 1111 VAL A N 1
ATOM 8748 C CA . VAL A 1 1111 ? -56.346 -9.353 58.565 1.00 59.84 1111 VAL A CA 1
ATOM 8749 C C . VAL A 1 1111 ? -54.854 -9.399 58.196 1.00 59.84 1111 VAL A C 1
ATOM 8751 O O . VAL A 1 1111 ? -54.154 -10.262 58.730 1.00 59.84 1111 VAL A O 1
ATOM 8754 N N . PRO A 1 1112 ? -54.336 -8.462 57.370 1.00 62.38 1112 PRO A N 1
ATOM 8755 C CA . PRO A 1 1112 ? -52.944 -8.475 56.903 1.00 62.38 1112 PRO A CA 1
ATOM 8756 C C . PRO A 1 1112 ? -51.885 -8.455 58.023 1.00 62.38 1112 PRO A C 1
ATOM 8758 O O . PRO A 1 1112 ? -52.132 -7.956 59.130 1.00 62.38 1112 PRO A O 1
ATOM 8761 N N . LEU A 1 1113 ? -50.680 -8.958 57.716 1.00 69.75 1113 LEU A N 1
ATOM 8762 C CA . LEU A 1 1113 ? -49.466 -8.872 58.536 1.00 69.75 1113 LEU A CA 1
ATOM 8763 C C . LEU A 1 1113 ? -48.952 -7.428 58.517 1.00 69.75 1113 LEU A C 1
ATOM 8765 O O . LEU A 1 1113 ? -48.019 -7.083 57.792 1.00 69.75 1113 LEU A O 1
ATOM 8769 N N . LEU A 1 1114 ? -49.576 -6.571 59.320 1.00 74.06 1114 LEU A N 1
ATOM 8770 C CA . LEU A 1 1114 ? -49.149 -5.189 59.509 1.00 74.06 1114 LEU A CA 1
ATOM 8771 C C . LEU A 1 1114 ? -48.307 -5.066 60.776 1.00 74.06 1114 LEU A C 1
ATOM 8773 O O . LEU A 1 1114 ? -48.633 -5.646 61.815 1.00 74.06 1114 LEU A O 1
ATOM 8777 N N . ILE A 1 1115 ? -47.248 -4.269 60.703 1.00 80.69 1115 ILE A N 1
ATOM 8778 C CA . ILE A 1 1115 ? -46.435 -3.863 61.846 1.00 80.69 1115 ILE A CA 1
ATOM 8779 C C . ILE A 1 1115 ? -46.580 -2.349 62.029 1.00 80.69 1115 ILE A C 1
ATOM 8781 O O . ILE A 1 1115 ? -46.627 -1.608 61.053 1.00 80.69 1115 ILE A O 1
ATOM 8785 N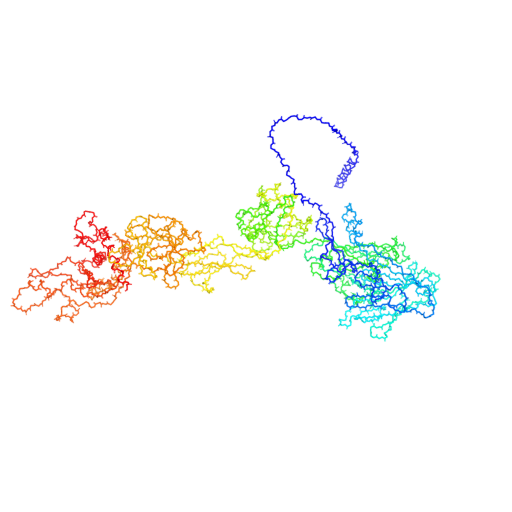 N . CYS A 1 1116 ? -46.716 -1.880 63.268 1.00 82.00 1116 CYS A N 1
ATOM 8786 C CA . CYS A 1 1116 ? -46.784 -0.445 63.546 1.00 82.00 1116 CYS A CA 1
ATOM 8787 C C . CYS A 1 1116 ? -45.387 0.153 63.758 1.00 82.00 1116 CYS A C 1
ATOM 8789 O O . CYS A 1 1116 ? -44.463 -0.551 64.177 1.00 82.00 1116 CYS A O 1
ATOM 8791 N N . ASP A 1 1117 ? -45.267 1.470 63.583 1.00 81.56 1117 ASP A N 1
ATOM 8792 C CA . ASP A 1 1117 ? -44.014 2.215 63.779 1.00 81.56 1117 ASP A CA 1
ATOM 8793 C C . ASP A 1 1117 ? -43.394 1.965 65.163 1.00 81.56 1117 ASP A C 1
ATOM 8795 O O . ASP A 1 1117 ? -42.187 1.796 65.290 1.00 81.56 1117 ASP A O 1
ATOM 8799 N N . GLN A 1 1118 ? -44.216 1.817 66.211 1.00 83.44 1118 GLN A N 1
ATOM 8800 C CA . GLN A 1 1118 ? -43.716 1.517 67.560 1.00 83.44 1118 GLN A CA 1
ATOM 8801 C C . GLN A 1 1118 ? -42.998 0.166 67.655 1.00 83.44 1118 GLN A C 1
ATOM 8803 O O . GLN A 1 1118 ? -42.121 -0.009 68.503 1.00 83.44 1118 GLN A O 1
ATOM 8808 N N . CYS A 1 1119 ? -43.408 -0.818 66.858 1.00 83.25 1119 CYS A N 1
ATOM 8809 C CA . CYS A 1 1119 ? -42.739 -2.109 66.803 1.00 83.25 1119 CYS A CA 1
ATOM 8810 C C . CYS A 1 1119 ? -41.491 -2.041 65.919 1.00 83.25 1119 CYS A C 1
ATOM 8812 O O . CYS A 1 1119 ? -40.476 -2.612 66.314 1.00 83.25 1119 CYS A O 1
ATOM 8814 N N . ILE A 1 1120 ? -41.537 -1.303 64.803 1.00 84.50 1120 ILE A N 1
ATOM 8815 C CA . ILE A 1 1120 ? -40.363 -1.025 63.960 1.00 84.50 1120 ILE A CA 1
ATOM 8816 C C . ILE A 1 1120 ? -39.262 -0.357 64.793 1.00 84.50 1120 ILE A C 1
ATOM 8818 O O . ILE A 1 1120 ? -38.177 -0.917 64.908 1.00 84.50 1120 ILE A O 1
ATOM 8822 N N . ASP A 1 1121 ? -39.568 0.734 65.501 1.00 83.19 1121 ASP A N 1
ATOM 8823 C CA . ASP A 1 1121 ? -38.610 1.472 66.337 1.00 83.19 1121 ASP A CA 1
ATOM 8824 C C . ASP A 1 1121 ? -37.932 0.583 67.397 1.00 83.19 1121 ASP A C 1
ATOM 8826 O O . ASP A 1 1121 ? -36.733 0.699 67.674 1.00 83.19 1121 ASP A O 1
ATOM 8830 N N . LYS A 1 1122 ? -38.696 -0.331 68.015 1.00 84.44 1122 LYS A N 1
ATOM 8831 C CA . LYS A 1 1122 ? -38.168 -1.270 69.020 1.00 84.44 1122 LYS A CA 1
ATOM 8832 C C . LYS A 1 1122 ? -37.224 -2.290 68.398 1.00 84.44 1122 LYS A C 1
ATOM 8834 O O . LYS A 1 1122 ? -36.176 -2.571 68.985 1.00 84.44 1122 LYS A O 1
ATOM 8839 N N . VAL A 1 1123 ? -37.594 -2.833 67.239 1.00 84.12 1123 VAL A N 1
ATOM 8840 C CA . VAL A 1 1123 ? -36.753 -3.775 66.499 1.00 84.12 1123 VAL A CA 1
ATOM 8841 C C . VAL A 1 1123 ? -35.495 -3.064 66.006 1.00 84.12 1123 VAL A C 1
ATOM 8843 O O . VAL A 1 1123 ? -34.402 -3.577 66.217 1.00 84.12 1123 VAL A O 1
ATOM 8846 N N . ASP A 1 1124 ? -35.596 -1.854 65.467 1.00 83.00 1124 ASP A N 1
ATOM 8847 C CA . ASP A 1 1124 ? -34.460 -1.060 64.986 1.00 83.00 1124 ASP A CA 1
ATOM 8848 C C . ASP A 1 1124 ? -33.455 -0.732 66.093 1.00 83.00 1124 ASP A C 1
ATOM 8850 O O . ASP A 1 1124 ? -32.238 -0.796 65.885 1.00 83.00 1124 ASP A O 1
ATOM 8854 N N . ALA A 1 1125 ? -33.944 -0.488 67.312 1.00 80.38 1125 ALA A N 1
ATOM 8855 C CA . ALA A 1 1125 ? -33.100 -0.287 68.484 1.00 80.38 1125 ALA A CA 1
ATOM 8856 C C . ALA A 1 1125 ? -32.302 -1.542 68.902 1.00 80.38 1125 ALA A C 1
ATOM 8858 O O . ALA A 1 1125 ? -31.291 -1.419 69.598 1.00 80.38 1125 ALA A O 1
ATOM 8859 N N . TYR A 1 1126 ? -32.735 -2.744 68.500 1.00 79.06 1126 TYR A N 1
ATOM 8860 C CA . TYR A 1 1126 ? -32.181 -4.024 68.964 1.00 79.06 1126 TYR A CA 1
ATOM 8861 C C . TYR A 1 1126 ? -31.617 -4.930 67.861 1.00 79.06 1126 TYR A C 1
ATOM 8863 O O . TYR A 1 1126 ? -30.815 -5.820 68.169 1.00 79.06 1126 TYR A O 1
ATOM 8871 N N . LYS A 1 1127 ? -31.978 -4.723 66.590 1.00 81.75 1127 LYS A N 1
ATOM 8872 C CA . LYS A 1 1127 ? -31.637 -5.626 65.483 1.00 81.75 1127 LYS A CA 1
ATOM 8873 C C . LYS A 1 1127 ? -30.129 -5.724 65.281 1.00 81.75 1127 LYS A C 1
ATOM 8875 O O . LYS A 1 1127 ? -29.600 -6.832 65.245 1.00 81.75 1127 LYS A O 1
ATOM 8880 N N . LEU A 1 1128 ? -29.402 -4.603 65.308 1.00 79.06 1128 LEU A N 1
ATOM 8881 C CA . LEU A 1 1128 ? -27.939 -4.638 65.211 1.00 79.06 1128 LEU A CA 1
ATOM 8882 C C . LEU A 1 1128 ? -27.315 -5.452 66.350 1.00 79.06 1128 LEU A C 1
ATOM 8884 O O . LEU A 1 1128 ? -26.494 -6.325 66.097 1.00 79.06 1128 LEU A O 1
ATOM 8888 N N . ARG A 1 1129 ? -27.736 -5.226 67.600 1.00 76.62 1129 ARG A N 1
ATOM 8889 C CA . ARG A 1 1129 ? -27.223 -5.973 68.759 1.00 76.62 1129 ARG A CA 1
ATOM 8890 C C . ARG A 1 1129 ? -27.469 -7.467 68.645 1.00 76.62 1129 ARG A C 1
ATOM 8892 O O . ARG A 1 1129 ? -26.607 -8.257 69.033 1.00 76.62 1129 ARG A O 1
ATOM 8899 N N . THR A 1 1130 ? -28.650 -7.824 68.165 1.00 73.38 1130 THR A N 1
ATOM 8900 C CA . THR A 1 1130 ? -29.071 -9.211 68.023 1.00 73.38 1130 THR A CA 1
ATOM 8901 C C . THR A 1 1130 ? -28.200 -9.892 66.975 1.00 73.38 1130 THR A C 1
ATOM 8903 O O . THR A 1 1130 ? -27.509 -10.850 67.289 1.00 73.38 1130 THR A O 1
ATOM 8906 N N . PHE A 1 1131 ? -28.113 -9.348 65.764 1.00 73.12 1131 PHE A N 1
ATOM 8907 C CA . PHE A 1 1131 ? -27.485 -10.056 64.644 1.00 73.12 1131 PHE A CA 1
ATOM 8908 C C . PHE A 1 1131 ? -25.979 -9.819 64.497 1.00 73.12 1131 PHE A C 1
ATOM 8910 O O . PHE A 1 1131 ? -25.283 -10.673 63.954 1.00 73.12 1131 PHE A O 1
ATOM 8917 N N . TYR A 1 1132 ? -25.436 -8.710 65.007 1.00 69.75 1132 TYR A N 1
ATOM 8918 C CA . TYR A 1 1132 ? -23.993 -8.459 64.957 1.00 69.75 1132 TYR A CA 1
ATOM 8919 C C . TYR A 1 1132 ? -23.214 -9.442 65.842 1.00 69.75 1132 TYR A C 1
ATOM 8921 O O . TYR A 1 1132 ? -22.198 -9.979 65.413 1.00 69.75 1132 TYR A O 1
ATOM 8929 N N . ASN A 1 1133 ? -23.720 -9.743 67.045 1.00 57.00 1133 ASN A N 1
ATOM 8930 C CA . ASN A 1 1133 ? -23.081 -10.695 67.964 1.00 57.00 1133 ASN A CA 1
ATOM 8931 C C . ASN A 1 1133 ? -23.245 -12.165 67.534 1.00 57.00 1133 ASN A C 1
ATOM 8933 O O . ASN A 1 1133 ? -22.484 -13.010 67.990 1.00 57.00 1133 ASN A O 1
ATOM 8937 N N . HIS A 1 1134 ? -24.220 -12.479 66.672 1.00 51.34 1134 HIS A N 1
ATOM 8938 C CA . HIS A 1 1134 ? -24.422 -13.827 66.123 1.00 51.34 1134 HIS A CA 1
ATOM 8939 C C . HIS A 1 1134 ? -23.515 -14.143 64.923 1.00 51.34 1134 HIS A C 1
ATOM 8941 O O . HIS A 1 1134 ? -23.373 -15.308 64.566 1.00 51.34 1134 HIS A O 1
ATOM 8947 N N . ASN A 1 1135 ? -22.894 -13.119 64.328 1.00 42.41 1135 ASN A N 1
ATOM 8948 C CA . ASN A 1 1135 ? -21.972 -13.226 63.193 1.00 42.41 1135 ASN A CA 1
ATOM 8949 C C . ASN A 1 1135 ? -20.491 -13.020 63.588 1.00 42.41 1135 ASN A C 1
ATOM 8951 O O . ASN A 1 1135 ? -19.645 -12.879 62.695 1.00 42.41 1135 ASN A O 1
ATOM 8955 N N . ALA A 1 1136 ? -20.196 -12.920 64.892 1.00 34.97 1136 ALA A N 1
ATOM 8956 C CA . ALA A 1 1136 ? -18.867 -12.654 65.450 1.00 34.97 1136 ALA A CA 1
ATOM 8957 C C . ALA A 1 1136 ? -18.061 -13.932 65.704 1.00 34.97 1136 ALA A C 1
ATOM 8959 O O . ALA A 1 1136 ? -18.639 -14.893 66.261 1.00 34.97 1136 ALA A O 1
#